Protein AF-0000000076551551 (afdb_homodimer)

InterPro domains:
  IPR000514 Glycoside hydrolase, family 39 [PR00745] (118-134)
  IPR000514 Glycoside hydrolase, family 39 [PR00745] (265-279)
  IPR000514 Glycoside hydrolase, family 39 [PR00745] (492-503)
  IPR000514 Glycoside hydrolase, family 39 [PR00745] (503-517)
  IPR017853 Glycoside hydrolase superfamily [SSF51445] (76-408)
  IPR049165 Glycosyl hydrolases family 39, active site [PS01027] (195-204)
  IPR049166 Glycosyl hydrolases family 39, N-terminal catalytic domain [PF01229] (98-523)
  IPR051923 Glycosyl Hydrolase Family 39 [PTHR12631] (105-555)

Organism: NCBI:txid570835

Secondary structure (DSSP, 8-state):
----------------------PPPEEEEEEEEEEEEE---TTSEEEES-GGGGGSHHHHHHHHHHHHT-SSPPEEEES-SS--S----BTTB-----EEE-TTS-EEE--HHHHHHHHHHHHHT-EEEEEE----GGGBPP-TT---S---TTS-TTSSGGGSPBS-HHHHHHHHHHHHHHHHHHH-HHHHTTSEEEE-S-TTTTTS-S-HHHHHHHHHHHHHHHHHH-TT-EEEEEEEEPS-SHHHHHHHHHHHHHHHHSB-TTTSSB---SEEEEE-B---EEETTEEE--HHHHHHHHHHHHHHHHT-TTTTTSEEEESS-BS-S-TT--TTT-GGGGGGTSTHHHHHHHHHHHHHHHHHHHHT-EEEEE-EE-B--TT--TT---SBSEETTEEPHHHHHHHHHHT--SEEEEEEETTPPPHHHHHHH-S-SS-EEEEEEEEETTEEEEEEEEE-SB------EEEEEEEE-PPTT--EEEEEEEEESSSSS-HHHHHHHTT--SS--HHHHHHHHHHTS-EESS--EEEE-BTTBEEEEEEE-TT-EEEEEEE-/----------------------PPPEEEEEEEEEEEEE---TTSEEEES-GGGGGSHHHHHHHHHHHHT-SSPPEEEES-SS--S----BTTB-----EEE-TTS-EEE--HHHHHHHHHHHHHT-EEEEEE----GGGBPP-TT---S---TTS-TTSSGGGSPBS-HHHHHHHHHHHHHHHHHHH-HHHHTTSEEEE-S-TTTTTS-S-HHHHHHHHHHHHHHHHHH-TT-EEEEEEEEPS-SHHHHHHHHHHHHHHHHSB-TTTSSBPP-SEEEEE-B---EEETTEEE--HHHHHHHHHHHHHHHHT-TTTTTSEEEESS-BS-S-TT--TTT-GGGGGGTSTHHHHHHHHHHHHHHHHHHHHT-EEEEE-EE-B--TT--TT---SBSEETTEEPHHHHHHHHHHT--SEEEEEEETTPPPHHHHHHH-S-SS-EEEEEEEEETTEEEEEEEEE-SB------EEEEEEEE-PPTT--EEEEEEEEESSSSS-HHHHHHHTT--SS--HHHHHHHHHHTS-EESS--EEEE-BTTBEEEEEEE-TT-EEEEEEE-

Sequence (1120 aa):
MRKFALTLICAAAMQAAAQAPISNPVSIQVDLAKPQGPYKPIYSWFGYDESNYTTMRYGKQLLTELHDLSPVPVYIRAHHLLTSGNGVAELKWSSSNVFTLDANGKPVYDFTITDQTFDEFQKAGVRPMVELGFMPKDLAATVPGVDAYQVHYPNSTISGASNNPPKDYAMWSELVQKYTEHLVERYGKEQVRTWYFEVWNEPDIPYWHATPEEYNKLYDYSVAGVRAALPDAIVGGPASTGPASDKAEAFLDNFLKHCLNDKSAANGKAIPLDFISFHPKGRPTVVDGHVRMGLANELKAAGNGFRVVAKYPKYIHLPIILSEADPEGCAACSMKVNPSNAYRNGPLYPTYTAAAIKALFELQDRYKVNLISMLSWSFEFEDKEYFEGFRTLATNGVDKPVLNVFRMAGLMSGERVNTSSTGQVSLDDILNTGVKQTPDIDAFATKGDHEAAVMLWNYHDDDVPAEGAPLQVTIGSIPTGVKKVLLEHYRIDNTHSNSYTVWKAMGSPQAPTAEQYARLKEAGHLELLRSPEWLDVKDGKVTIATELPRQATSLMRLKWMRKFALTLICAAAMQAAAQAPISNPVSIQVDLAKPQGPYKPIYSWFGYDESNYTTMRYGKQLLTELHDLSPVPVYIRAHHLLTSGNGVAELKWSSSNVFTLDANGKPVYDFTITDQTFDEFQKAGVRPMVELGFMPKDLAATVPGVDAYQVHYPNSTISGASNNPPKDYAMWSELVQKYTEHLVERYGKEQVRTWYFEVWNEPDIPYWHATPEEYNKLYDYSVAGVRAALPDAIVGGPASTGPASDKAEAFLDNFLKHCLNDKSAANGKAIPLDFISFHPKGRPTVVDGHVRMGLANELKAAGNGFRVVAKYPKYIHLPIILSEADPEGCAACSMKVNPSNAYRNGPLYPTYTAAAIKALFELQDRYKVNLISMLSWSFEFEDKEYFEGFRTLATNGVDKPVLNVFRMAGLMSGERVNTSSTGQVSLDDILNTGVKQTPDIDAFATKGDHEAAVMLWNYHDDDVPAEGAPLQVTIGSIPTGVKKVLLEHYRIDNTHSNSYTVWKAMGSPQAPTAEQYARLKEAGHLELLRSPEWLDVKDGKVTIATELPRQATSLMRLKW

Solvent-accessible surface area (backbone atoms only — not comparable to full-atom values): 55734 Å² total; per-residue (Å²): 137,84,79,77,80,79,78,78,78,78,78,78,75,76,75,72,77,74,72,71,78,83,72,76,56,39,45,34,43,34,36,62,77,40,70,74,45,77,53,68,70,23,66,43,26,33,20,42,50,37,38,36,35,41,71,36,75,53,30,45,53,47,46,35,50,55,26,20,32,29,86,57,79,23,35,38,34,40,36,27,53,31,13,47,55,85,38,65,60,40,66,76,28,31,21,20,30,35,49,41,57,47,98,85,66,43,81,43,78,39,58,65,47,47,47,53,42,52,48,46,34,55,73,37,58,35,39,56,33,44,36,59,21,37,28,25,64,76,43,31,31,91,50,92,94,43,83,44,51,80,48,56,66,90,46,65,66,51,55,20,30,34,23,26,52,60,67,43,60,67,58,49,13,48,48,38,16,52,51,42,37,47,51,29,71,72,65,32,58,80,55,52,48,72,29,41,39,33,43,48,54,25,48,84,44,57,46,25,72,60,55,70,68,55,45,52,43,50,48,28,20,41,52,50,12,36,35,72,53,37,73,76,51,40,36,30,31,60,31,27,53,28,24,72,43,70,65,40,37,47,51,56,51,50,52,53,48,44,43,72,72,44,57,21,78,63,77,64,39,79,39,85,70,56,32,40,28,30,26,18,36,26,51,50,35,70,53,95,88,28,37,28,51,24,68,19,49,19,51,42,7,44,44,43,43,43,51,56,44,48,72,35,81,89,48,23,75,36,40,29,34,25,73,30,32,45,52,65,81,67,44,74,45,20,22,83,77,34,64,38,31,51,47,51,40,39,35,50,41,26,12,51,50,54,54,47,52,50,52,50,53,51,44,28,60,74,47,61,45,34,72,57,33,43,12,33,57,34,44,61,59,82,95,60,62,65,78,47,18,39,45,35,36,32,40,88,74,26,35,25,21,46,46,39,43,47,37,52,57,39,72,49,47,48,28,24,28,43,62,49,41,76,34,50,61,50,71,68,48,29,53,72,68,30,39,69,87,54,56,32,34,38,68,46,35,24,39,38,90,54,31,35,27,40,39,34,29,24,28,51,34,50,68,62,92,58,78,55,41,49,33,36,41,33,46,31,59,45,60,87,88,57,54,50,32,39,38,42,38,33,32,34,26,81,86,30,22,22,17,49,53,55,39,52,74,69,65,54,60,82,73,62,51,74,67,51,46,52,49,34,42,56,30,20,23,56,33,60,71,46,45,63,31,35,42,67,40,57,94,34,23,43,74,47,77,50,71,44,39,58,27,15,29,34,34,41,36,37,39,93,137,82,85,80,80,79,81,79,80,79,78,79,76,75,73,72,77,72,73,70,78,80,71,77,56,39,45,32,44,34,37,62,78,41,70,73,47,76,53,67,71,24,65,44,26,34,21,41,51,37,39,37,36,41,70,37,78,54,31,45,52,47,47,34,51,54,25,21,32,28,88,58,78,24,36,38,35,39,36,28,54,30,12,49,55,86,35,65,60,42,66,77,28,32,20,20,30,36,51,41,57,47,97,85,66,43,81,41,78,38,58,62,46,47,47,53,40,52,49,47,35,55,73,37,56,36,38,57,32,44,35,58,20,38,28,24,64,76,44,32,31,91,49,93,93,44,83,44,50,79,49,54,65,90,46,64,69,48,57,21,31,35,22,27,52,61,68,43,59,67,59,50,14,48,49,38,17,52,52,43,37,47,50,30,71,73,67,32,59,80,56,53,47,74,28,40,39,31,44,47,55,25,48,84,46,55,48,25,68,58,54,71,68,54,47,52,43,50,47,29,20,41,52,50,13,35,35,71,52,36,74,74,51,40,38,31,31,60,29,27,54,29,25,70,43,71,66,40,38,48,52,57,49,50,51,53,49,44,44,72,73,43,57,21,79,64,78,63,40,80,39,86,72,56,32,40,28,29,26,18,37,26,51,48,35,69,53,95,88,28,36,28,49,23,68,18,48,19,52,42,7,45,44,43,42,43,51,56,44,49,74,35,81,89,48,22,73,36,41,28,33,26,72,31,34,45,54,65,78,70,46,73,45,19,22,83,77,35,63,38,31,51,47,49,40,38,34,51,42,26,13,50,50,55,55,46,53,49,50,50,54,50,44,27,61,74,47,61,45,35,72,57,33,43,11,34,60,35,45,60,62,83,97,59,64,63,77,48,17,39,47,34,35,30,41,88,71,26,34,26,23,45,47,39,44,47,37,51,57,38,71,47,46,48,28,24,28,42,62,50,40,76,33,50,61,50,70,67,48,28,53,73,65,30,41,69,88,54,57,31,33,40,67,46,35,25,40,37,90,53,31,35,27,39,37,34,32,25,27,50,34,52,68,63,92,59,77,54,40,48,32,36,41,34,45,32,60,45,61,87,86,58,54,49,32,39,39,42,38,33,33,34,26,80,84,29,21,23,18,48,52,55,39,52,74,69,66,55,60,81,72,60,50,74,67,52,46,51,49,35,41,56,30,19,27,55,31,61,69,47,44,63,34,34,42,67,40,56,94,34,23,45,74,47,78,50,72,44,40,58,26,14,30,36,34,41,35,37,37,92

pLDDT: mean 94.63, std 12.67, range [23.67, 98.94]

Nearest PDB structures (foldseek):
  2bs9-assembly2_E  TM=8.463E-01  e=6.643E-38  Geobacillus stearothermophilus
  1px8-assembly1_A  TM=8.539E-01  e=4.984E-37  Thermoanaerobacterium saccharolyticum
  8i0x-assembly1_A  TM=8.309E-01  e=9.390E-37  Sphingomonas sp.
  8i0j-assembly1_B  TM=8.300E-01  e=1.577E-36  Sphingomonas sp.
  6uqj-assembly1_A  TM=7.872E-01  e=4.448E-35  Xanthomonas citri pv. citri str. 306

Structure (mmCIF, N/CA/C/O backbone):
data_AF-0000000076551551-model_v1
#
loop_
_entity.id
_entity.type
_entity.pdbx_description
1 polymer 'Xylan 1,4-beta-xylosidase'
#
loop_
_atom_site.group_PDB
_atom_site.id
_atom_site.type_symbol
_atom_site.label_atom_id
_atom_site.label_alt_id
_atom_site.label_comp_id
_atom_site.label_asym_id
_atom_site.label_entity_id
_atom_site.label_seq_id
_atom_site.pdbx_PDB_ins_code
_atom_site.Cartn_x
_atom_site.Cartn_y
_atom_site.Cartn_z
_atom_site.occupancy
_atom_site.B_iso_or_equiv
_atom_site.auth_seq_id
_atom_site.auth_comp_id
_atom_site.auth_asym_id
_atom_site.auth_atom_id
_atom_site.pdbx_PDB_model_num
ATOM 1 N N . MET A 1 1 ? -85.312 9.469 1.515 1 26.14 1 MET A N 1
ATOM 2 C CA . MET A 1 1 ? -84.125 9.086 0.69 1 26.14 1 MET A CA 1
ATOM 3 C C . MET A 1 1 ? -82.812 9.492 1.352 1 26.14 1 MET A C 1
ATOM 5 O O . MET A 1 1 ? -82.375 10.633 1.198 1 26.14 1 MET A O 1
ATOM 9 N N . ARG A 1 2 ? -82.625 9.078 2.684 1 26.06 2 ARG A N 1
ATOM 10 C CA . ARG A 1 2 ? -81.625 9.32 3.674 1 26.06 2 ARG A CA 1
ATOM 11 C C . ARG A 1 2 ? -80.25 8.797 3.186 1 26.06 2 ARG A C 1
ATOM 13 O O . ARG A 1 2 ? -80.062 7.59 2.99 1 26.06 2 ARG A O 1
ATOM 20 N N . LYS A 1 3 ? -79.562 9.57 2.295 1 29.77 3 LYS A N 1
ATOM 21 C CA . LYS A 1 3 ? -78.25 9.352 1.701 1 29.77 3 LYS A CA 1
ATOM 22 C C . LYS A 1 3 ? -77.188 9.195 2.777 1 29.77 3 LYS A C 1
ATOM 24 O O . LYS A 1 3 ? -77 10.094 3.594 1 29.77 3 LYS A O 1
ATOM 29 N N . PHE A 1 4 ? -77.062 7.941 3.346 1 29.84 4 PHE A N 1
ATOM 30 C CA . PHE A 1 4 ? -76.125 7.539 4.363 1 29.84 4 PHE A CA 1
ATOM 31 C C . PHE A 1 4 ? -74.688 7.738 3.867 1 29.84 4 PHE A C 1
ATOM 33 O O . PHE A 1 4 ? -74.312 7.309 2.764 1 29.84 4 PHE A O 1
ATOM 40 N N . ALA A 1 5 ? -74.062 8.891 4.246 1 37.25 5 ALA A N 1
ATOM 41 C CA . ALA A 1 5 ? -72.625 9.281 4.035 1 37.25 5 ALA A CA 1
ATOM 42 C C . ALA A 1 5 ? -71.688 8.234 4.598 1 37.25 5 ALA A C 1
ATOM 44 O O . ALA A 1 5 ? -71.688 7.961 5.797 1 37.25 5 ALA A O 1
ATOM 45 N N . LEU A 1 6 ? -71.312 7.156 3.836 1 30.97 6 LEU A N 1
ATOM 46 C CA . LEU A 1 6 ? -70.375 6.117 4.172 1 30.97 6 LEU A CA 1
ATOM 47 C C . LEU A 1 6 ? -69 6.715 4.355 1 30.97 6 LEU A C 1
ATOM 49 O O . LEU A 1 6 ? -68.438 7.336 3.441 1 30.97 6 LEU A O 1
ATOM 53 N N . THR A 1 7 ? -68.688 7.176 5.59 1 30.39 7 THR A N 1
ATOM 54 C CA . THR A 1 7 ? -67.312 7.625 5.953 1 30.39 7 THR A CA 1
ATOM 55 C C . THR A 1 7 ? -66.312 6.492 5.785 1 30.39 7 THR A C 1
ATOM 57 O O . THR A 1 7 ? -66.438 5.43 6.398 1 30.39 7 THR A O 1
ATOM 60 N N . LEU A 1 8 ? -65.625 6.449 4.594 1 31.12 8 LEU A N 1
ATOM 61 C CA . LEU A 1 8 ? -64.562 5.547 4.293 1 31.12 8 LEU A CA 1
ATOM 62 C C . LEU A 1 8 ? -63.344 5.855 5.172 1 31.12 8 LEU A C 1
ATOM 64 O O . LEU A 1 8 ? -62.781 6.953 5.098 1 31.12 8 LEU A O 1
ATOM 68 N N . ILE A 1 9 ? -63.312 5.27 6.395 1 31.64 9 ILE A N 1
ATOM 69 C CA . ILE A 1 9 ? -62.125 5.363 7.227 1 31.64 9 ILE A CA 1
ATOM 70 C C . ILE A 1 9 ? -60.969 4.57 6.59 1 31.64 9 ILE A C 1
ATOM 72 O O . ILE A 1 9 ? -61.125 3.367 6.352 1 31.64 9 ILE A O 1
ATOM 76 N N . CYS A 1 10 ? -60.125 5.27 5.816 1 29.98 10 CYS A N 1
ATOM 77 C CA . CYS A 1 10 ? -58.906 4.738 5.273 1 29.98 10 CYS A CA 1
ATOM 78 C C . CYS A 1 10 ? -57.906 4.375 6.391 1 29.98 10 CYS A C 1
ATOM 80 O O . CYS A 1 10 ? -57.469 5.246 7.141 1 29.98 10 CYS A O 1
ATOM 82 N N . ALA A 1 11 ? -58 3.15 6.98 1 34.62 11 ALA A N 1
ATOM 83 C CA . ALA A 1 11 ? -57 2.613 7.879 1 34.62 11 ALA A CA 1
ATOM 84 C C . ALA A 1 11 ? -55.656 2.518 7.176 1 34.62 11 ALA A C 1
ATOM 86 O O . ALA A 1 11 ? -55.469 1.745 6.23 1 34.62 11 ALA A O 1
ATOM 87 N N . ALA A 1 12 ? -54.844 3.578 7.219 1 33 12 ALA A N 1
ATOM 88 C CA . ALA A 1 12 ? -53.469 3.52 6.82 1 33 12 ALA A CA 1
ATOM 89 C C . ALA A 1 12 ? -52.688 2.531 7.684 1 33 12 ALA A C 1
ATOM 91 O O . ALA A 1 12 ? -52.5 2.752 8.891 1 33 12 ALA A O 1
ATOM 92 N N . ALA A 1 13 ? -52.75 1.178 7.32 1 37.56 13 ALA A N 1
ATOM 93 C CA . ALA A 1 13 ? -51.875 0.178 7.93 1 37.56 13 ALA A CA 1
ATOM 94 C C . ALA A 1 13 ? -50.406 0.569 7.781 1 37.56 13 ALA A C 1
ATOM 96 O O . ALA A 1 13 ? -49.906 0.677 6.664 1 37.56 13 ALA A O 1
ATOM 97 N N . MET A 1 14 ? -49.906 1.233 8.711 1 33.44 14 MET A N 1
ATOM 98 C CA . MET A 1 14 ? -48.469 1.421 8.812 1 33.44 14 MET A CA 1
ATOM 99 C C . MET A 1 14 ? -47.75 0.078 8.836 1 33.44 14 MET A C 1
ATOM 101 O O . MET A 1 14 ? -47.875 -0.699 9.781 1 33.44 14 MET A O 1
ATOM 105 N N . GLN A 1 15 ? -47.562 -0.498 7.652 1 31.09 15 GLN A N 1
ATOM 106 C CA . GLN A 1 15 ? -46.656 -1.62 7.668 1 31.09 15 GLN A CA 1
ATOM 107 C C . GLN A 1 15 ? -45.312 -1.211 8.266 1 31.09 15 GLN A C 1
ATOM 109 O O . GLN A 1 15 ? -44.656 -0.284 7.777 1 31.09 15 GLN A O 1
ATOM 114 N N . ALA A 1 16 ? -45.125 -1.581 9.516 1 35.97 16 ALA A N 1
ATOM 115 C CA . ALA A 1 16 ? -43.812 -1.493 10.156 1 35.97 16 ALA A CA 1
ATOM 116 C C . ALA A 1 16 ? -42.75 -2.186 9.312 1 35.97 16 ALA A C 1
ATOM 118 O O . ALA A 1 16 ? -42.906 -3.355 8.953 1 35.97 16 ALA A O 1
ATOM 119 N N . ALA A 1 17 ? -42 -1.37 8.68 1 38.09 17 ALA A N 1
ATOM 120 C CA . ALA A 1 17 ? -40.812 -1.93 8.031 1 38.09 17 ALA A CA 1
ATOM 121 C C . ALA A 1 17 ? -40.062 -2.836 8.992 1 38.09 17 ALA A C 1
ATOM 123 O O . ALA A 1 17 ? -39.625 -2.4 10.062 1 38.09 17 ALA A O 1
ATOM 124 N N . ALA A 1 18 ? -40.281 -4.098 8.875 1 38.59 18 ALA A N 1
ATOM 125 C CA . ALA A 1 18 ? -39.469 -5.125 9.539 1 38.59 18 ALA A CA 1
ATOM 126 C C . ALA A 1 18 ? -37.969 -4.816 9.43 1 38.59 18 ALA A C 1
ATOM 128 O O . ALA A 1 18 ? -37.438 -4.742 8.32 1 38.59 18 ALA A O 1
ATOM 129 N N . GLN A 1 19 ? -37.375 -4.18 10.328 1 33.28 19 GLN A N 1
ATOM 130 C CA . GLN A 1 19 ? -35.906 -4.07 10.398 1 33.28 19 GLN A CA 1
ATOM 131 C C . GLN A 1 19 ? -35.25 -5.414 10.109 1 33.28 19 GLN A C 1
ATOM 133 O O . GLN A 1 19 ? -35.625 -6.434 10.703 1 33.28 19 GLN A O 1
ATOM 138 N N . ALA A 1 20 ? -34.625 -5.574 9.039 1 40.62 20 ALA A N 1
ATOM 139 C CA . ALA A 1 20 ? -33.906 -6.809 8.727 1 40.62 20 ALA A CA 1
ATOM 140 C C . ALA A 1 20 ? -33.094 -7.27 9.914 1 40.62 20 ALA A C 1
ATOM 142 O O . ALA A 1 20 ? -32.438 -6.453 10.586 1 40.62 20 ALA A O 1
ATOM 143 N N . PRO A 1 21 ? -33.25 -8.43 10.398 1 43.62 21 PRO A N 1
ATOM 144 C CA . PRO A 1 21 ? -32.469 -8.875 11.547 1 43.62 21 PRO A CA 1
ATOM 145 C C . PRO A 1 21 ? -30.984 -8.508 11.422 1 43.62 21 PRO A C 1
ATOM 147 O O . PRO A 1 21 ? -30.391 -8.648 10.344 1 43.62 21 PRO A O 1
ATOM 150 N N . ILE A 1 22 ? -30.453 -7.633 12.141 1 48.5 22 ILE A N 1
ATOM 151 C CA . ILE A 1 22 ? -29.047 -7.309 12.273 1 48.5 22 ILE A CA 1
ATOM 152 C C . ILE A 1 22 ? -28.234 -8.594 12.383 1 48.5 22 ILE A C 1
ATOM 154 O O . ILE A 1 22 ? -28.312 -9.305 13.383 1 48.5 22 ILE A O 1
ATOM 158 N N . SER A 1 23 ? -28 -9.406 11.383 1 62.78 23 SER A N 1
ATOM 159 C CA . SER A 1 23 ? -27.188 -10.617 11.438 1 62.78 23 SER A CA 1
ATOM 160 C C . SER A 1 23 ? -25.828 -10.336 12.047 1 62.78 23 SER A C 1
ATOM 162 O O . SER A 1 23 ? -25.219 -9.297 11.773 1 62.78 23 SER A O 1
ATOM 164 N N . ASN A 1 24 ? -25.406 -10.977 13.133 1 84.5 24 ASN A N 1
ATOM 165 C CA . ASN A 1 24 ? -24.125 -10.898 13.82 1 84.5 24 ASN A CA 1
ATOM 166 C C . ASN A 1 24 ? -22.953 -11.023 12.852 1 84.5 24 ASN A C 1
ATOM 168 O O . ASN A 1 24 ? -22.953 -11.898 11.984 1 84.5 24 ASN A O 1
ATOM 172 N N . PRO A 1 25 ? -22.094 -10.023 12.836 1 95.12 25 PRO A N 1
ATOM 173 C CA . PRO A 1 25 ? -20.922 -10.109 11.953 1 95.12 25 PRO A CA 1
ATOM 174 C C . PRO A 1 25 ? -20.141 -11.414 12.117 1 95.12 25 PRO A C 1
ATOM 176 O O . PRO A 1 25 ? -20.141 -11.992 13.211 1 95.12 25 PRO A O 1
ATOM 179 N N . VAL A 1 26 ? -19.672 -11.945 11.023 1 98.25 26 VAL A N 1
ATOM 180 C CA . VAL A 1 26 ? -18.703 -13.031 11.094 1 98.25 26 VAL A CA 1
ATOM 181 C C . VAL A 1 26 ? -17.484 -12.578 11.883 1 98.25 26 VAL A C 1
ATOM 183 O O . VAL A 1 26 ? -16.922 -11.508 11.617 1 98.25 26 VAL A O 1
ATOM 186 N N . SER A 1 27 ? -17.125 -13.336 12.867 1 98.69 27 SER A N 1
ATOM 187 C CA . SER A 1 27 ? -15.969 -13.023 13.695 1 98.69 27 SER A CA 1
ATOM 188 C C . SER A 1 27 ? -14.742 -13.812 13.25 1 98.69 27 SER A C 1
ATOM 190 O O . SER A 1 27 ? -14.781 -15.047 13.188 1 98.69 27 SER A O 1
ATOM 192 N N . ILE A 1 28 ? -13.664 -13.164 12.93 1 98.81 28 ILE A N 1
ATOM 193 C CA . ILE A 1 28 ? -12.391 -13.789 12.602 1 98.81 28 ILE A CA 1
ATOM 194 C C . ILE A 1 28 ? -11.336 -13.406 13.641 1 98.81 28 ILE A C 1
ATOM 196 O O . ILE A 1 28 ? -11.141 -12.219 13.922 1 98.81 28 ILE A O 1
ATOM 200 N N . GLN A 1 29 ? -10.703 -14.391 14.242 1 98.88 29 GLN A N 1
ATOM 201 C CA . GLN A 1 29 ? -9.648 -14.195 15.234 1 98.88 29 GLN A CA 1
ATOM 202 C C . GLN A 1 29 ? -8.305 -14.672 14.703 1 98.88 29 GLN A C 1
ATOM 204 O O . GLN A 1 2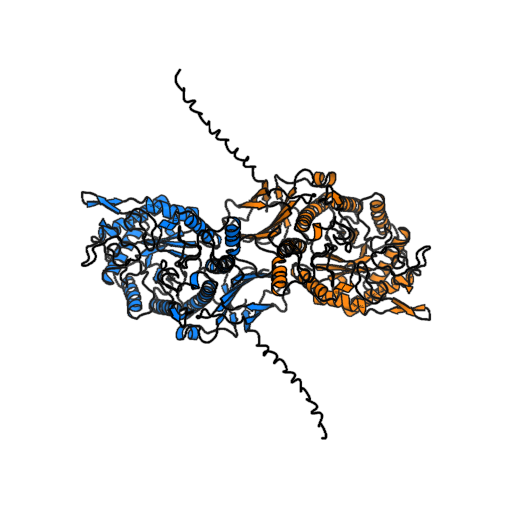9 ? -8.203 -15.766 14.125 1 98.88 29 GLN A O 1
ATOM 209 N N . VAL A 1 30 ? -7.305 -13.883 14.812 1 98.94 30 VAL A N 1
ATOM 210 C CA . VAL A 1 30 ? -5.926 -14.211 14.477 1 98.94 30 VAL A CA 1
ATOM 211 C C . VAL A 1 30 ? -5.051 -14.117 15.727 1 98.94 30 VAL A C 1
ATOM 213 O O . VAL A 1 30 ? -5.082 -13.117 16.438 1 98.94 30 VAL A O 1
ATOM 216 N N . ASP A 1 31 ? -4.324 -15.117 16.047 1 98.88 31 ASP A N 1
ATOM 217 C CA . ASP A 1 31 ? -3.414 -15.133 17.188 1 98.88 31 ASP A CA 1
ATOM 218 C C . ASP A 1 31 ? -1.96 -15.227 16.734 1 98.88 31 ASP A C 1
ATOM 220 O O . ASP A 1 31 ? -1.47 -16.312 16.422 1 98.88 31 ASP A O 1
ATOM 224 N N . LEU A 1 32 ? -1.233 -14.156 16.828 1 98.75 32 LEU A N 1
ATOM 225 C CA . LEU A 1 32 ? 0.127 -14.062 16.312 1 98.75 32 LEU A CA 1
ATOM 226 C C . LEU A 1 32 ? 1.093 -14.859 17.172 1 98.75 32 LEU A C 1
ATOM 228 O O . LEU A 1 32 ? 2.234 -15.109 16.781 1 98.75 32 LEU A O 1
ATOM 232 N N . ALA A 1 33 ? 0.652 -15.336 18.312 1 98.38 33 ALA A N 1
ATOM 233 C CA . ALA A 1 33 ? 1.521 -16.078 19.219 1 98.38 33 ALA A CA 1
ATOM 234 C C . ALA A 1 33 ? 1.359 -17.578 19.016 1 98.38 33 ALA A C 1
ATOM 236 O O . ALA A 1 33 ? 1.996 -18.375 19.719 1 98.38 33 ALA A O 1
ATOM 237 N N . LYS A 1 34 ? 0.603 -18.016 18.125 1 98.5 34 LYS A N 1
ATOM 238 C CA . LYS A 1 34 ? 0.375 -19.438 17.891 1 98.5 34 LYS A CA 1
ATOM 239 C C . LYS A 1 34 ? 0.809 -19.844 16.484 1 98.5 34 LYS A C 1
ATOM 241 O O . LYS A 1 34 ? -0.031 -20.062 15.609 1 98.5 34 LYS A O 1
ATOM 246 N N . PRO A 1 35 ? 2.09 -19.984 16.281 1 98.25 35 PRO A N 1
ATOM 247 C CA . PRO A 1 35 ? 2.592 -20.406 14.969 1 98.25 35 PRO A CA 1
ATOM 248 C C . PRO A 1 35 ? 2.082 -21.781 14.555 1 98.25 35 PRO A C 1
ATOM 250 O O . PRO A 1 35 ? 1.938 -22.672 15.391 1 98.25 35 PRO A O 1
ATOM 253 N N . GLN A 1 36 ? 1.828 -21.984 13.258 1 98.12 36 GLN A N 1
ATOM 254 C CA . GLN A 1 36 ? 1.334 -23.234 12.695 1 98.12 36 GLN A CA 1
ATOM 255 C C . GLN A 1 36 ? 2.373 -23.875 11.773 1 98.12 36 GLN A C 1
ATOM 257 O O . GLN A 1 36 ? 2.158 -24.969 11.25 1 98.12 36 GLN A O 1
ATOM 262 N N . GLY A 1 37 ? 3.531 -23.25 11.562 1 98 37 GLY A N 1
ATOM 263 C CA . GLY A 1 37 ? 4.574 -23.688 10.648 1 98 37 GLY A CA 1
ATOM 264 C C . GLY A 1 37 ? 5.004 -22.625 9.672 1 98 37 GLY A C 1
ATOM 265 O O . GLY A 1 37 ? 4.398 -21.547 9.609 1 98 37 GLY A O 1
ATOM 266 N N . PRO A 1 38 ? 6.039 -22.844 8.922 1 98.12 38 PRO A N 1
ATOM 267 C CA . PRO A 1 38 ? 6.535 -21.844 7.973 1 98.12 38 PRO A CA 1
ATOM 268 C C . PRO A 1 38 ? 5.527 -21.531 6.867 1 98.12 38 PRO A C 1
ATOM 270 O O . PRO A 1 38 ? 4.828 -22.438 6.395 1 98.12 38 PRO A O 1
ATOM 273 N N . TYR A 1 39 ? 5.414 -20.297 6.527 1 98.62 39 TYR A N 1
ATOM 274 C CA . TYR A 1 39 ? 4.742 -19.906 5.293 1 98.62 39 TYR A CA 1
ATOM 275 C C . TYR A 1 39 ? 5.641 -20.141 4.086 1 98.62 39 TYR A C 1
ATOM 277 O O . TYR A 1 39 ? 6.648 -19.453 3.908 1 98.62 39 TYR A O 1
ATOM 285 N N . LYS A 1 40 ? 5.383 -21.125 3.33 1 98.44 40 LYS A N 1
ATOM 286 C CA . LYS A 1 40 ? 6.113 -21.422 2.102 1 98.44 40 LYS A CA 1
ATOM 287 C C . LYS A 1 40 ? 5.461 -20.75 0.899 1 98.44 40 LYS A C 1
ATOM 289 O O . LYS A 1 40 ? 4.234 -20.688 0.803 1 98.44 40 LYS A O 1
ATOM 294 N N . PRO A 1 41 ? 6.258 -20.25 0.039 1 98.38 41 PRO A N 1
ATOM 295 C CA . PRO A 1 41 ? 5.711 -19.562 -1.134 1 98.38 41 PRO A CA 1
ATOM 296 C C . PRO A 1 41 ? 5.219 -20.516 -2.209 1 98.38 41 PRO A C 1
ATOM 298 O O . PRO A 1 41 ? 5.684 -20.469 -3.35 1 98.38 41 PRO A O 1
ATOM 301 N N . ILE A 1 42 ? 4.223 -21.281 -1.91 1 98.81 42 ILE A N 1
ATOM 302 C CA . ILE A 1 42 ? 3.756 -22.312 -2.842 1 98.81 42 ILE A CA 1
ATOM 303 C C . ILE A 1 42 ? 3.096 -21.641 -4.047 1 98.81 42 ILE A C 1
ATOM 305 O O . ILE A 1 42 ? 2.838 -22.297 -5.062 1 98.81 42 ILE A O 1
ATOM 309 N N . TYR A 1 43 ? 2.883 -20.266 -3.975 1 98.44 43 TYR A N 1
ATOM 310 C CA . TYR A 1 43 ? 2.197 -19.5 -5.004 1 98.44 43 TYR A CA 1
ATOM 311 C C . TYR A 1 43 ? 3.131 -19.188 -6.168 1 98.44 43 TYR A C 1
ATOM 313 O O . TYR A 1 43 ? 2.68 -18.797 -7.25 1 98.44 43 TYR A O 1
ATOM 321 N N . SER A 1 44 ? 4.461 -19.234 -6.016 1 98.69 44 SER A N 1
ATOM 322 C CA . SER A 1 44 ? 5.418 -18.625 -6.934 1 98.69 44 SER A CA 1
ATOM 323 C C . SER A 1 44 ? 5.785 -19.594 -8.062 1 98.69 44 SER A C 1
ATOM 325 O O . SER A 1 44 ? 6.934 -19.641 -8.5 1 98.69 44 SER A O 1
ATOM 327 N N . TRP A 1 45 ? 4.82 -20.438 -8.516 1 98.69 45 TRP A N 1
ATOM 328 C CA . TRP A 1 45 ? 4.996 -21.422 -9.578 1 98.69 45 TRP A CA 1
ATOM 329 C C . TRP A 1 45 ? 3.91 -21.281 -10.641 1 98.69 45 TRP A C 1
ATOM 331 O O . TRP A 1 45 ? 2.719 -21.266 -10.32 1 98.69 45 TRP A O 1
ATOM 341 N N . PHE A 1 46 ? 4.371 -21.156 -11.867 1 98.44 46 PHE A N 1
ATOM 342 C CA . PHE A 1 46 ? 3.441 -21.016 -12.984 1 98.44 46 PHE A CA 1
ATOM 343 C C . PHE A 1 46 ? 3.838 -21.938 -14.125 1 98.44 46 PHE A C 1
ATOM 345 O O . PHE A 1 46 ? 5.004 -22.328 -14.25 1 98.44 46 PHE A O 1
ATOM 352 N N . GLY A 1 47 ? 2.873 -22.344 -14.969 1 97.19 47 GLY A N 1
ATOM 353 C CA . GLY A 1 47 ? 3.164 -23.203 -16.109 1 97.19 47 GLY A CA 1
ATOM 354 C C . GLY A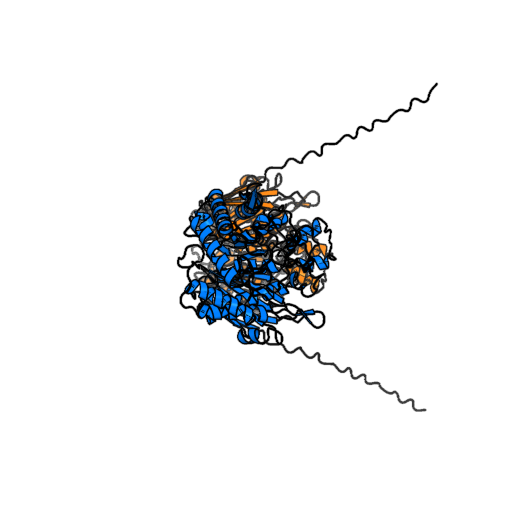 1 47 ? 2.109 -23.125 -17.203 1 97.19 47 GLY A C 1
ATOM 355 O O . GLY A 1 47 ? 1.051 -22.516 -17 1 97.19 47 GLY A O 1
ATOM 356 N N . TYR A 1 48 ? 2.438 -23.641 -18.344 1 95.81 48 TYR A N 1
ATOM 357 C CA . TYR A 1 48 ? 1.544 -23.531 -19.5 1 95.81 48 TYR A CA 1
ATOM 358 C C . TYR A 1 48 ? 1.973 -24.484 -20.609 1 95.81 48 TYR A C 1
ATOM 360 O O . TYR A 1 48 ? 3.137 -24.891 -20.672 1 95.81 48 TYR A O 1
ATOM 368 N N . ASP A 1 49 ? 1.046 -24.766 -21.516 1 92.06 49 ASP A N 1
ATOM 369 C CA . ASP A 1 49 ? 1.242 -25.688 -22.641 1 92.06 49 ASP A CA 1
ATOM 370 C C . ASP A 1 49 ? 2.111 -25.031 -23.719 1 92.06 49 ASP A C 1
ATOM 372 O O . ASP A 1 49 ? 2.908 -25.719 -24.375 1 92.06 49 ASP A O 1
ATOM 376 N N . GLU A 1 50 ? 1.909 -23.797 -23.875 1 91.69 50 GLU A N 1
ATOM 377 C CA . GLU A 1 50 ? 2.344 -23.094 -25.094 1 91.69 50 GLU A CA 1
ATOM 378 C C . GLU A 1 50 ? 3.629 -22.312 -24.844 1 91.69 50 GLU A C 1
ATOM 380 O O . GLU A 1 50 ? 3.639 -21.078 -24.938 1 91.69 50 GLU A O 1
ATOM 385 N N . SER A 1 51 ? 4.691 -23.031 -24.781 1 94.5 51 SER A N 1
ATOM 386 C CA . SER A 1 51 ? 5.973 -22.422 -24.422 1 94.5 51 SER A CA 1
ATOM 387 C C . SER A 1 51 ? 6.359 -21.328 -25.406 1 94.5 51 SER A C 1
ATOM 389 O O . SER A 1 51 ? 7.043 -20.375 -25.047 1 94.5 51 SER A O 1
ATOM 391 N N . ASN A 1 52 ? 5.871 -21.438 -26.625 1 96.94 52 ASN A N 1
ATOM 392 C CA . ASN A 1 52 ? 6.297 -20.5 -27.672 1 96.94 52 ASN A CA 1
ATOM 393 C C . ASN A 1 52 ? 5.66 -19.125 -27.484 1 96.94 52 ASN A C 1
ATOM 395 O O . ASN A 1 52 ? 6.113 -18.141 -28.078 1 96.94 52 ASN A O 1
ATOM 399 N N . TYR A 1 53 ? 4.676 -19 -26.641 1 96.19 53 TYR A N 1
ATOM 400 C CA . TYR A 1 53 ? 4.125 -17.688 -26.297 1 96.19 53 TYR A CA 1
ATOM 401 C C . TYR A 1 53 ? 5.094 -16.906 -25.422 1 96.19 53 TYR A C 1
ATOM 403 O O . TYR A 1 53 ? 4.961 -15.688 -25.266 1 96.19 53 TYR A O 1
ATOM 411 N N . THR A 1 54 ? 6.066 -17.547 -24.859 1 97.12 54 THR A N 1
ATOM 412 C CA . THR A 1 54 ? 7.027 -16.953 -23.938 1 97.12 54 THR A CA 1
ATOM 413 C C . THR A 1 54 ? 7.789 -15.812 -24.609 1 97.12 54 THR A C 1
ATOM 415 O O . THR A 1 54 ? 8.133 -14.82 -23.969 1 97.12 54 THR A O 1
ATOM 418 N N . THR A 1 55 ? 8.047 -15.953 -25.922 1 97.38 55 THR A N 1
ATOM 419 C CA . THR A 1 55 ? 8.938 -15.031 -26.609 1 97.38 55 THR A CA 1
ATOM 420 C C . THR A 1 55 ? 8.141 -13.898 -27.25 1 97.38 55 THR A C 1
ATOM 422 O O . THR A 1 55 ? 8.719 -13.016 -27.906 1 97.38 55 THR A O 1
ATOM 425 N N . MET A 1 56 ? 6.891 -13.93 -27.078 1 97.44 56 MET A N 1
ATOM 426 C CA . MET A 1 56 ? 6.055 -12.898 -27.672 1 97.44 56 MET A CA 1
ATOM 427 C C . MET A 1 56 ? 5.914 -11.695 -26.75 1 97.44 56 MET A C 1
ATOM 429 O O . MET A 1 56 ? 6.43 -11.711 -25.625 1 97.44 56 MET A O 1
ATOM 433 N N . ARG A 1 57 ? 5.289 -10.641 -27.281 1 97.5 57 ARG A N 1
ATOM 434 C CA . ARG A 1 57 ? 5.254 -9.352 -26.609 1 97.5 57 ARG A CA 1
ATOM 435 C C . ARG A 1 57 ? 4.66 -9.469 -25.203 1 97.5 57 ARG A C 1
ATOM 437 O O . ARG A 1 57 ? 5.289 -9.07 -24.219 1 97.5 57 ARG A O 1
ATOM 444 N N . TYR A 1 58 ? 3.498 -9.984 -25.109 1 97.62 58 TYR A N 1
ATOM 445 C CA . TYR A 1 58 ? 2.797 -10.031 -23.828 1 97.62 58 TYR A CA 1
ATOM 446 C C . TYR A 1 58 ? 3.332 -11.164 -22.953 1 97.62 58 TYR A C 1
ATOM 448 O O . TYR A 1 58 ? 3.229 -11.109 -21.734 1 97.62 58 TYR A O 1
ATOM 456 N N . GLY A 1 59 ? 3.885 -12.234 -23.609 1 97.88 59 GLY A N 1
ATOM 457 C CA . GLY A 1 59 ? 4.57 -13.258 -22.828 1 97.88 59 GLY A CA 1
ATOM 458 C C . GLY A 1 59 ? 5.734 -12.711 -22.031 1 97.88 59 GLY A C 1
ATOM 459 O O . GLY A 1 59 ? 5.852 -12.984 -20.828 1 97.88 59 GLY A O 1
ATOM 460 N N . LYS A 1 60 ? 6.52 -11.898 -22.719 1 98.25 60 LYS A N 1
ATOM 461 C CA . LYS A 1 60 ? 7.66 -11.266 -22.062 1 98.25 60 LYS A CA 1
ATOM 462 C C . LYS A 1 60 ? 7.207 -10.344 -20.938 1 98.25 60 LYS A C 1
ATOM 464 O O . LYS A 1 60 ? 7.785 -10.352 -19.844 1 98.25 60 LYS A O 1
ATOM 469 N N . GLN A 1 61 ? 6.191 -9.578 -21.219 1 97.88 61 GLN A N 1
ATOM 470 C CA . GLN A 1 61 ? 5.641 -8.664 -20.234 1 97.88 61 GLN A CA 1
ATOM 471 C C . GLN A 1 61 ? 5.172 -9.414 -18.984 1 97.88 61 GLN A C 1
ATOM 473 O O . GLN A 1 61 ? 5.453 -9 -17.859 1 97.88 61 GLN A O 1
ATOM 478 N N . LEU A 1 62 ? 4.445 -10.469 -19.188 1 98.44 62 LEU A N 1
ATOM 479 C CA . LEU A 1 62 ? 3.883 -11.227 -18.078 1 98.44 62 LEU A CA 1
ATOM 480 C C . LEU A 1 62 ? 4.984 -11.891 -17.25 1 98.44 62 LEU A C 1
ATOM 482 O O . LEU A 1 62 ? 4.898 -11.953 -16.031 1 98.44 62 LEU A O 1
ATOM 486 N N . LEU A 1 63 ? 6.02 -12.43 -17.906 1 98.5 63 LEU A N 1
ATOM 487 C CA . LEU A 1 63 ? 7.133 -13.031 -17.172 1 98.5 63 LEU A CA 1
ATOM 488 C C . LEU A 1 63 ? 7.734 -12.039 -16.188 1 98.5 63 LEU A C 1
ATOM 490 O O . LEU A 1 63 ? 8.031 -12.391 -15.047 1 98.5 63 LEU A O 1
ATOM 494 N N . THR A 1 64 ? 7.875 -10.805 -16.641 1 98.19 64 THR A N 1
ATOM 495 C CA . THR A 1 64 ? 8.422 -9.766 -15.781 1 98.19 64 THR A CA 1
ATOM 496 C C . THR A 1 64 ? 7.484 -9.492 -14.602 1 98.19 64 THR A C 1
ATOM 498 O O . THR A 1 64 ? 7.934 -9.344 -13.469 1 98.19 64 THR A O 1
ATOM 501 N N . GLU A 1 65 ? 6.23 -9.43 -14.859 1 98.25 65 GLU A N 1
ATOM 502 C CA . GLU A 1 65 ? 5.25 -9.195 -13.797 1 98.25 65 GLU A CA 1
ATOM 503 C C . GLU A 1 65 ? 5.273 -10.328 -12.773 1 98.25 65 GLU A C 1
ATOM 505 O O . GLU A 1 65 ? 5.121 -10.086 -11.57 1 98.25 65 GLU A O 1
ATOM 510 N N . LEU A 1 66 ? 5.414 -11.531 -13.281 1 98.75 66 LEU A N 1
ATOM 511 C CA . LEU A 1 66 ? 5.48 -12.672 -12.375 1 98.75 66 LEU A CA 1
ATOM 512 C C . LEU A 1 66 ? 6.723 -12.594 -11.492 1 98.75 66 LEU A C 1
ATOM 514 O O . LEU A 1 66 ? 6.656 -12.883 -10.297 1 98.75 66 LEU A O 1
ATOM 518 N N . HIS A 1 67 ? 7.793 -12.25 -12.117 1 98.69 67 HIS A N 1
ATOM 519 C CA . HIS A 1 67 ? 9 -12.008 -11.336 1 98.69 67 HIS A CA 1
ATOM 520 C C . HIS A 1 67 ? 8.758 -10.953 -10.258 1 98.69 67 HIS A C 1
ATOM 522 O O . HIS A 1 67 ? 9.133 -11.148 -9.102 1 98.69 67 HIS A O 1
ATOM 528 N N . ASP A 1 68 ? 8.102 -9.922 -10.633 1 98.44 68 ASP A N 1
ATOM 529 C CA . ASP A 1 68 ? 8.016 -8.719 -9.812 1 98.44 68 ASP A CA 1
ATOM 530 C C . ASP A 1 68 ? 6.992 -8.898 -8.688 1 98.44 68 ASP A C 1
ATOM 532 O O . ASP A 1 68 ? 6.973 -8.117 -7.734 1 98.44 68 ASP A O 1
ATOM 536 N N . LEU A 1 69 ? 6.105 -9.844 -8.734 1 98.5 69 LEU A N 1
ATOM 537 C CA . LEU A 1 69 ? 5.098 -9.984 -7.695 1 98.5 69 LEU A CA 1
ATOM 538 C C . LEU A 1 69 ? 5.629 -10.805 -6.527 1 98.5 69 LEU A C 1
ATOM 540 O O . LEU A 1 69 ? 4.973 -10.922 -5.488 1 98.5 69 LEU A O 1
ATOM 544 N N . SER A 1 70 ? 6.891 -11.367 -6.637 1 98.56 70 SER A N 1
ATOM 545 C CA . SER A 1 70 ? 7.375 -12.32 -5.652 1 98.56 70 SER A CA 1
ATOM 546 C C . SER A 1 70 ? 8.719 -11.898 -5.074 1 98.56 70 SER A C 1
ATOM 548 O O . SER A 1 70 ? 9.609 -11.469 -5.816 1 98.56 70 SER A O 1
ATOM 550 N N . PRO A 1 71 ? 8.883 -12.016 -3.766 1 97.81 71 PRO A N 1
ATOM 551 C CA . PRO A 1 71 ? 10.195 -11.773 -3.162 1 97.81 71 PRO A CA 1
ATOM 552 C C . PRO A 1 71 ? 11.172 -12.93 -3.379 1 97.81 71 PRO A C 1
ATOM 554 O O . PRO A 1 71 ? 12.375 -12.781 -3.154 1 97.81 71 PRO A O 1
ATOM 557 N N . VAL A 1 72 ? 10.633 -14.094 -3.779 1 97.81 72 VAL A N 1
ATOM 558 C CA . VAL A 1 72 ? 11.438 -15.289 -4.008 1 97.81 72 VAL A CA 1
ATOM 559 C C . VAL A 1 72 ? 11.43 -15.641 -5.492 1 97.81 72 VAL A C 1
ATOM 561 O O . VAL A 1 72 ? 10.602 -15.125 -6.254 1 97.81 72 VAL A O 1
ATOM 564 N N . PRO A 1 73 ? 12.297 -16.547 -5.914 1 97.5 73 PRO A N 1
ATOM 565 C CA . PRO A 1 73 ? 12.305 -16.953 -7.324 1 97.5 73 PRO A CA 1
ATOM 566 C C . PRO A 1 73 ? 10.977 -17.562 -7.762 1 97.5 73 PRO A C 1
ATOM 568 O O . PRO A 1 73 ? 10.359 -18.328 -7.008 1 97.5 73 PRO A O 1
ATOM 571 N N . VAL A 1 74 ? 10.578 -17.172 -8.93 1 98.75 74 VAL A N 1
ATOM 572 C CA . VAL A 1 74 ? 9.398 -17.75 -9.562 1 98.75 74 VAL A CA 1
ATOM 573 C C . VAL A 1 74 ? 9.82 -18.859 -10.523 1 98.75 74 VAL A C 1
ATOM 575 O O . VAL A 1 74 ? 10.758 -18.688 -11.305 1 98.75 74 VAL A O 1
ATOM 578 N N . TYR A 1 75 ? 9.164 -19.969 -10.453 1 98.81 75 TYR A N 1
ATOM 579 C CA . TYR A 1 75 ? 9.453 -21.094 -11.336 1 98.81 75 TYR A CA 1
ATOM 580 C C . TYR A 1 75 ? 8.414 -21.203 -12.445 1 98.81 75 TYR A C 1
ATOM 582 O O . TYR A 1 75 ? 7.215 -21.016 -12.203 1 98.81 75 TYR A O 1
ATOM 590 N N . ILE A 1 76 ? 8.883 -21.484 -13.648 1 98.75 76 ILE A N 1
ATOM 591 C CA . ILE A 1 76 ? 8.031 -21.625 -14.82 1 98.75 76 ILE A CA 1
ATOM 592 C C . ILE A 1 76 ? 8.156 -23.031 -15.391 1 98.75 76 ILE A C 1
ATOM 594 O O . ILE A 1 76 ? 9.258 -23.453 -15.773 1 98.75 76 ILE A O 1
ATOM 598 N N . ARG A 1 77 ? 7.059 -23.719 -15.438 1 98.31 77 ARG A N 1
ATOM 599 C CA . ARG A 1 77 ? 6.957 -25.016 -16.109 1 98.31 77 ARG A CA 1
ATOM 600 C C . ARG A 1 77 ? 6.289 -24.875 -17.469 1 98.31 77 ARG A C 1
ATOM 602 O O . ARG A 1 77 ? 5.09 -24.609 -17.547 1 98.31 77 ARG A O 1
ATOM 609 N N . ALA A 1 78 ? 7.039 -25.141 -18.516 1 95.62 78 ALA A N 1
ATOM 610 C CA . ALA A 1 78 ? 6.465 -25.062 -19.859 1 95.62 78 ALA A CA 1
ATOM 611 C C . ALA A 1 78 ? 6.508 -26.422 -20.547 1 95.62 78 ALA A C 1
ATOM 613 O O . ALA A 1 78 ? 7.484 -27.172 -20.406 1 95.62 78 ALA A O 1
ATOM 614 N N . HIS A 1 79 ? 5.461 -26.734 -21.328 1 93.25 79 HIS A N 1
ATOM 615 C CA . HIS A 1 79 ? 5.359 -27.984 -22.078 1 93.25 79 HIS A CA 1
ATOM 616 C C . HIS A 1 79 ? 6.207 -27.938 -23.344 1 93.25 79 HIS A C 1
ATOM 618 O O . HIS A 1 79 ? 6.621 -26.859 -23.781 1 93.25 79 HIS A O 1
ATOM 624 N N . HIS A 1 80 ? 6.418 -29.109 -23.922 1 95.12 80 HIS A N 1
ATOM 625 C CA . HIS A 1 80 ? 6.875 -29.297 -25.297 1 95.12 80 HIS A CA 1
ATOM 626 C C . HIS A 1 80 ? 8.289 -28.766 -25.484 1 95.12 80 HIS A C 1
ATOM 628 O O . HIS A 1 80 ? 8.594 -28.156 -26.516 1 95.12 80 HIS A O 1
ATOM 634 N N . LEU A 1 81 ? 9.078 -28.969 -24.516 1 97.06 81 LEU A N 1
ATOM 635 C CA . LEU A 1 81 ? 10.445 -28.469 -24.594 1 97.06 81 LEU A CA 1
ATOM 636 C C . LEU A 1 81 ? 11.281 -29.328 -25.547 1 97.06 81 LEU A C 1
ATOM 638 O O . LEU A 1 81 ? 12.32 -28.875 -26.031 1 97.06 81 LEU A O 1
ATOM 642 N N . LEU A 1 82 ? 10.805 -30.578 -25.859 1 98 82 LEU A N 1
ATOM 643 C CA . LEU A 1 82 ? 11.594 -31.469 -26.703 1 98 82 LEU A CA 1
ATOM 644 C C . LEU A 1 82 ? 10.82 -31.844 -27.953 1 98 82 LEU A C 1
ATOM 646 O O . LEU A 1 82 ? 11.312 -32.625 -28.781 1 98 82 LEU A O 1
ATOM 650 N N . THR A 1 83 ? 9.68 -31.328 -28.156 1 97.25 83 THR A N 1
ATOM 651 C CA . THR A 1 83 ? 8.797 -31.656 -29.266 1 97.25 83 THR A CA 1
ATOM 652 C C . THR A 1 83 ? 9.305 -31.047 -30.562 1 97.25 83 THR A C 1
ATOM 654 O O . THR A 1 83 ? 9.664 -29.875 -30.594 1 97.25 83 THR A O 1
ATOM 657 N N . SER A 1 84 ? 9.312 -31.844 -31.609 1 97.44 84 SER A N 1
ATOM 658 C CA . SER A 1 84 ? 9.742 -31.359 -32.938 1 97.44 84 SER A CA 1
ATOM 659 C C . SER A 1 84 ? 8.734 -30.359 -33.5 1 97.44 84 SER A C 1
ATOM 661 O O . SER A 1 84 ? 7.527 -30.531 -33.344 1 97.44 84 SER A O 1
ATOM 663 N N . GLY A 1 85 ? 9.258 -29.422 -34.156 1 95.75 85 GLY A N 1
ATOM 664 C CA . GLY A 1 85 ? 8.43 -28.422 -34.812 1 95.75 85 GLY A CA 1
ATOM 665 C C . GLY A 1 85 ? 9.18 -27.141 -35.125 1 95.75 85 GLY A C 1
ATOM 666 O O . GLY A 1 85 ? 10.406 -27.156 -35.219 1 95.75 85 GLY A O 1
ATOM 667 N N . ASN A 1 86 ? 8.453 -26.047 -35.375 1 94.94 86 ASN A N 1
ATOM 668 C CA . ASN A 1 86 ? 9.062 -24.844 -35.938 1 94.94 86 ASN A CA 1
ATOM 669 C C . ASN A 1 86 ? 9.055 -23.688 -34.938 1 94.94 86 ASN A C 1
ATOM 671 O O . ASN A 1 86 ? 9.469 -22.578 -35.25 1 94.94 86 ASN A O 1
ATOM 675 N N . GLY A 1 87 ? 8.523 -23.938 -33.812 1 95.25 87 GLY A N 1
ATOM 676 C CA . GLY A 1 87 ? 8.57 -22.922 -32.781 1 95.25 87 GLY A CA 1
ATOM 677 C C . GLY A 1 87 ? 7.438 -21.922 -32.875 1 95.25 87 GLY A C 1
ATOM 678 O O . GLY A 1 87 ? 7.414 -20.938 -32.125 1 95.25 87 GLY A O 1
ATOM 679 N N . VAL A 1 88 ? 6.484 -22.141 -33.75 1 95 88 VAL A N 1
ATOM 680 C CA . VAL A 1 88 ? 5.348 -21.234 -33.875 1 95 88 VAL A CA 1
ATOM 681 C C . VAL A 1 88 ? 4.309 -21.547 -32.812 1 95 88 VAL A C 1
ATOM 683 O O . VAL A 1 88 ? 3.916 -22.703 -32.656 1 95 88 VAL A O 1
ATOM 686 N N . ALA A 1 89 ? 3.857 -20.547 -32.094 1 94 89 ALA A N 1
ATOM 687 C CA . ALA A 1 89 ? 2.902 -20.703 -31 1 94 89 ALA A CA 1
ATOM 688 C C . ALA A 1 89 ? 1.528 -21.109 -31.516 1 94 89 ALA A C 1
ATOM 690 O O . ALA A 1 89 ? 1.07 -20.578 -32.531 1 94 89 ALA A O 1
ATOM 691 N N . GLU A 1 90 ? 0.98 -22.031 -30.891 1 92.5 90 GLU A N 1
ATOM 692 C CA . GLU A 1 90 ? -0.373 -22.484 -31.203 1 92.5 90 GLU A CA 1
ATOM 693 C C . GLU A 1 90 ? -1.085 -22.969 -29.938 1 92.5 90 GLU A C 1
ATOM 695 O O . GLU A 1 90 ? -0.447 -23.484 -29.016 1 92.5 90 GLU A O 1
ATOM 700 N N . LEU A 1 91 ? -2.408 -22.859 -29.938 1 92.56 91 LEU A N 1
ATOM 701 C CA . LEU A 1 91 ? -3.172 -23.344 -28.797 1 92.56 91 LEU A CA 1
ATOM 702 C C . LEU A 1 91 ? -2.938 -24.828 -28.562 1 92.56 91 LEU A C 1
ATOM 704 O O . LEU A 1 91 ? -3.033 -25.625 -29.516 1 92.56 91 LEU A O 1
ATOM 708 N N . LYS A 1 92 ? -2.572 -25.203 -27.391 1 91.38 92 LYS A N 1
ATOM 709 C CA . LYS A 1 92 ? -2.363 -26.562 -26.906 1 91.38 92 LYS A CA 1
ATOM 710 C C . LYS A 1 92 ? -1.192 -27.234 -27.625 1 91.38 92 LYS A C 1
ATOM 712 O O . LYS A 1 92 ? -1.077 -28.453 -27.641 1 91.38 92 LYS A O 1
ATOM 717 N N . TRP A 1 93 ? -0.401 -26.422 -28.266 1 92.44 93 TRP A N 1
ATOM 718 C CA . TRP A 1 93 ? 0.764 -26.938 -28.984 1 92.44 93 TRP A CA 1
ATOM 719 C C . TRP A 1 93 ? 1.95 -25.984 -28.844 1 92.44 93 TRP A C 1
ATOM 721 O O . TRP A 1 93 ? 1.779 -24.766 -28.859 1 92.44 93 TRP A O 1
ATOM 731 N N . SER A 1 94 ? 3.102 -26.609 -28.734 1 94.75 94 SER A N 1
ATOM 732 C CA . SER A 1 94 ? 4.391 -25.922 -28.828 1 94.75 94 SER A CA 1
ATOM 733 C C . SER A 1 94 ? 5.473 -26.859 -29.359 1 94.75 94 SER A C 1
ATOM 735 O O . SER A 1 94 ? 5.211 -28.047 -29.609 1 94.75 94 SER A O 1
ATOM 737 N N . SER A 1 95 ? 6.641 -26.188 -29.703 1 96.44 95 SER A N 1
ATOM 738 C CA . SER A 1 95 ? 7.703 -27.016 -30.266 1 96.44 95 SER A CA 1
ATOM 739 C C . SER A 1 95 ? 9.062 -26.344 -30.125 1 96.44 95 SER A C 1
ATOM 741 O O . SER A 1 95 ? 9.141 -25.125 -29.969 1 96.44 95 SER A O 1
ATOM 743 N N . SER A 1 96 ? 10.25 -27.062 -30.156 1 95.38 96 SER A N 1
ATOM 744 C CA . SER A 1 96 ? 11.609 -26.547 -30.125 1 95.38 96 SER A CA 1
ATOM 745 C C . SER A 1 96 ? 12.469 -27.188 -31.234 1 95.38 96 SER A C 1
ATOM 747 O O . SER A 1 96 ? 13.422 -26.578 -31.703 1 95.38 96 SER A O 1
ATOM 749 N N . ASN A 1 97 ? 12.352 -28.422 -31.562 1 96.06 97 ASN A N 1
ATOM 750 C CA . ASN A 1 97 ? 13.07 -29.172 -32.594 1 96.06 97 ASN A CA 1
ATOM 751 C C . ASN A 1 97 ? 14.5 -29.484 -32.156 1 96.06 97 ASN A C 1
ATOM 753 O O . ASN A 1 97 ? 15.438 -29.344 -32.938 1 96.06 97 ASN A O 1
ATOM 757 N N . VAL A 1 98 ? 14.758 -29.922 -31.016 1 98 98 VAL A N 1
ATOM 758 C CA . VAL A 1 98 ? 16.062 -30.094 -30.375 1 98 98 VAL A CA 1
ATOM 759 C C . VAL A 1 98 ? 16.75 -31.344 -30.938 1 98 98 VAL A C 1
ATOM 761 O O . VAL A 1 98 ? 17.969 -31.516 -30.781 1 98 98 VAL A O 1
ATOM 764 N N . PHE A 1 99 ? 16.047 -32.219 -31.641 1 98.44 99 PHE A N 1
ATOM 765 C CA . PHE A 1 99 ? 16.609 -33.5 -32.062 1 98.44 99 PHE A CA 1
ATOM 766 C C . PHE A 1 99 ? 16.078 -33.906 -33.406 1 98.44 99 PHE A C 1
ATOM 768 O O . PHE A 1 99 ? 14.867 -33.875 -33.656 1 98.44 99 PHE A O 1
ATOM 775 N N . THR A 1 100 ? 17 -34.25 -34.25 1 98.06 100 THR A N 1
ATOM 776 C CA . THR A 1 100 ? 16.703 -34.906 -35.531 1 98.06 100 THR A CA 1
ATOM 777 C C . THR A 1 100 ? 17.734 -36 -35.844 1 98.06 100 THR A C 1
ATOM 779 O O . THR A 1 100 ? 18.75 -36.094 -35.125 1 98.06 100 THR A O 1
ATOM 782 N N . LEU A 1 101 ? 17.375 -36.844 -36.688 1 97.75 101 LEU A N 1
ATOM 783 C CA . LEU A 1 101 ? 18.344 -37.781 -37.219 1 97.75 101 LEU A CA 1
ATOM 784 C C . LEU A 1 101 ? 18.75 -37.406 -38.625 1 97.75 101 LEU A C 1
ATOM 786 O O . LEU A 1 101 ? 17.906 -37.031 -39.438 1 97.75 101 LEU A O 1
ATOM 790 N N . ASP A 1 102 ? 20.047 -37.469 -38.844 1 96.88 102 ASP A N 1
ATOM 791 C CA . ASP A 1 102 ? 20.5 -37.188 -40.188 1 96.88 102 ASP A CA 1
ATOM 792 C C . ASP A 1 102 ? 20.297 -38.406 -41.094 1 96.88 102 ASP A C 1
ATOM 794 O O . ASP A 1 102 ? 19.672 -39.406 -40.719 1 96.88 102 ASP A O 1
ATOM 798 N N . ALA A 1 103 ? 20.781 -38.281 -42.312 1 95.94 103 ALA A N 1
ATOM 799 C CA . ALA A 1 103 ? 20.562 -39.312 -43.344 1 95.94 103 ALA A CA 1
ATOM 800 C C . ALA A 1 103 ? 21.203 -40.656 -42.938 1 95.94 103 ALA A C 1
ATOM 802 O O . ALA A 1 103 ? 20.781 -41.719 -43.375 1 95.94 103 ALA A O 1
ATOM 803 N N . ASN A 1 104 ? 22.234 -40.594 -42.125 1 96 104 ASN A N 1
ATOM 804 C CA . ASN A 1 104 ? 22.953 -41.781 -41.688 1 96 104 ASN A CA 1
ATOM 805 C C . ASN A 1 104 ? 22.438 -42.281 -40.344 1 96 104 ASN A C 1
ATOM 807 O O . ASN A 1 104 ? 23.016 -43.188 -39.75 1 96 104 ASN A O 1
ATOM 811 N N . GLY A 1 105 ? 21.422 -41.625 -39.812 1 94.44 105 GLY A N 1
ATOM 812 C CA . GLY A 1 105 ? 20.828 -42.062 -38.562 1 94.44 105 GLY A CA 1
ATOM 813 C C . GLY A 1 105 ? 21.562 -41.531 -37.344 1 94.44 105 GLY A C 1
ATOM 814 O O . GLY A 1 105 ? 21.375 -42.031 -36.25 1 94.44 105 GLY A O 1
ATOM 815 N N . LYS A 1 106 ? 22.328 -40.594 -37.625 1 95.94 106 LYS A N 1
ATOM 816 C CA . LYS A 1 106 ? 23.047 -39.969 -36.5 1 95.94 106 LYS A CA 1
ATOM 817 C C . LYS A 1 106 ? 22.281 -38.812 -35.906 1 95.94 106 LYS A C 1
ATOM 819 O O . LYS A 1 106 ? 21.734 -37.969 -36.656 1 95.94 106 LYS A O 1
ATOM 824 N N . PRO A 1 107 ? 22.297 -38.688 -34.625 1 97.75 107 PRO A N 1
ATOM 825 C CA . PRO A 1 107 ? 21.594 -37.594 -33.969 1 97.75 107 PRO A CA 1
ATOM 826 C C . PRO A 1 107 ? 22.188 -36.219 -34.312 1 97.75 107 PRO A C 1
ATOM 828 O O . PRO A 1 107 ? 23.406 -36.094 -34.375 1 97.75 107 PRO A O 1
ATOM 831 N N . VAL A 1 108 ? 21.359 -35.312 -34.594 1 98.06 108 VAL A N 1
ATOM 832 C CA . VAL A 1 108 ? 21.672 -33.906 -34.75 1 98.06 108 VAL A CA 1
ATOM 833 C C . VAL A 1 108 ? 20.906 -33.062 -33.719 1 98.06 108 VAL A C 1
ATOM 835 O O . VAL A 1 108 ? 19.688 -33.219 -33.594 1 98.06 108 VAL A O 1
ATOM 838 N N . TYR A 1 109 ? 21.594 -32.281 -32.969 1 98.38 109 TYR A N 1
ATOM 839 C CA . TYR A 1 109 ? 21 -31.469 -31.922 1 98.38 109 TYR A CA 1
ATOM 840 C C . TYR A 1 109 ? 20.938 -30 -32.312 1 98.38 109 TYR A C 1
ATOM 842 O O . TYR A 1 109 ? 21.906 -29.469 -32.875 1 98.38 109 TYR A O 1
ATOM 850 N N . ASP A 1 110 ? 19.828 -29.344 -32.188 1 98.19 110 ASP A N 1
ATOM 851 C CA . ASP A 1 110 ? 19.609 -27.922 -32.438 1 98.19 110 ASP A CA 1
ATOM 852 C C . ASP A 1 110 ? 18.828 -27.281 -31.297 1 98.19 110 ASP A C 1
ATOM 854 O O . ASP A 1 110 ? 17.625 -27.516 -31.156 1 98.19 110 ASP A O 1
ATOM 858 N N . PHE A 1 111 ? 19.438 -26.438 -30.547 1 98.31 111 PHE A N 1
ATOM 859 C CA . PHE A 1 111 ? 18.812 -25.922 -29.344 1 98.31 111 PHE A CA 1
ATOM 860 C C . PHE A 1 111 ? 18.344 -24.484 -29.547 1 98.31 111 PHE A C 1
ATOM 862 O O . PHE A 1 111 ? 18.031 -23.781 -28.594 1 98.31 111 PHE A O 1
ATOM 869 N N . THR A 1 112 ? 18.203 -24 -30.734 1 98 112 THR A N 1
ATOM 870 C CA . THR A 1 112 ? 17.938 -22.609 -31.062 1 98 112 THR A CA 1
ATOM 871 C C . THR A 1 112 ? 16.609 -22.156 -30.453 1 98 112 THR A C 1
ATOM 873 O O . THR A 1 112 ? 16.562 -21.125 -29.781 1 98 112 THR A O 1
ATOM 876 N N . ILE A 1 113 ? 15.508 -22.859 -30.688 1 97.44 113 ILE A N 1
ATOM 877 C CA . ILE A 1 113 ? 14.18 -22.469 -30.234 1 97.44 113 ILE A CA 1
ATOM 878 C C . ILE A 1 113 ? 14.125 -22.516 -28.703 1 97.44 113 ILE A C 1
ATOM 880 O O . ILE A 1 113 ? 13.578 -21.625 -28.062 1 97.44 113 ILE A O 1
ATOM 884 N N . THR A 1 114 ? 14.664 -23.578 -28.156 1 95.94 114 THR A N 1
ATOM 885 C CA . THR A 1 114 ? 14.711 -23.672 -26.703 1 95.94 114 THR A CA 1
ATOM 886 C C . THR A 1 114 ? 15.492 -22.516 -26.094 1 95.94 114 THR A C 1
ATOM 888 O O . THR A 1 114 ? 15.102 -21.969 -25.062 1 95.94 114 THR A O 1
ATOM 891 N N . ASP A 1 115 ? 16.609 -22.156 -26.719 1 98.12 115 ASP A N 1
ATOM 892 C CA . ASP A 1 115 ? 17.422 -21.031 -26.234 1 98.12 115 ASP A CA 1
ATOM 893 C C . ASP A 1 115 ? 16.609 -19.75 -26.188 1 98.12 115 ASP A C 1
ATOM 895 O O . ASP A 1 115 ? 16.734 -18.969 -25.234 1 98.12 115 ASP A O 1
ATOM 899 N N . GLN A 1 116 ? 15.844 -19.531 -27.203 1 97.88 116 GLN A N 1
ATOM 900 C CA . GLN A 1 116 ? 15.008 -18.328 -27.219 1 97.88 116 GLN A CA 1
ATOM 901 C C . GLN A 1 116 ? 14.07 -18.281 -26.016 1 97.88 116 GLN A C 1
ATOM 903 O O . GLN A 1 116 ? 13.922 -17.234 -25.391 1 97.88 116 GLN A O 1
ATOM 908 N N . THR A 1 117 ? 13.461 -19.375 -25.719 1 97.81 117 THR A N 1
ATOM 909 C CA . THR A 1 117 ? 12.531 -19.469 -24.609 1 97.81 117 THR A CA 1
ATOM 910 C C . THR A 1 117 ? 13.258 -19.266 -23.281 1 97.81 117 THR A C 1
ATOM 912 O O . THR A 1 117 ? 12.852 -18.453 -22.453 1 97.81 117 THR A O 1
ATOM 915 N N . PHE A 1 118 ? 14.344 -19.938 -23.016 1 98.44 118 PHE A N 1
ATOM 916 C CA . PHE A 1 118 ? 15.07 -19.906 -21.766 1 98.44 118 PHE A CA 1
ATOM 917 C C . PHE A 1 118 ? 15.766 -18.562 -21.578 1 98.44 118 PHE A C 1
ATOM 919 O O . PHE A 1 118 ? 15.906 -18.078 -20.453 1 98.44 118 PHE A O 1
ATOM 926 N N . ASP A 1 119 ? 16.203 -17.938 -22.688 1 98.62 119 ASP A N 1
ATOM 927 C CA . ASP A 1 119 ? 16.766 -16.594 -22.594 1 98.62 119 ASP A CA 1
ATOM 928 C C . ASP A 1 119 ? 15.758 -15.609 -22.031 1 98.62 119 ASP A C 1
ATOM 930 O O . ASP A 1 119 ? 16.109 -14.703 -21.281 1 98.62 119 ASP A O 1
ATOM 934 N N . GLU A 1 120 ? 14.477 -15.742 -22.453 1 98.38 120 GLU A N 1
ATOM 935 C CA . GLU A 1 120 ? 13.445 -14.844 -21.938 1 98.38 120 GLU A CA 1
ATOM 936 C C . GLU A 1 120 ? 13.195 -15.102 -20.453 1 98.38 120 GLU A C 1
ATOM 938 O O . GLU A 1 120 ? 12.914 -14.164 -19.688 1 98.38 120 GLU A O 1
ATOM 943 N N . PHE A 1 121 ? 13.242 -16.406 -20.047 1 98.5 121 PHE A N 1
ATOM 944 C CA . PHE A 1 121 ? 13.172 -16.703 -18.625 1 98.5 121 PHE A CA 1
ATOM 945 C C . PHE A 1 121 ? 14.273 -15.961 -17.875 1 98.5 121 PHE A C 1
ATOM 947 O O . PHE A 1 121 ? 14.008 -15.312 -16.859 1 98.5 121 PHE A O 1
ATOM 954 N N . GLN A 1 122 ? 15.508 -16.031 -18.359 1 98.06 122 GLN A N 1
ATOM 955 C CA . GLN A 1 122 ? 16.656 -15.414 -17.719 1 98.06 122 GLN A CA 1
ATOM 956 C C . GLN A 1 122 ? 16.531 -13.891 -17.688 1 98.06 122 GLN A C 1
ATOM 958 O O . GLN A 1 122 ? 16.812 -13.266 -16.672 1 98.06 122 GLN A O 1
ATOM 963 N N . LYS A 1 123 ? 16.125 -13.367 -18.797 1 98.06 123 LYS A N 1
ATOM 964 C CA . LYS A 1 123 ? 15.961 -11.922 -18.875 1 98.06 123 LYS A CA 1
ATOM 965 C C . LYS A 1 123 ? 14.945 -11.414 -17.859 1 98.06 123 LYS A C 1
ATOM 967 O O . LYS A 1 123 ? 15.141 -10.359 -17.25 1 98.06 123 LYS A O 1
ATOM 972 N N . ALA A 1 124 ? 13.859 -12.125 -17.641 1 98 124 ALA A N 1
ATOM 973 C CA . ALA A 1 124 ? 12.797 -11.734 -16.719 1 98 124 ALA A CA 1
ATOM 974 C C . ALA A 1 124 ? 13.195 -12.016 -15.273 1 98 124 ALA A C 1
ATOM 976 O O . ALA A 1 124 ? 12.594 -11.477 -14.336 1 98 124 ALA A O 1
ATOM 977 N N . GLY A 1 125 ? 14.172 -12.891 -15.094 1 97.62 125 GLY A N 1
ATOM 978 C CA . GLY A 1 125 ? 14.609 -13.25 -13.75 1 97.62 125 GLY A CA 1
ATOM 979 C C . GLY A 1 125 ? 13.797 -14.367 -13.141 1 97.62 125 GLY A C 1
ATOM 980 O O . GLY A 1 125 ? 13.703 -14.477 -11.914 1 97.62 125 GLY A O 1
ATOM 981 N N . VAL A 1 126 ? 13.133 -15.195 -13.945 1 98.44 126 VAL A N 1
ATOM 982 C CA . VAL A 1 126 ? 12.406 -16.359 -13.445 1 98.44 126 VAL A CA 1
ATOM 983 C C . VAL A 1 126 ? 13.219 -17.625 -13.719 1 98.44 126 VAL A C 1
ATOM 985 O O . VAL A 1 126 ? 14.211 -17.594 -14.453 1 98.44 126 VAL A O 1
ATOM 988 N N . ARG A 1 127 ? 12.836 -18.734 -13.047 1 98.5 127 ARG A N 1
ATOM 989 C CA . ARG A 1 127 ? 13.578 -20 -13.148 1 98.5 127 ARG A CA 1
ATOM 990 C C . ARG A 1 127 ? 12.734 -21.062 -13.836 1 98.5 127 ARG A C 1
ATOM 992 O O . ARG A 1 127 ? 11.547 -21.203 -13.547 1 98.5 127 ARG A O 1
ATOM 999 N N . PRO A 1 128 ? 13.383 -21.812 -14.68 1 97.81 128 PRO A N 1
ATOM 1000 C CA . PRO A 1 128 ? 12.641 -22.906 -15.305 1 97.81 128 PRO A CA 1
ATOM 1001 C C . PRO A 1 128 ? 12.477 -24.109 -14.383 1 97.81 128 PRO A C 1
ATOM 1003 O O . PRO A 1 128 ? 13.383 -24.438 -13.609 1 97.81 128 PRO A O 1
ATOM 1006 N N . MET A 1 129 ? 11.344 -24.688 -14.383 1 98.5 129 MET A N 1
ATOM 1007 C CA . MET A 1 129 ? 11.148 -26.109 -14.133 1 98.5 129 MET A CA 1
ATOM 1008 C C . MET A 1 129 ? 11.125 -26.906 -15.438 1 98.5 129 MET A C 1
ATOM 1010 O O . MET A 1 129 ? 10.18 -26.797 -16.219 1 98.5 129 MET A O 1
ATOM 1014 N N . VAL A 1 130 ? 12.148 -27.641 -15.648 1 98.62 130 VAL A N 1
ATOM 1015 C CA . VAL A 1 130 ? 12.414 -28.219 -16.953 1 98.62 130 VAL A CA 1
ATOM 1016 C C . VAL A 1 130 ? 11.609 -29.516 -17.125 1 98.62 130 VAL A C 1
ATOM 1018 O O . VAL A 1 130 ? 11.953 -30.547 -16.562 1 98.62 130 VAL A O 1
ATOM 1021 N N . GLU A 1 131 ? 10.648 -29.438 -17.938 1 98.12 131 GLU A N 1
ATOM 1022 C CA . GLU A 1 131 ? 9.906 -30.625 -18.328 1 98.12 131 GLU A CA 1
ATOM 1023 C C . GLU A 1 131 ? 10.625 -31.391 -19.422 1 98.12 131 GLU A C 1
ATOM 1025 O O . GLU A 1 131 ? 10.844 -30.859 -20.516 1 98.12 131 GLU A O 1
ATOM 1030 N N . LEU A 1 132 ? 11.023 -32.562 -19.156 1 98.56 132 LEU A N 1
ATOM 1031 C CA . LEU A 1 132 ? 11.648 -33.406 -20.172 1 98.56 132 LEU A CA 1
ATOM 1032 C C . LEU A 1 132 ? 10.594 -34.125 -21.031 1 98.56 132 LEU A C 1
ATOM 1034 O O . LEU A 1 132 ? 10.406 -35.312 -20.906 1 98.56 132 LEU A O 1
ATOM 1038 N N . GLY A 1 133 ? 10.031 -33.438 -21.969 1 96.69 133 GLY A N 1
ATOM 1039 C CA . GLY A 1 133 ? 8.984 -33.875 -22.875 1 96.69 133 GLY A CA 1
ATOM 1040 C C . GLY A 1 133 ? 8.68 -32.844 -23.969 1 96.69 133 GLY A C 1
ATOM 1041 O O . GLY A 1 133 ? 9.195 -31.734 -23.938 1 96.69 133 GLY A O 1
ATOM 1042 N N . PHE A 1 134 ? 7.953 -33.25 -25.062 1 96.62 134 PHE A N 1
ATOM 1043 C CA . PHE A 1 134 ? 7.535 -34.625 -25.344 1 96.62 134 PHE A CA 1
ATOM 1044 C C . PHE A 1 134 ? 8.484 -35.281 -26.344 1 96.62 134 PHE A C 1
ATOM 1046 O O . PHE A 1 134 ? 9.633 -34.844 -26.484 1 96.62 134 PHE A O 1
ATOM 1053 N N . MET A 1 135 ? 8.07 -36.281 -26.938 1 98.25 135 MET A N 1
ATOM 1054 C CA . MET A 1 135 ? 8.969 -37.125 -27.734 1 98.25 135 MET A CA 1
ATOM 1055 C C . MET A 1 135 ? 9.289 -36.469 -29.062 1 98.25 135 MET A C 1
ATOM 1057 O O . MET A 1 135 ? 8.383 -36.062 -29.812 1 98.25 135 MET A O 1
ATOM 1061 N N . PRO A 1 136 ? 10.609 -36.281 -29.406 1 98.25 136 PRO A N 1
ATOM 1062 C CA . PRO A 1 136 ? 10.93 -35.812 -30.75 1 98.25 136 PRO A CA 1
ATOM 1063 C C . PRO A 1 136 ? 10.422 -36.75 -31.844 1 98.25 136 PRO A C 1
ATOM 1065 O O . PRO A 1 136 ? 10.453 -38 -31.656 1 98.25 136 PRO A O 1
ATOM 1068 N N . LYS A 1 137 ? 10.117 -36.156 -32.969 1 97.69 137 LYS A N 1
ATOM 1069 C CA . LYS A 1 137 ? 9.531 -36.938 -34.062 1 97.69 137 LYS A CA 1
ATOM 1070 C C . LYS A 1 137 ? 10.43 -38.094 -34.5 1 97.69 137 LYS A C 1
ATOM 1072 O O . LYS A 1 137 ? 9.969 -39.219 -34.594 1 97.69 137 LYS A O 1
ATOM 1077 N N . ASP A 1 138 ? 11.672 -37.906 -34.688 1 97.81 138 ASP A N 1
ATOM 1078 C CA . ASP A 1 138 ? 12.609 -38.875 -35.219 1 97.81 138 ASP A CA 1
ATOM 1079 C C . ASP A 1 138 ? 12.938 -39.938 -34.188 1 97.81 138 ASP A C 1
ATOM 1081 O O . ASP A 1 138 ? 13.5 -41 -34.5 1 97.81 138 ASP A O 1
ATOM 1085 N N . LEU A 1 139 ? 12.562 -39.75 -32.938 1 98.12 139 LEU A N 1
ATOM 1086 C CA . LEU A 1 139 ? 12.867 -40.688 -31.875 1 98.12 139 LEU A CA 1
ATOM 1087 C C . LEU A 1 139 ? 11.609 -41.438 -31.438 1 98.12 139 LEU A C 1
ATOM 1089 O O . LEU A 1 139 ? 11.695 -42.406 -30.672 1 98.12 139 LEU A O 1
ATOM 1093 N N . ALA A 1 140 ? 10.5 -41.094 -31.938 1 98.06 140 ALA A N 1
ATOM 1094 C CA . ALA A 1 140 ? 9.227 -41.688 -31.516 1 98.06 140 ALA A CA 1
ATOM 1095 C C . ALA A 1 140 ? 9.055 -43.094 -32.094 1 98.06 140 ALA A C 1
ATOM 1097 O O . ALA A 1 140 ? 9.258 -43.312 -33.281 1 98.06 140 ALA A O 1
ATOM 1098 N N . ALA A 1 141 ? 8.711 -43.906 -31.219 1 97.94 141 ALA A N 1
ATOM 1099 C CA . ALA A 1 141 ? 8.367 -45.25 -31.656 1 97.94 141 ALA A CA 1
ATOM 1100 C C . ALA A 1 141 ? 7.051 -45.25 -32.438 1 97.94 141 ALA A C 1
ATOM 1102 O O . ALA A 1 141 ? 6.219 -44.375 -32.25 1 97.94 141 ALA A O 1
ATOM 1103 N N . THR A 1 142 ? 6.934 -46.25 -33.25 1 95.88 142 THR A N 1
ATOM 1104 C CA . THR A 1 142 ? 5.648 -46.469 -33.906 1 95.88 142 THR A CA 1
ATOM 1105 C C . THR A 1 142 ? 4.672 -47.188 -32.969 1 95.88 142 THR A C 1
ATOM 1107 O O . THR A 1 142 ? 4.988 -48.25 -32.438 1 95.88 142 THR A O 1
ATOM 1110 N N . VAL A 1 143 ? 3.574 -46.562 -32.781 1 95.75 143 VAL A N 1
ATOM 1111 C CA . VAL A 1 143 ? 2.479 -47.156 -32 1 95.75 143 VAL A CA 1
ATOM 1112 C C . VAL A 1 143 ? 1.256 -47.312 -32.906 1 95.75 143 VAL A C 1
ATOM 1114 O O . VAL A 1 143 ? 0.86 -46.375 -33.594 1 95.75 143 VAL A O 1
ATOM 1117 N N . PRO A 1 144 ? 0.689 -48.5 -32.938 1 93.62 144 PRO A N 1
ATOM 1118 C CA . PRO A 1 144 ? -0.472 -48.719 -33.812 1 93.62 144 PRO A CA 1
ATOM 1119 C C . PRO A 1 144 ? -1.592 -47.688 -33.562 1 93.62 144 PRO A C 1
ATOM 1121 O O . PRO A 1 144 ? -1.922 -47.406 -32.406 1 93.62 144 PRO A O 1
ATOM 1124 N N . GLY A 1 145 ? -2.121 -47.094 -34.625 1 90.88 145 GLY A N 1
ATOM 1125 C CA . GLY A 1 145 ? -3.262 -46.188 -34.531 1 90.88 145 GLY A CA 1
ATOM 1126 C C . GLY A 1 145 ? -2.865 -44.75 -34.344 1 90.88 145 GLY A C 1
ATOM 1127 O O . GLY A 1 145 ? -3.727 -43.875 -34.281 1 90.88 145 GLY A O 1
ATOM 1128 N N . VAL A 1 146 ? -1.595 -44.562 -34.188 1 90.88 146 VAL A N 1
ATOM 1129 C CA . VAL A 1 146 ? -1.088 -43.188 -34.031 1 90.88 146 VAL A CA 1
ATOM 1130 C C . VAL A 1 146 ? -0.348 -42.781 -35.312 1 90.88 146 VAL A C 1
ATOM 1132 O O . VAL A 1 146 ? 0.82 -43.125 -35.5 1 90.88 146 VAL A O 1
ATOM 1135 N N . ASP A 1 147 ? -1.002 -41.969 -36.219 1 86.25 147 ASP A N 1
ATOM 1136 C CA . ASP A 1 147 ? -0.447 -41.688 -37.531 1 86.25 147 ASP A CA 1
ATOM 1137 C C . ASP A 1 147 ? 0.109 -40.281 -37.594 1 86.25 147 ASP A C 1
ATOM 1139 O O . ASP A 1 147 ? 1.112 -40.031 -38.281 1 86.25 147 ASP A O 1
ATOM 1143 N N . ALA A 1 148 ? -0.541 -39.438 -36.906 1 93.12 148 ALA A N 1
ATOM 1144 C CA . ALA A 1 148 ? -0.131 -38.031 -36.969 1 93.12 148 ALA A CA 1
ATOM 1145 C C . ALA A 1 148 ? 0.826 -37.688 -35.844 1 93.12 148 ALA A C 1
ATOM 1147 O O . ALA A 1 148 ? 0.634 -38.125 -34.688 1 93.12 148 ALA A O 1
ATOM 1148 N N . TYR A 1 149 ? 1.827 -37 -36.188 1 93.94 149 TYR A N 1
ATOM 1149 C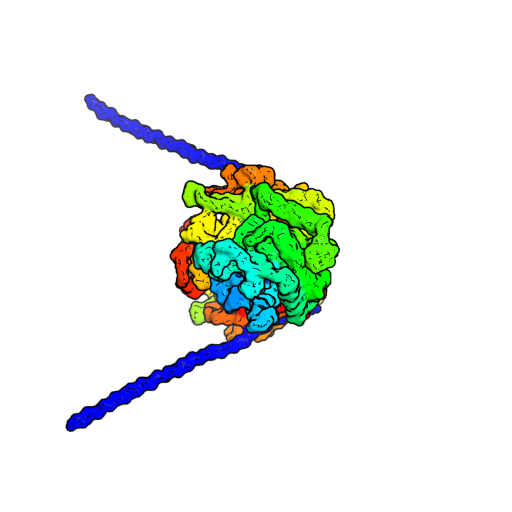 CA . TYR A 1 149 ? 2.762 -36.562 -35.156 1 93.94 149 TYR A CA 1
ATOM 1150 C C . TYR A 1 149 ? 2.234 -35.312 -34.438 1 93.94 149 TYR A C 1
ATOM 1152 O O . TYR A 1 149 ? 2.154 -35.312 -33.188 1 93.94 149 TYR A O 1
ATOM 1160 N N . GLN A 1 150 ? 1.996 -34.344 -35.281 1 89.56 150 GLN A N 1
ATOM 1161 C CA . GLN A 1 150 ? 1.474 -33.094 -34.781 1 89.56 150 GLN A CA 1
ATOM 1162 C C . GLN A 1 150 ? -0.041 -33 -34.938 1 89.56 150 GLN A C 1
ATOM 1164 O O . GLN A 1 150 ? -0.565 -33.312 -36 1 89.56 150 GLN A O 1
ATOM 1169 N N . VAL A 1 151 ? -0.71 -32.656 -33.812 1 88.88 151 VAL A N 1
ATOM 1170 C CA . VAL A 1 151 ? -2.154 -32.438 -33.844 1 88.88 151 VAL A CA 1
ATOM 1171 C C . VAL A 1 151 ? -2.48 -31.016 -33.438 1 88.88 151 VAL A C 1
ATOM 1173 O O . VAL A 1 151 ? -1.788 -30.438 -32.594 1 88.88 151 VAL A O 1
ATOM 1176 N N . HIS A 1 152 ? -3.439 -30.469 -34.031 1 88.19 152 HIS A N 1
ATOM 1177 C CA . HIS A 1 152 ? -3.801 -29.078 -33.812 1 88.19 152 HIS A CA 1
ATOM 1178 C C . HIS A 1 152 ? -5.152 -28.969 -33.094 1 88.19 152 HIS A C 1
ATOM 1180 O O . HIS A 1 152 ? -6.086 -29.703 -33.438 1 88.19 152 HIS A O 1
ATOM 1186 N N . TYR A 1 153 ? -5.168 -28.125 -32.188 1 88.62 153 TYR A N 1
ATOM 1187 C CA . TYR A 1 153 ? -6.441 -27.828 -31.547 1 88.62 153 TYR A CA 1
ATOM 1188 C C . TYR A 1 153 ? -7.422 -27.203 -32.531 1 88.62 153 TYR A C 1
ATOM 1190 O O . TYR A 1 153 ? -7.043 -26.359 -33.344 1 88.62 153 TYR A O 1
ATOM 1198 N N . PRO A 1 154 ? -8.57 -27.734 -32.562 1 89.62 154 PRO A N 1
ATOM 1199 C CA . PRO A 1 154 ? -9.305 -28.406 -31.484 1 89.62 154 PRO A CA 1
ATOM 1200 C C . PRO A 1 154 ? -9.273 -29.922 -31.609 1 89.62 154 PRO A C 1
ATOM 1202 O O . PRO A 1 154 ? -10.008 -30.625 -30.906 1 89.62 154 PRO A O 1
ATOM 1205 N N . ASN A 1 155 ? -8.477 -30.391 -32.5 1 88.12 155 ASN A N 1
ATOM 1206 C CA . ASN A 1 155 ? -8.32 -31.844 -32.5 1 88.12 155 ASN A CA 1
ATOM 1207 C C . ASN A 1 155 ? -7.699 -32.344 -31.203 1 88.12 155 ASN A C 1
ATOM 1209 O O . ASN A 1 155 ? -7.219 -31.547 -30.391 1 88.12 155 ASN A O 1
ATOM 1213 N N . SER A 1 156 ? -7.816 -33.656 -31.062 1 86.69 156 SER A N 1
ATOM 1214 C CA . SER A 1 156 ? -7.246 -34.281 -29.859 1 86.69 156 SER A CA 1
ATOM 1215 C C . SER A 1 156 ? -5.738 -34.031 -29.797 1 86.69 156 SER A C 1
ATOM 1217 O O . SER A 1 156 ? -4.977 -34.656 -30.547 1 86.69 156 SER A O 1
ATOM 1219 N N . THR A 1 157 ? -5.32 -33.406 -28.812 1 81.94 157 THR A N 1
ATOM 1220 C CA . THR A 1 157 ? -3.916 -33 -28.688 1 81.94 157 THR A CA 1
ATOM 1221 C C . THR A 1 157 ? -3.107 -34.125 -28.047 1 81.94 157 THR A C 1
ATOM 1223 O O . THR A 1 157 ? -1.884 -34.031 -27.922 1 81.94 157 THR A O 1
ATOM 1226 N N . ILE A 1 158 ? -3.77 -35.219 -27.672 1 86.06 158 ILE A N 1
ATOM 1227 C CA . ILE A 1 158 ? -3.094 -36.281 -26.938 1 86.06 158 ILE A CA 1
ATOM 1228 C C . ILE A 1 158 ? -2.996 -37.531 -27.828 1 86.06 158 ILE A C 1
ATOM 1230 O O . ILE A 1 158 ? -2.629 -38.594 -27.359 1 86.06 158 ILE A O 1
ATOM 1234 N N . SER A 1 159 ? -3.334 -37.344 -29.109 1 90.19 159 SER A N 1
ATOM 1235 C CA . SER A 1 159 ? -3.367 -38.5 -30.016 1 90.19 159 SER A CA 1
ATOM 1236 C C . SER A 1 159 ? -2.143 -38.531 -30.922 1 90.19 159 SER A C 1
ATOM 1238 O O . SER A 1 159 ? -1.95 -39.5 -31.688 1 90.19 159 SER A O 1
ATOM 1240 N N . GLY A 1 160 ? -1.359 -37.562 -30.812 1 93.69 160 GLY A N 1
ATOM 1241 C CA . GLY A 1 160 ? -0.214 -37.5 -31.703 1 93.69 160 GLY A CA 1
ATOM 1242 C C . GLY A 1 160 ? 0.955 -38.344 -31.25 1 93.69 160 GLY A C 1
ATOM 1243 O O . GLY A 1 160 ? 1.009 -38.75 -30.094 1 93.69 160 GLY A O 1
ATOM 1244 N N . ALA A 1 161 ? 1.917 -38.531 -32.156 1 96.56 161 ALA A N 1
ATOM 1245 C CA . ALA A 1 161 ? 3.057 -39.406 -31.875 1 96.56 161 ALA A CA 1
ATOM 1246 C C . ALA A 1 161 ? 4.066 -38.719 -30.969 1 96.56 161 ALA A C 1
ATOM 1248 O O . ALA A 1 161 ? 4.984 -39.375 -30.453 1 96.56 161 ALA A O 1
ATOM 1249 N N . SER A 1 162 ? 3.893 -37.469 -30.719 1 96.31 162 SER A N 1
ATOM 1250 C CA . SER A 1 162 ? 4.703 -36.781 -29.719 1 96.31 162 SER A CA 1
ATOM 1251 C C . SER A 1 162 ? 4.535 -37.406 -28.344 1 96.31 162 SER A C 1
ATOM 1253 O O . SER A 1 162 ? 5.355 -37.188 -27.453 1 96.31 162 SER A O 1
ATOM 1255 N N . ASN A 1 163 ? 3.455 -38.25 -28.125 1 97.31 163 ASN A N 1
ATOM 1256 C CA . ASN A 1 163 ? 3.17 -38.875 -26.844 1 97.31 163 ASN A CA 1
ATOM 1257 C C . ASN A 1 163 ? 3.605 -40.344 -26.828 1 97.31 163 ASN A C 1
ATOM 1259 O O . ASN A 1 163 ? 3.312 -41.062 -25.891 1 97.31 163 ASN A O 1
ATOM 1263 N N . ASN A 1 164 ? 4.32 -40.781 -27.891 1 98.06 164 ASN A N 1
ATOM 1264 C CA . ASN A 1 164 ? 4.805 -42.156 -27.984 1 98.06 164 ASN A CA 1
ATOM 1265 C C . ASN A 1 164 ? 6.109 -42.344 -27.219 1 98.06 164 ASN A C 1
ATOM 1267 O O . ASN A 1 164 ? 6.816 -41.375 -26.938 1 98.06 164 ASN A O 1
ATOM 1271 N N . PRO A 1 165 ? 6.449 -43.562 -26.766 1 98.31 165 PRO A N 1
ATOM 1272 C CA . PRO A 1 165 ? 7.77 -43.844 -26.203 1 98.31 165 PRO A CA 1
ATOM 1273 C C . PRO A 1 165 ? 8.891 -43.75 -27.219 1 98.31 165 PRO A C 1
ATOM 1275 O O . PRO A 1 165 ? 8.633 -43.688 -28.422 1 98.31 165 PRO A O 1
ATOM 1278 N N . PRO A 1 166 ? 10.078 -43.656 -26.797 1 98.56 166 PRO A N 1
ATOM 1279 C CA . PRO A 1 166 ? 11.172 -43.656 -27.766 1 98.56 166 PRO A CA 1
ATOM 1280 C C . PRO A 1 166 ? 11.398 -45 -28.406 1 98.56 166 PRO A C 1
ATOM 1282 O O . PRO A 1 166 ? 11.219 -46.031 -27.75 1 98.56 166 PRO A O 1
ATOM 1285 N N . LYS A 1 167 ? 11.805 -45 -29.641 1 97.56 167 LYS A N 1
ATOM 1286 C CA . LYS A 1 167 ? 12.164 -46.25 -30.297 1 97.56 167 LYS A CA 1
ATOM 1287 C C . LYS A 1 167 ? 13.523 -46.781 -29.812 1 97.56 167 LYS A C 1
ATOM 1289 O O . LYS A 1 167 ? 13.852 -47.938 -29.984 1 97.56 167 LYS A O 1
ATOM 1294 N N . ASP A 1 168 ? 14.297 -45.875 -29.234 1 98.12 168 ASP A N 1
ATOM 1295 C CA . ASP A 1 168 ? 15.617 -46.188 -28.688 1 98.12 168 ASP A CA 1
ATOM 1296 C C . ASP A 1 168 ? 15.859 -45.406 -27.391 1 98.12 168 ASP A C 1
ATOM 1298 O O . ASP A 1 168 ? 16.156 -44.219 -27.406 1 98.12 168 ASP A O 1
ATOM 1302 N N . TYR A 1 169 ? 15.844 -46.125 -26.219 1 98.5 169 TYR A N 1
ATOM 1303 C CA . TYR A 1 169 ? 15.938 -45.5 -24.906 1 98.5 169 TYR A CA 1
ATOM 1304 C C . TYR A 1 169 ? 17.344 -44.938 -24.688 1 98.5 169 TYR A C 1
ATOM 1306 O O . TYR A 1 169 ? 17.5 -43.938 -24 1 98.5 169 TYR A O 1
ATOM 1314 N N . ALA A 1 170 ? 18.328 -45.562 -25.172 1 98 170 ALA A N 1
ATOM 1315 C CA . ALA A 1 170 ? 19.688 -45.062 -25.047 1 98 170 ALA A CA 1
ATOM 1316 C C . ALA A 1 170 ? 19.828 -43.719 -25.781 1 98 170 ALA A C 1
ATOM 1318 O O . ALA A 1 170 ? 20.484 -42.781 -25.281 1 98 170 ALA A O 1
ATOM 1319 N N . MET A 1 171 ? 19.266 -43.656 -26.953 1 98.25 171 MET A N 1
ATOM 1320 C CA . MET A 1 171 ? 19.297 -42.406 -27.703 1 98.25 171 MET A CA 1
ATOM 1321 C C . MET A 1 171 ? 18.516 -41.312 -26.984 1 98.25 171 MET A C 1
ATOM 1323 O O . MET A 1 171 ? 18.922 -40.156 -27 1 98.25 171 MET A O 1
ATOM 1327 N N . TRP A 1 172 ? 17.391 -41.719 -26.406 1 98.62 172 TRP A N 1
ATOM 1328 C CA . TRP A 1 172 ? 16.625 -40.781 -25.594 1 98.62 172 TRP A CA 1
ATOM 1329 C C . TRP A 1 172 ? 17.484 -40.25 -24.438 1 98.62 172 TRP A C 1
ATOM 1331 O O . TRP A 1 172 ? 17.547 -39.031 -24.203 1 98.62 172 TRP A O 1
ATOM 1341 N N . SER A 1 173 ? 18.109 -41.125 -23.719 1 98.75 173 SER A N 1
ATOM 1342 C CA . SER A 1 173 ? 18.953 -40.75 -22.609 1 98.75 173 SER A CA 1
ATOM 1343 C C . SER A 1 173 ? 20.062 -39.781 -23.062 1 98.75 173 SER A C 1
ATOM 1345 O O . SER A 1 173 ? 20.391 -38.812 -22.359 1 98.75 173 SER A O 1
ATOM 1347 N N . GLU A 1 174 ? 20.656 -40.062 -24.188 1 98.62 174 GLU A N 1
ATOM 1348 C CA . GLU A 1 174 ? 21.703 -39.219 -24.734 1 98.62 174 GLU A CA 1
ATOM 1349 C C . GLU A 1 174 ? 21.172 -37.844 -25.078 1 98.62 174 GLU A C 1
ATOM 1351 O O . GLU A 1 174 ? 21.828 -36.812 -24.844 1 98.62 174 GLU A O 1
ATOM 1356 N N . LEU A 1 175 ? 19.984 -37.812 -25.688 1 98.75 175 LEU A N 1
ATOM 1357 C CA . LEU A 1 175 ? 19.344 -36.531 -25.969 1 98.75 175 LEU A CA 1
ATOM 1358 C C . LEU A 1 175 ? 19.203 -35.688 -24.688 1 98.75 175 LEU A C 1
ATOM 1360 O O . LEU A 1 175 ? 19.562 -34.531 -24.656 1 98.75 175 LEU A O 1
ATOM 1364 N N . VAL A 1 176 ? 18.672 -36.312 -23.625 1 98.88 176 VAL A N 1
ATOM 1365 C CA . VAL A 1 176 ? 18.469 -35.625 -22.344 1 98.88 176 VAL A CA 1
ATOM 1366 C C . VAL A 1 176 ? 19.812 -35.156 -21.781 1 98.88 176 VAL A C 1
ATOM 1368 O O . VAL A 1 176 ? 19.906 -34.062 -21.25 1 98.88 176 VAL A O 1
ATOM 1371 N N . GLN A 1 177 ? 20.812 -36 -21.891 1 98.88 177 GLN A N 1
ATOM 1372 C CA . GLN A 1 177 ? 22.156 -35.625 -21.453 1 98.88 177 GLN A CA 1
ATOM 1373 C C . GLN A 1 177 ? 22.672 -34.406 -22.219 1 98.88 177 GLN A C 1
ATOM 1375 O O . GLN A 1 177 ? 23.156 -33.438 -21.609 1 98.88 177 GLN A O 1
ATOM 1380 N N . LYS A 1 178 ? 22.578 -34.438 -23.547 1 98.81 178 LYS A N 1
ATOM 1381 C CA . LYS A 1 178 ? 23.062 -33.375 -24.391 1 98.81 178 LYS A CA 1
ATOM 1382 C C . LYS A 1 178 ? 22.297 -32.062 -24.125 1 98.81 178 LYS A C 1
ATOM 1384 O O . LYS A 1 178 ? 22.875 -30.984 -24.141 1 98.81 178 LYS A O 1
ATOM 1389 N N . TYR A 1 179 ? 21.031 -32.25 -24 1 98.62 179 TYR A N 1
ATOM 1390 C CA . TYR A 1 179 ? 20.188 -31.094 -23.672 1 98.62 179 TYR A CA 1
ATOM 1391 C C . TYR A 1 179 ? 20.609 -30.453 -22.359 1 98.62 179 TYR A C 1
ATOM 1393 O O . TYR A 1 179 ? 20.797 -29.234 -22.281 1 98.62 179 TYR A O 1
ATOM 1401 N N . THR A 1 180 ? 20.797 -31.219 -21.328 1 98.81 180 THR A N 1
ATOM 1402 C CA . THR A 1 180 ? 21.203 -30.75 -20.016 1 98.81 180 THR A CA 1
ATOM 1403 C C . THR A 1 180 ? 22.594 -30.141 -20.078 1 98.81 180 THR A C 1
ATOM 1405 O O . THR A 1 180 ? 22.844 -29.078 -19.484 1 98.81 180 THR A O 1
ATOM 1408 N N . GLU A 1 181 ? 23.516 -30.797 -20.797 1 98.81 181 GLU A N 1
ATOM 1409 C CA . GLU A 1 181 ? 24.844 -30.25 -21 1 98.81 181 GLU A CA 1
ATOM 1410 C C . GLU A 1 181 ? 24.781 -28.859 -21.625 1 98.81 181 GLU A C 1
ATOM 1412 O O . GLU A 1 181 ? 25.516 -27.953 -21.219 1 98.81 181 GLU A O 1
ATOM 1417 N N . HIS A 1 182 ? 23.953 -28.766 -22.594 1 98.69 182 HIS A N 1
ATOM 1418 C CA . HIS A 1 182 ? 23.797 -27.484 -23.266 1 98.69 182 HIS A CA 1
ATOM 1419 C C . HIS A 1 182 ? 23.312 -26.406 -22.312 1 98.69 182 HIS A C 1
ATOM 1421 O O . HIS A 1 182 ? 23.828 -25.297 -22.312 1 98.69 182 HIS A O 1
ATOM 1427 N N . LEU A 1 183 ? 22.266 -26.75 -21.531 1 98.75 183 LEU A N 1
ATOM 1428 C CA . LEU A 1 183 ? 21.75 -25.797 -20.547 1 98.75 183 LEU A CA 1
ATOM 1429 C C . LEU A 1 183 ? 22.844 -25.359 -19.578 1 98.75 183 LEU A C 1
ATOM 1431 O O . LEU A 1 183 ? 22.969 -24.172 -19.266 1 98.75 183 LEU A O 1
ATOM 1435 N N . VAL A 1 184 ? 23.656 -26.297 -19.094 1 98.75 184 VAL A N 1
ATOM 1436 C CA . VAL A 1 184 ? 24.734 -26.016 -18.172 1 98.75 184 VAL A CA 1
ATOM 1437 C C . VAL A 1 184 ? 25.766 -25.109 -18.828 1 98.75 184 VAL A C 1
ATOM 1439 O O . VAL A 1 184 ? 26.266 -24.156 -18.219 1 98.75 184 VAL A O 1
ATOM 1442 N N . GLU A 1 185 ? 26.125 -25.422 -20.031 1 98.56 185 GLU A N 1
ATOM 1443 C CA . GLU A 1 185 ? 27.125 -24.656 -20.766 1 98.56 185 GLU A CA 1
ATOM 1444 C C . GLU A 1 185 ? 26.656 -23.234 -21 1 98.56 185 GLU A C 1
ATOM 1446 O O . GLU A 1 185 ? 27.438 -22.281 -20.875 1 98.56 185 GLU A O 1
ATOM 1451 N N . ARG A 1 186 ? 25.422 -23.109 -21.328 1 98.5 186 ARG A N 1
ATOM 1452 C CA . ARG A 1 186 ? 24.922 -21.797 -21.75 1 98.5 186 ARG A CA 1
ATOM 1453 C C . ARG A 1 186 ? 24.609 -20.922 -20.547 1 98.5 186 ARG A C 1
ATOM 1455 O O . ARG A 1 186 ? 24.859 -19.719 -20.562 1 98.5 186 ARG A O 1
ATOM 1462 N N . TYR A 1 187 ? 24.031 -21.484 -19.5 1 98.44 187 TYR A N 1
ATOM 1463 C CA . TYR A 1 187 ? 23.5 -20.656 -18.422 1 98.44 187 TYR A CA 1
ATOM 1464 C C . TYR A 1 187 ? 24.328 -20.812 -17.141 1 98.44 187 TYR A C 1
ATOM 1466 O O . TYR A 1 187 ? 24.125 -20.078 -16.172 1 98.44 187 TYR A O 1
ATOM 1474 N N . GLY A 1 188 ? 25.234 -21.781 -17.062 1 98.31 188 GLY A N 1
ATOM 1475 C CA . GLY A 1 188 ? 26.109 -21.984 -15.922 1 98.31 188 GLY A CA 1
ATOM 1476 C C . GLY A 1 188 ? 25.594 -23.047 -14.969 1 98.31 188 GLY A C 1
ATOM 1477 O O . GLY A 1 188 ? 24.406 -23.094 -14.672 1 98.31 188 GLY A O 1
ATOM 1478 N N . LYS A 1 189 ? 26.5 -23.812 -14.422 1 98.31 189 LYS A N 1
ATOM 1479 C CA . LYS A 1 189 ? 26.203 -24.938 -13.539 1 98.31 189 LYS A CA 1
ATOM 1480 C C . LYS A 1 189 ? 25.484 -24.484 -12.273 1 98.31 189 LYS A C 1
ATOM 1482 O O . LYS A 1 189 ? 24.531 -25.109 -11.828 1 98.31 189 LYS A O 1
ATOM 1487 N N . GLU A 1 190 ? 25.906 -23.375 -11.742 1 97.44 190 GLU A N 1
ATOM 1488 C CA . GLU A 1 190 ? 25.359 -22.891 -10.477 1 97.44 190 GLU A CA 1
ATOM 1489 C C . GLU A 1 190 ? 23.891 -22.516 -10.609 1 97.44 190 GLU A C 1
ATOM 1491 O O . GLU A 1 190 ? 23.109 -22.719 -9.688 1 97.44 190 GLU A O 1
ATOM 1496 N N . GLN A 1 191 ? 23.547 -22.031 -11.734 1 97.19 191 GLN A N 1
ATOM 1497 C CA . GLN A 1 191 ? 22.156 -21.672 -11.969 1 97.19 191 GLN A CA 1
ATOM 1498 C C . GLN A 1 191 ? 21.312 -22.906 -12.266 1 97.19 191 GLN A C 1
ATOM 1500 O O . GLN A 1 191 ? 20.234 -23.062 -11.711 1 97.19 191 GLN A O 1
ATOM 1505 N N . VAL A 1 192 ? 21.781 -23.766 -13.109 1 98.62 192 VAL A N 1
ATOM 1506 C CA . VAL A 1 192 ? 21 -24.906 -13.586 1 98.62 192 VAL A CA 1
ATOM 1507 C C . VAL A 1 192 ? 20.75 -25.875 -12.445 1 98.62 192 VAL A C 1
ATOM 1509 O O . VAL A 1 192 ? 19.703 -26.531 -12.383 1 98.62 192 VAL A O 1
ATOM 1512 N N . ARG A 1 193 ? 21.672 -25.875 -11.492 1 97.75 193 ARG A N 1
ATOM 1513 C CA . ARG A 1 193 ? 21.531 -26.797 -10.359 1 97.75 193 ARG A CA 1
ATOM 1514 C C . ARG A 1 193 ? 20.359 -26.375 -9.469 1 97.75 193 ARG A C 1
ATOM 1516 O O . ARG A 1 193 ? 19.906 -27.156 -8.633 1 97.75 193 ARG A O 1
ATOM 1523 N N . THR A 1 194 ? 19.859 -25.094 -9.664 1 97.81 194 THR A N 1
ATOM 1524 C CA . THR A 1 194 ? 18.719 -24.641 -8.875 1 97.81 194 THR A CA 1
ATOM 1525 C C . THR A 1 194 ? 17.406 -24.969 -9.57 1 97.81 194 THR A C 1
ATOM 1527 O O . THR A 1 194 ? 16.328 -24.75 -9.016 1 97.81 194 THR A O 1
ATOM 1530 N N . TRP A 1 195 ? 17.516 -25.516 -10.789 1 98.69 195 TRP A N 1
ATOM 1531 C CA . TRP A 1 195 ? 16.312 -25.844 -11.539 1 98.69 195 TRP A CA 1
ATOM 1532 C C . TRP A 1 195 ? 15.805 -27.234 -11.172 1 98.69 195 TRP A C 1
ATOM 1534 O O . TRP A 1 195 ? 16.531 -28.016 -10.562 1 98.69 195 TRP A O 1
ATOM 1544 N N . TYR A 1 196 ? 14.555 -27.469 -11.43 1 98.81 196 TYR A N 1
ATOM 1545 C CA . TYR A 1 196 ? 13.938 -28.781 -11.258 1 98.81 196 TYR A CA 1
ATOM 1546 C C . TYR A 1 196 ? 13.734 -29.469 -12.594 1 98.81 196 TYR A C 1
ATOM 1548 O O . TYR A 1 196 ? 13.242 -28.859 -13.547 1 98.81 196 TYR A O 1
ATOM 1556 N N . PHE A 1 197 ? 14.164 -30.703 -12.703 1 98.94 197 PHE A N 1
ATOM 1557 C CA . PHE A 1 197 ? 13.984 -31.484 -13.914 1 98.94 197 PHE A CA 1
ATOM 1558 C C . PHE A 1 197 ? 12.883 -32.531 -13.719 1 98.94 197 PHE A C 1
ATOM 1560 O O . PHE A 1 197 ? 13.039 -33.469 -12.938 1 98.94 197 PHE A O 1
ATOM 1567 N N . GLU A 1 198 ? 11.797 -32.344 -14.391 1 98.94 198 GLU A N 1
ATOM 1568 C CA . GLU A 1 198 ? 10.625 -33.219 -14.281 1 98.94 198 GLU A CA 1
ATOM 1569 C C . GLU A 1 198 ? 10.461 -34.062 -15.531 1 98.94 198 GLU A C 1
ATOM 1571 O O . GLU A 1 198 ? 10.531 -33.562 -16.656 1 98.94 198 GLU A O 1
ATOM 1576 N N . VAL A 1 199 ? 10.172 -35.312 -15.336 1 98.81 199 VAL A N 1
ATOM 1577 C CA . VAL A 1 199 ? 10.125 -36.25 -16.469 1 98.81 199 VAL A CA 1
ATOM 1578 C C . VAL A 1 199 ? 8.688 -36.344 -16.984 1 98.81 199 VAL A C 1
ATOM 1580 O O . VAL A 1 199 ? 7.812 -36.844 -16.266 1 98.81 199 VAL A O 1
ATOM 1583 N N . TRP A 1 200 ? 8.445 -35.875 -18.203 1 98.38 200 TRP A N 1
ATOM 1584 C CA . TRP A 1 200 ? 7.23 -36.094 -18.969 1 98.38 200 TRP A CA 1
ATOM 1585 C C . TRP A 1 200 ? 6.043 -35.375 -18.344 1 98.38 200 TRP A C 1
ATOM 1587 O O . TRP A 1 200 ? 6.211 -34.312 -17.703 1 98.38 200 TRP A O 1
ATOM 1597 N N . ASN A 1 201 ? 4.832 -35.656 -18.766 1 97.25 201 ASN A N 1
ATOM 1598 C CA . ASN A 1 201 ? 3.576 -35.094 -18.281 1 97.25 201 ASN A CA 1
ATOM 1599 C C . ASN A 1 201 ? 2.432 -36.094 -18.375 1 97.25 201 ASN A C 1
ATOM 1601 O O . ASN A 1 201 ? 2.121 -36.594 -19.453 1 97.25 201 ASN A O 1
ATOM 1605 N N . GLU A 1 202 ? 1.847 -36.406 -17.297 1 96.88 202 GLU A N 1
ATOM 1606 C CA . GLU A 1 202 ? 0.641 -37.219 -17.125 1 96.88 202 GLU A CA 1
ATOM 1607 C C . GLU A 1 202 ? 0.74 -38.5 -17.906 1 96.88 202 GLU A C 1
ATOM 1609 O O . GLU A 1 202 ? -0.125 -38.812 -18.734 1 96.88 202 GLU A O 1
ATOM 1614 N N . PRO A 1 203 ? 1.687 -39.281 -17.547 1 97.94 203 PRO A N 1
ATOM 1615 C CA . PRO A 1 203 ? 1.883 -40.562 -18.234 1 97.94 203 PRO A CA 1
ATOM 1616 C C . PRO A 1 203 ? 0.79 -41.594 -17.922 1 97.94 203 PRO A C 1
ATOM 1618 O O . PRO A 1 203 ? 0.771 -42.656 -18.5 1 97.94 203 PRO A O 1
ATOM 1621 N N . ASP A 1 204 ? -0.095 -41.281 -17 1 97.44 204 ASP A N 1
ATOM 1622 C CA . ASP A 1 204 ? -1.174 -42.188 -16.609 1 97.44 204 ASP A CA 1
ATOM 1623 C C . ASP A 1 204 ? -2.4 -41.969 -17.5 1 97.44 204 ASP A C 1
ATOM 1625 O O . ASP A 1 204 ? -3.395 -42.688 -17.375 1 97.44 204 ASP A O 1
ATOM 1629 N N . ILE A 1 205 ? -2.416 -41.031 -18.422 1 95.25 205 ILE A N 1
ATOM 1630 C CA . ILE A 1 205 ? -3.457 -40.812 -19.422 1 95.25 205 ILE A CA 1
ATOM 1631 C C . ILE A 1 205 ? -2.83 -40.719 -20.812 1 95.25 205 ILE A C 1
ATOM 1633 O O . ILE A 1 205 ? -1.623 -40.906 -20.969 1 95.25 205 ILE A O 1
ATOM 1637 N N . PRO A 1 206 ? -3.521 -40.438 -21.891 1 93.5 206 PRO A N 1
ATOM 1638 C CA . PRO A 1 206 ? -3.004 -40.594 -23.25 1 93.5 206 PRO A CA 1
ATOM 1639 C C . PRO A 1 206 ? -1.961 -39.531 -23.609 1 93.5 206 PRO A C 1
ATOM 1641 O O . PRO A 1 206 ? -1.623 -39.344 -24.781 1 93.5 206 PRO A O 1
ATOM 1644 N N . TYR A 1 207 ? -1.42 -38.875 -22.656 1 95.19 207 TYR A N 1
ATOM 1645 C CA . TYR A 1 207 ? -0.193 -38.125 -22.875 1 95.19 207 TYR A CA 1
ATOM 1646 C C . TYR A 1 207 ? 1.018 -39.031 -22.938 1 95.19 207 TYR A C 1
ATOM 1648 O O . TYR A 1 207 ? 2.125 -38.594 -23.25 1 95.19 207 TYR A O 1
ATOM 1656 N N . TRP A 1 208 ? 0.82 -40.312 -22.703 1 97.5 208 TRP A N 1
ATOM 1657 C CA . TRP A 1 208 ? 1.8 -41.375 -22.812 1 97.5 208 TRP A CA 1
ATOM 1658 C C . TRP A 1 208 ? 1.165 -42.625 -23.406 1 97.5 208 TRP A C 1
ATOM 1660 O O . TRP A 1 208 ? 0.273 -43.219 -22.797 1 97.5 208 TRP A O 1
ATOM 1670 N N . HIS A 1 209 ? 1.645 -43.094 -24.562 1 97.56 209 HIS A N 1
ATOM 1671 C CA . HIS A 1 209 ? 0.992 -44.156 -25.312 1 97.56 209 HIS A CA 1
ATOM 1672 C C . HIS A 1 209 ? 1.638 -45.531 -25.031 1 97.56 209 HIS A C 1
ATOM 1674 O O . HIS A 1 209 ? 1.759 -46.375 -25.922 1 97.56 209 HIS A O 1
ATOM 1680 N N . ALA A 1 210 ? 2.174 -45.75 -23.875 1 97.25 210 ALA A N 1
ATOM 1681 C CA . ALA A 1 210 ? 2.74 -47.031 -23.453 1 97.25 210 ALA A CA 1
ATOM 1682 C C . ALA A 1 210 ? 2.354 -47.344 -22.016 1 97.25 210 ALA A C 1
ATOM 1684 O O . ALA A 1 210 ? 1.547 -46.625 -21.406 1 97.25 210 ALA A O 1
ATOM 1685 N N . THR A 1 211 ? 2.832 -48.406 -21.469 1 97.12 211 THR A N 1
ATOM 1686 C CA . THR A 1 211 ? 2.438 -48.906 -20.141 1 97.12 211 THR A CA 1
ATOM 1687 C C . THR A 1 211 ? 3.119 -48.094 -19.047 1 97.12 211 THR A C 1
ATOM 1689 O O . THR A 1 211 ? 4.109 -47.406 -19.297 1 97.12 211 THR A O 1
ATOM 1692 N N . PRO A 1 212 ? 2.6 -48.156 -17.797 1 97.75 212 PRO A N 1
ATOM 1693 C CA . PRO A 1 212 ? 3.268 -47.531 -16.672 1 97.75 212 PRO A CA 1
ATOM 1694 C C . PRO A 1 212 ? 4.707 -48 -16.484 1 97.75 212 PRO A C 1
ATOM 1696 O O . PRO A 1 212 ? 5.574 -47.219 -16.094 1 97.75 212 PRO A O 1
ATOM 1699 N N . GLU A 1 213 ? 4.992 -49.25 -16.75 1 97.5 213 GLU A N 1
ATOM 1700 C CA . GLU A 1 213 ? 6.344 -49.812 -16.625 1 97.5 213 GLU A CA 1
ATOM 1701 C C . GLU A 1 213 ? 7.285 -49.188 -17.656 1 97.5 213 GLU A C 1
ATOM 1703 O O . GLU A 1 213 ? 8.453 -48.938 -17.359 1 97.5 213 GLU A O 1
ATOM 1708 N N . GLU A 1 214 ? 6.707 -48.969 -18.812 1 97.94 214 GLU A N 1
ATOM 1709 C CA . GLU A 1 214 ? 7.504 -48.281 -19.828 1 97.94 214 GLU A CA 1
ATOM 1710 C C . GLU A 1 214 ? 7.809 -46.844 -19.438 1 97.94 214 GLU A C 1
ATOM 1712 O O . GLU A 1 214 ? 8.875 -46.312 -19.766 1 97.94 214 GLU A O 1
ATOM 1717 N N . TYR A 1 215 ? 6.891 -46.281 -18.766 1 98.56 215 TYR A N 1
ATOM 1718 C CA . TYR A 1 215 ? 7.176 -44.938 -18.25 1 98.56 215 TYR A CA 1
ATOM 1719 C C . TYR A 1 215 ? 8.281 -44.969 -17.203 1 98.56 215 TYR A C 1
ATOM 1721 O O . TYR A 1 215 ? 9.156 -44.125 -17.188 1 98.56 215 TYR A O 1
ATOM 1729 N N . ASN A 1 216 ? 8.203 -45.938 -16.312 1 98.81 216 ASN A N 1
ATOM 1730 C CA . ASN A 1 216 ? 9.281 -46.062 -15.344 1 98.81 216 ASN A CA 1
ATOM 1731 C C . ASN A 1 216 ? 10.641 -46.188 -16.031 1 98.81 216 ASN A C 1
ATOM 1733 O O . ASN A 1 216 ? 11.617 -45.594 -15.57 1 98.81 216 ASN A O 1
ATOM 1737 N N . LYS A 1 217 ? 10.617 -46.938 -17.094 1 98.81 217 LYS A N 1
ATOM 1738 C CA . LYS A 1 217 ? 11.836 -47.094 -17.891 1 98.81 217 LYS A CA 1
ATOM 1739 C C . LYS A 1 217 ? 12.266 -45.719 -18.453 1 98.81 217 LYS A C 1
ATOM 1741 O O . LYS A 1 217 ? 13.453 -45.406 -18.438 1 98.81 217 LYS A O 1
ATOM 1746 N N . LEU A 1 218 ? 11.336 -45 -18.984 1 98.88 218 LEU A N 1
ATOM 1747 C CA . LEU A 1 218 ? 11.633 -43.656 -19.484 1 98.88 218 LEU A CA 1
ATOM 1748 C C . LEU A 1 218 ? 12.227 -42.781 -18.391 1 98.88 218 LEU A C 1
ATOM 1750 O O . LEU A 1 218 ? 13.18 -42.031 -18.625 1 98.88 218 LEU A O 1
ATOM 1754 N N . TYR A 1 219 ? 11.625 -42.812 -17.172 1 98.88 219 TYR A N 1
ATOM 1755 C CA . TYR A 1 219 ? 12.133 -42.062 -16.016 1 98.88 219 TYR A CA 1
ATOM 1756 C C . TYR A 1 219 ? 13.594 -42.406 -15.75 1 98.88 219 TYR A C 1
ATOM 1758 O O . TYR A 1 219 ? 14.43 -41.5 -15.594 1 98.88 219 TYR A O 1
ATOM 1766 N N . ASP A 1 220 ? 13.891 -43.719 -15.742 1 98.88 220 ASP A N 1
ATOM 1767 C CA . ASP A 1 220 ? 15.242 -44.188 -15.469 1 98.88 220 ASP A CA 1
ATOM 1768 C C . ASP A 1 220 ? 16.25 -43.594 -16.453 1 98.88 220 ASP A C 1
ATOM 1770 O O . ASP A 1 220 ? 17.297 -43.094 -16.031 1 98.88 220 ASP A O 1
ATOM 1774 N N . TYR A 1 221 ? 15.891 -43.688 -17.703 1 98.88 221 TYR A N 1
ATOM 1775 C CA . TYR A 1 221 ? 16.812 -43.25 -18.734 1 98.88 221 TYR A CA 1
ATOM 1776 C C . TYR A 1 221 ? 16.938 -41.719 -18.75 1 98.88 221 TYR A C 1
ATOM 1778 O O . TYR A 1 221 ? 18.016 -41.188 -19.031 1 98.88 221 TYR A O 1
ATOM 1786 N N . SER A 1 222 ? 15.836 -41.031 -18.5 1 98.94 222 SER A N 1
ATOM 1787 C CA . SER A 1 222 ? 15.883 -39.562 -18.422 1 98.94 222 SER A CA 1
ATOM 1788 C C . SER A 1 222 ? 16.797 -39.094 -17.297 1 98.94 222 SER A C 1
ATOM 1790 O O . SER A 1 222 ? 17.672 -38.25 -17.516 1 98.94 222 SER A O 1
ATOM 1792 N N . VAL A 1 223 ? 16.594 -39.625 -16.109 1 98.88 223 VAL A N 1
ATOM 1793 C CA . VAL A 1 223 ? 17.344 -39.25 -14.922 1 98.88 223 VAL A CA 1
ATOM 1794 C C . VAL A 1 223 ? 18.828 -39.562 -15.109 1 98.88 223 VAL A C 1
ATOM 1796 O O . VAL A 1 223 ? 19.703 -38.781 -14.734 1 98.88 223 VAL A O 1
ATOM 1799 N N . ALA A 1 224 ? 19.047 -40.719 -15.672 1 98.75 224 ALA A N 1
ATOM 1800 C CA . ALA A 1 224 ? 20.438 -41.062 -15.969 1 98.75 224 ALA A CA 1
ATOM 1801 C C . ALA A 1 224 ? 21.078 -40.062 -16.891 1 98.75 224 ALA A C 1
ATOM 1803 O O . ALA A 1 224 ? 22.234 -39.688 -16.703 1 98.75 224 ALA A O 1
ATOM 1804 N N . GLY A 1 225 ? 20.375 -39.656 -17.906 1 98.81 225 GLY A N 1
ATOM 1805 C CA . GLY A 1 225 ? 20.891 -38.656 -18.844 1 98.81 225 GLY A CA 1
ATOM 1806 C C . GLY A 1 225 ? 21.172 -37.312 -18.172 1 98.81 225 GLY A C 1
ATOM 1807 O O . GLY A 1 225 ? 22.234 -36.719 -18.375 1 98.81 225 GLY A O 1
ATOM 1808 N N . VAL A 1 226 ? 20.188 -36.812 -17.359 1 98.88 226 VAL A N 1
ATOM 1809 C CA . VAL A 1 226 ? 20.344 -35.562 -16.672 1 98.88 226 VAL A CA 1
ATOM 1810 C C . VAL A 1 226 ? 21.578 -35.594 -15.766 1 98.88 226 VAL A C 1
ATOM 1812 O O . VAL A 1 226 ? 22.406 -34.688 -15.797 1 98.88 226 VAL A O 1
ATOM 1815 N N . ARG A 1 227 ? 21.703 -36.656 -15 1 98.5 227 ARG A N 1
ATOM 1816 C CA . ARG A 1 227 ? 22.734 -36.75 -13.969 1 98.5 227 ARG A CA 1
ATOM 1817 C C . ARG A 1 227 ? 24.094 -37.031 -14.578 1 98.5 227 ARG A C 1
ATOM 1819 O O . ARG A 1 227 ? 25.125 -36.781 -13.961 1 98.5 227 ARG A O 1
ATOM 1826 N N . ALA A 1 228 ? 24.141 -37.594 -15.773 1 98.38 228 ALA A N 1
ATOM 1827 C CA . ALA A 1 228 ? 25.406 -37.719 -16.484 1 98.38 228 ALA A CA 1
ATOM 1828 C C . ALA A 1 228 ? 25.984 -36.344 -16.812 1 98.38 228 ALA A C 1
ATOM 1830 O O . ALA A 1 228 ? 27.203 -36.156 -16.797 1 98.38 228 ALA A O 1
ATOM 1831 N N . ALA A 1 229 ? 25.125 -35.438 -17.125 1 98.62 229 ALA A N 1
ATOM 1832 C CA . ALA A 1 229 ? 25.547 -34.062 -17.469 1 98.62 229 ALA A CA 1
ATOM 1833 C C . ALA A 1 229 ? 25.719 -33.219 -16.219 1 98.62 229 ALA A C 1
ATOM 1835 O O . ALA A 1 229 ? 26.594 -32.344 -16.172 1 98.62 229 ALA A O 1
ATOM 1836 N N . LEU A 1 230 ? 24.875 -33.375 -15.203 1 98.69 230 LEU A N 1
ATOM 1837 C CA . LEU A 1 230 ? 24.828 -32.594 -13.969 1 98.69 230 LEU A CA 1
ATOM 1838 C C . LEU A 1 230 ? 24.516 -33.5 -12.773 1 98.69 230 LEU A C 1
ATOM 1840 O O . LEU A 1 230 ? 23.359 -33.625 -12.375 1 98.69 230 LEU A O 1
ATOM 1844 N N . PRO A 1 231 ? 25.469 -34.031 -12.133 1 98.19 231 PRO A N 1
ATOM 1845 C CA . PRO A 1 231 ? 25.297 -35.094 -11.125 1 98.19 231 PRO A CA 1
ATOM 1846 C C . PRO A 1 231 ? 24.422 -34.656 -9.953 1 98.19 231 PRO A C 1
ATOM 1848 O O . PRO A 1 231 ? 23.75 -35.469 -9.344 1 98.19 231 PRO A O 1
ATOM 1851 N N . ASP A 1 232 ? 24.438 -33.375 -9.656 1 97.62 232 ASP A N 1
ATOM 1852 C CA . ASP A 1 232 ? 23.672 -32.906 -8.492 1 97.62 232 ASP A CA 1
ATOM 1853 C C . ASP A 1 232 ? 22.359 -32.281 -8.914 1 97.62 232 ASP A C 1
ATOM 1855 O O . ASP A 1 232 ? 21.75 -31.531 -8.141 1 97.62 232 ASP A O 1
ATOM 1859 N N . ALA A 1 233 ? 21.922 -32.531 -10.172 1 98.69 233 ALA A N 1
ATOM 1860 C CA . ALA A 1 233 ? 20.641 -31.984 -10.648 1 98.69 233 ALA A CA 1
ATOM 1861 C C . ALA A 1 233 ? 19.484 -32.5 -9.797 1 98.69 233 ALA A C 1
ATOM 1863 O O . ALA A 1 233 ? 19.484 -33.625 -9.328 1 98.69 233 ALA A O 1
ATOM 1864 N N . ILE A 1 234 ? 18.484 -31.656 -9.57 1 98.88 234 ILE A N 1
ATOM 1865 C CA . ILE A 1 234 ? 17.266 -32.031 -8.859 1 98.88 234 ILE A CA 1
ATOM 1866 C C . ILE A 1 234 ? 16.281 -32.688 -9.82 1 98.88 234 ILE A C 1
ATOM 1868 O O . ILE A 1 234 ? 15.742 -32 -10.711 1 98.88 234 ILE A O 1
ATOM 1872 N N . VAL A 1 235 ? 16.047 -33.969 -9.664 1 98.88 235 VAL A N 1
ATOM 1873 C CA . VAL A 1 235 ? 15.242 -34.719 -10.609 1 98.88 235 VAL A CA 1
ATOM 1874 C C . VAL A 1 235 ? 14.016 -35.281 -9.906 1 98.88 235 VAL A C 1
ATOM 1876 O O . VAL A 1 235 ? 14.086 -35.625 -8.719 1 98.88 235 VAL A O 1
ATOM 1879 N N . GLY A 1 236 ? 12.914 -35.344 -10.602 1 98.75 236 GLY A N 1
ATOM 1880 C CA . GLY A 1 236 ? 11.734 -35.906 -9.977 1 98.75 236 GLY A CA 1
ATOM 1881 C C . GLY A 1 236 ? 10.617 -36.188 -10.961 1 98.75 236 GLY A C 1
ATOM 1882 O O . GLY A 1 236 ? 10.828 -36.156 -12.18 1 98.75 236 GLY A O 1
ATOM 1883 N N . GLY A 1 237 ? 9.477 -36.594 -10.547 1 98.06 237 GLY A N 1
ATOM 1884 C CA . GLY A 1 237 ? 8.266 -37.031 -11.227 1 98.06 237 GLY A CA 1
ATOM 1885 C C . GLY A 1 237 ? 7.258 -37.656 -10.297 1 98.06 237 GLY A C 1
ATOM 1886 O O . GLY A 1 237 ? 7.332 -37.5 -9.078 1 98.06 237 GLY A O 1
ATOM 1887 N N . PRO A 1 238 ? 6.188 -38.375 -10.797 1 98.56 238 PRO A N 1
ATOM 1888 C CA . PRO A 1 238 ? 6.047 -38.75 -12.211 1 98.56 238 PRO A CA 1
ATOM 1889 C C . PRO A 1 238 ? 5.207 -37.75 -12.992 1 98.56 238 PRO A C 1
ATOM 1891 O O . PRO A 1 238 ? 4.84 -38 -14.141 1 98.56 238 PRO A O 1
ATOM 1894 N N . ALA A 1 239 ? 4.805 -36.594 -12.383 1 98.06 239 ALA A N 1
ATOM 1895 C CA . ALA A 1 239 ? 3.947 -35.594 -13.039 1 98.06 239 ALA A CA 1
ATOM 1896 C C . ALA A 1 239 ? 2.646 -36.25 -13.523 1 98.06 239 ALA A C 1
ATOM 1898 O O . ALA A 1 239 ? 2.199 -36 -14.641 1 98.06 239 ALA A O 1
ATOM 1899 N N . SER A 1 240 ? 2.098 -37.156 -12.75 1 98.25 240 SER A N 1
ATOM 1900 C CA . SER A 1 240 ? 0.838 -37.812 -13.078 1 98.25 240 SER A CA 1
ATOM 1901 C C . SER A 1 240 ? -0.352 -36.875 -12.82 1 98.25 240 SER A C 1
ATOM 1903 O O . SER A 1 240 ? -0.199 -35.812 -12.242 1 98.25 240 SER A O 1
ATOM 1905 N N . THR A 1 241 ? -1.493 -37.312 -13.312 1 96.81 241 THR A N 1
ATOM 1906 C CA . THR A 1 241 ? -2.711 -36.625 -12.938 1 96.81 241 THR A CA 1
ATOM 1907 C C . THR A 1 241 ? -2.924 -36.656 -11.422 1 96.81 241 THR A C 1
ATOM 1909 O O . THR A 1 241 ? -2.25 -37.438 -10.727 1 96.81 241 THR A O 1
ATOM 1912 N N . GLY A 1 242 ? -3.83 -35.875 -10.984 1 94.5 242 GLY A N 1
ATOM 1913 C CA . GLY A 1 242 ? -4.18 -35.938 -9.57 1 94.5 242 GLY A CA 1
ATOM 1914 C C . GLY A 1 242 ? -4.828 -37.25 -9.188 1 94.5 242 GLY A C 1
ATOM 1915 O O . GLY A 1 242 ? -5.625 -37.812 -9.945 1 94.5 242 GLY A O 1
ATOM 1916 N N . PRO A 1 243 ? -4.398 -37.812 -8 1 95.12 243 PRO A N 1
ATOM 1917 C CA . PRO A 1 243 ? -4.953 -39.094 -7.574 1 95.12 243 PRO A CA 1
ATOM 1918 C C . PRO A 1 243 ? -6.418 -39 -7.152 1 95.12 243 PRO A C 1
ATOM 1920 O O . PRO A 1 243 ? -6.746 -39.25 -5.988 1 95.12 243 PRO A O 1
ATOM 1923 N N . ALA A 1 244 ? -7.23 -38.719 -8.07 1 90.75 244 ALA A N 1
ATOM 1924 C CA . ALA A 1 244 ? -8.664 -38.594 -7.836 1 90.75 244 ALA A CA 1
ATOM 1925 C C . ALA A 1 244 ? -9.391 -39.906 -8.031 1 90.75 244 ALA A C 1
ATOM 1927 O O . ALA A 1 244 ? -10.539 -40.062 -7.609 1 90.75 244 ALA A O 1
ATOM 1928 N N . SER A 1 245 ? -8.789 -40.844 -8.656 1 93.06 245 SER A N 1
ATOM 1929 C CA . SER A 1 245 ? -9.312 -42.188 -8.883 1 93.06 245 SER A CA 1
ATOM 1930 C C . SER A 1 245 ? -8.344 -43.25 -8.383 1 93.06 245 SER A C 1
ATOM 1932 O O . SER A 1 245 ? -7.168 -42.969 -8.141 1 93.06 245 SER A O 1
ATOM 1934 N N . ASP A 1 246 ? -8.852 -44.406 -8.305 1 94.88 246 ASP A N 1
ATOM 1935 C CA . ASP A 1 246 ? -8.016 -45.531 -7.891 1 94.88 246 ASP A CA 1
ATOM 1936 C C . ASP A 1 246 ? -6.867 -45.75 -8.875 1 94.88 246 ASP A C 1
ATOM 1938 O O . ASP A 1 246 ? -5.746 -46.062 -8.469 1 94.88 246 ASP A O 1
ATOM 1942 N N . LYS A 1 247 ? -7.203 -45.594 -10.07 1 95.38 247 LYS A N 1
ATOM 1943 C CA . LYS A 1 247 ? -6.195 -45.781 -11.109 1 95.38 247 LYS A CA 1
ATOM 1944 C C . LYS A 1 247 ? -5.074 -44.75 -10.984 1 95.38 247 LYS A C 1
ATOM 1946 O O . LYS A 1 247 ? -3.893 -45.094 -11.062 1 95.38 247 LYS A O 1
ATOM 1951 N N . ALA A 1 248 ? -5.457 -43.562 -10.844 1 95.38 248 ALA A N 1
ATOM 1952 C CA . ALA A 1 248 ? -4.477 -42.5 -10.719 1 95.38 248 ALA A CA 1
ATOM 1953 C C . ALA A 1 248 ? -3.637 -42.656 -9.453 1 95.38 248 ALA A C 1
ATOM 1955 O O . ALA A 1 248 ? -2.426 -42.438 -9.469 1 95.38 248 ALA A O 1
ATOM 1956 N N . GLU A 1 249 ? -4.285 -43.031 -8.398 1 97.31 249 GLU A N 1
ATOM 1957 C CA . GLU A 1 249 ? -3.578 -43.281 -7.148 1 97.31 249 GLU A CA 1
ATOM 1958 C C . GLU A 1 249 ? -2.578 -44.406 -7.301 1 97.31 249 GLU A C 1
ATOM 1960 O O . GLU A 1 249 ? -1.448 -44.344 -6.816 1 97.31 249 GLU A O 1
ATOM 1965 N N . ALA A 1 250 ? -3.043 -45.469 -7.926 1 97.81 250 ALA A N 1
ATOM 1966 C CA . ALA A 1 250 ? -2.184 -46.625 -8.141 1 97.81 250 ALA A CA 1
ATOM 1967 C C . ALA A 1 250 ? -0.966 -46.25 -8.984 1 97.81 250 ALA A C 1
ATOM 1969 O O . ALA A 1 250 ? 0.126 -46.781 -8.773 1 97.81 250 ALA A O 1
ATOM 1970 N N . PHE A 1 251 ? -1.156 -45.438 -9.938 1 98.44 251 PHE A N 1
ATOM 1971 C CA . PHE A 1 251 ? -0.044 -45.031 -10.789 1 98.44 251 PHE A CA 1
ATOM 1972 C C . PHE A 1 251 ? 1.042 -44.344 -9.961 1 98.44 251 PHE A C 1
ATOM 1974 O O . PHE A 1 251 ? 2.221 -44.688 -10.078 1 98.44 251 PHE A O 1
ATOM 1981 N N . LEU A 1 252 ? 0.657 -43.344 -9.148 1 98.69 252 LEU A N 1
ATOM 1982 C CA . LEU A 1 252 ? 1.601 -42.656 -8.281 1 98.69 252 LEU A CA 1
ATOM 1983 C C . LEU A 1 252 ? 2.279 -43.625 -7.316 1 98.69 252 LEU A C 1
ATOM 1985 O O . LEU A 1 252 ? 3.5 -43.562 -7.145 1 98.69 252 LEU A O 1
ATOM 1989 N N . ASP A 1 253 ? 1.501 -44.5 -6.711 1 98.5 253 ASP A N 1
ATOM 1990 C CA . ASP A 1 253 ? 2.006 -45.5 -5.762 1 98.5 253 ASP A CA 1
ATOM 1991 C C . ASP A 1 253 ? 3.037 -46.406 -6.418 1 98.5 253 ASP A C 1
ATOM 1993 O O . ASP A 1 253 ? 4.098 -46.656 -5.848 1 98.5 253 ASP A O 1
ATOM 1997 N N . ASN A 1 254 ? 2.73 -46.844 -7.59 1 98.38 254 ASN A N 1
ATOM 1998 C CA . ASN A 1 254 ? 3.611 -47.75 -8.32 1 98.38 254 ASN A CA 1
ATOM 1999 C C . ASN A 1 254 ? 4.922 -47.094 -8.695 1 98.38 254 ASN A C 1
ATOM 2001 O O . ASN A 1 254 ? 5.984 -47.719 -8.672 1 98.38 254 ASN A O 1
ATOM 2005 N N . PHE A 1 255 ? 4.879 -45.906 -9.102 1 98.69 255 PHE A N 1
ATOM 2006 C CA . PHE A 1 255 ? 6.086 -45.156 -9.43 1 98.69 255 PHE A CA 1
ATOM 2007 C C . PHE A 1 255 ? 7.004 -45.062 -8.219 1 98.69 255 PHE A C 1
ATOM 2009 O O . PHE A 1 255 ? 8.211 -45.25 -8.328 1 98.69 255 PHE A O 1
ATOM 2016 N N . LEU A 1 256 ? 6.406 -44.656 -7.047 1 98.75 256 LEU A N 1
ATOM 2017 C CA . LEU A 1 256 ? 7.195 -44.531 -5.824 1 98.75 256 LEU A CA 1
ATOM 2018 C C . LEU A 1 256 ? 7.809 -45.844 -5.426 1 98.75 256 LEU A C 1
ATOM 2020 O O . LEU A 1 256 ? 8.969 -45.906 -5 1 98.75 256 LEU A O 1
ATOM 2024 N N . LYS A 1 257 ? 7.074 -46.938 -5.613 1 98.31 257 LYS A N 1
ATOM 2025 C CA . LYS A 1 257 ? 7.594 -48.281 -5.348 1 98.31 257 LYS A CA 1
ATOM 2026 C C . LYS A 1 257 ? 8.766 -48.625 -6.27 1 98.31 257 LYS A C 1
ATOM 2028 O O . LYS A 1 257 ? 9.758 -49.188 -5.836 1 98.31 257 LYS A O 1
ATOM 2033 N N . HIS A 1 258 ? 8.602 -48.25 -7.484 1 98.69 258 HIS A N 1
ATOM 2034 C CA . HIS A 1 258 ? 9.672 -48.469 -8.445 1 98.69 258 HIS A CA 1
ATOM 2035 C C . HIS A 1 258 ? 10.945 -47.75 -8.031 1 98.69 258 HIS A C 1
ATOM 2037 O O . HIS A 1 258 ? 12.016 -48.344 -7.969 1 98.69 258 HIS A O 1
ATOM 2043 N N . CYS A 1 259 ? 10.82 -46.469 -7.707 1 98.69 259 CYS A N 1
ATOM 2044 C CA . CYS A 1 259 ? 11.984 -45.688 -7.336 1 98.69 259 CYS A CA 1
ATOM 2045 C C . CYS A 1 259 ? 12.633 -46.219 -6.062 1 98.69 259 CYS A C 1
ATOM 2047 O O . CYS A 1 259 ? 13.852 -46.156 -5.898 1 98.69 259 CYS A O 1
ATOM 2049 N N . LEU A 1 260 ? 11.82 -46.719 -5.16 1 98.19 260 LEU A N 1
ATOM 2050 C CA . LEU A 1 260 ? 12.297 -47.188 -3.852 1 98.19 260 LEU A CA 1
ATOM 2051 C C . LEU A 1 260 ? 12.961 -48.531 -3.951 1 98.19 260 LEU A C 1
ATOM 2053 O O . LEU A 1 260 ? 13.984 -48.781 -3.303 1 98.19 260 LEU A O 1
ATOM 2057 N N . ASN A 1 261 ? 12.43 -49.469 -4.77 1 97.81 261 ASN A N 1
ATOM 2058 C CA . ASN A 1 261 ? 12.758 -50.875 -4.625 1 97.81 261 ASN A CA 1
ATOM 2059 C C . ASN A 1 261 ? 13.539 -51.406 -5.824 1 97.81 261 ASN A C 1
ATOM 2061 O O . ASN A 1 261 ? 14.258 -52.406 -5.719 1 97.81 261 ASN A O 1
ATOM 2065 N N . ASP A 1 262 ? 13.344 -50.781 -6.918 1 98.44 262 ASP A N 1
ATOM 2066 C CA . ASP A 1 262 ? 13.945 -51.312 -8.133 1 98.44 262 ASP A CA 1
ATOM 2067 C C . ASP A 1 262 ? 15.289 -50.656 -8.422 1 98.44 262 ASP A C 1
ATOM 2069 O O . ASP A 1 262 ? 15.75 -49.812 -7.652 1 98.44 262 ASP A O 1
ATOM 2073 N N . LYS A 1 263 ? 15.922 -51.156 -9.484 1 98.5 263 LYS A N 1
ATOM 2074 C CA . LYS A 1 263 ? 17.141 -50.562 -10.023 1 98.5 263 LYS A CA 1
ATOM 2075 C C . LYS A 1 263 ? 16.891 -49.906 -11.375 1 98.5 263 LYS A C 1
ATOM 2077 O O . LYS A 1 263 ? 16.016 -50.344 -12.125 1 98.5 263 LYS A O 1
ATOM 2082 N N . SER A 1 264 ? 17.609 -49 -11.648 1 98.69 264 SER A N 1
ATOM 2083 C CA . SER A 1 264 ? 17.438 -48.25 -12.891 1 98.69 264 SER A CA 1
ATOM 2084 C C . SER A 1 264 ? 17.703 -49.125 -14.109 1 98.69 264 SER A C 1
ATOM 2086 O O . SER A 1 264 ? 18.734 -49.812 -14.188 1 98.69 264 SER A O 1
ATOM 2088 N N . ALA A 1 265 ? 16.781 -49.031 -15.039 1 98.56 265 ALA A N 1
ATOM 2089 C CA . ALA A 1 265 ? 16.938 -49.781 -16.297 1 98.56 265 ALA A CA 1
ATOM 2090 C C . ALA A 1 265 ? 18.094 -49.219 -17.125 1 98.56 265 ALA A C 1
ATOM 2092 O O . ALA A 1 265 ? 18.594 -49.875 -18.031 1 98.56 265 ALA A O 1
ATOM 2093 N N . ALA A 1 266 ? 18.5 -48.031 -16.859 1 98.5 266 ALA A N 1
ATOM 2094 C CA . ALA A 1 266 ? 19.516 -47.344 -17.656 1 98.5 266 ALA A CA 1
ATOM 2095 C C . ALA A 1 266 ? 20.922 -47.812 -17.266 1 98.5 266 ALA A C 1
ATOM 2097 O O . ALA A 1 266 ? 21.797 -47.906 -18.125 1 98.5 266 ALA A O 1
ATOM 2098 N N . ASN A 1 267 ? 21.109 -48.125 -15.953 1 97.38 267 ASN A N 1
ATOM 2099 C CA . ASN A 1 267 ? 22.5 -48.344 -15.539 1 97.38 267 ASN A CA 1
ATOM 2100 C C . ASN A 1 267 ? 22.578 -49.344 -14.375 1 97.38 267 ASN A C 1
ATOM 2102 O O . ASN A 1 267 ? 23.656 -49.625 -13.867 1 97.38 267 ASN A O 1
ATOM 2106 N N . GLY A 1 268 ? 21.453 -49.75 -13.852 1 97.94 268 GLY A N 1
ATOM 2107 C CA . GLY A 1 268 ? 21.422 -50.781 -12.82 1 97.94 268 GLY A CA 1
ATOM 2108 C C . GLY A 1 268 ? 21.641 -50.219 -11.422 1 97.94 268 GLY A C 1
ATOM 2109 O O . GLY A 1 268 ? 21.828 -51 -10.469 1 97.94 268 GLY A O 1
ATOM 2110 N N . LYS A 1 269 ? 21.625 -49 -11.242 1 97.81 269 LYS A N 1
ATOM 2111 C CA . LYS A 1 269 ? 21.844 -48.375 -9.945 1 97.81 269 LYS A CA 1
ATOM 2112 C C . LYS A 1 269 ? 20.516 -47.969 -9.297 1 97.81 269 LYS A C 1
ATOM 2114 O O . LYS A 1 269 ? 19.453 -48.188 -9.867 1 97.81 269 LYS A O 1
ATOM 2119 N N . ALA A 1 270 ? 20.672 -47.469 -8.055 1 97.75 270 ALA A N 1
ATOM 2120 C CA . ALA A 1 270 ? 19.5 -46.938 -7.375 1 97.75 270 ALA A CA 1
ATOM 2121 C C . ALA A 1 270 ? 18.875 -45.781 -8.172 1 97.75 270 ALA A C 1
ATOM 2123 O O . ALA A 1 270 ? 19.578 -45 -8.781 1 97.75 270 ALA A O 1
ATOM 2124 N N . ILE A 1 271 ? 17.625 -45.656 -8.164 1 98.38 271 ILE A N 1
ATOM 2125 C CA . ILE A 1 271 ? 16.891 -44.688 -8.945 1 98.38 271 ILE A CA 1
ATOM 2126 C C . ILE A 1 271 ? 16.75 -43.406 -8.156 1 98.38 271 ILE A C 1
ATOM 2128 O O . ILE A 1 271 ? 16.094 -43.375 -7.105 1 98.38 271 ILE A O 1
ATOM 2132 N N . PRO A 1 272 ? 17.344 -42.312 -8.641 1 98.31 272 PRO A N 1
ATOM 2133 C CA . PRO A 1 272 ? 17.234 -41.031 -7.922 1 98.31 272 PRO A CA 1
ATOM 2134 C C . PRO A 1 272 ? 15.828 -40.469 -7.957 1 98.31 272 PRO A C 1
ATOM 2136 O O . PRO A 1 272 ? 15.148 -40.531 -8.984 1 98.31 272 PRO A O 1
ATOM 2139 N N . LEU A 1 273 ? 15.367 -39.875 -6.883 1 98.75 273 LEU A N 1
ATOM 2140 C CA . LEU A 1 273 ? 14.125 -39.125 -6.723 1 98.75 273 LEU A CA 1
ATOM 2141 C C . LEU A 1 273 ? 14.305 -38 -5.723 1 98.75 273 LEU A C 1
ATOM 2143 O O . LEU A 1 273 ? 14.484 -38.25 -4.527 1 98.75 273 LEU A O 1
ATOM 2147 N N . ASP A 1 274 ? 14.219 -36.75 -6.219 1 98.81 274 ASP A N 1
ATOM 2148 C CA . ASP A 1 274 ? 14.484 -35.625 -5.355 1 98.81 274 ASP A CA 1
ATOM 2149 C C . ASP A 1 274 ? 13.203 -34.844 -5.055 1 98.81 274 ASP A C 1
ATOM 2151 O O . ASP A 1 274 ? 13.164 -34.031 -4.129 1 98.81 274 ASP A O 1
ATOM 2155 N N . PHE A 1 275 ? 12.18 -35 -5.824 1 98.88 275 PHE A N 1
ATOM 2156 C CA . PHE A 1 275 ? 10.859 -34.438 -5.566 1 98.88 275 PHE A CA 1
ATOM 2157 C C . PHE A 1 275 ? 9.766 -35.281 -6.199 1 98.88 275 PHE A C 1
ATOM 2159 O O . PHE A 1 275 ? 10.039 -36.094 -7.105 1 98.88 275 PHE A O 1
ATOM 2166 N N . ILE A 1 276 ? 8.602 -35.188 -5.711 1 98.94 276 ILE A N 1
ATOM 2167 C CA . ILE A 1 276 ? 7.434 -35.906 -6.203 1 98.94 276 ILE A CA 1
ATOM 2168 C C . ILE A 1 276 ? 6.426 -34.906 -6.773 1 98.94 276 ILE A C 1
ATOM 2170 O O . ILE A 1 276 ? 6.152 -33.875 -6.16 1 98.94 276 ILE A O 1
ATOM 2174 N N . SER A 1 2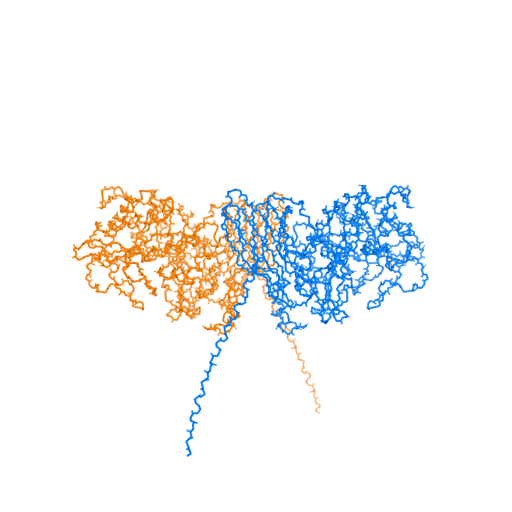77 ? 5.902 -35.156 -7.969 1 98.81 277 SER A N 1
ATOM 2175 C CA . SER A 1 277 ? 4.992 -34.219 -8.578 1 98.81 277 SER A CA 1
ATOM 2176 C C . SER A 1 277 ? 3.73 -34.906 -9.094 1 98.81 277 SER A C 1
ATOM 2178 O O . SER A 1 277 ? 3.783 -36.062 -9.539 1 98.81 277 SER A O 1
ATOM 2180 N N . PHE A 1 278 ? 2.639 -34.281 -8.992 1 98.62 278 PHE A N 1
ATOM 2181 C CA . PHE A 1 278 ? 1.372 -34.719 -9.578 1 98.62 278 PHE A CA 1
ATOM 2182 C C . PHE A 1 278 ? 0.423 -33.531 -9.734 1 98.62 278 PHE A C 1
ATOM 2184 O O . PHE A 1 278 ? 0.725 -32.406 -9.281 1 98.62 278 PHE A O 1
ATOM 2191 N N . HIS A 1 279 ? -0.774 -33.719 -10.43 1 98.06 279 HIS A N 1
ATOM 2192 C CA . HIS A 1 279 ? -1.566 -32.594 -10.938 1 98.06 279 HIS A CA 1
ATOM 2193 C C . HIS A 1 279 ? -2.975 -32.625 -10.359 1 98.06 279 HIS A C 1
ATOM 2195 O O . HIS A 1 279 ? -3.92 -33.062 -11.016 1 98.06 279 HIS A O 1
ATOM 2201 N N . PRO A 1 280 ? -3.189 -32.062 -9.172 1 97.94 280 PRO A N 1
ATOM 2202 C CA . PRO A 1 280 ? -4.562 -31.938 -8.68 1 97.94 280 PRO A CA 1
ATOM 2203 C C . PRO A 1 280 ? -5.348 -30.812 -9.359 1 97.94 280 PRO A C 1
ATOM 2205 O O . PRO A 1 280 ? -4.879 -29.672 -9.406 1 97.94 280 PRO A O 1
ATOM 2208 N N . LYS A 1 281 ? -6.492 -31.172 -9.844 1 95.88 281 LYS A N 1
ATOM 2209 C CA . LYS A 1 281 ? -7.336 -30.203 -10.547 1 95.88 281 LYS A CA 1
ATOM 2210 C C . LYS A 1 281 ? -8.742 -30.172 -9.961 1 95.88 281 LYS A C 1
ATOM 2212 O O . LYS A 1 281 ? -9.188 -31.141 -9.336 1 95.88 281 LYS A O 1
ATOM 2217 N N . GLY A 1 282 ? -9.367 -28.984 -10.148 1 95.12 282 GLY A N 1
ATOM 2218 C CA . GLY A 1 282 ? -10.789 -28.906 -9.867 1 95.12 282 GLY A CA 1
ATOM 2219 C C . GLY A 1 282 ? -11.648 -29.469 -10.992 1 95.12 282 GLY A C 1
ATOM 2220 O O . GLY A 1 282 ? -11.211 -30.328 -11.758 1 95.12 282 GLY A O 1
ATOM 2221 N N . ARG A 1 283 ? -12.922 -29.078 -10.93 1 94.06 283 ARG A N 1
ATOM 2222 C CA . ARG A 1 283 ? -13.875 -29.516 -11.938 1 94.06 283 ARG A CA 1
ATOM 2223 C C . ARG A 1 283 ? -15.078 -28.578 -12.016 1 94.06 283 ARG A C 1
ATOM 2225 O O . ARG A 1 283 ? -16.172 -28.938 -11.586 1 94.06 283 ARG A O 1
ATOM 2232 N N . PRO A 1 284 ? -14.883 -27.438 -12.578 1 96.25 284 PRO A N 1
ATOM 2233 C CA . PRO A 1 284 ? -16.031 -26.547 -12.773 1 96.25 284 PRO A CA 1
ATOM 2234 C C . PRO A 1 284 ? -17.047 -27.109 -13.758 1 96.25 284 PRO A C 1
ATOM 2236 O O . PRO A 1 284 ? -16.672 -27.734 -14.758 1 96.25 284 PRO A O 1
ATOM 2239 N N . THR A 1 285 ? -18.297 -26.953 -13.461 1 95.94 285 THR A N 1
ATOM 2240 C CA . THR A 1 285 ? -19.422 -27.359 -14.305 1 95.94 285 THR A CA 1
ATOM 2241 C C . THR A 1 285 ? -20.469 -26.266 -14.391 1 95.94 285 THR A C 1
ATOM 2243 O O . THR A 1 285 ? -20.375 -25.25 -13.695 1 95.94 285 THR A O 1
ATOM 2246 N N . VAL A 1 286 ? -21.391 -26.422 -15.305 1 96.5 286 VAL A N 1
ATOM 2247 C CA . VAL A 1 286 ? -22.547 -25.531 -15.352 1 96.5 286 VAL A CA 1
ATOM 2248 C C . VAL A 1 286 ? -23.734 -26.219 -14.656 1 96.5 286 VAL A C 1
ATOM 2250 O O . VAL A 1 286 ? -24.109 -27.344 -15.008 1 96.5 286 VAL A O 1
ATOM 2253 N N . VAL A 1 287 ? -24.219 -25.609 -13.695 1 96.44 287 VAL A N 1
ATOM 2254 C CA . VAL A 1 287 ? -25.406 -26.062 -12.977 1 96.44 287 VAL A CA 1
ATOM 2255 C C . VAL A 1 287 ? -26.453 -24.969 -12.938 1 96.44 287 VAL A C 1
ATOM 2257 O O . VAL A 1 287 ? -26.188 -23.859 -12.445 1 96.44 287 VAL A O 1
ATOM 2260 N N . ASP A 1 288 ? -27.594 -25.203 -13.445 1 95.62 288 ASP A N 1
ATOM 2261 C CA . ASP A 1 288 ? -28.703 -24.25 -13.469 1 95.62 288 ASP A CA 1
ATOM 2262 C C . ASP A 1 288 ? -28.281 -22.938 -14.102 1 95.62 288 ASP A C 1
ATOM 2264 O O . ASP A 1 288 ? -28.562 -21.859 -13.555 1 95.62 288 ASP A O 1
ATOM 2268 N N . GLY A 1 289 ? -27.5 -23.031 -15.047 1 94.94 289 GLY A N 1
ATOM 2269 C CA . GLY A 1 289 ? -27.141 -21.875 -15.867 1 94.94 289 GLY A CA 1
ATOM 2270 C C . GLY A 1 289 ? -26 -21.062 -15.297 1 94.94 289 GLY A C 1
ATOM 2271 O O . GLY A 1 289 ? -25.641 -20.031 -15.852 1 94.94 289 GLY A O 1
ATOM 2272 N N . HIS A 1 290 ? -25.391 -21.5 -14.227 1 96.5 290 HIS A N 1
ATOM 2273 C CA . HIS A 1 290 ? -24.25 -20.797 -13.672 1 96.5 290 HIS A CA 1
ATOM 2274 C C . HIS A 1 290 ? -23.078 -21.75 -13.43 1 96.5 290 HIS A C 1
ATOM 2276 O O . HIS A 1 290 ? -23.25 -22.969 -13.469 1 96.5 290 HIS A O 1
ATOM 2282 N N . VAL A 1 291 ? -21.922 -21.156 -13.289 1 97.19 291 VAL A N 1
ATOM 2283 C CA . VAL A 1 291 ? -20.734 -21.953 -13.008 1 97.19 291 VAL A CA 1
ATOM 2284 C C . VAL A 1 291 ? -20.781 -22.484 -11.57 1 97.19 291 VAL A C 1
ATOM 2286 O O . VAL A 1 291 ? -21.078 -21.719 -10.641 1 97.19 291 VAL A O 1
ATOM 2289 N N . ARG A 1 292 ? -20.656 -23.734 -11.383 1 97.5 292 ARG A N 1
ATOM 2290 C CA . ARG A 1 292 ? -20.344 -24.344 -10.094 1 97.5 292 ARG A CA 1
ATOM 2291 C C . ARG A 1 292 ? -18.922 -24.875 -10.055 1 97.5 292 ARG A C 1
ATOM 2293 O O . ARG A 1 292 ? -18.578 -25.812 -10.797 1 97.5 292 ARG A O 1
ATOM 2300 N N . MET A 1 293 ? -18.078 -24.297 -9.172 1 97.88 293 MET A N 1
ATOM 2301 C CA . MET A 1 293 ? -16.672 -24.672 -9.07 1 97.88 293 MET A CA 1
ATOM 2302 C C . MET A 1 293 ? -16.516 -26.062 -8.469 1 97.88 293 MET A C 1
ATOM 2304 O O . MET A 1 293 ? -17.516 -26.781 -8.305 1 97.88 293 MET A O 1
ATOM 2308 N N . GLY A 1 294 ? -15.32 -26.594 -8.297 1 96.12 294 GLY A N 1
ATOM 2309 C CA . GLY A 1 294 ? -15 -27.906 -7.754 1 96.12 294 GLY A CA 1
ATOM 2310 C C . GLY A 1 294 ? -13.789 -27.906 -6.848 1 96.12 294 GLY A C 1
ATOM 2311 O O . GLY A 1 294 ? -12.844 -28.672 -7.062 1 96.12 294 GLY A O 1
ATOM 2312 N N . LEU A 1 295 ? -13.906 -27.078 -5.812 1 97.88 295 LEU A N 1
ATOM 2313 C CA . LEU A 1 295 ? -12.789 -26.984 -4.883 1 97.88 295 LEU A CA 1
ATOM 2314 C C . LEU A 1 295 ? -12.516 -28.328 -4.219 1 97.88 295 LEU A C 1
ATOM 2316 O O . LEU A 1 295 ? -11.352 -28.703 -4.031 1 97.88 295 LEU A O 1
ATOM 2320 N N . ALA A 1 296 ? -13.555 -29.062 -3.895 1 98 296 ALA A N 1
ATOM 2321 C CA . ALA A 1 296 ? -13.43 -30.375 -3.268 1 98 296 ALA A CA 1
ATOM 2322 C C . ALA A 1 296 ? -12.617 -31.328 -4.145 1 98 296 ALA A C 1
ATOM 2324 O O . ALA A 1 296 ? -11.805 -32.094 -3.641 1 98 296 ALA A O 1
ATOM 2325 N N . ASN A 1 297 ? -12.883 -31.281 -5.418 1 97.38 297 ASN A N 1
ATOM 2326 C CA . ASN A 1 297 ? -12.18 -32.156 -6.348 1 97.38 297 ASN A CA 1
ATOM 2327 C C . ASN A 1 297 ? -10.672 -31.953 -6.289 1 97.38 297 ASN A C 1
ATOM 2329 O O . ASN A 1 297 ? -9.906 -32.906 -6.199 1 97.38 297 ASN A O 1
ATOM 2333 N N . GLU A 1 298 ? -10.234 -30.719 -6.398 1 97.88 298 GLU A N 1
ATOM 2334 C CA . GLU A 1 298 ? -8.812 -30.375 -6.367 1 97.88 298 GLU A CA 1
ATOM 2335 C C . GLU A 1 298 ? -8.18 -30.797 -5.043 1 97.88 298 GLU A C 1
ATOM 2337 O O . GLU A 1 298 ? -7.109 -31.406 -5.031 1 97.88 298 GLU A O 1
ATOM 2342 N N . LEU A 1 299 ? -8.867 -30.5 -3.939 1 98.62 299 LEU A N 1
ATOM 2343 C CA . LEU A 1 299 ? -8.305 -30.75 -2.617 1 98.62 299 LEU A CA 1
ATOM 2344 C C . LEU A 1 299 ? -8.281 -32.25 -2.316 1 98.62 299 LEU A C 1
ATOM 2346 O O . LEU A 1 299 ? -7.359 -32.719 -1.655 1 98.62 299 LEU A O 1
ATOM 2350 N N . LYS A 1 300 ? -9.289 -32.969 -2.766 1 98.06 300 LYS A N 1
ATOM 2351 C CA . LYS A 1 300 ? -9.289 -34.438 -2.588 1 98.06 300 LYS A CA 1
ATOM 2352 C C . LYS A 1 300 ? -8.125 -35.062 -3.346 1 98.06 300 LYS A C 1
ATOM 2354 O O . LYS A 1 300 ? -7.457 -35.969 -2.822 1 98.06 300 LYS A O 1
ATOM 2359 N N . ALA A 1 301 ? -7.949 -34.625 -4.551 1 98.25 301 ALA A N 1
ATOM 2360 C CA . ALA A 1 301 ? -6.832 -35.125 -5.336 1 98.25 301 ALA A CA 1
ATOM 2361 C C . ALA A 1 301 ? -5.5 -34.844 -4.648 1 98.25 301 ALA A C 1
ATOM 2363 O O . ALA A 1 301 ? -4.637 -35.719 -4.57 1 98.25 301 ALA A O 1
ATOM 2364 N N . ALA A 1 302 ? -5.32 -33.625 -4.156 1 98.69 302 ALA A N 1
ATOM 2365 C CA . ALA A 1 302 ? -4.098 -33.281 -3.441 1 98.69 302 ALA A CA 1
ATOM 2366 C C . ALA A 1 302 ? -3.932 -34.125 -2.184 1 98.69 302 ALA A C 1
ATOM 2368 O O . ALA A 1 302 ? -2.867 -34.688 -1.952 1 98.69 302 ALA A O 1
ATOM 2369 N N . GLY A 1 303 ? -5.008 -34.219 -1.42 1 98.56 303 GLY A N 1
ATOM 2370 C CA . GLY A 1 303 ? -4.973 -35 -0.197 1 98.56 303 GLY A CA 1
ATOM 2371 C C . GLY A 1 303 ? -4.652 -36.469 -0.439 1 98.56 303 GLY A C 1
ATOM 2372 O O . GLY A 1 303 ? -3.854 -37.062 0.289 1 98.56 303 GLY A O 1
ATOM 2373 N N . ASN A 1 304 ? -5.285 -37.062 -1.411 1 98.56 304 ASN A N 1
ATOM 2374 C CA . ASN A 1 304 ? -5.004 -38.438 -1.759 1 98.56 304 ASN A CA 1
ATOM 2375 C C . ASN A 1 304 ? -3.537 -38.625 -2.135 1 98.56 304 ASN A C 1
ATOM 2377 O O . ASN A 1 304 ? -2.92 -39.625 -1.747 1 98.56 304 ASN A O 1
ATOM 2381 N N . GLY A 1 305 ? -3.008 -37.688 -2.943 1 98.75 305 GLY A N 1
ATOM 2382 C CA . GLY A 1 305 ? -1.593 -37.781 -3.271 1 98.75 305 GLY A CA 1
ATOM 2383 C C . GLY A 1 305 ? -0.692 -37.688 -2.055 1 98.75 305 GLY A C 1
ATOM 2384 O O . GLY A 1 305 ? 0.276 -38.438 -1.936 1 98.75 305 GLY A O 1
ATOM 2385 N N . PHE A 1 306 ? -0.994 -36.781 -1.146 1 98.81 306 PHE A N 1
ATOM 2386 C CA . PHE A 1 306 ? -0.233 -36.625 0.089 1 98.81 306 PHE A CA 1
ATOM 2387 C C . PHE A 1 306 ? -0.285 -37.906 0.91 1 98.81 306 PHE A C 1
ATOM 2389 O O . PHE A 1 306 ? 0.728 -38.344 1.468 1 98.81 306 PHE A O 1
ATOM 2396 N N . ARG A 1 307 ? -1.47 -38.5 0.978 1 98.38 307 ARG A N 1
ATOM 2397 C CA . ARG A 1 307 ? -1.641 -39.75 1.697 1 98.38 307 ARG A CA 1
ATOM 2398 C C . ARG A 1 307 ? -0.77 -40.844 1.095 1 98.38 307 ARG A C 1
ATOM 2400 O O . ARG A 1 307 ? -0.157 -41.625 1.824 1 98.38 307 ARG A O 1
ATOM 2407 N N . VAL A 1 308 ? -0.72 -40.938 -0.196 1 98.62 308 VAL A N 1
ATOM 2408 C CA . VAL A 1 308 ? 0.108 -41.906 -0.875 1 98.62 308 VAL A CA 1
ATOM 2409 C C . VAL A 1 308 ? 1.575 -41.719 -0.508 1 98.62 308 VAL A C 1
ATOM 2411 O O . VAL A 1 308 ? 2.273 -42.656 -0.14 1 98.62 308 VAL A O 1
ATOM 2414 N N . VAL A 1 309 ? 2.07 -40.469 -0.601 1 98.75 309 VAL A N 1
ATOM 2415 C CA . VAL A 1 309 ? 3.463 -40.156 -0.31 1 98.75 309 VAL A CA 1
ATOM 2416 C C . VAL A 1 309 ? 3.781 -40.5 1.144 1 98.75 309 VAL A C 1
ATOM 2418 O O . VAL A 1 309 ? 4.855 -41.031 1.443 1 98.75 309 VAL A O 1
ATOM 2421 N N . ALA A 1 310 ? 2.826 -40.25 2.025 1 98.38 310 ALA A N 1
ATOM 2422 C CA . ALA A 1 310 ? 3.014 -40.469 3.461 1 98.38 310 ALA A CA 1
ATOM 2423 C C . ALA A 1 310 ? 3.209 -41.938 3.799 1 98.38 310 ALA A C 1
ATOM 2425 O O . ALA A 1 310 ? 3.697 -42.25 4.879 1 98.38 310 ALA A O 1
ATOM 2426 N N . LYS A 1 311 ? 2.854 -42.812 2.949 1 97.5 311 LYS A N 1
ATOM 2427 C CA . LYS A 1 311 ? 3.051 -44.25 3.156 1 97.5 311 LYS A CA 1
ATOM 2428 C C . LYS A 1 311 ? 4.531 -44.625 3.109 1 97.5 311 LYS A C 1
ATOM 2430 O O . LYS A 1 311 ? 4.926 -45.688 3.553 1 97.5 311 LYS A O 1
ATOM 2435 N N . TYR A 1 312 ? 5.363 -43.75 2.561 1 98.19 312 TYR A N 1
ATOM 2436 C CA . TYR A 1 312 ? 6.773 -44.031 2.334 1 98.19 312 TYR A CA 1
ATOM 2437 C C . TYR A 1 312 ? 7.664 -43.188 3.238 1 98.19 312 TYR A C 1
ATOM 2439 O O . TYR A 1 312 ? 8.039 -42.062 2.879 1 98.19 312 TYR A O 1
ATOM 2447 N N . PRO A 1 313 ? 8.133 -43.719 4.293 1 97.38 313 PRO A N 1
ATOM 2448 C CA . PRO A 1 313 ? 8.953 -42.938 5.234 1 97.38 313 PRO A CA 1
ATOM 2449 C C . PRO A 1 313 ? 10.18 -42.312 4.57 1 97.38 313 PRO A C 1
ATOM 2451 O O . PRO A 1 313 ? 10.609 -41.219 4.965 1 97.38 313 PRO A O 1
ATOM 2454 N N . LYS A 1 314 ? 10.672 -42.938 3.576 1 97.25 314 LYS A N 1
ATOM 2455 C CA . LYS A 1 314 ? 11.852 -42.438 2.891 1 97.25 314 LYS A CA 1
ATOM 2456 C C . LYS A 1 314 ? 11.531 -41.188 2.09 1 97.25 314 LYS A C 1
ATOM 2458 O O . LYS A 1 314 ? 12.414 -40.375 1.819 1 97.25 314 LYS A O 1
ATOM 2463 N N . TYR A 1 315 ? 10.281 -41.031 1.71 1 97.94 315 TYR A N 1
ATOM 2464 C CA . TYR A 1 315 ? 9.938 -40 0.751 1 97.94 315 TYR A CA 1
ATOM 2465 C C . TYR A 1 315 ? 9.07 -38.906 1.399 1 97.94 315 TYR A C 1
ATOM 2467 O O . TYR A 1 315 ? 8.812 -37.875 0.798 1 97.94 315 TYR A O 1
ATOM 2475 N N . ILE A 1 316 ? 8.695 -39.125 2.619 1 97.19 316 ILE A N 1
ATOM 2476 C CA . ILE A 1 316 ? 7.707 -38.25 3.268 1 97.19 316 ILE A CA 1
ATOM 2477 C C . ILE A 1 316 ? 8.25 -36.844 3.361 1 97.19 316 ILE A C 1
ATOM 2479 O O . ILE A 1 316 ? 7.477 -35.875 3.357 1 97.19 316 ILE A O 1
ATOM 2483 N N . HIS A 1 317 ? 9.586 -36.625 3.342 1 97 317 HIS A N 1
ATOM 2484 C CA . HIS A 1 317 ? 10.18 -35.281 3.504 1 97 317 HIS A CA 1
ATOM 2485 C C . HIS A 1 317 ? 10.625 -34.719 2.162 1 97 317 HIS A C 1
ATOM 2487 O O . HIS A 1 317 ? 11.086 -33.562 2.094 1 97 317 HIS A O 1
ATOM 2493 N N . LEU A 1 318 ? 10.492 -35.469 1.061 1 98.62 318 LEU A N 1
ATOM 2494 C CA . LEU A 1 318 ? 10.805 -34.938 -0.253 1 98.62 318 LEU A CA 1
ATOM 2495 C C . LEU A 1 318 ? 9.836 -33.812 -0.619 1 98.62 318 LEU A C 1
ATOM 2497 O O . LEU A 1 318 ? 8.648 -33.875 -0.293 1 98.62 318 LEU A O 1
ATOM 2501 N N . PRO A 1 319 ? 10.375 -32.812 -1.269 1 98.81 319 PRO A N 1
ATOM 2502 C CA . PRO A 1 319 ? 9.461 -31.797 -1.792 1 98.81 319 PRO A CA 1
ATOM 2503 C C . PRO A 1 319 ? 8.352 -32.406 -2.666 1 98.81 319 PRO A C 1
ATOM 2505 O O . PRO A 1 319 ? 8.625 -33.281 -3.488 1 98.81 319 PRO A O 1
ATOM 2508 N N . ILE A 1 320 ? 7.148 -31.969 -2.424 1 98.94 320 ILE A N 1
ATOM 2509 C CA . ILE A 1 320 ? 6.027 -32.25 -3.314 1 98.94 320 ILE A CA 1
ATOM 2510 C C . ILE A 1 320 ? 5.707 -31.016 -4.148 1 98.94 320 ILE A C 1
ATOM 2512 O O . ILE A 1 320 ? 5.434 -29.953 -3.604 1 98.94 320 ILE A O 1
ATOM 2516 N N . ILE A 1 321 ? 5.785 -31.141 -5.434 1 98.88 321 ILE A N 1
ATOM 2517 C CA . ILE A 1 321 ? 5.449 -30.094 -6.387 1 98.88 321 ILE A CA 1
ATOM 2518 C C . ILE A 1 321 ? 4.125 -30.422 -7.074 1 98.88 321 ILE A C 1
ATOM 2520 O O . ILE A 1 321 ? 4.059 -31.328 -7.906 1 98.88 321 ILE A O 1
ATOM 2524 N N . LEU A 1 322 ? 3.076 -29.766 -6.652 1 98.88 322 LEU A N 1
ATOM 2525 C CA . LEU A 1 322 ? 1.872 -29.844 -7.473 1 98.88 322 LEU A CA 1
ATOM 2526 C C . LEU A 1 322 ? 2.047 -29.047 -8.766 1 98.88 322 LEU A C 1
ATOM 2528 O O . LEU A 1 322 ? 1.699 -27.859 -8.828 1 98.88 322 LEU A O 1
ATOM 2532 N N . SER A 1 323 ? 2.586 -29.734 -9.703 1 98.31 323 SER A N 1
ATOM 2533 C CA . SER A 1 323 ? 3.125 -29.047 -10.867 1 98.31 323 SER A CA 1
ATOM 2534 C C . SER A 1 323 ? 2.018 -28.656 -11.844 1 98.31 323 SER A C 1
ATOM 2536 O O . SER A 1 323 ? 2.293 -28.188 -12.945 1 98.31 323 SER A O 1
ATOM 2538 N N . GLU A 1 324 ? 0.787 -28.891 -11.609 1 97.62 324 GLU A N 1
ATOM 2539 C CA . GLU A 1 324 ? -0.455 -28.312 -12.109 1 97.62 324 GLU A CA 1
ATOM 2540 C C . GLU A 1 324 ? -1.553 -28.359 -11.047 1 97.62 324 GLU A C 1
ATOM 2542 O O . GLU A 1 324 ? -2.068 -29.438 -10.734 1 97.62 324 GLU A O 1
ATOM 2547 N N . ALA A 1 325 ? -1.877 -27.297 -10.531 1 97.62 325 ALA A N 1
ATOM 2548 C CA . ALA A 1 325 ? -2.861 -27.219 -9.453 1 97.62 325 ALA A CA 1
ATOM 2549 C C . ALA A 1 325 ? -3.754 -26 -9.609 1 97.62 325 ALA A C 1
ATOM 2551 O O . ALA A 1 325 ? -3.367 -24.891 -9.234 1 97.62 325 ALA A O 1
ATOM 2552 N N . ASP A 1 326 ? -4.945 -26.141 -10.148 1 95.19 326 ASP A N 1
ATOM 2553 C CA . ASP A 1 326 ? -5.898 -25.062 -10.445 1 95.19 326 ASP A CA 1
ATOM 2554 C C . ASP A 1 326 ? -7.266 -25.641 -10.805 1 95.19 326 ASP A C 1
ATOM 2556 O O . ASP A 1 326 ? -7.453 -26.859 -10.812 1 95.19 326 ASP A O 1
ATOM 2560 N N . PRO A 1 327 ? -8.328 -24.891 -11.055 1 94.06 327 PRO A N 1
ATOM 2561 C CA . PRO A 1 327 ? -9.703 -25.391 -11.156 1 94.06 327 PRO A CA 1
ATOM 2562 C C . PRO A 1 327 ? -9.906 -26.281 -12.375 1 94.06 327 PRO A C 1
ATOM 2564 O O . PRO A 1 327 ? -10.781 -27.156 -12.359 1 94.06 327 PRO A O 1
ATOM 2567 N N . GLU A 1 328 ? -9.344 -26.016 -13.547 1 83.25 328 GLU A N 1
ATOM 2568 C CA . GLU A 1 328 ? -9.758 -26.812 -14.703 1 83.25 328 GLU A CA 1
ATOM 2569 C C . GLU A 1 328 ? -8.555 -27.266 -15.523 1 83.25 328 GLU A C 1
ATOM 2571 O O . GLU A 1 328 ? -7.434 -26.812 -15.281 1 83.25 328 GLU A O 1
ATOM 2576 N N . GLY A 1 329 ? -9 -28.172 -16.5 1 72.25 329 GLY A N 1
ATOM 2577 C CA . GLY A 1 329 ? -7.938 -28.844 -17.234 1 72.25 329 GLY A CA 1
ATOM 2578 C C . GLY A 1 329 ? -7.629 -28.188 -18.562 1 72.25 329 GLY A C 1
ATOM 2579 O O . GLY A 1 329 ? -6.473 -27.859 -18.859 1 72.25 329 GLY A O 1
ATOM 2580 N N . CYS A 1 330 ? -8.672 -27.812 -19.453 1 84.62 330 CYS A N 1
ATOM 2581 C CA . CYS A 1 330 ? -8.352 -27.344 -20.797 1 84.62 330 CYS A CA 1
ATOM 2582 C C . CYS A 1 330 ? -8.047 -25.844 -20.781 1 84.62 330 CYS A C 1
ATOM 2584 O O . CYS A 1 330 ? -8.953 -25.016 -20.719 1 84.62 330 CYS A O 1
ATOM 2586 N N . ALA A 1 331 ? -6.797 -25.516 -20.984 1 84.5 331 ALA A N 1
ATOM 2587 C CA . ALA A 1 331 ? -6.348 -24.125 -20.938 1 84.5 331 ALA A CA 1
ATOM 2588 C C . ALA A 1 331 ? -6.883 -23.328 -22.141 1 84.5 331 ALA A C 1
ATOM 2590 O O . ALA A 1 331 ? -7.242 -22.156 -22 1 84.5 331 ALA A O 1
ATOM 2591 N N . ALA A 1 332 ? -6.988 -24.016 -23.266 1 88.69 332 ALA A N 1
ATOM 2592 C CA . ALA A 1 332 ? -7.316 -23.344 -24.516 1 88.69 332 ALA A CA 1
ATOM 2593 C C . ALA A 1 332 ? -8.828 -23.344 -24.75 1 88.69 332 ALA A C 1
ATOM 2595 O O . ALA A 1 332 ? -9.305 -22.734 -25.703 1 88.69 332 ALA A O 1
ATOM 2596 N N . CYS A 1 333 ? -9.539 -24 -23.938 1 92.38 333 CYS A N 1
ATOM 2597 C CA . CYS A 1 333 ? -10.992 -23.969 -24.047 1 92.38 333 CYS A CA 1
ATOM 2598 C C . CYS A 1 333 ? -11.562 -22.719 -23.406 1 92.38 333 CYS A C 1
ATOM 2600 O O . CYS A 1 333 ? -11.812 -22.688 -22.203 1 92.38 333 CYS A O 1
ATOM 2602 N N . SER A 1 334 ? -11.844 -21.734 -24.219 1 94.06 334 SER A N 1
ATOM 2603 C CA . SER A 1 334 ? -12.383 -20.484 -23.703 1 94.06 334 SER A CA 1
ATOM 2604 C C . SER A 1 334 ? -13.812 -20.656 -23.203 1 94.06 334 SER A C 1
ATOM 2606 O O . SER A 1 334 ? -14.383 -21.734 -23.312 1 94.06 334 SER A O 1
ATOM 2608 N N . MET A 1 335 ? -14.312 -19.578 -22.641 1 94.25 335 MET A N 1
ATOM 2609 C CA . MET A 1 335 ? -15.68 -19.656 -22.141 1 94.25 335 MET A CA 1
ATOM 2610 C C . MET A 1 335 ? -16.688 -19.781 -23.281 1 94.25 335 MET A C 1
ATOM 2612 O O . MET A 1 335 ? -17.828 -20.172 -23.078 1 94.25 335 MET A O 1
ATOM 2616 N N . LYS A 1 336 ? -16.25 -19.5 -24.516 1 92.56 336 LYS A N 1
ATOM 2617 C CA . LYS A 1 336 ? -17.094 -19.703 -25.703 1 92.56 336 LYS A CA 1
ATOM 2618 C C . LYS A 1 336 ? -17.266 -21.188 -26 1 92.56 336 LYS A C 1
ATOM 2620 O O . LYS A 1 336 ? -18.344 -21.609 -26.453 1 92.56 336 LYS A O 1
ATOM 2625 N N . VAL A 1 337 ? -16.203 -21.891 -25.781 1 91.19 337 VAL A N 1
ATOM 2626 C CA . VAL A 1 337 ? -16.203 -23.328 -26.031 1 91.19 337 VAL A CA 1
ATOM 2627 C C . VAL A 1 337 ? -16.812 -24.062 -24.828 1 91.19 337 VAL A C 1
ATOM 2629 O O . VAL A 1 337 ? -17.562 -25.016 -25 1 91.19 337 VAL A O 1
ATOM 2632 N N . ASN A 1 338 ? -16.531 -23.656 -23.703 1 93.5 338 ASN A N 1
ATOM 2633 C CA . ASN A 1 338 ? -17 -24.234 -22.453 1 93.5 338 ASN A CA 1
ATOM 2634 C C . ASN A 1 338 ? -17.453 -23.156 -21.469 1 93.5 338 ASN A C 1
ATOM 2636 O O . ASN A 1 338 ? -16.641 -22.609 -20.719 1 93.5 338 ASN A O 1
ATOM 2640 N N . PRO A 1 339 ? -18.703 -22.984 -21.328 1 94.38 339 PRO A N 1
ATOM 2641 C CA . PRO A 1 339 ? -19.234 -21.891 -20.516 1 94.38 339 PRO A CA 1
ATOM 2642 C C . PRO A 1 339 ? -18.812 -22 -19.047 1 94.38 339 PRO A C 1
ATOM 2644 O O . PRO A 1 339 ? -18.812 -20.984 -18.328 1 94.38 339 PRO A O 1
ATOM 2647 N N . SER A 1 340 ? -18.453 -23.172 -18.578 1 95.31 340 SER A N 1
ATOM 2648 C CA . SER A 1 340 ? -18.031 -23.328 -17.188 1 95.31 340 SER A CA 1
ATOM 2649 C C . SER A 1 340 ? -16.703 -22.609 -16.938 1 95.31 340 SER A C 1
ATOM 2651 O O . SER A 1 340 ? -16.312 -22.406 -15.789 1 95.31 340 SER A O 1
ATOM 2653 N N . ASN A 1 341 ? -16.047 -22.141 -18.062 1 96.38 341 ASN A N 1
ATOM 2654 C CA . ASN A 1 341 ? -14.742 -21.484 -17.922 1 96.38 341 ASN A CA 1
ATOM 2655 C C . ASN A 1 341 ? -14.891 -19.969 -17.734 1 96.38 341 ASN A C 1
ATOM 2657 O O . ASN A 1 341 ? -13.898 -19.25 -17.656 1 96.38 341 ASN A O 1
ATOM 2661 N N . ALA A 1 342 ? -16.109 -19.5 -17.516 1 95.31 342 ALA A N 1
ATOM 2662 C CA . ALA A 1 342 ? -16.375 -18.078 -17.359 1 95.31 342 ALA A CA 1
ATOM 2663 C C . ALA A 1 342 ? -15.773 -17.547 -16.062 1 95.31 342 ALA A C 1
ATOM 2665 O O . ALA A 1 342 ? -15.508 -16.344 -15.945 1 95.31 342 ALA A O 1
ATOM 2666 N N . TYR A 1 343 ? -15.492 -18.422 -15.062 1 96.75 343 TYR A N 1
ATOM 2667 C CA . TYR A 1 343 ? -14.938 -18 -13.781 1 96.75 343 TYR A CA 1
ATOM 2668 C C . TYR A 1 343 ? -13.547 -17.391 -13.961 1 96.75 343 TYR A C 1
ATOM 2670 O O . TYR A 1 343 ? -13.07 -16.656 -13.094 1 96.75 343 TYR A O 1
ATOM 2678 N N . ARG A 1 344 ? -12.922 -17.609 -15.109 1 97.81 344 ARG A N 1
ATOM 2679 C CA . ARG A 1 344 ? -11.508 -17.312 -15.336 1 97.81 344 ARG A CA 1
ATOM 2680 C C . ARG A 1 344 ? -11.289 -15.805 -15.453 1 97.81 344 ARG A C 1
ATOM 2682 O O . ARG A 1 344 ? -10.148 -15.328 -15.383 1 97.81 344 ARG A O 1
ATOM 2689 N N . ASN A 1 345 ? -12.359 -15.047 -15.602 1 97.44 345 ASN A N 1
ATOM 2690 C CA . ASN A 1 345 ? -12.211 -13.617 -15.828 1 97.44 345 ASN A CA 1
ATOM 2691 C C . ASN A 1 345 ? -12.484 -12.812 -14.562 1 97.44 345 ASN A C 1
ATOM 2693 O O . ASN A 1 345 ? -11.953 -11.719 -14.383 1 97.44 345 ASN A O 1
ATOM 2697 N N . GLY A 1 346 ? -13.266 -13.359 -13.695 1 96.69 346 GLY A N 1
ATOM 2698 C CA . GLY A 1 346 ? -13.812 -12.547 -12.617 1 96.69 346 GLY A CA 1
ATOM 2699 C C . GLY A 1 346 ? -13.188 -12.867 -11.266 1 96.69 346 GLY A C 1
ATOM 2700 O O . GLY A 1 346 ? -12.18 -13.57 -11.195 1 96.69 346 GLY A O 1
ATOM 2701 N N . PRO A 1 347 ? -13.781 -12.344 -10.203 1 97.62 347 PRO A N 1
ATOM 2702 C CA . PRO A 1 347 ? -13.195 -12.438 -8.859 1 97.62 347 PRO A CA 1
ATOM 2703 C C . PRO A 1 347 ? -13.43 -13.797 -8.211 1 97.62 347 PRO A C 1
ATOM 2705 O O . PRO A 1 347 ? -12.852 -14.086 -7.16 1 97.62 347 PRO A O 1
ATOM 2708 N N . LEU A 1 348 ? -14.234 -14.664 -8.766 1 97.81 348 LEU A N 1
ATOM 2709 C CA . LEU A 1 348 ? -14.445 -15.992 -8.219 1 97.81 348 LEU A CA 1
ATOM 2710 C C . LEU A 1 348 ? -13.141 -16.781 -8.203 1 97.81 348 LEU A C 1
ATOM 2712 O O . LEU A 1 348 ? -12.875 -17.531 -7.25 1 97.81 348 LEU A O 1
ATOM 2716 N N . TYR A 1 349 ? -12.352 -16.625 -9.219 1 97.88 349 TYR A N 1
ATOM 2717 C CA . TYR A 1 349 ? -11.117 -17.391 -9.352 1 97.88 349 TYR A CA 1
ATOM 2718 C C . TYR A 1 349 ? -10.133 -17.016 -8.242 1 97.88 349 TYR A C 1
ATOM 2720 O O . TYR A 1 349 ? -9.578 -17.906 -7.578 1 97.88 349 TYR A O 1
ATOM 2728 N N . PRO A 1 350 ? -9.906 -15.727 -7.98 1 98.31 350 PRO A N 1
ATOM 2729 C CA . PRO A 1 350 ? -9 -15.406 -6.875 1 98.31 350 PRO A CA 1
ATOM 2730 C C . PRO A 1 350 ? -9.531 -15.883 -5.523 1 98.31 350 PRO A C 1
ATOM 2732 O O . PRO A 1 350 ? -8.75 -16.328 -4.676 1 98.31 350 PRO A O 1
ATOM 2735 N N . THR A 1 351 ? -10.773 -15.836 -5.293 1 98.31 351 THR A N 1
ATOM 2736 C CA . THR A 1 351 ? -11.328 -16.281 -4.02 1 98.31 351 THR A CA 1
ATOM 2737 C C . THR A 1 351 ? -11.172 -17.797 -3.857 1 98.31 351 THR A C 1
ATOM 2739 O O . THR A 1 351 ? -10.844 -18.266 -2.771 1 98.31 351 THR A O 1
ATOM 2742 N N . TYR A 1 352 ? -11.453 -18.516 -4.914 1 98.56 352 TYR A N 1
ATOM 2743 C CA . TYR A 1 352 ? -11.18 -19.953 -4.961 1 98.56 352 TYR A CA 1
ATOM 2744 C C . TYR A 1 352 ? -9.734 -20.25 -4.586 1 98.56 352 TYR A C 1
ATOM 2746 O O . TYR A 1 352 ? -9.469 -21.125 -3.77 1 98.56 352 TYR A O 1
ATOM 2754 N N . THR A 1 353 ? -8.82 -19.516 -5.156 1 98.69 353 THR A N 1
ATOM 2755 C CA . THR A 1 353 ? -7.391 -19.75 -4.996 1 98.69 353 THR A CA 1
ATOM 2756 C C . THR A 1 353 ? -6.953 -19.469 -3.562 1 98.69 353 THR A C 1
ATOM 2758 O O . THR A 1 353 ? -6.145 -20.203 -2.998 1 98.69 353 THR A O 1
ATOM 2761 N N . ALA A 1 354 ? -7.496 -18.391 -2.973 1 98.88 354 ALA A N 1
ATOM 2762 C CA . ALA A 1 354 ? -7.191 -18.094 -1.576 1 98.88 354 ALA A CA 1
ATOM 2763 C C . ALA A 1 354 ? -7.605 -19.25 -0.663 1 98.88 354 ALA A C 1
ATOM 2765 O O . ALA A 1 354 ? -6.828 -19.688 0.19 1 98.88 354 ALA A O 1
ATOM 2766 N N . ALA A 1 355 ? -8.805 -19.734 -0.855 1 98.81 355 ALA A N 1
ATOM 2767 C CA . ALA A 1 355 ? -9.297 -20.875 -0.07 1 98.81 355 ALA A CA 1
ATOM 2768 C C . ALA A 1 355 ? -8.43 -22.109 -0.287 1 98.81 355 ALA A C 1
ATOM 2770 O O . ALA A 1 355 ? -8.125 -22.828 0.663 1 98.81 355 ALA A O 1
ATOM 2771 N N . ALA A 1 356 ? -8.047 -22.312 -1.501 1 98.81 356 ALA A N 1
ATOM 2772 C CA . ALA A 1 356 ? -7.227 -23.469 -1.839 1 98.81 356 ALA A CA 1
ATOM 2773 C C . ALA A 1 356 ? -5.867 -23.406 -1.148 1 98.81 356 ALA A C 1
ATOM 2775 O O . ALA A 1 356 ? -5.363 -24.422 -0.662 1 98.81 356 ALA A O 1
ATOM 2776 N N . ILE A 1 357 ? -5.25 -22.25 -1.106 1 98.81 357 ILE A N 1
ATOM 2777 C CA . ILE A 1 357 ? -3.941 -22.078 -0.488 1 98.81 357 ILE A CA 1
ATOM 2778 C C . ILE A 1 357 ? -3.996 -22.516 0.972 1 98.81 357 ILE A C 1
ATOM 2780 O O . ILE A 1 357 ? -3.18 -23.328 1.413 1 98.81 357 ILE A O 1
ATOM 2784 N N . LYS A 1 358 ? -4.977 -22.016 1.685 1 98.81 358 LYS A N 1
ATOM 2785 C CA . LYS A 1 358 ? -5.086 -22.406 3.088 1 98.81 358 LYS A CA 1
ATOM 2786 C C . LYS A 1 358 ? -5.301 -23.906 3.227 1 98.81 358 LYS A C 1
ATOM 2788 O O . LYS A 1 358 ? -4.652 -24.562 4.047 1 98.81 358 LYS A O 1
ATOM 2793 N N . ALA A 1 359 ? -6.238 -24.453 2.477 1 98.81 359 ALA A N 1
ATOM 2794 C CA . ALA A 1 359 ? -6.598 -25.859 2.57 1 98.81 359 ALA A CA 1
ATOM 2795 C C . ALA A 1 359 ? -5.398 -26.75 2.254 1 98.81 359 ALA A C 1
ATOM 2797 O O . ALA A 1 359 ? -5.23 -27.812 2.863 1 98.81 359 ALA A O 1
ATOM 2798 N N . LEU A 1 360 ? -4.594 -26.359 1.324 1 98.88 360 LEU A N 1
ATOM 2799 C CA . LEU A 1 360 ? -3.422 -27.156 0.958 1 98.88 360 LEU A CA 1
ATOM 2800 C C . LEU A 1 360 ? -2.412 -27.188 2.102 1 98.88 360 LEU A C 1
ATOM 2802 O O . LEU A 1 360 ? -1.792 -28.219 2.355 1 98.88 360 LEU A O 1
ATOM 2806 N N . PHE A 1 361 ? -2.217 -26.062 2.752 1 98.81 361 PHE A N 1
ATOM 2807 C CA . PHE A 1 361 ? -1.351 -26.047 3.926 1 98.81 361 PHE A CA 1
ATOM 2808 C C . PHE A 1 361 ? -1.911 -26.953 5.02 1 98.81 361 PHE A C 1
ATOM 2810 O O . PHE A 1 361 ? -1.159 -27.656 5.695 1 98.81 361 PHE A O 1
ATOM 2817 N N . GLU A 1 362 ? -3.244 -26.922 5.203 1 98.69 362 GLU A N 1
ATOM 2818 C CA . GLU A 1 362 ? -3.869 -27.781 6.203 1 98.69 362 GLU A CA 1
ATOM 2819 C C . GLU A 1 362 ? -3.686 -29.25 5.859 1 98.69 362 GLU A C 1
ATOM 2821 O O . GLU A 1 362 ? -3.438 -30.078 6.742 1 98.69 362 GLU A O 1
ATOM 2826 N N . LEU A 1 363 ? -3.82 -29.578 4.625 1 98.81 363 LEU A N 1
ATOM 2827 C CA . LEU A 1 363 ? -3.621 -30.938 4.172 1 98.81 363 LEU A CA 1
ATOM 2828 C C . LEU A 1 363 ? -2.174 -31.375 4.379 1 98.81 363 LEU A C 1
ATOM 2830 O O . LEU A 1 363 ? -1.915 -32.5 4.797 1 98.81 363 LEU A O 1
ATOM 2834 N N . GLN A 1 364 ? -1.199 -30.516 4.016 1 98.38 364 GLN A N 1
ATOM 2835 C CA . GLN A 1 364 ? 0.205 -30.828 4.262 1 98.38 364 GLN A CA 1
ATOM 2836 C C . GLN A 1 364 ? 0.447 -31.156 5.734 1 98.38 364 GLN A C 1
ATOM 2838 O O . GLN A 1 364 ? 1.216 -32.062 6.051 1 98.38 364 GLN A O 1
ATOM 2843 N N . ASP A 1 365 ? -0.175 -30.344 6.59 1 98.38 365 ASP A N 1
ATOM 2844 C CA . ASP A 1 365 ? -0.01 -30.547 8.023 1 98.38 365 ASP A CA 1
ATOM 2845 C C . ASP A 1 365 ? -0.642 -31.875 8.461 1 98.38 365 ASP A C 1
ATOM 2847 O O . ASP A 1 365 ? -0.072 -32.594 9.273 1 98.38 365 ASP A O 1
ATOM 2851 N N . ARG A 1 366 ? -1.803 -32.156 7.949 1 98.19 366 ARG A N 1
ATOM 2852 C CA . ARG A 1 366 ? -2.527 -33.375 8.281 1 98.19 366 ARG A CA 1
ATOM 2853 C C . ARG A 1 366 ? -1.708 -34.594 7.918 1 98.19 366 ARG A C 1
ATOM 2855 O O . ARG A 1 366 ? -1.64 -35.562 8.695 1 98.19 366 ARG A O 1
ATOM 2862 N N . TYR A 1 367 ? -1.065 -34.594 6.789 1 98.38 367 TYR A N 1
ATOM 2863 C CA . TYR A 1 367 ? -0.363 -35.781 6.301 1 98.38 367 TYR A CA 1
ATOM 2864 C C . TYR A 1 367 ? 1.133 -35.656 6.574 1 98.38 367 TYR A C 1
ATOM 2866 O O . TYR A 1 367 ? 1.89 -36.594 6.277 1 98.38 367 TYR A O 1
ATOM 2874 N N . LYS A 1 368 ? 1.567 -34.5 7.105 1 98.12 368 LYS A N 1
ATOM 2875 C CA . LYS A 1 368 ? 2.947 -34.25 7.512 1 98.12 368 LYS A CA 1
ATOM 2876 C C . LYS A 1 368 ? 3.908 -34.406 6.34 1 98.12 368 LYS A C 1
ATOM 2878 O O . LYS A 1 368 ? 4.941 -35.062 6.465 1 98.12 368 LYS A O 1
ATOM 2883 N N . VAL A 1 369 ? 3.484 -33.938 5.152 1 98.56 369 VAL A N 1
ATOM 2884 C CA . VAL A 1 369 ? 4.312 -34 3.953 1 98.56 369 VAL A CA 1
ATOM 2885 C C . VAL A 1 369 ? 4.918 -32.625 3.672 1 98.56 369 VAL A C 1
ATOM 2887 O O . VAL A 1 369 ? 4.68 -31.656 4.414 1 98.56 369 VAL A O 1
ATOM 2890 N N . ASN A 1 370 ? 5.82 -32.5 2.648 1 98.75 370 ASN A N 1
ATOM 2891 C CA . ASN A 1 370 ? 6.562 -31.297 2.326 1 98.75 370 ASN A CA 1
ATOM 2892 C C . ASN A 1 370 ? 6.09 -30.688 1.011 1 98.75 370 ASN A C 1
ATOM 2894 O O . ASN A 1 370 ? 6.734 -30.859 -0.026 1 98.75 370 ASN A O 1
ATOM 2898 N N . LEU A 1 371 ? 5.02 -29.922 1.091 1 98.88 371 LEU A N 1
ATOM 2899 C CA . LEU A 1 371 ? 4.5 -29.203 -0.068 1 98.88 371 LEU A CA 1
ATOM 2900 C C . LEU A 1 371 ? 5.312 -27.938 -0.331 1 98.88 371 LEU A C 1
ATOM 2902 O O . LEU A 1 371 ? 5.477 -27.109 0.56 1 98.88 371 LEU A O 1
ATOM 2906 N N . ILE A 1 372 ? 5.781 -27.734 -1.657 1 98.69 372 ILE A N 1
ATOM 2907 C CA . ILE A 1 372 ? 6.566 -26.531 -1.892 1 98.69 372 ILE A CA 1
ATOM 2908 C C . ILE A 1 372 ? 5.969 -25.75 -3.059 1 98.69 372 ILE A C 1
ATOM 2910 O O . ILE A 1 372 ? 6.414 -24.641 -3.363 1 98.69 372 ILE A O 1
ATOM 2914 N N . SER A 1 373 ? 4.852 -26.375 -3.695 1 98.69 373 SER A N 1
ATOM 2915 C CA . SER A 1 373 ? 4.359 -25.688 -4.887 1 98.69 373 SER A CA 1
ATOM 2916 C C . SER A 1 373 ? 2.877 -25.969 -5.109 1 98.69 373 SER A C 1
ATOM 2918 O O . SER A 1 373 ? 2.426 -27.109 -4.992 1 98.69 373 SER A O 1
ATOM 2920 N N . MET A 1 374 ? 2.156 -24.984 -5.363 1 98.62 374 MET A N 1
ATOM 2921 C CA . MET A 1 374 ? 0.849 -24.984 -6.016 1 98.62 374 MET A CA 1
ATOM 2922 C C . MET A 1 374 ? 0.917 -24.281 -7.371 1 98.62 374 MET A C 1
ATOM 2924 O O . MET A 1 374 ? 0.565 -23.109 -7.488 1 98.62 374 MET A O 1
ATOM 2928 N N . LEU A 1 375 ? 1.381 -25 -8.32 1 98.31 375 LEU A N 1
ATOM 2929 C CA . LEU A 1 375 ? 1.681 -24.406 -9.617 1 98.31 375 LEU A CA 1
ATOM 2930 C C . LEU A 1 375 ? 0.399 -24.062 -10.367 1 98.31 375 LEU A C 1
ATOM 2932 O O . LEU A 1 375 ? -0.398 -24.938 -10.68 1 98.31 375 LEU A O 1
ATOM 2936 N N . SER A 1 376 ? 0.208 -22.781 -10.625 1 97.25 376 SER A N 1
ATOM 2937 C CA . SER A 1 376 ? -0.91 -22.328 -11.453 1 97.25 376 SER A CA 1
ATOM 2938 C C . SER A 1 376 ? -0.644 -22.578 -12.93 1 97.25 376 SER A C 1
ATOM 2940 O O . SER A 1 376 ? 0.301 -22.016 -13.5 1 97.25 376 SER A O 1
ATOM 2942 N N . TRP A 1 377 ? -1.455 -23.359 -13.523 1 96.31 377 TRP A N 1
ATOM 2943 C CA . TRP A 1 377 ? -1.316 -23.656 -14.945 1 96.31 377 TRP A CA 1
ATOM 2944 C C . TRP A 1 377 ? -1.987 -22.578 -15.789 1 96.31 377 TRP A C 1
ATOM 2946 O O . TRP A 1 377 ? -3.125 -22.734 -16.234 1 96.31 377 TRP A O 1
ATOM 2956 N N . SER A 1 378 ? -1.295 -21.469 -15.922 1 94.69 378 SER A N 1
ATOM 2957 C CA . SER A 1 378 ? -1.838 -20.297 -16.578 1 94.69 378 SER A CA 1
ATOM 2958 C C . SER A 1 378 ? -0.725 -19.359 -17.062 1 94.69 378 SER A C 1
ATOM 2960 O O . SER A 1 378 ? 0.306 -19.234 -16.391 1 94.69 378 SER A O 1
ATOM 2962 N N . PHE A 1 379 ? -0.942 -18.719 -18.219 1 95.31 379 PHE A N 1
ATOM 2963 C CA . PHE A 1 379 ? 0.009 -17.75 -18.75 1 95.31 379 PHE A CA 1
ATOM 2964 C C . PHE A 1 379 ? -0.706 -16.672 -19.562 1 95.31 379 PHE A C 1
ATOM 2966 O O . PHE A 1 379 ? -1.438 -15.852 -19 1 95.31 379 PHE A O 1
ATOM 2973 N N . GLU A 1 380 ? -0.445 -16.578 -20.828 1 94.31 380 GLU A N 1
ATOM 2974 C CA . GLU A 1 380 ? -1.113 -15.625 -21.719 1 94.31 380 GLU A CA 1
ATOM 2975 C C . GLU A 1 380 ? -1.141 -16.141 -23.156 1 94.31 380 GLU A C 1
ATOM 2977 O O . GLU A 1 380 ? -0.316 -16.984 -23.531 1 94.31 380 GLU A O 1
ATOM 2982 N N . PHE A 1 381 ? -2.174 -15.711 -23.953 1 94.38 381 PHE A N 1
ATOM 2983 C CA . PHE A 1 381 ? -2.305 -16.016 -25.359 1 94.38 381 PHE A CA 1
ATOM 2984 C C . PHE A 1 381 ? -2.404 -14.734 -26.188 1 94.38 381 PHE A C 1
ATOM 2986 O O . PHE A 1 381 ? -3.314 -13.93 -25.984 1 94.38 381 PHE A O 1
ATOM 2993 N N . GLU A 1 382 ? -1.509 -14.641 -27.109 1 94.75 382 GLU A N 1
ATOM 2994 C CA . GLU A 1 382 ? -1.547 -13.461 -27.953 1 94.75 382 GLU A CA 1
ATOM 2995 C C . GLU A 1 382 ? -2.514 -13.648 -29.125 1 94.75 382 GLU A C 1
ATOM 2997 O O . GLU A 1 382 ? -2.805 -14.781 -29.516 1 94.75 382 GLU A O 1
ATOM 3002 N N . ASP A 1 383 ? -3.02 -12.586 -29.578 1 93.44 383 ASP A N 1
ATOM 3003 C CA . ASP A 1 383 ? -3.893 -12.508 -30.734 1 93.44 383 ASP A CA 1
ATOM 3004 C C . ASP A 1 383 ? -5.223 -13.203 -30.484 1 93.44 383 ASP A C 1
ATOM 3006 O O . ASP A 1 383 ? -5.73 -13.922 -31.344 1 93.44 383 ASP A O 1
ATOM 3010 N N . LYS A 1 384 ? -5.691 -13.086 -29.281 1 95.94 384 LYS A N 1
ATOM 3011 C CA . LYS A 1 384 ? -7.016 -13.562 -28.891 1 95.94 384 LYS A CA 1
ATOM 3012 C C . LYS A 1 384 ? -7.895 -12.414 -28.406 1 95.94 384 LYS A C 1
ATOM 3014 O O . LYS A 1 384 ? -7.398 -11.32 -28.125 1 95.94 384 LYS A O 1
ATOM 3019 N N . GLU A 1 385 ? -9.117 -12.625 -28.328 1 97 385 GLU A N 1
ATOM 3020 C CA . GLU A 1 385 ? -10.047 -11.586 -27.891 1 97 385 GLU A CA 1
ATOM 3021 C C . GLU A 1 385 ? -9.852 -11.25 -26.422 1 97 385 GLU A C 1
ATOM 3023 O O . GLU A 1 385 ? -9.469 -12.109 -25.625 1 97 385 GLU A O 1
ATOM 3028 N N . TYR A 1 386 ? -10.109 -9.969 -26.156 1 97.88 386 TYR A N 1
ATOM 3029 C CA . TYR A 1 386 ? -10.094 -9.547 -24.766 1 97.88 386 TYR A CA 1
ATOM 3030 C C . TYR A 1 386 ? -11.094 -10.352 -23.938 1 97.88 386 TYR A C 1
ATOM 3032 O O . TYR A 1 386 ? -12.273 -10.438 -24.297 1 97.88 386 TYR A O 1
ATOM 3040 N N . PHE A 1 387 ? -10.586 -11.023 -22.891 1 97.94 387 PHE A N 1
ATOM 3041 C CA . PHE A 1 387 ? -11.391 -11.703 -21.891 1 97.94 387 PHE A CA 1
ATOM 3042 C C . PHE A 1 387 ? -12.25 -12.789 -22.531 1 97.94 387 PHE A C 1
ATOM 3044 O O . PHE A 1 387 ? -13.438 -12.914 -22.219 1 97.94 387 PHE A O 1
ATOM 3051 N N . GLU A 1 388 ? -11.695 -13.523 -23.422 1 96.75 388 GLU A N 1
ATOM 3052 C CA . GLU A 1 388 ? -12.406 -14.633 -24.047 1 96.75 388 GLU A CA 1
ATOM 3053 C C . GLU A 1 388 ? -12.602 -15.789 -23.078 1 96.75 388 GLU A C 1
ATOM 3055 O O . GLU A 1 388 ? -13.375 -16.703 -23.344 1 96.75 388 GLU A O 1
ATOM 3060 N N . GLY A 1 389 ? -11.898 -15.812 -22 1 95.44 389 GLY A N 1
ATOM 3061 C CA . GLY A 1 389 ? -12.086 -16.828 -20.969 1 95.44 389 GLY A CA 1
ATOM 3062 C C . GLY A 1 389 ? -11.117 -17.984 -21.078 1 95.44 389 GLY A C 1
ATOM 3063 O O . GLY A 1 389 ? -11.438 -19.109 -20.703 1 95.44 389 GLY A O 1
ATOM 3064 N N . PHE A 1 390 ? -9.938 -17.719 -21.625 1 95.56 390 PHE A N 1
ATOM 3065 C CA . PHE A 1 390 ? -8.844 -18.688 -21.578 1 95.56 390 PHE A CA 1
ATOM 3066 C C . PHE A 1 390 ? -8.242 -18.766 -20.188 1 95.56 390 PHE A C 1
ATOM 3068 O O . PHE A 1 390 ? -8.547 -17.953 -19.328 1 95.56 390 PHE A O 1
ATOM 3075 N N . ARG A 1 391 ? -7.539 -19.875 -19.953 1 94.56 391 ARG A N 1
ATOM 3076 C CA . ARG A 1 391 ? -6.848 -19.984 -18.672 1 94.56 391 ARG A CA 1
ATOM 3077 C C . ARG A 1 391 ? -5.578 -19.141 -18.656 1 94.56 391 ARG A C 1
ATOM 3079 O O . ARG A 1 391 ? -4.473 -19.672 -18.781 1 94.56 391 ARG A O 1
ATOM 3086 N N . THR A 1 392 ? -5.797 -17.844 -18.531 1 95.5 392 THR A N 1
ATOM 3087 C CA . THR A 1 392 ? -4.711 -16.875 -18.594 1 95.5 392 THR A CA 1
ATOM 3088 C C . THR A 1 392 ? -4.711 -15.977 -17.359 1 95.5 392 THR A C 1
ATOM 3090 O O . THR A 1 392 ? -5.738 -15.828 -16.703 1 95.5 392 THR A O 1
ATOM 3093 N N . LEU A 1 393 ? -3.549 -15.484 -17.078 1 97.94 393 LEU A N 1
ATOM 3094 C CA . LEU A 1 393 ? -3.389 -14.523 -15.984 1 97.94 393 LEU A CA 1
ATOM 3095 C C . LEU A 1 393 ? -3.635 -13.102 -16.469 1 97.94 393 LEU A C 1
ATOM 3097 O O . LEU A 1 393 ? -3.893 -12.203 -15.672 1 97.94 393 LEU A O 1
ATOM 3101 N N . ALA A 1 394 ? -3.463 -12.898 -17.75 1 97.94 394 ALA A N 1
ATOM 3102 C CA . ALA A 1 394 ? -3.66 -11.617 -18.422 1 97.94 394 ALA A CA 1
ATOM 3103 C C . ALA A 1 394 ? -4.172 -11.828 -19.844 1 97.94 394 ALA A C 1
ATOM 3105 O O . ALA A 1 394 ? -4.023 -12.922 -20.406 1 97.94 394 ALA A O 1
ATOM 3106 N N . THR A 1 395 ? -4.781 -10.844 -20.422 1 97.69 395 THR A N 1
ATOM 3107 C CA . THR A 1 395 ? -5.238 -10.852 -21.812 1 97.69 395 THR A CA 1
ATOM 3108 C C . THR A 1 395 ? -4.852 -9.555 -22.516 1 97.69 395 THR A C 1
ATOM 3110 O O . THR A 1 395 ? -5.223 -8.461 -22.062 1 97.69 395 THR A O 1
ATOM 3113 N N . ASN A 1 396 ? -4.051 -9.688 -23.516 1 97.38 396 ASN A N 1
ATOM 3114 C CA . ASN A 1 396 ? -3.6 -8.531 -24.281 1 97.38 396 ASN A CA 1
ATOM 3115 C C . ASN A 1 396 ? -2.891 -7.508 -23.406 1 97.38 396 ASN A C 1
ATOM 3117 O O . ASN A 1 396 ? -3.121 -6.305 -23.531 1 97.38 396 ASN A O 1
ATOM 3121 N N . GLY A 1 397 ? -2.199 -7.988 -22.469 1 97.38 397 GLY A N 1
ATOM 3122 C CA . GLY A 1 397 ? -1.396 -7.137 -21.594 1 97.38 397 GLY A CA 1
ATOM 3123 C C . GLY A 1 397 ? -2.164 -6.609 -20.406 1 97.38 397 GLY A C 1
ATOM 3124 O O . GLY A 1 397 ? -1.609 -5.883 -19.578 1 97.38 397 GLY A O 1
ATOM 3125 N N . VAL A 1 398 ? -3.408 -6.914 -20.266 1 98.5 398 VAL A N 1
ATOM 3126 C CA . VAL A 1 398 ? -4.254 -6.477 -19.156 1 98.5 398 VAL A CA 1
ATOM 3127 C C . VAL A 1 398 ? -4.371 -7.594 -18.125 1 98.5 398 VAL A C 1
ATOM 3129 O O . VAL A 1 398 ? -4.824 -8.695 -18.438 1 98.5 398 VAL A O 1
ATOM 3132 N N . ASP A 1 399 ? -3.994 -7.32 -16.891 1 98.69 399 ASP A N 1
ATOM 3133 C CA . ASP A 1 399 ? -4.012 -8.32 -15.82 1 98.69 399 ASP A CA 1
ATOM 3134 C C . ASP A 1 399 ? -5.441 -8.672 -15.422 1 98.69 399 ASP A C 1
ATOM 3136 O O . ASP A 1 399 ? -6.289 -7.789 -15.273 1 98.69 399 ASP A O 1
ATOM 3140 N N . LYS A 1 400 ? -5.684 -9.93 -15.305 1 98.5 400 LYS A N 1
ATOM 3141 C CA . LYS A 1 400 ? -6.957 -10.391 -14.766 1 98.5 400 LYS A CA 1
ATOM 3142 C C . LYS A 1 400 ? -6.922 -10.453 -13.242 1 98.5 400 LYS A C 1
ATOM 3144 O O . LYS A 1 400 ? -5.844 -10.477 -12.641 1 98.5 400 LYS A O 1
ATOM 3149 N N . PRO A 1 401 ? -8.102 -10.539 -12.602 1 98.62 401 PRO A N 1
ATOM 3150 C CA . PRO A 1 401 ? -8.164 -10.523 -11.141 1 98.62 401 PRO A CA 1
ATOM 3151 C C . PRO A 1 401 ? -7.328 -11.633 -10.5 1 98.62 401 PRO A C 1
ATOM 3153 O O . PRO A 1 401 ? -6.742 -11.43 -9.43 1 98.62 401 PRO A O 1
ATOM 3156 N N . VAL A 1 402 ? -7.219 -12.766 -11.133 1 98.38 402 VAL A N 1
ATOM 3157 C CA . VAL A 1 402 ? -6.566 -13.93 -10.531 1 98.38 402 VAL A CA 1
ATOM 3158 C C . VAL A 1 402 ? -5.09 -13.625 -10.297 1 98.38 402 VAL A C 1
ATOM 3160 O O . VAL A 1 402 ? -4.5 -14.109 -9.328 1 98.38 402 VAL A O 1
ATOM 3163 N N . LEU A 1 403 ? -4.457 -12.789 -11.117 1 98.69 403 LEU A N 1
ATOM 3164 C CA . LEU A 1 403 ? -3.051 -12.445 -10.922 1 98.69 403 LEU A CA 1
ATOM 3165 C C . LEU A 1 403 ? -2.84 -11.75 -9.578 1 98.69 403 LEU A C 1
ATOM 3167 O O . LEU A 1 403 ? -1.79 -11.914 -8.953 1 98.69 403 LEU A O 1
ATOM 3171 N N . ASN A 1 404 ? -3.834 -11.07 -9.109 1 98.88 404 ASN A N 1
ATOM 3172 C CA . ASN A 1 404 ? -3.715 -10.242 -7.91 1 98.88 404 ASN A CA 1
ATOM 3173 C C . ASN A 1 404 ? -3.766 -11.086 -6.641 1 98.88 404 ASN A C 1
ATOM 3175 O O . ASN A 1 404 ? -3.279 -10.664 -5.59 1 98.88 404 ASN A O 1
ATOM 3179 N N . VAL A 1 405 ? -4.348 -12.273 -6.645 1 98.81 405 VAL A N 1
ATOM 3180 C CA . VAL A 1 405 ? -4.285 -13.117 -5.453 1 98.81 405 VAL A CA 1
ATOM 3181 C C . VAL A 1 405 ? -2.859 -13.617 -5.246 1 98.81 405 VAL A C 1
ATOM 3183 O O . VAL A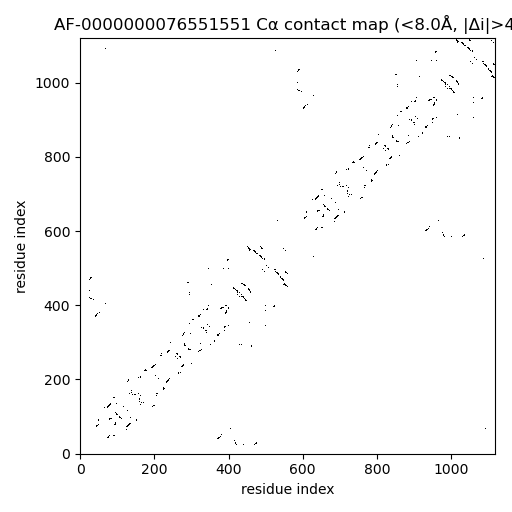 1 405 ? -2.408 -13.766 -4.109 1 98.81 405 VAL A O 1
ATOM 3186 N N . PHE A 1 406 ? -2.16 -13.812 -6.332 1 98.81 406 PHE A N 1
ATOM 3187 C CA . PHE A 1 406 ? -0.761 -14.211 -6.211 1 98.81 406 PHE A CA 1
ATOM 3188 C C . PHE A 1 406 ? 0.089 -13.047 -5.719 1 98.81 406 PHE A C 1
ATOM 3190 O O . PHE A 1 406 ? 1.034 -13.242 -4.953 1 98.81 406 PHE A O 1
ATOM 3197 N N . ARG A 1 407 ? -0.255 -11.82 -6.172 1 98.88 407 ARG A N 1
ATOM 3198 C CA . ARG A 1 407 ? 0.405 -10.648 -5.605 1 98.88 407 ARG A CA 1
ATOM 3199 C C . ARG A 1 407 ? 0.18 -10.57 -4.098 1 98.88 407 ARG A C 1
ATOM 3201 O O . ARG A 1 407 ? 1.109 -10.281 -3.342 1 98.88 407 ARG A O 1
ATOM 3208 N N . MET A 1 408 ? -1.071 -10.797 -3.691 1 98.94 408 MET A N 1
ATOM 3209 C CA . MET A 1 408 ? -1.392 -10.797 -2.266 1 98.94 408 MET A CA 1
ATOM 3210 C C . MET A 1 408 ? -0.558 -11.836 -1.52 1 98.94 408 MET A C 1
ATOM 3212 O O . MET A 1 408 ? -0.004 -11.547 -0.458 1 98.94 408 MET A O 1
ATOM 3216 N N . ALA A 1 409 ? -0.481 -13.023 -2.086 1 98.88 409 ALA A N 1
ATOM 3217 C CA . ALA A 1 409 ? 0.299 -14.086 -1.455 1 98.88 409 ALA A CA 1
ATOM 3218 C C . ALA A 1 409 ? 1.771 -13.695 -1.349 1 98.88 409 ALA A C 1
ATOM 3220 O O . ALA A 1 409 ? 2.441 -14.047 -0.375 1 98.88 409 ALA A O 1
ATOM 3221 N N . GLY A 1 410 ? 2.262 -12.992 -2.342 1 98.69 410 GLY A N 1
ATOM 3222 C CA . GLY A 1 410 ? 3.643 -12.539 -2.35 1 98.69 410 GLY A CA 1
ATOM 3223 C C . GLY A 1 410 ? 3.926 -11.461 -1.318 1 98.69 410 GLY A C 1
ATOM 3224 O O . GLY A 1 410 ? 5.086 -11.156 -1.029 1 98.69 410 GLY A O 1
ATOM 3225 N N . LEU A 1 411 ? 2.908 -10.891 -0.759 1 98.75 411 LEU A N 1
ATOM 3226 C CA . LEU A 1 411 ? 3.045 -9.844 0.244 1 98.75 411 LEU A CA 1
ATOM 3227 C C . LEU A 1 411 ? 2.975 -10.422 1.652 1 98.75 411 LEU A C 1
ATOM 3229 O O . LEU A 1 411 ? 3.062 -9.688 2.637 1 98.75 411 LEU A O 1
ATOM 3233 N N . MET A 1 412 ? 2.783 -11.758 1.798 1 98.69 412 MET A N 1
ATOM 3234 C CA . MET A 1 412 ? 2.801 -12.453 3.078 1 98.69 412 MET A CA 1
ATOM 3235 C C . MET A 1 412 ? 4.176 -13.055 3.352 1 98.69 412 MET A C 1
ATOM 3237 O O . MET A 1 412 ? 4.941 -13.312 2.42 1 98.69 412 MET A O 1
ATOM 3241 N N . SER A 1 413 ? 4.547 -13.273 4.609 1 97.56 413 SER A N 1
ATOM 3242 C CA . SER A 1 413 ? 5.883 -13.766 4.934 1 97.56 413 SER A CA 1
ATOM 3243 C C . SER A 1 413 ? 5.926 -14.344 6.34 1 97.56 413 SER A C 1
ATOM 3245 O O . SER A 1 413 ? 4.996 -14.156 7.129 1 97.56 413 SER A O 1
ATOM 3247 N N . GLY A 1 414 ? 6.973 -15.047 6.586 1 98.25 414 GLY A N 1
ATOM 3248 C CA . GLY A 1 414 ? 7.254 -15.531 7.93 1 98.25 414 GLY A CA 1
ATOM 3249 C C . GLY A 1 414 ? 6.598 -16.859 8.234 1 98.25 414 GLY A C 1
ATOM 3250 O O . GLY A 1 414 ? 6.777 -17.828 7.488 1 98.25 414 GLY A O 1
ATOM 3251 N N . GLU A 1 415 ? 5.848 -16.938 9.336 1 98.62 415 GLU A N 1
ATOM 3252 C CA . GLU A 1 415 ? 5.191 -18.156 9.773 1 98.62 415 GLU A CA 1
ATOM 3253 C C . GLU A 1 415 ? 3.674 -18.047 9.656 1 98.62 415 GLU A C 1
ATOM 3255 O O . GLU A 1 415 ? 3.104 -16.984 9.914 1 98.62 415 GLU A O 1
ATOM 3260 N N . ARG A 1 416 ? 3.088 -19.172 9.289 1 98.88 416 ARG A N 1
ATOM 3261 C CA . ARG A 1 416 ? 1.636 -19.234 9.406 1 98.88 416 ARG A CA 1
ATOM 3262 C C . ARG A 1 416 ? 1.202 -19.172 10.867 1 98.88 416 ARG A C 1
ATOM 3264 O O . ARG A 1 416 ? 1.864 -19.734 11.742 1 98.88 416 ARG A O 1
ATOM 3271 N N . VAL A 1 417 ? 0.083 -18.469 11.141 1 98.94 417 VAL A N 1
ATOM 3272 C CA . VAL A 1 417 ? -0.389 -18.359 12.516 1 98.94 417 VAL A CA 1
ATOM 3273 C C . VAL A 1 417 ? -1.858 -18.781 12.594 1 98.94 417 VAL A C 1
ATOM 3275 O O . VAL A 1 417 ? -2.557 -18.797 11.578 1 98.94 417 VAL A O 1
ATOM 3278 N N . ASN A 1 418 ? -2.309 -19.031 13.758 1 98.62 418 ASN A N 1
ATOM 3279 C CA . ASN A 1 418 ? -3.643 -19.578 13.992 1 98.62 418 ASN A CA 1
ATOM 3280 C C . ASN A 1 418 ? -4.727 -18.562 13.656 1 98.62 418 ASN A C 1
ATOM 3282 O O . ASN A 1 418 ? -4.605 -17.375 13.984 1 98.62 418 ASN A O 1
ATOM 3286 N N . THR A 1 419 ? -5.695 -18.984 12.969 1 98.75 419 THR A N 1
ATOM 3287 C CA . THR A 1 419 ? -6.91 -18.234 12.688 1 98.75 419 THR A CA 1
ATOM 3288 C C . THR A 1 419 ? -8.148 -19.047 13.023 1 98.75 419 THR A C 1
ATOM 3290 O O . THR A 1 419 ? -8.133 -20.281 12.938 1 98.75 419 THR A O 1
ATOM 3293 N N . SER A 1 420 ? -9.219 -18.391 13.398 1 98.56 420 SER A N 1
ATOM 3294 C CA . SER A 1 420 ? -10.547 -18.984 13.539 1 98.56 420 SER A CA 1
ATOM 3295 C C . SER A 1 420 ? -11.625 -18.047 12.984 1 98.56 420 SER A C 1
ATOM 3297 O O . SER A 1 420 ? -11.484 -16.828 13.031 1 98.56 420 SER A O 1
ATOM 3299 N N . SER A 1 421 ? -12.625 -18.594 12.422 1 98.75 421 SER A N 1
ATOM 3300 C CA . SER A 1 421 ? -13.727 -17.844 11.844 1 98.75 421 SER A CA 1
ATOM 3301 C C . SER A 1 421 ? -15.07 -18.516 12.148 1 98.75 421 SER A C 1
ATOM 3303 O O . SER A 1 421 ? -15.195 -19.734 12.055 1 98.75 421 SER A O 1
ATOM 3305 N N . THR A 1 422 ? -16.109 -17.672 12.5 1 98.62 422 THR A N 1
ATOM 3306 C CA . THR A 1 422 ? -17.453 -18.203 12.727 1 98.62 422 THR A CA 1
ATOM 3307 C C . THR A 1 422 ? -18.125 -18.531 11.406 1 98.62 422 THR A C 1
ATOM 3309 O O . THR A 1 422 ? -19.188 -19.172 11.383 1 98.62 422 THR A O 1
ATOM 3312 N N . GLY A 1 423 ? -17.516 -18.141 10.305 1 98.56 423 GLY A N 1
ATOM 3313 C CA . GLY A 1 423 ? -18.078 -18.422 8.984 1 98.56 423 GLY A CA 1
ATOM 3314 C C . GLY A 1 423 ? -17.312 -19.484 8.227 1 98.56 423 GLY A C 1
ATOM 3315 O O . GLY A 1 423 ? -17.594 -19.75 7.059 1 98.56 423 GLY A O 1
ATOM 3316 N N . GLN A 1 424 ? -16.406 -20.125 8.859 1 98.56 424 GLN A N 1
ATOM 3317 C CA . GLN A 1 424 ? -15.523 -21.094 8.211 1 98.56 424 GLN A CA 1
ATOM 3318 C C . GLN A 1 424 ? -16.281 -22.375 7.852 1 98.56 424 GLN A C 1
ATOM 3320 O O . GLN A 1 424 ? -17.094 -22.859 8.641 1 98.56 424 GLN A O 1
ATOM 3325 N N . VAL A 1 425 ? -16.125 -22.859 6.68 1 98.62 425 VAL A N 1
ATOM 3326 C CA . VAL A 1 425 ? -16.422 -24.25 6.344 1 98.62 425 VAL A CA 1
ATOM 3327 C C . VAL A 1 425 ? -15.195 -25.109 6.629 1 98.62 425 VAL A C 1
ATOM 3329 O O . VAL A 1 425 ? -14.094 -24.828 6.148 1 98.62 425 VAL A O 1
ATOM 3332 N N . SER A 1 426 ? -15.328 -26.125 7.398 1 98.12 426 SER A N 1
ATOM 3333 C CA . SER A 1 426 ? -14.195 -26.953 7.809 1 98.12 426 SER A CA 1
ATOM 3334 C C . SER A 1 426 ? -13.57 -27.672 6.617 1 98.12 426 SER A C 1
ATOM 3336 O O . SER A 1 426 ? -14.25 -27.938 5.625 1 98.12 426 SER A O 1
ATOM 3338 N N . LEU A 1 427 ? -12.289 -27.984 6.746 1 98.44 427 LEU A N 1
ATOM 3339 C CA . LEU A 1 427 ? -11.609 -28.719 5.688 1 98.44 427 LEU A CA 1
ATOM 3340 C C . LEU A 1 427 ? -12.344 -30.016 5.359 1 98.44 427 LEU A C 1
ATOM 3342 O O . LEU A 1 427 ? -12.531 -30.344 4.188 1 98.44 427 LEU A O 1
ATOM 3346 N N . ASP A 1 428 ? -12.781 -30.75 6.348 1 98.44 428 ASP A N 1
ATOM 3347 C CA . ASP A 1 428 ? -13.484 -32.031 6.133 1 98.44 428 ASP A CA 1
ATOM 3348 C C . ASP A 1 428 ? -14.781 -31.797 5.367 1 98.44 428 ASP A C 1
ATOM 3350 O O . ASP A 1 428 ? -15.133 -32.594 4.488 1 98.44 428 ASP A O 1
ATOM 3354 N N . ASP A 1 429 ? -15.461 -30.75 5.715 1 98.38 429 ASP A N 1
ATOM 3355 C CA . ASP A 1 429 ? -16.703 -30.438 5.012 1 98.38 429 ASP A CA 1
ATOM 3356 C C . ASP A 1 429 ? -16.422 -30.031 3.564 1 98.38 429 ASP A C 1
ATOM 3358 O O . ASP A 1 429 ? -17.156 -30.422 2.656 1 98.38 429 ASP A O 1
ATOM 3362 N N . ILE A 1 430 ? -15.422 -29.25 3.375 1 98.56 430 ILE A N 1
ATOM 3363 C CA . ILE A 1 430 ? -15.047 -28.875 2.018 1 98.56 430 ILE A CA 1
ATOM 3364 C C . ILE A 1 430 ? -14.734 -30.125 1.199 1 98.56 430 ILE A C 1
ATOM 3366 O O . ILE A 1 430 ? -15.211 -30.266 0.069 1 98.56 430 ILE A O 1
ATOM 3370 N N . LEU A 1 431 ? -13.945 -31.047 1.773 1 97.88 431 LEU A N 1
ATOM 3371 C CA . LEU A 1 431 ? -13.547 -32.281 1.08 1 97.88 431 LEU A CA 1
ATOM 3372 C C . LEU A 1 431 ? -14.758 -33.125 0.761 1 97.88 431 LEU A C 1
ATOM 3374 O O . LEU A 1 431 ? -14.812 -33.781 -0.297 1 97.88 431 LEU A O 1
ATOM 3378 N N . ASN A 1 432 ? -15.727 -33.156 1.591 1 97 432 ASN A N 1
ATOM 3379 C CA . ASN A 1 432 ? -16.859 -34.062 1.461 1 97 432 ASN A CA 1
ATOM 3380 C C . ASN A 1 432 ? -17.922 -33.5 0.529 1 97 432 ASN A C 1
ATOM 3382 O O . ASN A 1 432 ? -18.484 -34.219 -0.299 1 97 432 ASN A O 1
ATOM 3386 N N . THR A 1 433 ? -18.203 -32.156 0.628 1 96.25 433 THR A N 1
ATOM 3387 C CA . THR A 1 433 ? -19.391 -31.656 -0.056 1 96.25 433 THR A CA 1
ATOM 3388 C C . THR A 1 433 ? -19.047 -30.422 -0.884 1 96.25 433 THR A C 1
ATOM 3390 O O . THR A 1 433 ? -19.891 -29.922 -1.627 1 96.25 433 THR A O 1
ATOM 3393 N N . GLY A 1 434 ? -17.797 -30.031 -0.816 1 97.62 434 GLY A N 1
ATOM 3394 C CA . GLY A 1 434 ? -17.516 -28.719 -1.38 1 97.62 434 GLY A CA 1
ATOM 3395 C C . GLY A 1 434 ? -18.109 -27.578 -0.57 1 97.62 434 GLY A C 1
ATOM 3396 O O . GLY A 1 434 ? -18.594 -27.797 0.544 1 97.62 434 GLY A O 1
ATOM 3397 N N . VAL A 1 435 ? -18.047 -26.375 -1.061 1 98.44 435 VAL A N 1
ATOM 3398 C CA . VAL A 1 435 ? -18.609 -25.188 -0.411 1 98.44 435 VAL A CA 1
ATOM 3399 C C . VAL A 1 435 ? -19.906 -24.797 -1.095 1 98.44 435 VAL A C 1
ATOM 3401 O O . VAL A 1 435 ? -19.953 -23.844 -1.874 1 98.44 435 VAL A O 1
ATOM 3404 N N . LYS A 1 436 ? -21 -25.422 -0.763 1 96.25 436 LYS A N 1
ATOM 3405 C CA . LYS A 1 436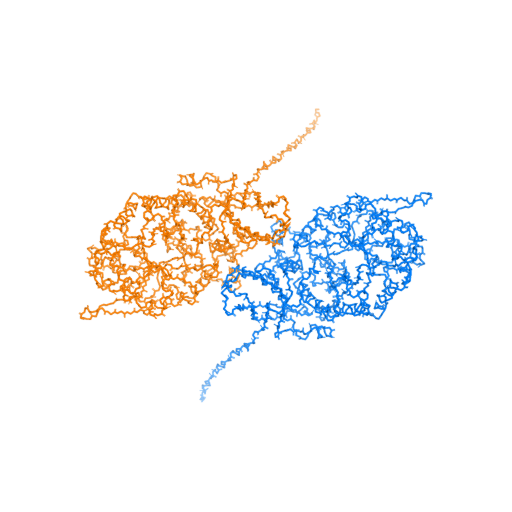 ? -22.234 -25.312 -1.528 1 96.25 436 LYS A CA 1
ATOM 3406 C C . LYS A 1 436 ? -23.391 -24.875 -0.635 1 96.25 436 LYS A C 1
ATOM 3408 O O . LYS A 1 436 ? -24.344 -24.25 -1.104 1 96.25 436 LYS A O 1
ATOM 3413 N N . GLN A 1 437 ? -23.328 -25.25 0.571 1 94.75 437 GLN A N 1
ATOM 3414 C CA . GLN A 1 437 ? -24.453 -24.969 1.466 1 94.75 437 GLN A CA 1
ATOM 3415 C C . GLN A 1 437 ? -24.359 -23.547 2.016 1 94.75 437 GLN A C 1
ATOM 3417 O O . GLN A 1 437 ? -25.344 -22.797 1.982 1 94.75 437 GLN A O 1
ATOM 3422 N N . THR A 1 438 ? -23.266 -23.234 2.576 1 96.06 438 THR A N 1
ATOM 3423 C CA . THR A 1 438 ? -22.922 -21.891 3.068 1 96.06 438 THR A CA 1
ATOM 3424 C C . THR A 1 438 ? -21.578 -21.438 2.516 1 96.06 438 THR A C 1
ATOM 3426 O O . THR A 1 438 ? -20.734 -22.266 2.156 1 96.06 438 THR A O 1
ATOM 3429 N N . PRO A 1 439 ? -21.469 -20.156 2.354 1 98.12 439 PRO A N 1
ATOM 3430 C CA . PRO A 1 439 ? -20.156 -19.703 1.914 1 98.12 439 PRO A CA 1
ATOM 3431 C C . PRO A 1 439 ? -19.062 -19.953 2.949 1 98.12 439 PRO A C 1
ATOM 3433 O O . PRO A 1 439 ? -19.359 -20.078 4.141 1 98.12 439 PRO A O 1
ATOM 3436 N N . ASP A 1 440 ? -17.891 -20.141 2.479 1 98.69 440 ASP A N 1
ATOM 3437 C CA . ASP A 1 440 ? -16.703 -20.172 3.334 1 98.69 440 ASP A CA 1
ATOM 3438 C C . ASP A 1 440 ? -16.125 -18.781 3.533 1 98.69 440 ASP A C 1
ATOM 3440 O O . ASP A 1 440 ? -15.469 -18.234 2.641 1 98.69 440 ASP A O 1
ATOM 3444 N N . ILE A 1 441 ? -16.422 -18.141 4.609 1 98.81 441 ILE A N 1
ATOM 3445 C CA . ILE A 1 441 ? -15.836 -16.875 5.023 1 98.81 441 ILE A CA 1
ATOM 3446 C C . ILE A 1 441 ? -14.75 -17.125 6.066 1 98.81 441 ILE A C 1
ATOM 3448 O O . ILE A 1 441 ? -15.047 -17.375 7.234 1 98.81 441 ILE A O 1
ATOM 3452 N N . ASP A 1 442 ? -13.508 -17.031 5.609 1 98.81 442 ASP A N 1
ATOM 3453 C CA . ASP A 1 442 ? -12.391 -17.516 6.418 1 98.81 442 ASP A CA 1
ATOM 3454 C C . ASP A 1 442 ? -11.133 -16.688 6.168 1 98.81 442 ASP A C 1
ATOM 3456 O O . ASP A 1 442 ? -11.203 -15.625 5.543 1 98.81 442 ASP A O 1
ATOM 3460 N N . ALA A 1 443 ? -10.07 -17.078 6.855 1 98.88 443 ALA A N 1
ATOM 3461 C CA . ALA A 1 443 ? -8.828 -16.297 6.789 1 98.88 443 ALA A CA 1
ATOM 3462 C C . ALA A 1 443 ? -7.609 -17.219 6.828 1 98.88 443 ALA A C 1
ATOM 3464 O O . ALA A 1 443 ? -7.688 -18.344 7.324 1 98.88 443 ALA A O 1
ATOM 3465 N N . PHE A 1 444 ? -6.551 -16.828 6.27 1 98.88 444 PHE A N 1
ATOM 3466 C CA . PHE A 1 444 ? -5.188 -17.344 6.34 1 98.88 444 PHE A CA 1
ATOM 3467 C C . PHE A 1 444 ? -4.215 -16.234 6.746 1 98.88 444 PHE A C 1
ATOM 3469 O O . PHE A 1 444 ? -4.227 -15.148 6.168 1 98.88 444 PHE A O 1
ATOM 3476 N N . ALA A 1 445 ? -3.398 -16.438 7.812 1 98.94 445 ALA A N 1
ATOM 3477 C CA . ALA A 1 445 ? -2.615 -15.328 8.352 1 98.94 445 ALA A CA 1
ATOM 3478 C C . ALA A 1 445 ? -1.163 -15.742 8.57 1 98.94 445 ALA A C 1
ATOM 3480 O O . ALA A 1 445 ? -0.871 -16.922 8.789 1 98.94 445 ALA A O 1
ATOM 3481 N N . THR A 1 446 ? -0.275 -14.781 8.445 1 98.94 446 THR A N 1
ATOM 3482 C CA . THR A 1 446 ? 1.151 -14.977 8.68 1 98.94 446 THR A CA 1
ATOM 3483 C C . THR A 1 446 ? 1.711 -13.875 9.57 1 98.94 446 THR A C 1
ATOM 3485 O O . THR A 1 446 ? 1.131 -12.789 9.656 1 98.94 446 THR A O 1
ATOM 3488 N N . LYS A 1 447 ? 2.754 -14.148 10.281 1 98.81 447 LYS A N 1
ATOM 3489 C CA . LYS A 1 447 ? 3.535 -13.195 11.062 1 98.81 447 LYS A CA 1
ATOM 3490 C C . LYS A 1 447 ? 4.996 -13.195 10.625 1 98.81 447 LYS A C 1
ATOM 3492 O O . LYS A 1 447 ? 5.645 -14.242 10.602 1 98.81 447 LYS A O 1
ATOM 3497 N N . GLY A 1 448 ? 5.426 -12.047 10.094 1 97.06 448 GLY A N 1
ATOM 3498 C CA . GLY A 1 448 ? 6.828 -11.828 9.781 1 97.06 448 GLY A CA 1
ATOM 3499 C C . GLY A 1 448 ? 7.535 -10.953 10.797 1 97.06 448 GLY A C 1
ATOM 3500 O O . GLY A 1 448 ? 7.086 -10.82 11.938 1 97.06 448 GLY A O 1
ATOM 3501 N N . ASP A 1 449 ? 8.758 -10.43 10.359 1 93.44 449 ASP A N 1
ATOM 3502 C CA . ASP A 1 449 ? 9.5 -9.484 11.188 1 93.44 449 ASP A CA 1
ATOM 3503 C C . ASP A 1 449 ? 8.805 -8.125 11.227 1 93.44 449 ASP A C 1
ATOM 3505 O O . ASP A 1 449 ? 8.805 -7.391 10.234 1 93.44 449 ASP A O 1
ATOM 3509 N N . HIS A 1 450 ? 8.172 -7.766 12.305 1 95.62 450 HIS A N 1
ATOM 3510 C CA . HIS A 1 450 ? 7.496 -6.492 12.539 1 95.62 450 HIS A CA 1
ATOM 3511 C C . HIS A 1 450 ? 6.328 -6.309 11.57 1 95.62 450 HIS A C 1
ATOM 3513 O O . HIS A 1 450 ? 6.094 -5.199 11.086 1 95.62 450 HIS A O 1
ATOM 3519 N N . GLU A 1 451 ? 5.723 -7.441 11.188 1 97.81 451 GLU A N 1
ATOM 3520 C CA . GLU A 1 451 ? 4.574 -7.371 10.289 1 97.81 451 GLU A CA 1
ATOM 3521 C C . GLU A 1 451 ? 3.684 -8.602 10.43 1 97.81 451 GLU A C 1
ATOM 3523 O O . GLU A 1 451 ? 4.117 -9.633 10.953 1 97.81 451 GLU A O 1
ATOM 3528 N N . ALA A 1 452 ? 2.49 -8.523 10.023 1 98.81 452 ALA A N 1
ATOM 3529 C CA . ALA A 1 452 ? 1.519 -9.609 9.891 1 98.81 452 ALA A CA 1
ATOM 3530 C C . ALA A 1 452 ? 0.632 -9.398 8.672 1 98.81 452 ALA A C 1
ATOM 3532 O O . ALA A 1 452 ? 0.522 -8.289 8.156 1 98.81 452 ALA A O 1
ATOM 3533 N N . ALA A 1 453 ? 0.127 -10.438 8.141 1 98.94 453 ALA A N 1
ATOM 3534 C CA . ALA A 1 453 ? -0.801 -10.375 7.02 1 98.94 453 ALA A CA 1
ATOM 3535 C C . ALA A 1 453 ? -1.964 -11.344 7.211 1 98.94 453 ALA A C 1
ATOM 3537 O O . ALA A 1 453 ? -1.772 -12.461 7.688 1 98.94 453 ALA A O 1
ATOM 3538 N N . VAL A 1 454 ? -3.158 -10.922 6.91 1 98.94 454 VAL A N 1
ATOM 3539 C CA . VAL A 1 454 ? -4.371 -11.727 6.996 1 98.94 454 VAL A CA 1
ATOM 3540 C C . VAL A 1 454 ? -5.094 -11.711 5.652 1 98.94 454 VAL A C 1
ATOM 3542 O O . VAL A 1 454 ? -5.637 -10.68 5.242 1 98.94 454 VAL A O 1
ATOM 3545 N N . MET A 1 455 ? -5.078 -12.789 4.961 1 98.94 455 MET A N 1
ATOM 3546 C CA . MET A 1 455 ? -5.867 -12.953 3.744 1 98.94 455 MET A CA 1
ATOM 3547 C C . MET A 1 455 ? -7.273 -13.453 4.07 1 98.94 455 MET A C 1
ATOM 3549 O O . MET A 1 455 ? -7.434 -14.453 4.773 1 98.94 455 MET A O 1
ATOM 3553 N N . LEU A 1 456 ? -8.305 -12.75 3.617 1 98.94 456 LEU A N 1
ATOM 3554 C CA . LEU A 1 456 ? -9.711 -13.055 3.854 1 98.94 456 LEU A CA 1
ATOM 3555 C C . LEU A 1 456 ? -10.422 -13.391 2.547 1 98.94 456 LEU A C 1
ATOM 3557 O O . LEU A 1 456 ? -10.094 -12.836 1.496 1 98.94 456 LEU A O 1
ATOM 3561 N N . TRP A 1 457 ? -11.453 -14.258 2.668 1 98.88 457 TRP A N 1
ATOM 3562 C CA . TRP A 1 457 ? -12.234 -14.516 1.462 1 98.88 457 TRP A CA 1
ATOM 3563 C C . TRP A 1 457 ? -13.68 -14.844 1.811 1 98.88 457 TRP A C 1
ATOM 3565 O O . TRP A 1 457 ? -13.984 -15.227 2.943 1 98.88 457 TRP A O 1
ATOM 3575 N N . ASN A 1 458 ? -14.547 -14.547 0.926 1 98.81 458 ASN A N 1
ATOM 3576 C CA . ASN A 1 458 ? -15.938 -14.977 0.883 1 98.81 458 ASN A CA 1
ATOM 3577 C C . ASN A 1 458 ? -16.219 -15.836 -0.342 1 98.81 458 ASN A C 1
ATOM 3579 O O . ASN A 1 458 ? -16.625 -15.328 -1.387 1 98.81 458 ASN A O 1
ATOM 3583 N N . TYR A 1 459 ? -16.062 -17.172 -0.088 1 98.62 459 TYR A N 1
ATOM 3584 C CA . TYR A 1 459 ? -16.062 -18.094 -1.22 1 98.62 459 TYR A CA 1
ATOM 3585 C C . TYR A 1 459 ? -17.281 -18.984 -1.189 1 98.62 459 TYR A C 1
ATOM 3587 O O . TYR A 1 459 ? -17.719 -19.422 -0.12 1 98.62 459 TYR A O 1
ATOM 3595 N N . HIS A 1 460 ? -17.812 -19.219 -2.311 1 98.69 460 HIS A N 1
ATOM 3596 C CA . HIS A 1 460 ? -18.828 -20.234 -2.592 1 98.69 460 HIS A CA 1
ATOM 3597 C C . HIS A 1 460 ? -18.578 -20.891 -3.943 1 98.69 460 HIS A C 1
ATOM 3599 O O . HIS A 1 460 ? -18.172 -20.234 -4.902 1 98.69 460 HIS A O 1
ATOM 3605 N N . ASP A 1 461 ? -18.875 -22.172 -4.055 1 98.44 461 ASP A N 1
ATOM 3606 C CA . ASP A 1 461 ? -18.625 -22.891 -5.305 1 98.44 461 ASP A CA 1
ATOM 3607 C C . ASP A 1 461 ? -19.484 -22.344 -6.438 1 98.44 461 ASP A C 1
ATOM 3609 O O . ASP A 1 461 ? -19.078 -22.359 -7.598 1 98.44 461 ASP A O 1
ATOM 3613 N N . ASP A 1 462 ? -20.672 -21.922 -6.078 1 97.94 462 ASP A N 1
ATOM 3614 C CA . ASP A 1 462 ? -21.625 -21.469 -7.09 1 97.94 462 ASP A CA 1
ATOM 3615 C C . ASP A 1 462 ? -21.391 -19.984 -7.414 1 97.94 462 ASP A C 1
ATOM 3617 O O . ASP A 1 462 ? -21.359 -19.156 -6.512 1 97.94 462 ASP A O 1
ATOM 3621 N N . ASP A 1 463 ? -21.25 -19.719 -8.617 1 97.06 463 ASP A N 1
ATOM 3622 C CA . ASP A 1 463 ? -21.141 -18.344 -9.094 1 97.06 463 ASP A CA 1
ATOM 3623 C C . ASP A 1 463 ? -22.5 -17.672 -9.133 1 97.06 463 ASP A C 1
ATOM 3625 O O . ASP A 1 463 ? -23.031 -17.375 -10.211 1 97.06 463 ASP A O 1
ATOM 3629 N N . VAL A 1 464 ? -23 -17.344 -8.016 1 95.25 464 VAL A N 1
ATOM 3630 C CA . VAL A 1 464 ? -24.297 -16.703 -7.883 1 95.25 464 VAL A CA 1
ATOM 3631 C C . VAL A 1 464 ? -24.172 -15.477 -6.969 1 95.25 464 VAL A C 1
ATOM 3633 O O . VAL A 1 464 ? -23.453 -15.516 -5.973 1 95.25 464 VAL A O 1
ATOM 3636 N N . PRO A 1 465 ? -24.797 -14.438 -7.383 1 91.44 465 PRO A N 1
ATOM 3637 C CA . PRO A 1 465 ? -24.75 -13.258 -6.508 1 91.44 465 PRO A CA 1
ATOM 3638 C C . PRO A 1 465 ? -25.328 -13.531 -5.121 1 91.44 465 PRO A C 1
ATOM 3640 O O . PRO A 1 465 ? -26.266 -14.328 -4.984 1 91.44 465 PRO A O 1
ATOM 3643 N N . ALA A 1 466 ? -24.797 -12.977 -4.137 1 94.25 466 ALA A N 1
ATOM 3644 C CA . ALA A 1 466 ? -25.297 -13.008 -2.766 1 94.25 466 ALA A CA 1
ATOM 3645 C C . ALA A 1 466 ? -24.844 -11.781 -1.983 1 94.25 466 ALA A C 1
ATOM 3647 O O . ALA A 1 466 ? -23.922 -11.078 -2.402 1 94.25 466 ALA A O 1
ATOM 3648 N N . GLU A 1 467 ? -25.531 -11.531 -0.892 1 91.94 467 GLU A N 1
ATOM 3649 C CA . GLU A 1 467 ? -25.172 -10.398 -0.046 1 91.94 467 GLU A CA 1
ATOM 3650 C C . GLU A 1 467 ? -23.781 -10.586 0.563 1 91.94 467 GLU A C 1
ATOM 3652 O O . GLU A 1 467 ? -23.359 -11.719 0.817 1 91.94 467 GLU A O 1
ATOM 3657 N N . GLY A 1 468 ? -23.125 -9.484 0.748 1 95 468 GLY A N 1
ATOM 3658 C CA . GLY A 1 468 ? -21.859 -9.516 1.453 1 95 468 GLY A CA 1
ATOM 3659 C C . GLY A 1 468 ? -22 -9.828 2.93 1 95 468 GLY A C 1
ATOM 3660 O O . GLY A 1 468 ? -23.125 -9.891 3.451 1 95 468 GLY A O 1
ATOM 3661 N N . ALA A 1 469 ? -20.859 -10.078 3.523 1 96.12 469 ALA A N 1
ATOM 3662 C CA . ALA A 1 469 ? -20.844 -10.406 4.945 1 96.12 469 ALA A CA 1
ATOM 3663 C C . ALA A 1 469 ? -20.156 -9.312 5.754 1 96.12 469 ALA A C 1
ATOM 3665 O O . ALA A 1 469 ? -19.016 -8.945 5.465 1 96.12 469 ALA A O 1
ATOM 3666 N N . PRO A 1 470 ? -20.875 -8.789 6.758 1 97.38 470 PRO A N 1
ATOM 3667 C CA . PRO A 1 470 ? -20.125 -7.977 7.715 1 97.38 470 PRO A CA 1
ATOM 3668 C C . PRO A 1 470 ? -19.078 -8.781 8.492 1 97.38 470 PRO A C 1
ATOM 3670 O O . PRO A 1 470 ? -19.344 -9.93 8.867 1 97.38 470 PRO A O 1
ATOM 3673 N N . LEU A 1 471 ? -17.906 -8.227 8.641 1 97.81 471 LEU A N 1
ATOM 3674 C CA . LEU A 1 471 ? -16.797 -8.922 9.305 1 97.81 471 LEU A CA 1
ATOM 3675 C C . LEU A 1 471 ? -16.266 -8.094 10.469 1 97.81 471 LEU A C 1
ATOM 3677 O O . LEU A 1 471 ? -16.219 -6.863 10.398 1 97.81 471 LEU A O 1
ATOM 3681 N N . GLN A 1 472 ? -15.898 -8.789 11.508 1 98.5 472 GLN A N 1
ATOM 3682 C CA . GLN A 1 472 ? -15.023 -8.273 12.555 1 98.5 472 GLN A CA 1
ATOM 3683 C C . GLN A 1 472 ? -13.742 -9.086 12.656 1 98.5 472 GLN A C 1
ATOM 3685 O O . GLN A 1 472 ? -13.773 -10.258 13.062 1 98.5 472 GLN A O 1
ATOM 3690 N N . VAL A 1 473 ? -12.625 -8.539 12.297 1 98.81 473 VAL A N 1
ATOM 3691 C CA . VAL A 1 473 ? -11.336 -9.211 12.32 1 98.81 473 VAL A CA 1
ATOM 3692 C C . VAL A 1 473 ? -10.516 -8.719 13.516 1 98.81 473 VAL A C 1
ATOM 3694 O O . VAL A 1 473 ? -10.195 -7.531 13.609 1 98.81 473 VAL A O 1
ATOM 3697 N N . THR A 1 474 ? -10.211 -9.562 14.445 1 98.88 474 THR A N 1
ATOM 3698 C CA . THR A 1 474 ? -9.391 -9.234 15.602 1 98.88 474 THR A CA 1
ATOM 3699 C C . THR A 1 474 ? -8.016 -9.883 15.484 1 98.88 474 THR A C 1
ATOM 3701 O O . THR A 1 474 ? -7.91 -11.109 15.383 1 98.88 474 THR A O 1
ATOM 3704 N N . ILE A 1 475 ? -6.996 -9.156 15.453 1 98.94 475 ILE A N 1
ATOM 3705 C CA . ILE A 1 475 ? -5.613 -9.625 15.422 1 98.94 475 ILE A CA 1
ATOM 3706 C C . ILE A 1 475 ? -4.961 -9.398 16.781 1 98.94 475 ILE A C 1
ATOM 3708 O O . ILE A 1 475 ? -4.789 -8.25 17.203 1 98.94 475 ILE A O 1
ATOM 3712 N N . GLY A 1 476 ? -4.641 -10.453 17.484 1 98.75 476 GLY A N 1
ATOM 3713 C CA . GLY A 1 476 ? -4.121 -10.359 18.844 1 98.75 476 GLY A CA 1
ATOM 3714 C C . GLY A 1 476 ? -2.66 -10.766 18.953 1 98.75 476 GLY A C 1
ATOM 3715 O O . GLY A 1 476 ? -2.045 -11.148 17.953 1 98.75 476 GLY A O 1
ATOM 3716 N N . SER A 1 477 ? -2.113 -10.602 20.109 1 98.56 477 SER A N 1
ATOM 3717 C CA . SER A 1 477 ? -0.74 -10.938 20.469 1 98.56 477 SER A CA 1
ATOM 3718 C C . SER A 1 477 ? 0.259 -10.102 19.672 1 98.56 477 SER A C 1
ATOM 3720 O O . SER A 1 477 ? 1.292 -10.609 19.234 1 98.56 477 SER A O 1
ATOM 3722 N N . ILE A 1 478 ? -0.139 -8.906 19.375 1 98.62 478 ILE A N 1
ATOM 3723 C CA . ILE A 1 478 ? 0.824 -7.938 18.875 1 98.62 478 ILE A CA 1
ATOM 3724 C C . ILE A 1 478 ? 1.915 -7.699 19.906 1 98.62 478 ILE A C 1
ATOM 3726 O O . ILE A 1 478 ? 1.629 -7.59 21.109 1 98.62 478 ILE A O 1
ATOM 3730 N N . PRO A 1 479 ? 3.115 -7.676 19.516 1 97.19 479 PRO A N 1
ATOM 3731 C CA . PRO A 1 479 ? 4.215 -7.617 20.484 1 97.19 479 PRO A CA 1
ATOM 3732 C C . PRO A 1 479 ? 4.062 -6.469 21.484 1 97.19 479 PRO A C 1
ATOM 3734 O O . PRO A 1 479 ? 3.572 -5.395 21.125 1 97.19 479 PRO A O 1
ATOM 3737 N N . THR A 1 480 ? 4.641 -6.727 22.641 1 95.75 480 THR A N 1
ATOM 3738 C CA . THR A 1 480 ? 4.605 -5.723 23.703 1 95.75 480 THR A CA 1
ATOM 3739 C C . THR A 1 480 ? 5.367 -4.469 23.297 1 95.75 480 THR A C 1
ATOM 3741 O O . THR A 1 480 ? 6.441 -4.562 22.688 1 95.75 480 THR A O 1
ATOM 3744 N N . GLY A 1 481 ? 4.848 -3.369 23.562 1 95.38 481 GLY A N 1
ATOM 3745 C CA . GLY A 1 481 ? 5.527 -2.121 23.266 1 95.38 481 GLY A CA 1
ATOM 3746 C C . GLY A 1 481 ? 5.016 -1.451 22 1 95.38 481 GLY A C 1
ATOM 3747 O O . GLY A 1 481 ? 5.215 -0.25 21.797 1 95.38 481 GLY A O 1
ATOM 3748 N N . VAL A 1 482 ? 4.441 -2.299 21.062 1 96.81 482 VAL A N 1
ATOM 3749 C CA . VAL A 1 482 ? 3.852 -1.729 19.859 1 96.81 482 VAL A CA 1
ATOM 3750 C C . VAL A 1 482 ? 2.561 -0.993 20.203 1 96.81 482 VAL A C 1
ATOM 3752 O O . VAL A 1 482 ? 1.595 -1.607 20.672 1 96.81 482 VAL A O 1
ATOM 3755 N N . LYS A 1 483 ? 2.521 0.312 19.953 1 96.62 483 LYS A N 1
ATOM 3756 C CA . LYS A 1 483 ? 1.368 1.116 20.359 1 96.62 483 LYS A CA 1
ATOM 3757 C C . LYS A 1 483 ? 0.465 1.403 19.156 1 96.62 483 LYS A C 1
ATOM 3759 O O . LYS A 1 483 ? -0.723 1.687 19.328 1 96.62 483 LYS A O 1
ATOM 3764 N N . LYS A 1 484 ? 1.038 1.389 17.984 1 97.81 484 LYS A N 1
ATOM 3765 C CA . LYS A 1 484 ? 0.307 1.602 16.734 1 97.81 484 LYS A CA 1
ATOM 3766 C C . LYS A 1 484 ? 0.802 0.661 15.641 1 97.81 484 LYS A C 1
ATOM 3768 O O . LYS A 1 484 ? 1.97 0.267 15.641 1 97.81 484 LYS A O 1
ATOM 3773 N N . VAL A 1 485 ? -0.092 0.29 14.812 1 98.56 485 VAL A N 1
ATOM 3774 C CA . VAL A 1 485 ? 0.267 -0.489 13.633 1 98.56 485 VAL A CA 1
ATOM 3775 C C . VAL A 1 485 ? -0.312 0.171 12.383 1 98.56 485 VAL A C 1
ATOM 3777 O O . VAL A 1 485 ? -1.389 0.771 12.43 1 98.56 485 VAL A O 1
ATOM 3780 N N . LEU A 1 486 ? 0.428 0.14 11.289 1 98.75 486 LEU A N 1
ATOM 3781 C CA . LEU A 1 486 ? -0.073 0.563 9.984 1 98.75 486 LEU A CA 1
ATOM 3782 C C . LEU A 1 486 ? -0.905 -0.539 9.336 1 98.75 486 LEU A C 1
ATOM 3784 O O . LEU A 1 486 ? -0.466 -1.688 9.258 1 98.75 486 LEU A O 1
ATOM 3788 N N . LEU A 1 487 ? -2.072 -0.26 8.898 1 98.88 487 LEU A N 1
ATOM 3789 C CA . LEU A 1 487 ? -2.924 -1.185 8.156 1 98.88 487 LEU A CA 1
ATOM 3790 C C . LEU A 1 487 ? -2.971 -0.812 6.68 1 98.88 487 LEU A C 1
ATOM 3792 O O . LEU A 1 487 ? -3.346 0.31 6.332 1 98.88 487 LEU A O 1
ATOM 3796 N N . GLU A 1 488 ? -2.547 -1.654 5.824 1 98.88 488 GLU A N 1
ATOM 3797 C CA . GLU A 1 488 ? -2.807 -1.629 4.391 1 98.88 488 GLU A CA 1
ATOM 3798 C C . GLU A 1 488 ? -3.828 -2.689 3.994 1 98.88 488 GLU A C 1
ATOM 3800 O O . GLU A 1 488 ? -3.594 -3.887 4.18 1 98.88 488 GLU A O 1
ATOM 3805 N N . HIS A 1 489 ? -4.934 -2.26 3.475 1 98.88 489 HIS A N 1
ATOM 3806 C CA . HIS A 1 489 ? -6.047 -3.148 3.162 1 98.88 489 HIS A CA 1
ATOM 3807 C C . HIS A 1 489 ? -6.262 -3.252 1.655 1 98.88 489 HIS A C 1
ATOM 3809 O O . HIS A 1 489 ? -6.852 -2.355 1.045 1 98.88 489 HIS A O 1
ATOM 3815 N N . TYR A 1 490 ? -5.82 -4.391 1.075 1 98.88 490 TYR A N 1
ATOM 3816 C CA . TYR A 1 490 ? -6 -4.664 -0.346 1 98.88 490 TYR A CA 1
ATOM 3817 C C . TYR A 1 490 ? -7.301 -5.422 -0.595 1 98.88 490 TYR A C 1
ATOM 3819 O O . TYR A 1 490 ? -7.77 -6.164 0.271 1 98.88 490 TYR A O 1
ATOM 3827 N N . ARG A 1 491 ? -7.844 -5.242 -1.859 1 98.81 491 ARG A N 1
ATOM 3828 C CA . ARG A 1 491 ? -9.133 -5.871 -2.15 1 98.81 491 ARG A CA 1
ATOM 3829 C C . ARG A 1 491 ? -9.203 -6.32 -3.605 1 98.81 491 ARG A C 1
ATOM 3831 O O . ARG A 1 491 ? -8.734 -5.613 -4.504 1 98.81 491 ARG A O 1
ATOM 3838 N N . ILE A 1 492 ? -9.656 -7.508 -3.801 1 98.88 492 ILE A N 1
ATOM 3839 C CA . ILE A 1 492 ? -10.172 -7.988 -5.074 1 98.88 492 ILE A CA 1
ATOM 3840 C C . ILE A 1 492 ? -11.672 -8.242 -4.953 1 98.88 492 ILE A C 1
ATOM 3842 O O . ILE A 1 492 ? -12.109 -9.039 -4.113 1 98.88 492 ILE A O 1
ATOM 3846 N N . ASP A 1 493 ? -12.477 -7.621 -5.695 1 98.19 493 ASP A N 1
ATOM 3847 C CA . ASP A 1 493 ? -13.914 -7.883 -5.758 1 98.19 493 ASP A CA 1
ATOM 3848 C C . ASP A 1 493 ? -14.516 -7.355 -7.059 1 98.19 493 ASP A C 1
ATOM 3850 O O . ASP A 1 493 ? -13.812 -7.23 -8.062 1 98.19 493 ASP A O 1
ATOM 3854 N N . ASN A 1 494 ? -15.781 -7.109 -7.082 1 96.31 494 ASN A N 1
ATOM 3855 C CA . ASN A 1 494 ? -16.453 -6.699 -8.312 1 96.31 494 ASN A CA 1
ATOM 3856 C C . ASN A 1 494 ? -15.984 -5.328 -8.781 1 96.31 494 ASN A C 1
ATOM 3858 O O . ASN A 1 494 ? -16.016 -5.023 -9.969 1 96.31 494 ASN A O 1
ATOM 3862 N N . THR A 1 495 ? -15.445 -4.5 -7.832 1 94.75 495 THR A N 1
ATOM 3863 C CA . THR A 1 495 ? -15.133 -3.129 -8.219 1 94.75 495 THR A CA 1
ATOM 3864 C C . THR A 1 495 ? -13.664 -2.814 -7.945 1 94.75 495 THR A C 1
ATOM 3866 O O . THR A 1 495 ? -13.18 -1.728 -8.281 1 94.75 495 THR A O 1
ATOM 3869 N N . HIS A 1 496 ? -12.922 -3.654 -7.352 1 97.81 496 HIS A N 1
ATOM 3870 C CA . HIS A 1 496 ? -11.508 -3.441 -7.043 1 97.81 496 HIS A CA 1
ATOM 3871 C C . HIS A 1 496 ? -10.641 -4.516 -7.688 1 97.81 496 HIS A C 1
ATOM 3873 O O . HIS A 1 496 ? -10.93 -5.707 -7.57 1 97.81 496 HIS A O 1
ATOM 3879 N N . SER A 1 497 ? -9.5 -4.039 -8.273 1 98.69 497 SER A N 1
ATOM 3880 C CA . SER A 1 497 ? -8.516 -4.973 -8.82 1 98.69 497 SER A CA 1
ATOM 3881 C C . SER A 1 497 ? -9.156 -5.918 -9.828 1 98.69 497 SER A C 1
ATOM 3883 O O . SER A 1 497 ? -8.914 -7.125 -9.797 1 98.69 497 SER A O 1
ATOM 3885 N N . ASN A 1 498 ? -10.016 -5.387 -10.633 1 98.62 498 ASN A N 1
ATOM 3886 C CA . ASN A 1 498 ? -10.844 -6.199 -11.516 1 98.62 498 ASN A CA 1
ATOM 3887 C C . ASN A 1 498 ? -11.039 -5.535 -12.875 1 98.62 498 ASN A C 1
ATOM 3889 O O . ASN A 1 498 ? -12.039 -4.852 -13.094 1 98.62 498 ASN A O 1
ATOM 3893 N N . SER A 1 499 ? -10.188 -5.824 -13.773 1 98.75 499 SER A N 1
ATOM 3894 C CA . SER A 1 499 ? -10.219 -5.258 -15.117 1 98.75 499 SER A CA 1
ATOM 3895 C C . SER A 1 499 ? -11.43 -5.758 -15.898 1 98.75 499 SER A C 1
ATOM 3897 O O . SER A 1 499 ? -11.938 -5.062 -16.781 1 98.75 499 SER A O 1
ATOM 3899 N N . TYR A 1 500 ? -11.938 -6.934 -15.586 1 98.62 500 TYR A N 1
ATOM 3900 C CA . TYR A 1 500 ? -13.031 -7.559 -16.328 1 98.62 500 TYR A CA 1
ATOM 3901 C C . TYR A 1 500 ? -14.32 -6.75 -16.172 1 98.62 500 TYR A C 1
ATOM 3903 O O . TYR A 1 500 ? -15 -6.469 -17.172 1 98.62 500 TYR A O 1
ATOM 3911 N N . THR A 1 501 ? -14.672 -6.41 -14.93 1 97.88 501 THR A N 1
ATOM 3912 C CA . THR A 1 501 ? -15.883 -5.633 -14.695 1 97.88 501 THR A CA 1
ATOM 3913 C C . THR A 1 501 ? -15.789 -4.27 -15.375 1 97.88 501 THR A C 1
ATOM 3915 O O . THR A 1 501 ? -16.781 -3.77 -15.922 1 97.88 501 THR A O 1
ATOM 3918 N N . VAL A 1 502 ? -14.602 -3.668 -15.32 1 97.94 502 VAL A N 1
ATOM 3919 C CA . VAL A 1 502 ? -14.391 -2.387 -15.984 1 97.94 502 VAL A CA 1
ATOM 3920 C C . VAL A 1 502 ? -14.586 -2.551 -17.484 1 97.94 502 VAL A C 1
ATOM 3922 O O . VAL A 1 502 ? -15.227 -1.722 -18.141 1 97.94 502 VAL A O 1
ATOM 3925 N N . TRP A 1 503 ? -14.031 -3.604 -18.062 1 98.69 503 TRP A N 1
ATOM 3926 C CA . TRP A 1 503 ? -14.172 -3.902 -19.484 1 98.69 503 TRP A CA 1
ATOM 3927 C C . TRP A 1 503 ? -15.641 -4.059 -19.875 1 98.69 503 TRP A C 1
ATOM 3929 O O . TRP A 1 503 ? -16.078 -3.52 -20.891 1 98.69 503 TRP A O 1
ATOM 3939 N N . LYS A 1 504 ? -16.406 -4.773 -19.078 1 98.19 504 LYS A N 1
ATOM 3940 C CA . LYS A 1 504 ? -17.828 -4.961 -19.328 1 98.19 504 LYS A CA 1
ATOM 3941 C C . LYS A 1 504 ? -18.578 -3.627 -19.312 1 98.19 504 LYS A C 1
ATOM 3943 O O . LYS A 1 504 ? -19.422 -3.367 -20.156 1 98.19 504 LYS A O 1
ATOM 3948 N N . ALA A 1 505 ? -18.203 -2.84 -18.375 1 96.62 505 ALA A N 1
ATOM 3949 C CA . ALA A 1 505 ? -18.859 -1.547 -18.219 1 96.62 505 ALA A CA 1
ATOM 3950 C C . ALA A 1 505 ? -18.594 -0.644 -19.422 1 96.62 505 ALA A C 1
ATOM 3952 O O . ALA A 1 505 ? -19.406 0.229 -19.734 1 96.62 505 ALA A O 1
ATOM 3953 N N . MET A 1 506 ? -17.484 -0.903 -20.062 1 97 506 MET A N 1
ATOM 3954 C CA . MET A 1 506 ? -17.109 -0.139 -21.25 1 97 506 MET A CA 1
ATOM 3955 C C . MET A 1 506 ? -17.891 -0.617 -22.469 1 97 506 MET A C 1
ATOM 3957 O O . MET A 1 506 ? -17.781 -0.036 -23.547 1 97 506 MET A O 1
ATOM 3961 N N . GLY A 1 507 ? -18.594 -1.639 -22.312 1 98.06 507 GLY A N 1
ATOM 3962 C CA . GLY A 1 507 ? -19.281 -2.25 -23.438 1 98.06 507 GLY A CA 1
ATOM 3963 C C . GLY A 1 507 ? -18.516 -3.398 -24.062 1 98.06 507 GLY A C 1
ATOM 3964 O O . GLY A 1 507 ? -18.703 -3.721 -25.234 1 98.06 507 GLY A O 1
ATOM 3965 N N . SER A 1 508 ? -17.469 -3.893 -23.422 1 98.38 508 SER A N 1
ATOM 3966 C CA . SER A 1 508 ? -16.688 -5.07 -23.797 1 98.38 508 SER A CA 1
ATOM 3967 C C . SER A 1 508 ? -16 -4.875 -25.141 1 98.38 508 SER A C 1
ATOM 3969 O O . SER A 1 508 ? -16.125 -5.719 -26.031 1 98.38 508 SER A O 1
ATOM 3971 N N . PRO A 1 509 ? -15.305 -3.82 -25.25 1 98.25 509 PRO A N 1
ATOM 3972 C CA . PRO A 1 509 ? -14.664 -3.562 -26.547 1 98.25 509 PRO A CA 1
ATOM 3973 C C . PRO A 1 509 ? -13.586 -4.59 -26.891 1 98.25 509 PRO A C 1
ATOM 3975 O O . PRO A 1 509 ? -12.844 -5.023 -26 1 98.25 509 PRO A O 1
ATOM 3978 N N . GLN A 1 510 ? -13.445 -4.961 -28.156 1 98.06 510 GLN A N 1
ATOM 3979 C CA . GLN A 1 510 ? -12.367 -5.812 -28.641 1 98.06 510 GLN A CA 1
ATOM 3980 C C . GLN A 1 510 ? -11.305 -4.992 -29.375 1 98.06 510 GLN A C 1
ATOM 3982 O O . GLN A 1 510 ? -10.258 -5.523 -29.75 1 98.06 510 GLN A O 1
ATOM 3987 N N . ALA A 1 511 ? -11.578 -3.812 -29.469 1 97.81 511 ALA A N 1
ATOM 3988 C CA . ALA A 1 511 ? -10.641 -2.811 -29.953 1 97.81 511 ALA A CA 1
ATOM 3989 C C . ALA A 1 511 ? -10.68 -1.551 -29.094 1 97.81 511 ALA A C 1
ATOM 3991 O O . ALA A 1 511 ? -11.109 -0.491 -29.547 1 97.81 511 ALA A O 1
ATOM 3992 N N . PRO A 1 512 ? -10.234 -1.673 -27.875 1 98.12 512 PRO A N 1
ATOM 3993 C CA . PRO A 1 512 ? -10.281 -0.512 -26.984 1 98.12 512 PRO A CA 1
ATOM 3994 C C . PRO A 1 512 ? -9.477 0.672 -27.516 1 98.12 512 PRO A C 1
ATOM 3996 O O . PRO A 1 512 ? -8.445 0.48 -28.156 1 98.12 512 PRO A O 1
ATOM 3999 N N . THR A 1 513 ? -9.945 1.925 -27.172 1 98 513 THR A N 1
ATOM 4000 C CA . THR A 1 513 ? -9.148 3.121 -27.422 1 98 513 THR A CA 1
ATOM 4001 C C . THR A 1 513 ? -7.926 3.15 -26.516 1 98 513 THR A C 1
ATOM 4003 O O . THR A 1 513 ? -7.82 2.357 -25.578 1 98 513 THR A O 1
ATOM 4006 N N . ALA A 1 514 ? -7.059 4.066 -26.859 1 97 514 ALA A N 1
ATOM 4007 C CA . ALA A 1 514 ? -5.875 4.219 -26.031 1 97 514 ALA A CA 1
ATOM 4008 C C . ALA A 1 514 ? -6.262 4.535 -24.578 1 97 514 ALA A C 1
ATOM 4010 O O . ALA A 1 514 ? -5.648 4.023 -23.641 1 97 514 ALA A O 1
ATOM 4011 N N . GLU A 1 515 ? -7.215 5.309 -24.438 1 95.62 515 GLU A N 1
ATOM 4012 C CA . GLU A 1 515 ? -7.684 5.691 -23.109 1 95.62 515 GLU A CA 1
ATOM 4013 C C . GLU A 1 515 ? -8.328 4.508 -22.391 1 95.62 515 GLU A C 1
ATOM 4015 O O . GLU A 1 515 ? -8.102 4.301 -21.203 1 95.62 515 GLU A O 1
ATOM 4020 N N . GLN A 1 516 ? -9.109 3.787 -23.141 1 97.56 516 GLN A N 1
ATOM 4021 C CA . GLN A 1 516 ? -9.742 2.602 -22.578 1 97.56 516 GLN A CA 1
ATOM 4022 C C . GLN A 1 516 ? -8.703 1.574 -22.141 1 97.56 516 GLN A C 1
ATOM 4024 O O . GLN A 1 516 ? -8.805 0.991 -21.062 1 97.56 516 GLN A O 1
ATOM 4029 N N . TYR A 1 517 ? -7.734 1.377 -22.984 1 98.31 517 TYR A N 1
ATOM 4030 C CA . TYR A 1 517 ? -6.68 0.414 -22.703 1 98.31 517 TYR A CA 1
ATOM 4031 C C . TYR A 1 517 ? -5.91 0.813 -21.438 1 98.31 517 TYR A C 1
ATOM 4033 O O . TYR A 1 517 ? -5.621 -0.03 -20.594 1 98.31 517 TYR A O 1
ATOM 4041 N N . ALA A 1 518 ? -5.652 2.088 -21.359 1 96.5 518 ALA A N 1
ATOM 4042 C CA . ALA A 1 518 ? -4.953 2.584 -20.172 1 96.5 518 ALA A CA 1
ATOM 4043 C C . ALA A 1 518 ? -5.773 2.346 -18.906 1 96.5 518 ALA A C 1
ATOM 4045 O O . ALA A 1 518 ? -5.23 1.959 -17.875 1 96.5 518 ALA A O 1
ATOM 4046 N N . ARG A 1 519 ? -7.008 2.559 -19.047 1 96.25 519 ARG A N 1
ATOM 4047 C CA . ARG A 1 519 ? -7.906 2.342 -17.906 1 96.25 519 ARG A CA 1
ATOM 4048 C C . ARG A 1 519 ? -7.977 0.862 -17.547 1 96.25 519 ARG A C 1
ATOM 4050 O O . ARG A 1 519 ? -8.031 0.511 -16.375 1 96.25 519 ARG A O 1
ATOM 4057 N N . LEU A 1 520 ? -8.016 0.029 -18.516 1 98.5 520 LEU A N 1
ATOM 4058 C CA . LEU A 1 520 ? -8.047 -1.409 -18.281 1 98.5 520 LEU A CA 1
ATOM 4059 C C . LEU A 1 520 ? -6.766 -1.869 -17.594 1 98.5 520 LEU A C 1
ATOM 4061 O O . LEU A 1 520 ? -6.809 -2.689 -16.672 1 98.5 520 LEU A O 1
ATOM 4065 N N . LYS A 1 521 ? -5.648 -1.326 -18.016 1 98.06 521 LYS A N 1
ATOM 4066 C CA . LYS A 1 521 ? -4.375 -1.649 -17.375 1 98.06 521 LYS A CA 1
ATOM 4067 C C . LYS A 1 521 ? -4.391 -1.257 -15.898 1 98.06 521 LYS A C 1
ATOM 4069 O O . LYS A 1 521 ? -3.963 -2.031 -15.039 1 98.06 521 LYS A O 1
ATOM 4074 N N . GLU A 1 522 ? -4.906 -0.106 -15.648 1 97 522 GLU A N 1
ATOM 4075 C CA . GLU A 1 522 ? -4.988 0.385 -14.273 1 97 522 GLU A CA 1
ATOM 4076 C C . GLU A 1 522 ? -5.898 -0.5 -13.43 1 97 522 GLU A C 1
ATOM 4078 O O . GLU A 1 522 ? -5.566 -0.824 -12.281 1 97 522 GLU A O 1
ATOM 4083 N N . ALA A 1 523 ? -7.008 -0.89 -14 1 97.88 523 ALA A N 1
ATOM 4084 C CA . ALA A 1 523 ? -7.992 -1.695 -13.289 1 97.88 523 ALA A CA 1
ATOM 4085 C C . ALA A 1 523 ? -7.453 -3.092 -13 1 97.88 523 ALA A C 1
ATOM 4087 O O . ALA A 1 523 ? -8.008 -3.816 -12.164 1 97.88 523 ALA A O 1
ATOM 4088 N N . GLY A 1 524 ? -6.414 -3.473 -13.672 1 98.5 524 GLY A N 1
ATOM 4089 C CA . GLY A 1 524 ? -5.805 -4.777 -13.469 1 98.5 524 GLY A CA 1
ATOM 4090 C C . GLY A 1 524 ? -4.836 -4.809 -12.305 1 98.5 524 GLY A C 1
ATOM 4091 O O . GLY A 1 524 ? -4.441 -5.887 -11.852 1 98.5 524 GLY A O 1
ATOM 4092 N N . HIS A 1 525 ? -4.477 -3.631 -11.773 1 98.38 525 HIS A N 1
ATOM 4093 C CA . HIS A 1 525 ? -3.523 -3.557 -10.672 1 98.38 525 HIS A CA 1
ATOM 4094 C C . HIS A 1 525 ? -4.176 -3.949 -9.344 1 98.38 525 HIS A C 1
ATOM 4096 O O . HIS A 1 525 ? -5.395 -3.83 -9.195 1 98.38 525 HIS A O 1
ATOM 4102 N N . LEU A 1 526 ? -3.367 -4.469 -8.414 1 98.88 526 LEU A N 1
ATOM 4103 C CA . LEU A 1 526 ? -3.828 -4.668 -7.047 1 98.88 526 LEU A CA 1
ATOM 4104 C C . LEU A 1 526 ? -4.105 -3.334 -6.367 1 98.88 526 LEU A C 1
ATOM 4106 O O . LEU A 1 526 ? -3.229 -2.469 -6.305 1 98.88 526 LEU A O 1
ATOM 4110 N N . GLU A 1 527 ? -5.328 -3.182 -5.805 1 98.5 527 GLU A N 1
ATOM 4111 C CA . GLU A 1 527 ? -5.773 -1.893 -5.281 1 98.5 527 GLU A CA 1
ATOM 4112 C C . GLU A 1 527 ? -5.953 -1.944 -3.768 1 98.5 527 GLU A C 1
ATOM 4114 O O . GLU A 1 527 ? -6.27 -2.998 -3.209 1 98.5 527 GLU A O 1
ATOM 4119 N N . LEU A 1 528 ? -5.793 -0.806 -3.166 1 98.62 528 LEU A N 1
ATOM 4120 C CA . LEU A 1 528 ? -6.184 -0.615 -1.773 1 98.62 528 LEU A CA 1
ATOM 4121 C C . LEU A 1 528 ? -7.68 -0.337 -1.662 1 98.62 528 LEU A C 1
ATOM 4123 O O . LEU A 1 528 ? -8.242 0.377 -2.492 1 98.62 528 LEU A O 1
ATOM 4127 N N . LEU A 1 529 ? -8.281 -0.908 -0.657 1 98 529 LEU A N 1
ATOM 4128 C CA . LEU A 1 529 ? -9.688 -0.638 -0.391 1 98 529 LEU A CA 1
ATOM 4129 C C . LEU A 1 529 ? -9.875 0.774 0.153 1 98 529 LEU A C 1
ATOM 4131 O O . LEU A 1 529 ? -10.875 1.433 -0.151 1 98 529 LEU A O 1
ATOM 4135 N N . ARG A 1 530 ? -8.961 1.245 0.966 1 97.06 530 ARG A N 1
ATOM 4136 C CA . ARG A 1 530 ? -8.938 2.566 1.585 1 97.06 530 ARG A CA 1
ATOM 4137 C C . ARG A 1 530 ? -7.508 3.045 1.81 1 97.06 530 ARG A C 1
ATOM 4139 O O . ARG A 1 530 ? -6.555 2.295 1.589 1 97.06 530 ARG A O 1
ATOM 4146 N N . SER A 1 531 ? -7.395 4.301 2.242 1 98.44 531 SER A N 1
ATOM 4147 C CA . SER A 1 531 ? -6.07 4.816 2.574 1 98.44 531 SER A CA 1
ATOM 4148 C C . SER A 1 531 ? -5.406 3.975 3.658 1 98.44 531 SER A C 1
ATOM 4150 O O . SER A 1 531 ? -6.086 3.436 4.539 1 98.44 531 SER A O 1
ATOM 4152 N N . PRO A 1 532 ? -4.055 3.809 3.57 1 98.62 532 PRO A N 1
ATOM 4153 C CA . PRO A 1 532 ? -3.377 3.252 4.742 1 98.62 532 PRO A CA 1
ATOM 4154 C C . PRO A 1 532 ? -3.709 4.008 6.027 1 98.62 532 PRO A C 1
ATOM 4156 O O . PRO A 1 532 ? -3.834 5.234 6.012 1 98.62 532 PRO A O 1
ATOM 4159 N N . GLU A 1 533 ? -3.869 3.307 7.121 1 98.06 533 GLU A N 1
ATOM 4160 C CA . GLU A 1 533 ? -4.246 3.955 8.375 1 98.06 533 GLU A CA 1
ATOM 4161 C C . GLU A 1 533 ? -3.453 3.391 9.547 1 98.06 533 GLU A C 1
ATOM 4163 O O . GLU A 1 533 ? -3.18 2.189 9.602 1 98.06 533 GLU A O 1
ATOM 4168 N N . TRP A 1 534 ? -3.107 4.18 10.461 1 98.56 534 TRP A N 1
ATOM 4169 C CA . TRP A 1 534 ? -2.473 3.77 11.711 1 98.56 534 TRP A CA 1
ATOM 4170 C C . TRP A 1 534 ? -3.518 3.459 12.773 1 98.56 534 TRP A C 1
ATOM 4172 O O . TRP A 1 534 ? -4.352 4.309 13.102 1 98.56 534 TRP A O 1
ATOM 4182 N N . LEU A 1 535 ? -3.488 2.297 13.289 1 98.5 535 LEU A N 1
ATOM 4183 C CA . LEU A 1 535 ? -4.441 1.843 14.297 1 98.5 535 LEU A CA 1
ATOM 4184 C C . LEU A 1 535 ? -3.783 1.763 15.672 1 98.5 535 LEU A C 1
ATOM 4186 O O . LEU A 1 535 ? -2.637 1.324 15.789 1 98.5 535 LEU A O 1
ATOM 4190 N N . ASP A 1 536 ? -4.469 2.162 16.719 1 98.31 536 ASP A N 1
ATOM 4191 C CA . ASP A 1 536 ? -3.992 1.988 18.094 1 98.31 536 ASP A CA 1
ATOM 4192 C C . ASP A 1 536 ? -4.09 0.527 18.531 1 98.31 536 ASP A C 1
ATOM 4194 O O . ASP A 1 536 ? -5.113 -0.123 18.312 1 98.31 536 ASP A O 1
ATOM 4198 N N . VAL A 1 537 ? -3.045 0.049 19.062 1 98.44 537 VAL A N 1
ATOM 4199 C CA . VAL A 1 537 ? -3.049 -1.285 19.656 1 98.44 537 VAL A CA 1
ATOM 4200 C C . VAL A 1 537 ? -3.518 -1.207 21.109 1 98.44 537 VAL A C 1
ATOM 4202 O O . VAL A 1 537 ? -2.934 -0.484 21.922 1 98.44 537 VAL A O 1
ATOM 4205 N N . LYS A 1 538 ? -4.566 -1.812 21.406 1 97.19 538 LYS A N 1
ATOM 4206 C CA . LYS A 1 538 ? -5.082 -1.879 22.766 1 97.19 538 LYS A CA 1
ATOM 4207 C C . LYS A 1 538 ? -5.008 -3.303 23.312 1 97.19 538 LYS A C 1
ATOM 4209 O O . LYS A 1 538 ? -5.574 -4.227 22.719 1 97.19 538 LYS A O 1
ATOM 4214 N N . ASP A 1 539 ? -4.301 -3.52 24.422 1 96.88 539 ASP A N 1
ATOM 4215 C CA . ASP A 1 539 ? -4.145 -4.824 25.062 1 96.88 539 ASP A CA 1
ATOM 4216 C C . ASP A 1 539 ? -3.578 -5.852 24.078 1 96.88 539 ASP A C 1
ATOM 4218 O O . ASP A 1 539 ? -4.078 -6.973 23.984 1 96.88 539 ASP A O 1
ATOM 4222 N N . GLY A 1 540 ? -2.695 -5.391 23.266 1 97.88 540 GLY A N 1
ATOM 4223 C CA . GLY A 1 540 ? -1.984 -6.262 22.344 1 97.88 540 GLY A CA 1
ATOM 4224 C C . GLY A 1 540 ? -2.828 -6.695 21.172 1 97.88 540 GLY A C 1
ATOM 4225 O O . GLY A 1 540 ? -2.566 -7.734 20.562 1 97.88 540 GLY A O 1
ATOM 4226 N N . LYS A 1 541 ? -3.889 -5.977 20.859 1 98.44 541 LYS A N 1
ATOM 4227 C CA . LYS A 1 541 ? -4.75 -6.406 19.75 1 98.44 541 LYS A CA 1
ATOM 4228 C C . LYS A 1 541 ? -5.305 -5.207 18.984 1 98.44 541 LYS A C 1
ATOM 4230 O O . LYS A 1 541 ? -5.289 -4.082 19.5 1 98.44 541 LYS A O 1
ATOM 4235 N N . VAL A 1 542 ? -5.711 -5.352 17.797 1 98.69 542 VAL A N 1
ATOM 4236 C CA . VAL A 1 542 ? -6.535 -4.449 17 1 98.69 542 VAL A CA 1
ATOM 4237 C C . VAL A 1 542 ? -7.77 -5.188 16.5 1 98.69 542 VAL A C 1
ATOM 4239 O O . VAL A 1 542 ? -7.723 -6.395 16.25 1 98.69 542 VAL A O 1
ATOM 4242 N N . THR A 1 543 ? -8.859 -4.52 16.359 1 98.56 543 THR A N 1
ATOM 4243 C CA . THR A 1 543 ? -10.094 -5.047 15.789 1 98.56 543 THR A CA 1
ATOM 4244 C C . THR A 1 543 ? -10.555 -4.184 14.617 1 98.56 543 THR A C 1
ATOM 4246 O O . THR A 1 543 ? -10.711 -2.969 14.758 1 98.56 543 THR A O 1
ATOM 4249 N N . ILE A 1 544 ? -10.781 -4.75 13.531 1 98.38 544 ILE A N 1
ATOM 4250 C CA . ILE A 1 544 ? -11.148 -4.059 12.297 1 98.38 544 ILE A CA 1
ATOM 4251 C C . ILE A 1 544 ? -12.531 -4.52 11.844 1 98.38 544 ILE A C 1
ATOM 4253 O O . ILE A 1 544 ? -12.75 -5.711 11.609 1 98.38 544 ILE A O 1
ATOM 4257 N N . ALA A 1 545 ? -13.445 -3.639 11.727 1 97.44 545 ALA A N 1
ATOM 4258 C CA . ALA A 1 545 ? -14.758 -3.908 11.141 1 97.44 545 ALA A CA 1
ATOM 4259 C C . ALA A 1 545 ? -14.758 -3.629 9.641 1 97.44 545 ALA A C 1
ATOM 4261 O O . ALA A 1 545 ? -14.211 -2.617 9.195 1 97.44 545 ALA A O 1
ATOM 4262 N N . THR A 1 546 ? -15.266 -4.523 8.867 1 96.94 546 THR A N 1
ATOM 4263 C CA . THR A 1 546 ? -15.359 -4.359 7.422 1 96.94 546 THR A CA 1
ATOM 4264 C C . THR A 1 546 ? -16.484 -5.219 6.848 1 96.94 546 THR A C 1
ATOM 4266 O O . THR A 1 546 ? -17.281 -5.793 7.594 1 96.94 546 THR A O 1
ATOM 4269 N N . GLU A 1 547 ? -16.672 -5.086 5.586 1 97 547 GLU A N 1
ATOM 4270 C CA . GLU A 1 547 ? -17.594 -5.93 4.828 1 97 547 GLU A CA 1
ATOM 4271 C C . GLU A 1 547 ? -16.859 -6.711 3.742 1 97 547 GLU A C 1
ATOM 4273 O O . GLU A 1 547 ? -15.953 -6.176 3.086 1 97 547 GLU A O 1
ATOM 4278 N N . LEU A 1 548 ? -17.203 -7.918 3.637 1 97.81 548 LEU A N 1
ATOM 4279 C CA . LEU A 1 548 ? -16.625 -8.773 2.607 1 97.81 548 LEU A CA 1
ATOM 4280 C C . LEU A 1 548 ? -17.703 -9.258 1.636 1 97.81 548 LEU A C 1
ATOM 4282 O O . LEU A 1 548 ? -18.422 -10.211 1.927 1 97.81 548 LEU A O 1
ATOM 4286 N N . PRO A 1 549 ? -17.797 -8.68 0.453 1 97.94 549 PRO A N 1
ATOM 4287 C CA . PRO A 1 549 ? -18.766 -9.133 -0.549 1 97.94 549 PRO A CA 1
ATOM 4288 C C . PRO A 1 549 ? -18.562 -10.586 -0.964 1 97.94 549 PRO A C 1
ATOM 4290 O O . PRO A 1 549 ? -17.469 -11.133 -0.771 1 97.94 549 PRO A O 1
ATOM 4293 N N . ARG A 1 550 ? -19.656 -11.18 -1.495 1 97.88 550 ARG A N 1
ATOM 4294 C CA . ARG A 1 550 ? -19.5 -12.477 -2.145 1 97.88 550 ARG A CA 1
ATOM 4295 C C . ARG A 1 550 ? -18.422 -12.43 -3.219 1 97.88 550 ARG A C 1
ATOM 4297 O O . ARG A 1 550 ? -18.344 -11.469 -3.98 1 97.88 550 ARG A O 1
ATOM 4304 N N . GLN A 1 551 ? -17.484 -13.422 -3.221 1 97.94 551 GLN A N 1
ATOM 4305 C CA . GLN A 1 551 ? -16.406 -13.609 -4.184 1 97.94 551 GLN A CA 1
ATOM 4306 C C . GLN A 1 551 ? -15.305 -12.57 -3.986 1 97.94 551 GLN A C 1
ATOM 4308 O O . GLN A 1 551 ? -14.484 -12.352 -4.879 1 97.94 551 GLN A O 1
ATOM 4313 N N . ALA A 1 552 ? -15.281 -11.898 -2.834 1 98.69 552 ALA A N 1
ATOM 4314 C CA . ALA A 1 552 ? -14.211 -10.953 -2.539 1 98.69 552 ALA A CA 1
ATOM 4315 C C . ALA A 1 552 ? -13.039 -11.648 -1.855 1 98.69 552 ALA A C 1
ATOM 4317 O O . ALA A 1 552 ? -13.227 -12.641 -1.149 1 98.69 552 ALA A O 1
ATOM 4318 N N . THR A 1 553 ? -11.867 -11.156 -2.109 1 98.88 553 THR A N 1
ATOM 4319 C CA . THR A 1 553 ? -10.633 -11.492 -1.412 1 98.88 553 THR A CA 1
ATOM 4320 C C . THR A 1 553 ? -9.945 -10.234 -0.895 1 98.88 553 THR A C 1
ATOM 4322 O O . THR A 1 553 ? -9.742 -9.273 -1.645 1 98.88 553 THR A O 1
ATOM 4325 N N . SER A 1 554 ? -9.633 -10.188 0.411 1 98.88 554 SER A N 1
ATOM 4326 C CA . SER A 1 554 ? -8.906 -9.07 1.003 1 98.88 554 SER A CA 1
ATOM 4327 C C . SER A 1 554 ? -7.559 -9.523 1.562 1 98.88 554 SER A C 1
ATOM 4329 O O . SER A 1 554 ? -7.398 -10.68 1.943 1 98.88 554 SER A O 1
ATOM 4331 N N . LEU A 1 555 ? -6.637 -8.68 1.524 1 98.94 555 LEU A N 1
ATOM 4332 C CA . LEU A 1 555 ? -5.406 -8.82 2.295 1 98.94 555 LEU A CA 1
ATOM 4333 C C . LEU A 1 555 ? -5.199 -7.625 3.213 1 98.94 555 LEU A C 1
ATOM 4335 O O . LEU A 1 555 ? -5.117 -6.484 2.746 1 98.94 555 LEU A O 1
ATOM 4339 N N . MET A 1 556 ? -5.219 -7.848 4.492 1 98.94 556 MET A N 1
ATOM 4340 C CA . MET A 1 556 ? -4.855 -6.852 5.5 1 98.94 556 MET A CA 1
ATOM 4341 C C . MET A 1 556 ? -3.404 -7.031 5.938 1 98.94 556 MET A C 1
ATOM 4343 O O . MET A 1 556 ? -3.049 -8.062 6.52 1 98.94 556 MET A O 1
ATOM 4347 N N . ARG A 1 557 ? -2.607 -6.109 5.641 1 98.81 557 ARG A N 1
ATOM 4348 C CA . ARG A 1 557 ? -1.222 -6.121 6.098 1 98.81 557 ARG A CA 1
ATOM 4349 C C . ARG A 1 557 ? -1.021 -5.164 7.266 1 98.81 557 ARG A C 1
ATOM 4351 O O . ARG A 1 557 ? -1.455 -4.008 7.211 1 98.81 557 ARG A O 1
ATOM 4358 N N . LEU A 1 558 ? -0.422 -5.617 8.305 1 98.69 558 LEU A N 1
ATOM 4359 C CA . LEU A 1 558 ? -0.06 -4.816 9.469 1 98.69 558 LEU A CA 1
ATOM 4360 C C . LEU A 1 558 ? 1.453 -4.656 9.57 1 98.69 558 LEU A C 1
ATOM 4362 O O . LEU A 1 558 ? 2.197 -5.617 9.352 1 98.69 558 LEU A O 1
ATOM 4366 N N . LYS A 1 559 ? 1.854 -3.486 9.883 1 97.75 559 LYS A N 1
ATOM 4367 C CA . LYS A 1 559 ? 3.277 -3.219 10.07 1 97.75 559 LYS A CA 1
ATOM 4368 C C . LYS A 1 559 ? 3.521 -2.398 11.328 1 97.75 559 LYS A C 1
ATOM 4370 O O . LYS A 1 559 ? 2.736 -1.506 11.656 1 97.75 559 LYS A O 1
ATOM 4375 N N . TRP A 1 560 ? 4.676 -2.75 12.023 1 95.75 560 TRP A N 1
ATOM 4376 C CA . TRP A 1 560 ? 5.062 -1.989 13.203 1 95.75 560 TRP A CA 1
ATOM 4377 C C . TRP A 1 560 ? 6.582 -1.871 13.305 1 95.75 560 TRP A C 1
ATOM 4379 O O . TRP A 1 560 ? 7.312 -2.695 12.75 1 95.75 560 TRP A O 1
ATOM 4389 N N . MET B 1 1 ? -1.611 20.453 -84.188 1 26.72 1 MET B N 1
ATOM 4390 C CA . MET B 1 1 ? -1.198 21.172 -83 1 26.72 1 MET B CA 1
ATOM 4391 C C . MET B 1 1 ? -1.54 20.391 -81.75 1 26.72 1 MET B C 1
ATOM 4393 O O . MET B 1 1 ? -2.684 20.406 -81.312 1 26.72 1 MET B O 1
ATOM 4397 N N . ARG B 1 2 ? -0.947 19.172 -81.625 1 23.67 2 ARG B N 1
ATOM 4398 C CA . ARG B 1 2 ? -1.3 18.109 -80.688 1 23.67 2 ARG B CA 1
ATOM 4399 C C . ARG B 1 2 ? -1.183 18.562 -79.25 1 23.67 2 ARG B C 1
ATOM 4401 O O . ARG B 1 2 ? -0.374 19.438 -78.938 1 23.67 2 ARG B O 1
ATOM 4408 N N . LYS B 1 3 ? -2.105 18.078 -78.438 1 30.27 3 LYS B N 1
ATOM 4409 C CA . LYS B 1 3 ? -2.646 18.047 -77.062 1 30.27 3 LYS B CA 1
ATOM 4410 C C . LYS B 1 3 ? -1.624 17.484 -76.062 1 30.27 3 LYS B C 1
ATOM 4412 O O . LYS B 1 3 ? -1.396 16.266 -76 1 30.27 3 LYS B O 1
ATOM 4417 N N . PHE B 1 4 ? -0.401 18.203 -75.875 1 27.92 4 PHE B N 1
ATOM 4418 C CA . PHE B 1 4 ? 0.619 17.719 -74.938 1 27.92 4 PHE B CA 1
ATOM 4419 C C . PHE B 1 4 ? 0.064 17.625 -73.5 1 27.92 4 PHE B C 1
ATOM 4421 O O . PHE B 1 4 ? -0.5 18.594 -73 1 27.92 4 PHE B O 1
ATOM 4428 N N . ALA B 1 5 ? -0.34 16.391 -73.125 1 33.09 5 ALA B N 1
ATOM 4429 C CA . ALA B 1 5 ? -0.793 15.945 -71.812 1 33.09 5 ALA B CA 1
ATOM 4430 C C . ALA B 1 5 ? 0.254 16.234 -70.75 1 33.09 5 ALA B C 1
ATOM 4432 O O . ALA B 1 5 ? 1.404 15.812 -70.875 1 33.09 5 ALA B O 1
ATOM 4433 N N . LEU B 1 6 ? 0.117 17.391 -69.938 1 30.69 6 LEU B N 1
ATOM 4434 C CA . LEU B 1 6 ? 0.89 17.875 -68.812 1 30.69 6 LEU B CA 1
ATOM 4435 C C . LEU B 1 6 ? 0.826 16.891 -67.625 1 30.69 6 LEU B C 1
ATOM 4437 O O . LEU B 1 6 ? -0.258 16.594 -67.125 1 30.69 6 LEU B O 1
ATOM 4441 N N . THR B 1 7 ? 1.691 15.883 -67.625 1 31.53 7 THR B N 1
ATOM 4442 C CA . THR B 1 7 ? 1.791 14.969 -66.5 1 31.53 7 THR B CA 1
ATOM 4443 C C . THR B 1 7 ? 2.186 15.719 -65.25 1 31.53 7 THR B C 1
ATOM 4445 O O . THR B 1 7 ? 3.223 16.391 -65.188 1 31.53 7 THR B O 1
ATOM 4448 N N . LEU B 1 8 ? 1.197 16.094 -64.375 1 31.45 8 LEU B N 1
ATOM 4449 C CA . LEU B 1 8 ? 1.335 16.703 -63.062 1 31.45 8 LEU B CA 1
ATOM 4450 C C . LEU B 1 8 ? 2.027 15.758 -62.094 1 31.45 8 LEU B C 1
ATOM 4452 O O . LEU B 1 8 ? 1.525 14.656 -61.812 1 31.45 8 LEU B O 1
ATOM 4456 N N . ILE B 1 9 ? 3.375 15.789 -62 1 33.16 9 ILE B N 1
ATOM 4457 C CA . ILE B 1 9 ? 4.152 15.062 -61 1 33.16 9 ILE B CA 1
ATOM 4458 C C . ILE B 1 9 ? 3.863 15.641 -59.625 1 33.16 9 ILE B C 1
ATOM 4460 O O . ILE B 1 9 ? 4.102 16.828 -59.375 1 33.16 9 ILE B O 1
ATOM 4464 N N . CYS B 1 10 ? 2.889 15.062 -58.906 1 27.47 10 CYS B N 1
ATOM 4465 C CA . CYS B 1 10 ? 2.615 15.367 -57.5 1 27.47 10 CYS B CA 1
ATOM 4466 C C . CYS B 1 10 ? 3.77 14.93 -56.625 1 27.47 10 CYS B C 1
ATOM 4468 O O . CYS B 1 10 ? 4.066 13.734 -56.531 1 27.47 10 CYS B O 1
ATOM 4470 N N . ALA B 1 11 ? 4.805 15.781 -56.438 1 34.16 11 ALA B N 1
ATOM 4471 C CA . ALA B 1 11 ? 5.832 15.547 -55.438 1 34.16 11 ALA B CA 1
ATOM 4472 C C . ALA B 1 11 ? 5.227 15.516 -54.031 1 34.16 11 ALA B C 1
ATOM 4474 O O . ALA B 1 11 ? 4.68 16.516 -53.562 1 34.16 11 ALA B O 1
ATOM 4475 N N . ALA B 1 12 ? 4.871 14.289 -53.562 1 31.55 12 ALA B N 1
ATOM 4476 C CA . ALA B 1 12 ? 4.5 14.094 -52.156 1 31.55 12 ALA B CA 1
ATOM 4477 C C . ALA B 1 12 ? 5.656 14.445 -51.219 1 31.55 12 ALA B C 1
ATOM 4479 O O . ALA B 1 12 ? 6.711 13.812 -51.281 1 31.55 12 ALA B O 1
ATOM 4480 N N . ALA B 1 13 ? 5.785 15.727 -50.875 1 38.91 13 ALA B N 1
ATOM 4481 C CA . ALA B 1 13 ? 6.695 16.141 -49.812 1 38.91 13 ALA B CA 1
ATOM 4482 C C . ALA B 1 13 ? 6.461 15.312 -48.531 1 38.91 13 ALA B C 1
ATOM 4484 O O . ALA B 1 13 ? 5.379 15.359 -47.938 1 38.91 13 ALA B O 1
ATOM 4485 N N . MET B 1 14 ? 7.195 14.281 -48.438 1 32.69 14 MET B N 1
ATOM 4486 C CA . MET B 1 14 ? 7.258 13.578 -47.156 1 32.69 14 MET B CA 1
ATOM 4487 C C . MET B 1 14 ? 7.766 14.508 -46.062 1 32.69 14 MET B C 1
ATOM 4489 O O . MET B 1 14 ? 8.906 14.953 -46.094 1 32.69 14 MET B O 1
ATOM 4493 N N . GLN B 1 15 ? 6.922 15.367 -45.562 1 32.78 15 GLN B N 1
ATOM 4494 C CA . GLN B 1 15 ? 7.355 16.031 -44.344 1 32.78 15 GLN B CA 1
ATOM 4495 C C . GLN B 1 15 ? 7.805 15.023 -43.281 1 32.78 15 GLN B C 1
ATOM 4497 O O . GLN B 1 15 ? 7.039 14.141 -42.906 1 32.78 15 GLN B O 1
ATOM 4502 N N . ALA B 1 16 ? 9.156 14.922 -43.156 1 37.59 16 ALA B N 1
ATOM 4503 C CA . ALA B 1 16 ? 9.75 14.188 -42.031 1 37.59 16 ALA B CA 1
ATOM 4504 C C . ALA B 1 16 ? 9.156 14.633 -40.719 1 37.59 16 ALA B C 1
ATOM 4506 O O . ALA B 1 16 ? 9.203 15.812 -40.375 1 37.59 16 ALA B O 1
ATOM 4507 N N . ALA B 1 17 ? 8.203 13.836 -40.219 1 36.66 17 ALA B N 1
ATOM 4508 C CA . ALA B 1 17 ? 7.812 14.055 -38.812 1 36.66 17 ALA B CA 1
ATOM 4509 C C . ALA B 1 17 ? 9.039 14.289 -37.938 1 36.66 17 ALA B C 1
ATOM 4511 O O . ALA B 1 17 ? 9.922 13.43 -37.844 1 36.66 17 ALA B O 1
ATOM 4512 N N . ALA B 1 18 ? 9.469 15.484 -37.781 1 37.75 18 ALA B N 1
ATOM 4513 C CA . ALA B 1 18 ? 10.508 15.789 -36.781 1 37.75 18 ALA B CA 1
ATOM 4514 C C . ALA B 1 18 ? 10.305 14.977 -35.5 1 37.75 18 ALA B C 1
ATOM 4516 O O . ALA B 1 18 ? 9.25 15.062 -34.875 1 37.75 18 ALA B O 1
ATOM 4517 N N . GLN B 1 19 ? 11.023 13.875 -35.312 1 34.78 19 GLN B N 1
ATOM 4518 C CA . GLN B 1 19 ? 11.086 13.195 -34 1 34.78 19 GLN B CA 1
ATOM 4519 C C . GLN B 1 19 ? 11.18 14.195 -32.875 1 34.78 19 GLN B C 1
ATOM 4521 O O . GLN B 1 19 ? 12.047 15.07 -32.875 1 34.78 19 GLN B O 1
ATOM 4526 N N . ALA B 1 20 ? 10.172 14.531 -32.25 1 41.47 20 ALA B N 1
ATOM 4527 C CA . ALA B 1 20 ? 10.25 15.352 -31.047 1 41.47 20 ALA B CA 1
ATOM 4528 C C . ALA B 1 20 ? 11.5 15.023 -30.234 1 41.47 20 ALA B C 1
ATOM 4530 O O . ALA B 1 20 ? 11.836 13.852 -30.062 1 41.47 20 ALA B O 1
ATOM 4531 N N . PRO B 1 21 ? 12.359 15.914 -29.984 1 42.69 21 PRO B N 1
ATOM 4532 C CA . PRO B 1 21 ? 13.586 15.648 -29.219 1 42.69 21 PRO B CA 1
ATOM 4533 C C . PRO B 1 21 ? 13.336 14.828 -27.953 1 42.69 21 PRO B C 1
ATOM 4535 O O . PRO B 1 21 ? 12.391 15.117 -27.219 1 42.69 21 PRO B O 1
ATOM 4538 N N . ILE B 1 22 ? 13.633 13.633 -27.875 1 49.16 22 ILE B N 1
ATOM 4539 C CA . ILE B 1 22 ? 13.617 12.781 -26.688 1 49.16 22 ILE B CA 1
ATOM 4540 C C . ILE B 1 22 ? 14.242 13.523 -25.516 1 49.16 22 ILE B C 1
ATOM 4542 O O . ILE B 1 22 ? 15.453 13.781 -25.5 1 49.16 22 ILE B O 1
ATOM 4546 N N . SER B 1 23 ? 13.664 14.492 -24.922 1 62.66 23 SER B N 1
ATOM 4547 C CA . SER B 1 23 ? 14.195 15.211 -23.766 1 62.66 23 SER B CA 1
ATOM 4548 C C . SER B 1 23 ? 14.68 14.242 -22.703 1 62.66 23 SER B C 1
ATOM 4550 O O . SER B 1 23 ? 14.039 13.211 -22.453 1 62.66 23 SER B O 1
ATOM 4552 N N . ASN B 1 24 ? 15.93 14.297 -22.281 1 84.81 24 ASN B N 1
ATOM 4553 C CA . ASN B 1 24 ? 16.562 13.508 -21.234 1 84.81 24 ASN B CA 1
ATOM 4554 C C . ASN B 1 24 ? 15.742 13.508 -19.953 1 84.81 24 ASN B C 1
ATOM 4556 O O . ASN B 1 24 ? 15.266 14.555 -19.516 1 84.81 24 ASN B O 1
ATOM 4560 N N . PRO B 1 25 ? 15.359 12.352 -19.484 1 95.06 25 PRO B N 1
ATOM 4561 C CA . PRO B 1 25 ? 14.602 12.289 -18.234 1 95.06 25 PRO B CA 1
ATOM 4562 C C . PRO B 1 25 ? 15.266 13.055 -17.094 1 95.06 25 PRO B C 1
ATOM 4564 O O . PRO B 1 25 ? 16.5 13.18 -17.062 1 95.06 25 PRO B O 1
ATOM 4567 N N . VAL B 1 26 ? 14.469 13.727 -16.297 1 98.25 26 VAL B N 1
ATOM 4568 C CA . VAL B 1 26 ? 14.969 14.273 -15.031 1 98.25 26 VAL B CA 1
ATOM 4569 C C . VAL B 1 26 ? 15.555 13.156 -14.18 1 98.25 26 VAL B C 1
ATOM 4571 O O . VAL B 1 26 ? 14.922 12.109 -13.992 1 98.25 26 VAL B O 1
ATOM 4574 N N . SER B 1 27 ? 16.766 13.336 -13.758 1 98.62 27 SER B N 1
ATOM 4575 C CA . SER B 1 27 ? 17.438 12.352 -12.922 1 98.62 27 SER B CA 1
ATOM 4576 C C . SER B 1 27 ? 17.359 12.727 -11.453 1 98.62 27 SER B C 1
ATOM 4578 O O . SER B 1 27 ? 17.75 13.82 -11.055 1 98.62 27 SER B O 1
ATOM 4580 N N . ILE B 1 28 ? 16.844 11.867 -10.609 1 98.81 28 ILE B N 1
ATOM 4581 C CA . ILE B 1 28 ? 16.797 12.031 -9.164 1 98.81 28 ILE B CA 1
ATOM 4582 C C . ILE B 1 28 ? 17.641 10.953 -8.492 1 98.81 28 ILE B C 1
ATOM 4584 O O . ILE B 1 28 ? 17.453 9.766 -8.758 1 98.81 28 ILE B O 1
ATOM 4588 N N . GLN B 1 29 ? 18.594 11.367 -7.664 1 98.88 29 GLN B N 1
ATOM 4589 C CA . GLN B 1 29 ? 19.453 10.469 -6.914 1 98.88 29 GLN B CA 1
ATOM 4590 C C . GLN B 1 29 ? 19.172 10.555 -5.414 1 98.88 29 GLN B C 1
ATOM 4592 O O . GLN B 1 29 ? 19.062 11.648 -4.859 1 98.88 29 GLN B O 1
ATOM 4597 N N . VAL B 1 30 ? 19.016 9.453 -4.777 1 98.94 30 VAL B N 1
ATOM 4598 C CA . VAL B 1 30 ? 18.844 9.328 -3.33 1 98.94 30 VAL B CA 1
ATOM 4599 C C . VAL B 1 30 ? 20 8.5 -2.756 1 98.94 30 VAL B C 1
ATOM 4601 O O . VAL B 1 30 ? 20.281 7.402 -3.242 1 98.94 30 VAL B O 1
ATOM 4604 N N . ASP B 1 31 ? 20.688 8.984 -1.793 1 98.88 31 ASP B N 1
ATOM 4605 C CA . ASP B 1 31 ? 21.766 8.266 -1.128 1 98.88 31 ASP B CA 1
ATOM 4606 C C . ASP B 1 31 ? 21.422 7.957 0.325 1 98.88 31 ASP B C 1
ATOM 4608 O O . ASP B 1 31 ? 21.547 8.82 1.196 1 98.88 31 ASP B O 1
ATOM 4612 N N . LEU B 1 32 ? 21.125 6.719 0.614 1 98.75 32 LEU B N 1
ATOM 4613 C CA . LEU B 1 32 ? 20.641 6.309 1.928 1 98.75 32 LEU B CA 1
ATOM 4614 C C . LEU B 1 32 ? 21.766 6.34 2.955 1 98.75 32 LEU B C 1
ATOM 4616 O O . LEU B 1 32 ? 21.516 6.266 4.16 1 98.75 32 LEU B O 1
ATOM 4620 N N . ALA B 1 33 ? 22.969 6.531 2.533 1 98.31 33 ALA B N 1
ATOM 4621 C CA . ALA B 1 33 ? 24.109 6.539 3.445 1 98.31 33 ALA B CA 1
ATOM 4622 C C . ALA B 1 33 ? 24.5 7.961 3.836 1 98.31 33 ALA B C 1
ATOM 4624 O O . ALA B 1 33 ? 25.453 8.172 4.586 1 98.31 33 ALA B O 1
ATOM 4625 N N . LYS B 1 34 ? 23.812 8.93 3.422 1 98.5 34 LYS B N 1
ATOM 4626 C CA . LYS B 1 34 ? 24.125 10.32 3.734 1 98.5 34 LYS B CA 1
ATOM 4627 C C . LYS B 1 34 ? 22.969 10.977 4.504 1 98.5 34 LYS B C 1
ATOM 4629 O O . LYS B 1 34 ? 22.234 11.789 3.947 1 98.5 34 LYS B O 1
ATOM 4634 N N . PRO B 1 35 ? 22.875 10.68 5.773 1 98.25 35 PRO B N 1
ATOM 4635 C CA . PRO B 1 35 ? 21.828 11.289 6.594 1 98.25 35 PRO B CA 1
ATOM 4636 C C . PRO B 1 35 ? 21.938 12.812 6.656 1 98.25 35 PRO B C 1
ATOM 4638 O O . PRO B 1 35 ? 23.047 13.352 6.688 1 98.25 35 PRO B O 1
ATOM 4641 N N . GLN B 1 36 ? 20.812 13.531 6.703 1 98.19 36 GLN B N 1
ATOM 4642 C CA . GLN B 1 36 ? 20.75 14.984 6.766 1 98.19 36 GLN B CA 1
ATOM 4643 C C . GLN B 1 36 ? 20.156 15.461 8.094 1 98.19 36 GLN B C 1
ATOM 4645 O O . GLN B 1 36 ? 20.078 16.656 8.352 1 98.19 36 GLN B O 1
ATOM 4650 N N . GLY B 1 37 ? 19.766 14.562 8.984 1 98.06 37 GLY B N 1
ATOM 4651 C CA . GLY B 1 37 ? 19.094 14.859 10.242 1 98.06 37 GLY B CA 1
ATOM 4652 C C . GLY B 1 37 ? 17.797 14.102 10.43 1 98.06 37 GLY B C 1
ATOM 4653 O O . GLY B 1 37 ? 17.328 13.438 9.516 1 98.06 37 GLY B O 1
ATOM 4654 N N . PRO B 1 38 ? 17.219 14.164 11.586 1 98.12 38 PRO B N 1
ATOM 4655 C CA . PRO B 1 38 ? 15.969 13.438 11.852 1 98.12 38 PRO B CA 1
ATOM 4656 C C . PRO B 1 38 ? 14.805 13.93 10.992 1 98.12 38 PRO B C 1
ATOM 4658 O O . PRO B 1 38 ? 14.688 15.125 10.734 1 98.12 38 PRO B O 1
ATOM 4661 N N . TYR B 1 39 ? 14.023 13.008 10.508 1 98.62 39 TYR B N 1
ATOM 4662 C CA . TYR B 1 39 ? 12.719 13.352 9.953 1 98.62 39 TYR B CA 1
ATOM 4663 C C . TYR B 1 39 ? 11.711 13.633 11.062 1 98.62 39 TYR B C 1
ATOM 4665 O O . TYR B 1 39 ? 11.305 12.719 11.781 1 98.62 39 TYR B O 1
ATOM 4673 N N . LYS B 1 40 ? 11.383 14.836 11.281 1 98.44 40 LYS B N 1
ATOM 4674 C CA . LYS B 1 40 ? 10.367 15.234 12.258 1 98.44 40 LYS B CA 1
ATOM 4675 C C . LYS B 1 40 ? 8.984 15.305 11.617 1 98.44 40 LYS B C 1
ATOM 4677 O O . LYS B 1 40 ? 8.844 15.742 10.477 1 98.44 40 LYS B O 1
ATOM 4682 N N . PRO B 1 41 ? 8.016 14.859 12.312 1 98.38 41 PRO B N 1
ATOM 4683 C CA . PRO B 1 41 ? 6.656 14.867 11.766 1 98.38 41 PRO B CA 1
ATOM 4684 C C . PRO B 1 41 ? 6.008 16.25 11.812 1 98.38 41 PRO B C 1
ATOM 4686 O O . PRO B 1 41 ? 4.941 16.422 12.406 1 98.38 41 PRO B O 1
ATOM 4689 N N . ILE B 1 42 ? 6.547 17.188 11.094 1 98.81 42 ILE B N 1
ATOM 4690 C CA . ILE B 1 42 ? 6.055 18.562 11.164 1 98.81 42 ILE B CA 1
ATOM 4691 C C . ILE B 1 42 ? 4.676 18.641 10.516 1 98.81 42 ILE B C 1
ATOM 4693 O O . ILE B 1 42 ? 3.977 19.656 10.664 1 98.81 42 ILE B O 1
ATOM 4697 N N . TYR B 1 43 ? 4.223 17.5 9.836 1 98.44 43 TYR B N 1
ATOM 4698 C CA . TYR B 1 43 ? 2.963 17.453 9.102 1 98.44 43 TYR B CA 1
ATOM 4699 C C . TYR B 1 43 ? 1.791 17.219 10.055 1 98.44 43 TYR B C 1
ATOM 4701 O O . TYR B 1 43 ? 0.635 17.438 9.68 1 98.44 43 TYR B O 1
ATOM 4709 N N . SER B 1 44 ? 1.979 16.719 11.273 1 98.69 44 SER B N 1
ATOM 4710 C CA . SER B 1 44 ? 0.923 16.156 12.102 1 98.69 44 SER B CA 1
ATOM 4711 C C . SER B 1 44 ? 0.248 17.219 12.945 1 98.69 44 SER B C 1
ATOM 4713 O O . SER B 1 44 ? -0.105 16.984 14.102 1 98.69 44 SER B O 1
ATOM 4715 N N . TRP B 1 45 ? 0.113 18.469 12.414 1 98.69 45 TRP B N 1
ATOM 4716 C CA . TRP B 1 45 ? -0.493 19.609 13.078 1 98.69 45 TRP B CA 1
ATOM 4717 C C . TRP B 1 45 ? -1.557 20.25 12.188 1 98.69 45 TRP B C 1
ATOM 4719 O O . TRP B 1 45 ? -1.295 20.578 11.031 1 98.69 45 TRP B O 1
ATOM 4729 N N . PHE B 1 46 ? -2.738 20.391 12.766 1 98.38 46 PHE B N 1
ATOM 4730 C CA . PHE B 1 46 ? -3.842 21 12.039 1 98.38 46 PHE B CA 1
ATOM 4731 C C . PHE B 1 46 ? -4.551 22.047 12.906 1 98.38 46 PHE B C 1
ATOM 4733 O O . PHE B 1 46 ? -4.484 21.984 14.133 1 98.38 46 PHE B O 1
ATOM 4740 N N . GLY B 1 47 ? -5.191 23.047 12.281 1 97.06 47 GLY B N 1
ATOM 4741 C CA . GLY B 1 47 ? -5.922 24.062 13.023 1 97.06 47 GLY B CA 1
ATOM 4742 C C . GLY B 1 47 ? -6.984 24.75 12.188 1 97.06 47 GLY B C 1
ATOM 4743 O O . GLY B 1 47 ? -7.055 24.562 10.977 1 97.06 47 GLY B O 1
ATOM 4744 N N . TYR B 1 48 ? -7.852 25.453 12.859 1 95.62 48 TYR B N 1
ATOM 4745 C CA . TYR B 1 48 ? -8.977 26.078 12.18 1 95.62 48 TYR B CA 1
ATOM 4746 C C . TYR B 1 48 ? -9.648 27.125 13.07 1 95.62 48 TYR B C 1
ATOM 4748 O O . TYR B 1 48 ? -9.531 27.062 14.297 1 95.62 48 TYR B O 1
ATOM 4756 N N . ASP B 1 49 ? -10.398 28.031 12.445 1 91.88 49 ASP B N 1
ATOM 4757 C CA . ASP B 1 49 ? -11.094 29.125 13.109 1 91.88 49 ASP B CA 1
ATOM 4758 C C . ASP B 1 49 ? -12.312 28.609 13.875 1 91.88 49 ASP B C 1
ATOM 4760 O O . ASP B 1 49 ? -12.641 29.125 14.945 1 91.88 49 ASP B O 1
ATOM 4764 N N . GLU B 1 50 ? -12.938 27.672 13.305 1 91.75 50 GLU B N 1
ATOM 4765 C CA . GLU B 1 50 ? -14.305 27.312 13.68 1 91.75 50 GLU B CA 1
ATOM 4766 C C . GLU B 1 50 ? -14.336 26.062 14.562 1 91.75 50 GLU B C 1
ATOM 4768 O O . GLU B 1 50 ? -14.867 25.031 14.156 1 91.75 50 GLU B O 1
ATOM 4773 N N . SER B 1 51 ? -13.992 26.266 15.773 1 94.5 51 SER B N 1
ATOM 4774 C CA . SER B 1 51 ? -13.859 25.141 16.703 1 94.5 51 SER B CA 1
ATOM 4775 C C . SER B 1 51 ? -15.18 24.391 16.844 1 94.5 51 SER B C 1
ATOM 4777 O O . SER B 1 51 ? -15.18 23.188 17.078 1 94.5 51 SER B O 1
ATOM 4779 N N . ASN B 1 52 ? -16.266 25.062 16.625 1 97 52 ASN B N 1
ATOM 4780 C CA . ASN B 1 52 ? -17.562 24.453 16.859 1 97 52 ASN B CA 1
ATOM 4781 C C . ASN B 1 52 ? -17.922 23.438 15.781 1 97 52 ASN B C 1
ATOM 4783 O O . ASN B 1 52 ? -18.828 22.625 15.969 1 97 52 ASN B O 1
ATOM 4787 N N . TYR B 1 53 ? -17.234 23.406 14.688 1 96.25 53 TYR B N 1
ATOM 4788 C CA . TYR B 1 53 ? -17.406 22.375 13.672 1 96.25 53 TYR B CA 1
ATOM 4789 C C . TYR B 1 53 ? -16.875 21.031 14.164 1 96.25 53 TYR B C 1
ATOM 4791 O O . TYR B 1 53 ? -17.203 19.984 13.609 1 96.25 53 TYR B O 1
ATOM 4799 N N . THR B 1 54 ? -16.094 21.047 15.203 1 97.19 54 THR B N 1
ATOM 4800 C CA . THR B 1 54 ? -15.445 19.844 15.742 1 97.19 54 THR B CA 1
ATOM 4801 C C . THR B 1 54 ? -16.484 18.812 16.172 1 97.19 54 THR B C 1
ATOM 4803 O O . THR B 1 54 ? -16.25 17.609 16.062 1 97.19 54 THR B O 1
ATOM 4806 N N . THR B 1 55 ? -17.625 19.297 16.672 1 97.44 55 THR B N 1
ATOM 4807 C CA . THR B 1 55 ? -18.594 18.391 17.281 1 97.44 55 THR B CA 1
ATOM 4808 C C . THR B 1 55 ? -19.641 17.938 16.266 1 97.44 55 THR B C 1
ATOM 4810 O O . THR B 1 55 ? -20.547 17.188 16.609 1 97.44 55 THR B O 1
ATOM 4813 N N . MET B 1 56 ? -19.484 18.375 15.086 1 97.5 56 MET B N 1
ATOM 4814 C CA . MET B 1 56 ? -20.453 18 14.062 1 97.5 56 MET B CA 1
ATOM 4815 C C . MET B 1 56 ? -20.031 16.703 13.367 1 97.5 56 MET B C 1
ATOM 4817 O O . MET B 1 56 ? -18.984 16.141 13.664 1 97.5 56 MET B O 1
ATOM 4821 N N . ARG B 1 57 ? -20.938 16.219 12.5 1 97.5 57 ARG B N 1
ATOM 4822 C CA . ARG B 1 57 ? -20.812 14.891 11.914 1 97.5 57 ARG B CA 1
ATOM 4823 C C . ARG B 1 57 ? -19.469 14.75 11.188 1 97.5 57 ARG B C 1
ATOM 4825 O O . ARG B 1 57 ? -18.703 13.828 11.469 1 97.5 57 ARG B O 1
ATOM 4832 N N . TYR B 1 58 ? -19.203 15.594 10.281 1 97.69 58 TYR B N 1
ATOM 4833 C CA . TYR B 1 58 ? -18.016 15.477 9.453 1 97.69 58 TYR B CA 1
ATOM 4834 C C . TYR B 1 58 ? -16.781 15.945 10.203 1 97.69 58 TYR B C 1
ATOM 4836 O O . TYR B 1 58 ? -15.656 15.523 9.898 1 97.69 58 TYR B O 1
ATOM 4844 N N . GLY B 1 59 ? -16.969 16.875 11.18 1 97.94 59 GLY B N 1
ATOM 4845 C CA . GLY B 1 59 ? -15.859 17.234 12.047 1 97.94 59 GLY B CA 1
ATOM 4846 C C . GLY B 1 59 ? -15.297 16.047 12.805 1 97.94 59 GLY B C 1
ATOM 4847 O O . GLY B 1 59 ? -14.086 15.836 12.812 1 97.94 59 GLY B O 1
ATOM 4848 N N . LYS B 1 60 ? -16.219 15.289 13.367 1 98.31 60 LYS B N 1
ATOM 4849 C CA . LYS B 1 60 ? -15.82 14.094 14.102 1 98.31 60 LYS B CA 1
ATOM 4850 C C . LYS B 1 60 ? -15.133 13.086 13.188 1 98.31 60 LYS B C 1
ATOM 4852 O O . LYS B 1 60 ? -14.109 12.508 13.547 1 98.31 60 LYS B O 1
ATOM 4857 N N . GLN B 1 61 ? -15.711 12.906 12.023 1 97.88 61 GLN B N 1
ATOM 4858 C CA . GLN B 1 61 ? -15.141 11.984 11.047 1 97.88 61 GLN B CA 1
ATOM 4859 C C . GLN B 1 61 ? -13.719 12.391 10.672 1 97.88 61 GLN B C 1
ATOM 4861 O O . GLN B 1 61 ? -12.82 11.547 10.609 1 97.88 61 GLN B O 1
ATOM 4866 N N . LEU B 1 62 ? -13.523 13.648 10.398 1 98.44 62 LEU B N 1
ATOM 4867 C CA . LEU B 1 62 ? -12.219 14.133 9.953 1 98.44 62 LEU B CA 1
ATOM 4868 C C . LEU B 1 62 ? -11.188 14.016 11.062 1 98.44 62 LEU B C 1
ATOM 4870 O O . LEU B 1 62 ? -10.031 13.688 10.812 1 98.44 62 LEU B O 1
ATOM 4874 N N . LEU B 1 63 ? -11.562 14.312 12.305 1 98.5 63 LEU B N 1
ATOM 4875 C CA . LEU B 1 63 ? -10.633 14.164 13.422 1 98.5 63 LEU B CA 1
ATOM 4876 C C . LEU B 1 63 ? -10.086 12.742 13.484 1 98.5 63 LEU B C 1
ATOM 4878 O O . LEU B 1 63 ? -8.883 12.547 13.703 1 98.5 63 LEU B O 1
ATOM 4882 N N . THR B 1 64 ? -10.961 11.781 13.266 1 98.19 64 THR B N 1
ATOM 4883 C CA . THR B 1 64 ? -10.539 10.383 13.281 1 98.19 64 THR B CA 1
ATOM 4884 C C . THR B 1 64 ? -9.57 10.102 12.133 1 98.19 64 THR B C 1
ATOM 4886 O O . THR B 1 64 ? -8.562 9.422 12.312 1 98.19 64 THR B O 1
ATOM 4889 N N . GLU B 1 65 ? -9.852 10.609 10.992 1 98.31 65 GLU B N 1
ATOM 4890 C CA . GLU B 1 65 ? -8.984 10.422 9.836 1 98.31 65 GLU B CA 1
ATOM 4891 C C . GLU B 1 65 ? -7.605 11.031 10.078 1 98.31 65 GLU B C 1
ATOM 4893 O O . GLU B 1 65 ? -6.59 10.477 9.664 1 98.31 65 GLU B O 1
ATOM 4898 N N . LEU B 1 66 ? -7.617 12.195 10.703 1 98.75 66 LEU B N 1
ATOM 4899 C CA . LEU B 1 66 ? -6.348 12.844 11.016 1 98.75 66 LEU B CA 1
ATOM 4900 C C . LEU B 1 66 ? -5.535 12.008 11.992 1 98.75 66 LEU B C 1
ATOM 4902 O O . LEU B 1 66 ? -4.32 11.867 11.836 1 98.75 66 LEU B O 1
ATOM 4906 N N . HIS B 1 67 ? -6.219 11.523 12.977 1 98.69 67 HIS B N 1
ATOM 4907 C CA . HIS B 1 67 ? -5.559 10.594 13.883 1 98.69 67 HIS B CA 1
ATOM 4908 C C . HIS B 1 67 ? -4.957 9.414 13.125 1 98.69 67 HIS B C 1
ATOM 4910 O O . HIS B 1 67 ? -3.805 9.047 13.359 1 98.69 67 HIS B O 1
ATOM 4916 N N . ASP B 1 68 ? -5.707 8.891 12.227 1 98.5 68 ASP B N 1
ATOM 4917 C CA . ASP B 1 68 ? -5.395 7.605 11.602 1 98.5 68 ASP B CA 1
ATOM 4918 C C . ASP B 1 68 ? -4.309 7.766 10.539 1 98.5 68 ASP B C 1
ATOM 4920 O O . ASP B 1 68 ? -3.713 6.781 10.102 1 98.5 68 ASP B O 1
ATOM 4924 N N . LEU B 1 69 ? -4.02 8.938 10.047 1 98.5 69 LEU B N 1
ATOM 4925 C CA . LEU B 1 69 ? -3.025 9.086 8.992 1 98.5 69 LEU B CA 1
ATOM 4926 C C . LEU B 1 69 ? -1.622 9.195 9.578 1 98.5 69 LEU B C 1
ATOM 4928 O O . LEU B 1 69 ? -0.633 9.18 8.844 1 98.5 69 LEU B O 1
ATOM 4932 N N . SER B 1 70 ? -1.491 9.242 10.953 1 98.56 70 SER B N 1
ATOM 4933 C CA . SER B 1 70 ? -0.206 9.547 11.57 1 98.56 70 SER B CA 1
ATOM 4934 C C . SER B 1 70 ? 0.192 8.477 12.578 1 98.56 70 SER B C 1
ATOM 4936 O O . SER B 1 70 ? -0.637 8.023 13.375 1 98.56 70 SER B O 1
ATOM 4938 N N . PRO B 1 71 ? 1.456 8.07 12.562 1 97.81 71 PRO B N 1
ATOM 4939 C CA . PRO B 1 71 ? 1.947 7.16 13.602 1 97.81 71 PRO B CA 1
ATOM 4940 C C . PRO B 1 71 ? 2.201 7.863 14.93 1 97.81 71 PRO B C 1
ATOM 4942 O O . PRO B 1 71 ? 2.379 7.207 15.961 1 97.81 71 PRO B O 1
ATOM 4945 N N . VAL B 1 72 ? 2.256 9.203 14.891 1 97.81 72 VAL B N 1
ATOM 4946 C CA . VAL B 1 72 ? 2.51 10.008 16.078 1 97.81 72 VAL B CA 1
ATOM 4947 C C . VAL B 1 72 ? 1.268 10.82 16.438 1 97.81 72 VAL B C 1
ATOM 4949 O O . VAL B 1 72 ? 0.352 10.953 15.617 1 97.81 72 VAL B O 1
ATOM 4952 N N . PRO B 1 73 ? 1.23 11.422 17.594 1 97.44 73 PRO B N 1
ATOM 4953 C CA . PRO B 1 73 ? 0.079 12.25 17.969 1 97.44 73 PRO B CA 1
ATOM 4954 C C . PRO B 1 73 ? -0.127 13.43 17.016 1 97.44 73 PRO B C 1
ATOM 4956 O O . PRO B 1 73 ? 0.844 14.055 16.594 1 97.44 73 PRO B O 1
ATOM 4959 N N . VAL B 1 74 ? -1.36 13.633 16.703 1 98.75 74 VAL B N 1
ATOM 4960 C CA . VAL B 1 74 ? -1.764 14.781 15.906 1 98.75 74 VAL B CA 1
ATOM 4961 C C . VAL B 1 74 ? -2.225 15.914 16.828 1 98.75 74 VAL B C 1
ATOM 4963 O O . VAL B 1 74 ? -2.984 15.68 17.766 1 98.75 74 VAL B O 1
ATOM 4966 N N . TYR B 1 75 ? -1.754 17.094 16.594 1 98.81 75 TYR B N 1
ATOM 4967 C CA . TYR B 1 75 ? -2.145 18.266 17.375 1 98.81 75 TYR B CA 1
ATOM 4968 C C . TYR B 1 75 ? -3.16 19.109 16.625 1 98.81 75 TYR B C 1
ATOM 4970 O O . TYR B 1 75 ? -3.037 19.312 15.414 1 98.81 75 TYR B O 1
ATOM 4978 N N . ILE B 1 76 ? -4.16 19.594 17.359 1 98.75 76 ILE B N 1
ATOM 4979 C CA . ILE B 1 76 ? -5.215 20.422 16.797 1 98.75 76 ILE B CA 1
ATOM 4980 C C . ILE B 1 76 ? -5.215 21.781 17.5 1 98.75 76 ILE B C 1
ATOM 4982 O O . ILE B 1 76 ? -5.387 21.875 18.719 1 98.75 76 ILE B O 1
ATOM 4986 N N . ARG B 1 77 ? -5.012 22.812 16.719 1 98.31 77 ARG B N 1
ATOM 4987 C CA . ARG B 1 77 ? -5.148 24.203 17.172 1 98.31 77 ARG B CA 1
ATOM 4988 C C . ARG B 1 77 ? -6.48 24.797 16.719 1 98.31 77 ARG B C 1
ATOM 4990 O O . ARG B 1 77 ? -6.688 25.031 15.531 1 98.31 77 ARG B O 1
ATOM 4997 N N . ALA B 1 78 ? -7.336 25.094 17.672 1 95.44 78 ALA B N 1
ATOM 4998 C CA . ALA B 1 78 ? -8.617 25.703 17.328 1 95.44 78 ALA B CA 1
ATOM 4999 C C . ALA B 1 78 ? -8.75 27.094 17.938 1 95.44 78 ALA B C 1
ATOM 5001 O O . ALA B 1 78 ? -8.328 27.328 19.062 1 95.44 78 ALA B O 1
ATOM 5002 N N . HIS B 1 79 ? -9.383 28.016 17.188 1 93 79 HIS B N 1
ATOM 5003 C CA . HIS B 1 79 ? -9.617 29.375 17.625 1 93 79 HIS B CA 1
ATOM 5004 C C . HIS B 1 79 ? -10.789 29.453 18.609 1 93 79 HIS B C 1
ATOM 5006 O O . HIS B 1 79 ? -11.586 28.516 18.688 1 93 79 HIS B O 1
ATOM 5012 N N . HIS B 1 80 ? -10.883 30.578 19.297 1 95 80 HIS B N 1
ATOM 5013 C CA . HIS B 1 80 ? -12.078 31.047 20 1 95 80 HIS B CA 1
ATOM 5014 C C . HIS B 1 80 ? -12.422 30.109 21.156 1 95 80 HIS B C 1
ATOM 5016 O O . HIS B 1 80 ? -13.594 29.812 21.391 1 95 80 HIS B O 1
ATOM 5022 N N . LEU B 1 81 ? -11.414 29.672 21.797 1 97.06 81 LEU B N 1
ATOM 5023 C CA . LEU B 1 81 ? -11.648 28.75 22.906 1 97.06 81 LEU B CA 1
ATOM 5024 C C . LEU B 1 81 ? -12.188 29.5 24.125 1 97.06 81 LEU B C 1
ATOM 5026 O O . LEU B 1 81 ? -12.781 28.891 25.016 1 97.06 81 LEU B O 1
ATOM 5030 N N . LEU B 1 82 ? -12.016 30.859 24.156 1 98 82 LEU B N 1
ATOM 5031 C CA . LEU B 1 82 ? -12.453 31.625 25.328 1 98 82 LEU B CA 1
ATOM 5032 C C . LEU B 1 82 ? -13.484 32.656 24.938 1 98 82 LEU B C 1
ATOM 5034 O O . LEU B 1 82 ? -13.953 33.438 25.797 1 98 82 LEU B O 1
ATOM 5038 N N . THR B 1 83 ? -13.891 32.719 23.734 1 97.19 83 THR B N 1
ATOM 5039 C CA . THR B 1 83 ? -14.82 33.719 23.203 1 97.19 83 THR B CA 1
ATOM 5040 C C . THR B 1 83 ? -16.25 33.438 23.688 1 97.19 83 THR B C 1
ATOM 5042 O O . THR B 1 83 ? -16.703 32.281 23.641 1 97.19 83 THR B O 1
ATOM 5045 N N . SER B 1 84 ? -16.938 34.469 24.109 1 97.44 84 SER B N 1
ATOM 5046 C CA . SER B 1 84 ? -18.312 34.344 24.547 1 97.44 84 SER B CA 1
ATOM 5047 C C . SER B 1 84 ? -19.234 34.031 23.375 1 97.44 84 SER B C 1
ATOM 5049 O O . SER B 1 84 ? -19.062 34.594 22.281 1 97.44 84 SER B O 1
ATOM 5051 N N . GLY B 1 85 ? -20.172 33.25 23.641 1 95.81 85 GLY B N 1
ATOM 5052 C CA . GLY B 1 85 ? -21.172 32.938 22.641 1 95.81 85 GLY B CA 1
ATOM 5053 C C . GLY B 1 85 ? -21.938 31.656 22.953 1 95.81 85 GLY B C 1
ATOM 5054 O O . GLY B 1 85 ? -22.016 31.234 24.109 1 95.81 85 GLY B O 1
ATOM 5055 N N . ASN B 1 86 ? -22.609 31.062 21.953 1 95 86 ASN B N 1
ATOM 5056 C CA . ASN B 1 86 ? -23.562 29.984 22.188 1 95 86 ASN B CA 1
ATOM 5057 C C . ASN B 1 86 ? -23.062 28.656 21.641 1 95 86 ASN B C 1
ATOM 5059 O O . ASN B 1 86 ? -23.766 27.656 21.703 1 95 86 ASN B O 1
ATOM 5063 N N . GLY B 1 87 ? -21.953 28.688 21.062 1 95.25 87 GLY B N 1
ATOM 5064 C CA . GLY B 1 87 ? -21.359 27.438 20.594 1 95.25 87 GLY B CA 1
ATOM 5065 C C . GLY B 1 87 ? -21.828 27.016 19.219 1 95.25 87 GLY B C 1
ATOM 5066 O O . GLY B 1 87 ? -21.5 25.938 18.75 1 95.25 87 GLY B O 1
ATOM 5067 N N . VAL B 1 88 ? -22.609 27.875 18.547 1 95.06 88 VAL B N 1
ATOM 5068 C CA . VAL B 1 88 ? -23.094 27.562 17.203 1 95.06 88 VAL B CA 1
ATOM 5069 C C . VAL B 1 88 ? -22 27.875 16.188 1 95.06 88 VAL B C 1
ATOM 5071 O O . VAL B 1 88 ? -21.438 28.969 16.188 1 95.06 88 VAL B O 1
ATOM 5074 N N . ALA B 1 89 ? -21.703 26.938 15.32 1 94 89 ALA B N 1
ATOM 5075 C CA . ALA B 1 89 ? -20.656 27.078 14.32 1 94 89 ALA B CA 1
ATOM 5076 C C . ALA B 1 89 ? -21.031 28.109 13.266 1 94 89 ALA B C 1
ATOM 5078 O O . ALA B 1 89 ? -22.172 28.188 12.836 1 94 89 ALA B O 1
ATOM 5079 N N . GLU B 1 90 ? -20.125 28.891 12.961 1 92.31 90 GLU B N 1
ATOM 5080 C CA . GLU B 1 90 ? -20.266 29.906 11.914 1 92.31 90 GLU B CA 1
ATOM 5081 C C . GLU B 1 90 ? -18.938 30.172 11.219 1 92.31 90 GLU B C 1
ATOM 5083 O O . GLU B 1 90 ? -17.875 30.078 11.836 1 92.31 90 GLU B O 1
ATOM 5088 N N . LEU B 1 91 ? -19 30.562 9.953 1 92.31 91 LEU B N 1
ATOM 5089 C CA . LEU B 1 91 ? -17.766 30.891 9.227 1 92.31 91 LEU B CA 1
ATOM 5090 C C . LEU B 1 91 ? -17 32 9.922 1 92.31 91 LEU B C 1
ATOM 5092 O O . LEU B 1 91 ? -17.578 33.031 10.258 1 92.31 91 LEU B O 1
ATOM 5096 N N . LYS B 1 92 ? -15.773 31.781 10.188 1 91.06 92 LYS B N 1
ATOM 5097 C CA . LYS B 1 92 ? -14.805 32.719 10.773 1 91.06 92 LYS B CA 1
ATOM 5098 C C . LYS B 1 92 ? -15.195 33.094 12.203 1 91.06 92 LYS B C 1
ATOM 5100 O O . LYS B 1 92 ? -14.742 34.094 12.727 1 91.06 92 LYS B O 1
ATOM 5105 N N . TRP B 1 93 ? -16.078 32.281 12.758 1 92.31 93 TRP B N 1
ATOM 5106 C CA . TRP B 1 93 ? -16.5 32.531 14.133 1 92.31 93 TRP B CA 1
ATOM 5107 C C . TRP B 1 93 ? -16.719 31.219 14.883 1 92.31 93 TRP B C 1
ATOM 5109 O O . TRP B 1 93 ? -17.203 30.25 14.305 1 92.31 93 TRP B O 1
ATOM 5119 N N . SER B 1 94 ? -16.344 31.281 16.141 1 94.69 94 SER B N 1
ATOM 5120 C CA . SER B 1 94 ? -16.672 30.25 17.125 1 94.69 94 SER B CA 1
ATOM 5121 C C . SER B 1 94 ? -16.781 30.828 18.531 1 94.69 94 SER B C 1
ATOM 5123 O O . SER B 1 94 ? -16.562 32.031 18.734 1 94.69 94 SER B O 1
ATOM 5125 N N . SER B 1 95 ? -17.328 29.922 19.438 1 96.44 95 SER B N 1
ATOM 5126 C CA . SER B 1 95 ? -17.5 30.438 20.797 1 96.44 95 SER B CA 1
ATOM 5127 C C . SER B 1 95 ? -17.609 29.297 21.797 1 96.44 95 SER B C 1
ATOM 5129 O O . SER B 1 95 ? -17.922 28.156 21.438 1 96.44 95 SER B O 1
ATOM 5131 N N . SER B 1 96 ? -17.328 29.5 23.156 1 95.5 96 SER B N 1
ATOM 5132 C CA . SER B 1 96 ? -17.453 28.547 24.234 1 95.5 96 SER B CA 1
ATOM 5133 C C . SER B 1 96 ? -18.203 29.141 25.422 1 95.5 96 SER B C 1
ATOM 5135 O O . SER B 1 96 ? -18.812 28.406 26.219 1 95.5 96 SER B O 1
ATOM 5137 N N . ASN B 1 97 ? -18.094 30.375 25.766 1 96.19 97 ASN B N 1
ATOM 5138 C CA . ASN B 1 97 ? -18.75 31.109 26.844 1 96.19 97 ASN B CA 1
ATOM 5139 C C . ASN B 1 97 ? -18.203 30.688 28.219 1 96.19 97 ASN B C 1
ATOM 5141 O O . ASN B 1 97 ? -18.969 30.484 29.156 1 96.19 97 ASN B O 1
ATOM 5145 N N . VAL B 1 98 ? -16.984 30.578 28.422 1 98 98 VAL B N 1
ATOM 5146 C CA . VAL B 1 98 ? -16.312 30.016 29.594 1 98 98 VAL B CA 1
ATOM 5147 C C . VAL B 1 98 ? -16.344 31.016 30.734 1 98 98 VAL B C 1
ATOM 5149 O O . VAL B 1 98 ? -16.141 30.656 31.906 1 98 98 VAL B O 1
ATOM 5152 N N . PHE B 1 99 ? -16.672 32.25 30.5 1 98.5 99 PHE B N 1
ATOM 5153 C CA . PHE B 1 99 ? -16.562 33.312 31.516 1 98.5 99 PHE B CA 1
ATOM 5154 C C . PHE B 1 99 ? -17.703 34.312 31.375 1 98.5 99 PHE B C 1
ATOM 5156 O O . PHE B 1 99 ? -17.953 34.844 30.297 1 98.5 99 PHE B O 1
ATOM 5163 N N . THR B 1 100 ? -18.328 34.562 32.469 1 98.12 100 THR B N 1
ATOM 5164 C CA . THR B 1 100 ? -19.25 35.688 32.625 1 98.12 100 THR B CA 1
ATOM 5165 C C . THR B 1 100 ? -19.109 36.344 34 1 98.12 100 THR B C 1
ATOM 5167 O O . THR B 1 100 ? -18.422 35.812 34.875 1 98.12 100 THR B O 1
ATOM 5170 N N . LEU B 1 101 ? -19.594 37.469 34.094 1 97.88 101 LEU B N 1
ATOM 5171 C CA . LEU B 1 101 ? -19.719 38.125 35.406 1 97.88 101 LEU B CA 1
ATOM 5172 C C . LEU B 1 101 ? -21.172 38.094 35.875 1 97.88 101 LEU B C 1
ATOM 5174 O O . LEU B 1 101 ? -22.078 38.375 35.094 1 97.88 101 LEU B O 1
ATOM 5178 N N . ASP B 1 102 ? -21.297 37.781 37.156 1 96.88 102 ASP B N 1
ATOM 5179 C CA . ASP B 1 102 ? -22.656 37.844 37.688 1 96.88 102 ASP B CA 1
ATOM 5180 C C . ASP B 1 102 ? -23.031 39.25 38.031 1 96.88 102 ASP B C 1
ATOM 5182 O O . ASP B 1 102 ? -22.312 40.219 37.719 1 96.88 102 ASP B O 1
ATOM 5186 N N . ALA B 1 103 ? -24.219 39.375 38.656 1 96 103 ALA B N 1
ATOM 5187 C CA . ALA B 1 103 ? -24.781 40.688 38.938 1 96 103 ALA B CA 1
ATOM 5188 C C . ALA B 1 103 ? -23.891 41.469 39.938 1 96 103 ALA B C 1
ATOM 5190 O O . ALA B 1 103 ? -23.922 42.688 39.969 1 96 103 ALA B O 1
ATOM 5191 N N . ASN B 1 104 ? -23.125 40.781 40.719 1 96.12 104 ASN B N 1
ATOM 5192 C CA . ASN B 1 104 ? -22.25 41.375 41.719 1 96.12 104 ASN B CA 1
ATOM 5193 C C . ASN B 1 104 ? -20.828 41.531 41.219 1 96.12 104 ASN B C 1
ATOM 5195 O O . ASN B 1 104 ? -19.922 41.906 41.969 1 96.12 104 ASN B O 1
ATOM 5199 N N . GLY B 1 105 ? -20.625 41.156 39.969 1 94.56 105 GLY B N 1
ATOM 5200 C CA . GLY B 1 105 ? -19.312 41.344 39.375 1 94.56 105 GLY B CA 1
ATOM 5201 C C . GLY B 1 105 ? -18.359 40.188 39.656 1 94.56 105 GLY B C 1
ATOM 5202 O O . GLY B 1 105 ? -17.156 40.312 39.5 1 94.56 105 GLY B O 1
ATOM 5203 N N . LYS B 1 106 ? -18.953 39.188 40.094 1 96 106 LYS B N 1
ATOM 5204 C CA . LYS B 1 106 ? -18.125 38 40.406 1 96 106 LYS B CA 1
ATOM 5205 C C . LYS B 1 106 ? -18.047 37.062 39.219 1 96 106 LYS B C 1
ATOM 5207 O O . LYS B 1 106 ? -19.047 36.812 38.531 1 96 106 LYS B O 1
ATOM 5212 N N . PRO B 1 107 ? -16.891 36.531 38.969 1 97.75 107 PRO B N 1
ATOM 5213 C CA . PRO B 1 107 ? -16.719 35.625 37.844 1 97.75 107 PRO B CA 1
ATOM 5214 C C . PRO B 1 107 ? -17.531 34.344 37.969 1 97.75 107 PRO B C 1
ATOM 5216 O O . PRO B 1 107 ? -17.625 33.781 39.062 1 97.75 107 PRO B O 1
ATOM 5219 N N . VAL B 1 108 ? -18.141 33.969 36.938 1 98.06 108 VAL B N 1
ATOM 5220 C CA . VAL B 1 108 ? -18.812 32.656 36.781 1 98.06 108 VAL B CA 1
ATOM 5221 C C . VAL B 1 108 ? -18.172 31.891 35.625 1 98.06 108 VAL B C 1
ATOM 5223 O O . VAL B 1 108 ? -18.031 32.406 34.531 1 98.06 108 VAL B O 1
ATOM 5226 N N . TYR B 1 109 ? -17.781 30.688 35.875 1 98.38 109 TYR B N 1
ATOM 5227 C CA . TYR B 1 109 ? -17.125 29.859 34.875 1 98.38 109 TYR B CA 1
ATOM 5228 C C . TYR B 1 109 ? -18.047 28.75 34.406 1 98.38 109 TYR B C 1
ATOM 5230 O O . TYR B 1 109 ? -18.734 28.125 35.188 1 98.38 109 TYR B O 1
ATOM 5238 N N . ASP B 1 110 ? -18.172 28.547 33.125 1 98.12 110 ASP B N 1
ATOM 5239 C CA . ASP B 1 110 ? -18.953 27.5 32.469 1 98.12 110 ASP B CA 1
ATOM 5240 C C . ASP B 1 110 ? -18.156 26.844 31.344 1 98.12 110 ASP B C 1
ATOM 5242 O O . ASP B 1 110 ? -17.953 27.453 30.297 1 98.12 110 ASP B O 1
ATOM 5246 N N . PHE B 1 111 ? -17.766 25.641 31.516 1 98.38 111 PHE B N 1
ATOM 5247 C CA . PHE B 1 111 ? -16.859 25 30.578 1 98.38 111 PHE B CA 1
ATOM 5248 C C . PHE B 1 111 ? -17.594 24.016 29.688 1 98.38 111 PHE B C 1
ATOM 5250 O O . PHE B 1 111 ? -16.969 23.203 29 1 98.38 111 PHE B O 1
ATOM 5257 N N . THR B 1 112 ? -18.875 24.062 29.562 1 98 112 THR B N 1
ATOM 5258 C CA . THR B 1 112 ? -19.703 23.078 28.891 1 98 112 THR B CA 1
ATOM 5259 C C . THR B 1 112 ? -19.344 22.969 27.422 1 98 112 THR B C 1
ATOM 5261 O O . THR B 1 112 ? -19.094 21.875 26.906 1 98 112 THR B O 1
ATOM 5264 N N . ILE B 1 113 ? -19.312 24.078 26.672 1 97.44 113 ILE B N 1
ATOM 5265 C CA . ILE B 1 113 ? -19.047 24.078 25.234 1 97.44 113 ILE B CA 1
ATOM 5266 C C . ILE B 1 113 ? -17.625 23.625 24.969 1 97.44 113 ILE B C 1
ATOM 5268 O O . ILE B 1 113 ? -17.375 22.844 24.047 1 97.44 113 ILE B O 1
ATOM 5272 N N . THR B 1 114 ? -16.703 24.141 25.75 1 95.88 114 THR B N 1
ATOM 5273 C CA . THR B 1 114 ? -15.32 23.719 25.609 1 95.88 114 THR B CA 1
ATOM 5274 C C . THR B 1 114 ? -15.18 22.219 25.828 1 95.88 114 THR B C 1
ATOM 5276 O O . THR B 1 114 ? -14.445 21.531 25.109 1 95.88 114 THR B O 1
ATOM 5279 N N . ASP B 1 115 ? -15.867 21.688 26.844 1 98.06 115 ASP B N 1
ATOM 5280 C CA . ASP B 1 115 ? -15.828 20.266 27.125 1 98.06 115 ASP B CA 1
ATOM 5281 C C . ASP B 1 115 ? -16.281 19.438 25.922 1 98.06 115 ASP B C 1
ATOM 5283 O O . ASP B 1 115 ? -15.695 18.391 25.625 1 98.06 115 ASP B O 1
ATOM 5287 N N . GLN B 1 116 ? -17.312 19.875 25.297 1 97.88 116 GLN B N 1
ATOM 5288 C CA . GLN B 1 116 ? -17.797 19.172 24.125 1 97.88 116 GLN B CA 1
ATOM 5289 C C . GLN B 1 116 ? -16.719 19.078 23.047 1 97.88 116 GLN B C 1
ATOM 5291 O O . GLN B 1 116 ? -16.531 18.016 22.438 1 97.88 116 GLN B O 1
ATOM 5296 N N . THR B 1 117 ? -16.047 20.141 22.797 1 97.81 117 THR B N 1
ATOM 5297 C CA . THR B 1 117 ? -14.992 20.188 21.797 1 97.81 117 THR B CA 1
ATOM 5298 C C . THR B 1 117 ? -13.82 19.297 22.203 1 97.81 117 THR B C 1
ATOM 5300 O O . THR B 1 117 ? -13.375 18.469 21.406 1 97.81 117 THR B O 1
ATOM 5303 N N . PHE B 1 118 ? -13.32 19.391 23.391 1 98.44 118 PHE B N 1
ATOM 5304 C CA . PHE B 1 118 ? -12.148 18.656 23.859 1 98.44 118 PHE B CA 1
ATOM 5305 C C . PHE B 1 118 ? -12.453 17.172 24.016 1 98.44 118 PHE B C 1
ATOM 5307 O O . PHE B 1 118 ? -11.586 16.328 23.797 1 98.44 118 PHE B O 1
ATOM 5314 N N . ASP B 1 119 ? -13.711 16.859 24.375 1 98.62 119 ASP B N 1
ATOM 5315 C CA . ASP B 1 119 ? -14.109 15.453 24.438 1 98.62 119 ASP B CA 1
ATOM 5316 C C . ASP B 1 119 ? -13.984 14.789 23.062 1 98.62 119 ASP B C 1
ATOM 5318 O O . ASP B 1 119 ? -13.617 13.617 22.969 1 98.62 119 ASP B O 1
ATOM 5322 N N . GLU B 1 120 ? -14.352 15.523 22 1 98.38 120 GLU B N 1
ATOM 5323 C CA . GLU B 1 120 ? -14.227 14.961 20.656 1 98.38 120 GLU B CA 1
ATOM 5324 C C . GLU B 1 120 ? -12.758 14.773 20.266 1 98.38 120 GLU B C 1
ATOM 5326 O O . GLU B 1 120 ? -12.414 13.812 19.578 1 98.38 120 GLU B O 1
ATOM 5331 N N . PHE B 1 121 ? -11.898 15.75 20.703 1 98.5 121 PHE B N 1
ATOM 5332 C CA . PHE B 1 121 ? -10.469 15.539 20.5 1 98.5 121 PHE B CA 1
ATOM 5333 C C . PHE B 1 121 ? -10.016 14.242 21.141 1 98.5 121 PHE B C 1
ATOM 5335 O O . PHE B 1 121 ? -9.328 13.43 20.516 1 98.5 121 PHE B O 1
ATOM 5342 N N . GLN B 1 122 ? -10.43 14 22.391 1 98.06 122 GLN B N 1
ATOM 5343 C CA . GLN B 1 122 ? -10.039 12.82 23.156 1 98.06 122 GLN B CA 1
ATOM 5344 C C . GLN B 1 122 ? -10.578 11.547 22.5 1 98.06 122 GLN B C 1
ATOM 5346 O O . GLN B 1 122 ? -9.859 10.555 22.391 1 98.06 122 GLN B O 1
ATOM 5351 N N . LYS B 1 123 ? -11.805 11.625 22.125 1 98.06 123 LYS B N 1
ATOM 5352 C CA . LYS B 1 123 ? -12.43 10.461 21.5 1 98.06 123 LYS B CA 1
ATOM 5353 C C . LYS B 1 123 ? -11.695 10.062 20.219 1 98.06 123 LYS B C 1
ATOM 5355 O O . LYS B 1 123 ? -11.531 8.875 19.938 1 98.06 123 LYS B O 1
ATOM 5360 N N . ALA B 1 124 ? -11.25 11.008 19.422 1 98 124 ALA B N 1
ATOM 5361 C CA . ALA B 1 124 ? -10.562 10.75 18.156 1 98 124 ALA B CA 1
ATOM 5362 C C . ALA B 1 124 ? -9.109 10.352 18.391 1 98 124 ALA B C 1
ATOM 5364 O O . ALA B 1 124 ? -8.453 9.805 17.516 1 98 124 ALA B O 1
ATOM 5365 N N . GLY B 1 125 ? -8.594 10.688 19.562 1 97.62 125 GLY B N 1
ATOM 5366 C CA . GLY B 1 125 ? -7.207 10.383 19.891 1 97.62 125 GLY B CA 1
ATOM 5367 C C . GLY B 1 125 ? -6.238 11.445 19.406 1 97.62 125 GLY B C 1
ATOM 5368 O O . GLY B 1 125 ? -5.066 11.156 19.156 1 97.62 125 GLY B O 1
ATOM 5369 N N . VAL B 1 126 ? -6.695 12.672 19.203 1 98.44 126 VAL B N 1
ATOM 5370 C CA . VAL B 1 126 ? -5.82 13.789 18.844 1 98.44 126 VAL B CA 1
ATOM 5371 C C . VAL B 1 126 ? -5.574 14.664 20.078 1 98.44 126 VAL B C 1
ATOM 5373 O O . VAL B 1 126 ? -6.238 14.508 21.109 1 98.44 126 VAL B O 1
ATOM 5376 N N . ARG B 1 127 ? -4.547 15.539 19.984 1 98.5 127 ARG B N 1
ATOM 5377 C CA . ARG B 1 127 ? -4.152 16.375 21.109 1 98.5 127 ARG B CA 1
ATOM 5378 C C . ARG B 1 127 ? -4.402 17.859 20.812 1 98.5 127 ARG B C 1
ATOM 5380 O O . ARG B 1 127 ? -4.113 18.328 19.703 1 98.5 127 ARG B O 1
ATOM 5387 N N . PRO B 1 128 ? -4.895 18.547 21.797 1 97.81 128 PRO B N 1
ATOM 5388 C CA . PRO B 1 128 ? -5.078 19.984 21.578 1 97.81 128 PRO B CA 1
ATOM 5389 C C . PRO B 1 128 ? -3.775 20.766 21.688 1 97.81 128 PRO B C 1
ATOM 5391 O O . PRO B 1 128 ? -2.924 20.438 22.531 1 97.81 128 PRO B O 1
ATOM 5394 N N . MET B 1 129 ? -3.588 21.688 20.844 1 98.5 129 MET B N 1
ATOM 5395 C CA . MET B 1 129 ? -2.822 22.906 21.109 1 98.5 129 MET B CA 1
ATOM 5396 C C . MET B 1 129 ? -3.736 24.047 21.562 1 98.5 129 MET B C 1
ATOM 5398 O O . MET B 1 129 ? -4.52 24.562 20.766 1 98.5 129 MET B O 1
ATOM 5402 N N . VAL B 1 130 ? -3.635 24.375 22.797 1 98.62 130 VAL B N 1
ATOM 5403 C CA . VAL B 1 130 ? -4.629 25.203 23.453 1 98.62 130 VAL B CA 1
ATOM 5404 C C . VAL B 1 130 ? -4.328 26.688 23.172 1 98.62 130 VAL B C 1
ATOM 5406 O O . VAL B 1 130 ? -3.408 27.25 23.75 1 98.62 130 VAL B O 1
ATOM 5409 N N . GLU B 1 131 ? -5.129 27.25 22.375 1 98.12 131 GLU B N 1
ATOM 5410 C CA . GLU B 1 131 ? -5.055 28.688 22.156 1 98.12 131 GLU B CA 1
ATOM 5411 C C . GLU B 1 131 ? -5.773 29.453 23.266 1 98.12 131 GLU B C 1
ATOM 5413 O O . GLU B 1 131 ? -6.98 29.281 23.453 1 98.12 131 GLU B O 1
ATOM 5418 N N . LEU B 1 132 ? -5.074 30.234 23.984 1 98.56 132 LEU B N 1
ATOM 5419 C CA . LEU B 1 132 ? -5.688 31.062 25 1 98.56 132 LEU B CA 1
ATOM 5420 C C . LEU B 1 132 ? -6.234 32.344 24.391 1 98.56 132 LEU B C 1
ATOM 5422 O O . LEU B 1 132 ? -5.664 33.438 24.594 1 98.56 132 LEU B O 1
ATOM 5426 N N . GLY B 1 133 ? -7.387 32.312 23.797 1 96.69 133 GLY B N 1
ATOM 5427 C CA . GLY B 1 133 ? -8.086 33.375 23.109 1 96.69 133 GLY B CA 1
ATOM 5428 C C . GLY B 1 133 ? -9.484 33 22.672 1 96.69 133 GLY B C 1
ATOM 5429 O O . GLY B 1 133 ? -9.867 31.828 22.766 1 96.69 133 GLY B O 1
ATOM 5430 N N . PHE B 1 134 ? -10.375 33.969 22.297 1 96.56 134 PHE B N 1
ATOM 5431 C CA . PHE B 1 134 ? -10.125 35.406 22.422 1 96.56 134 PHE B CA 1
ATOM 5432 C C . PHE B 1 134 ? -10.773 35.969 23.688 1 96.56 134 PHE B C 1
ATOM 5434 O O . PHE B 1 134 ? -11.039 35.219 24.641 1 96.56 134 PHE B O 1
ATOM 5441 N N . MET B 1 135 ? -10.969 37.188 23.734 1 98.25 135 MET B N 1
ATOM 5442 C CA . MET B 1 135 ? -11.367 37.844 24.984 1 98.25 135 MET B CA 1
ATOM 5443 C C . MET B 1 135 ? -12.852 37.594 25.266 1 98.25 135 MET B C 1
ATOM 5445 O O . MET B 1 135 ? -13.695 37.844 24.406 1 98.25 135 MET B O 1
ATOM 5449 N N . PRO B 1 136 ? -13.188 37.062 26.484 1 98.31 136 PRO B N 1
ATOM 5450 C CA . PRO B 1 136 ? -14.609 37 26.828 1 98.31 136 PRO B CA 1
ATOM 5451 C C . PRO B 1 136 ? -15.273 38.375 26.859 1 98.31 136 PRO B C 1
ATOM 5453 O O . PRO B 1 136 ? -14.656 39.375 27.281 1 98.31 136 PRO B O 1
ATOM 5456 N N . LYS B 1 137 ? -16.562 38.375 26.562 1 97.75 137 LYS B N 1
ATOM 5457 C CA . LYS B 1 137 ? -17.312 39.594 26.438 1 97.75 137 LYS B CA 1
ATOM 5458 C C . LYS B 1 137 ? -17.25 40.406 27.734 1 97.75 137 LYS B C 1
ATOM 5460 O O . LYS B 1 137 ? -16.938 41.625 27.719 1 97.75 137 LYS B O 1
ATOM 5465 N N . ASP B 1 138 ? -17.469 39.844 28.859 1 97.88 138 ASP B N 1
ATOM 5466 C CA . ASP B 1 138 ? -17.578 40.531 30.141 1 97.88 138 ASP B CA 1
ATOM 5467 C C . ASP B 1 138 ? -16.203 40.969 30.641 1 97.88 138 ASP B C 1
ATOM 5469 O O . ASP B 1 138 ? -16.109 41.781 31.578 1 97.88 138 ASP B O 1
ATOM 5473 N N . LEU B 1 139 ? -15.148 40.5 30.031 1 98.12 139 LEU B N 1
ATOM 5474 C CA . LEU B 1 139 ? -13.797 40.844 30.469 1 98.12 139 LEU B CA 1
ATOM 5475 C C . LEU B 1 139 ? -13.133 41.812 29.484 1 98.12 139 LEU B C 1
ATOM 5477 O O . LEU B 1 139 ? -12.062 42.375 29.766 1 98.12 139 LEU B O 1
ATOM 5481 N N . ALA B 1 140 ? -13.742 42.125 28.422 1 98.12 140 ALA B N 1
ATOM 5482 C CA . ALA B 1 140 ? -13.164 42.969 27.375 1 98.12 140 ALA B CA 1
ATOM 5483 C C . ALA B 1 140 ? -13.164 44.438 27.781 1 98.12 140 ALA B C 1
ATOM 5485 O O . ALA B 1 140 ? -14.188 44.938 28.25 1 98.12 140 ALA B O 1
ATOM 5486 N N . ALA B 1 141 ? -12.047 44.969 27.609 1 98 141 ALA B N 1
ATOM 5487 C CA . ALA B 1 141 ? -11.961 46.406 27.812 1 98 141 ALA B CA 1
ATOM 5488 C C . ALA B 1 141 ? -12.695 47.188 26.719 1 98 141 ALA B C 1
ATOM 5490 O O . ALA B 1 141 ? -12.883 46.656 25.609 1 98 141 ALA B O 1
ATOM 5491 N N . THR B 1 142 ? -13.102 48.344 27.078 1 95.94 142 THR B N 1
ATOM 5492 C CA . THR B 1 142 ? -13.656 49.25 26.062 1 95.94 142 THR B CA 1
ATOM 5493 C C . THR B 1 142 ? -12.547 49.906 25.266 1 95.94 142 THR B C 1
ATOM 5495 O O . THR B 1 142 ? -11.648 50.531 25.828 1 95.94 142 THR B O 1
ATOM 5498 N N . VAL B 1 143 ? -12.609 49.719 24 1 95.81 143 VAL B N 1
ATOM 5499 C CA . VAL B 1 143 ? -11.703 50.375 23.062 1 95.81 143 VAL B CA 1
ATOM 5500 C C . VAL B 1 143 ? -12.492 51.281 22.125 1 95.81 143 VAL B C 1
ATOM 5502 O O . VAL B 1 143 ? -13.5 50.875 21.547 1 95.81 143 VAL B O 1
ATOM 5505 N N . PRO B 1 144 ? -12.078 52.5 22 1 93.62 144 PRO B N 1
ATOM 5506 C CA . PRO B 1 144 ? -12.805 53.438 21.141 1 93.62 144 PRO B CA 1
ATOM 5507 C C . PRO B 1 144 ? -12.977 52.906 19.719 1 93.62 144 PRO B C 1
ATOM 5509 O O . PRO B 1 144 ? -12.023 52.406 19.125 1 93.62 144 PRO B O 1
ATOM 5512 N N . GLY B 1 145 ? -14.195 52.969 19.203 1 90.94 145 GLY B N 1
ATOM 5513 C CA . GLY B 1 145 ? -14.484 52.594 17.828 1 90.94 145 GLY B CA 1
ATOM 5514 C C . GLY B 1 145 ? -14.859 51.125 17.656 1 90.94 145 GLY B C 1
ATOM 5515 O O . GLY B 1 145 ? -15.133 50.688 16.547 1 90.94 145 GLY B O 1
ATOM 5516 N N . VAL B 1 146 ? -14.766 50.438 18.766 1 91.19 146 VAL B N 1
ATOM 5517 C CA . VAL B 1 146 ? -15.141 49.031 18.734 1 91.19 146 VAL B CA 1
ATOM 5518 C C . VAL B 1 146 ? -16.469 48.812 19.469 1 91.19 146 VAL B C 1
ATOM 5520 O O . VAL B 1 146 ? -16.5 48.781 20.703 1 91.19 146 VAL B O 1
ATOM 5523 N N . ASP B 1 147 ? -17.609 48.656 18.734 1 86.75 147 ASP B N 1
ATOM 5524 C CA . ASP B 1 147 ? -18.922 48.656 19.359 1 86.75 147 ASP B CA 1
ATOM 5525 C C . ASP B 1 147 ? -19.5 47.25 19.422 1 86.75 147 ASP B C 1
ATOM 5527 O O . ASP B 1 147 ? -20.172 46.906 20.406 1 86.75 147 ASP B O 1
ATOM 5531 N N . ALA B 1 148 ? -19.219 46.531 18.422 1 93.19 148 ALA B N 1
ATOM 5532 C CA . ALA B 1 148 ? -19.797 45.188 18.359 1 93.19 148 ALA B CA 1
ATOM 5533 C C . ALA B 1 148 ? -18.844 44.188 18.953 1 93.19 148 ALA B C 1
ATOM 5535 O O . ALA B 1 148 ? -17.625 44.25 18.766 1 93.19 148 ALA B O 1
ATOM 5536 N N . TYR B 1 149 ? -19.375 43.312 19.703 1 94.25 149 TYR B N 1
ATOM 5537 C CA . TYR B 1 149 ? -18.562 42.25 20.266 1 94.25 149 TYR B CA 1
ATOM 5538 C C . TYR B 1 149 ? -18.312 41.156 19.234 1 94.25 149 TYR B C 1
ATOM 5540 O O . TYR B 1 149 ? -17.172 40.781 18.969 1 94.25 149 TYR B O 1
ATOM 5548 N N . GLN B 1 150 ? -19.469 40.656 18.812 1 89.62 150 GLN B N 1
ATOM 5549 C CA . GLN B 1 150 ? -19.469 39.594 17.812 1 89.62 150 GLN B CA 1
ATOM 5550 C C . GLN B 1 150 ? -19.703 40.188 16.406 1 89.62 150 GLN B C 1
ATOM 5552 O O . GLN B 1 150 ? -20.594 41 16.219 1 89.62 150 GLN B O 1
ATOM 5557 N N . VAL B 1 151 ? -18.828 39.719 15.469 1 88.69 151 VAL B N 1
ATOM 5558 C CA . VAL B 1 151 ? -19 40.094 14.07 1 88.69 151 VAL B CA 1
ATOM 5559 C C . VAL B 1 151 ? -19.156 38.875 13.203 1 88.69 151 VAL B C 1
ATOM 5561 O O . VAL B 1 151 ? -18.547 37.812 13.492 1 88.69 151 VAL B O 1
ATOM 5564 N N . HIS B 1 152 ? -19.938 38.938 12.234 1 88.56 152 HIS B N 1
ATOM 5565 C CA . HIS B 1 152 ? -20.266 37.812 11.398 1 88.56 152 HIS B CA 1
ATOM 5566 C C . HIS B 1 152 ? -19.703 37.969 9.992 1 88.56 152 HIS B C 1
ATOM 5568 O O . HIS B 1 152 ? -19.766 39.062 9.422 1 88.56 152 HIS B O 1
ATOM 5574 N N . TYR B 1 153 ? -19.172 36.969 9.531 1 88.44 153 TYR B N 1
ATOM 5575 C CA . TYR B 1 153 ? -18.734 36.969 8.141 1 88.44 153 TYR B CA 1
ATOM 5576 C C . TYR B 1 153 ? -19.922 37.125 7.191 1 88.44 153 TYR B C 1
ATOM 5578 O O . TYR B 1 153 ? -20.984 36.531 7.418 1 88.44 153 TYR B O 1
ATOM 5586 N N . PRO B 1 154 ? -19.781 37.969 6.305 1 89.69 154 PRO B N 1
ATOM 5587 C CA . PRO B 1 154 ? -18.547 38.438 5.664 1 89.69 154 PRO B CA 1
ATOM 5588 C C . PRO B 1 154 ? -18.094 39.781 6.207 1 89.69 154 PRO B C 1
ATOM 5590 O O . PRO B 1 154 ? -17.188 40.406 5.637 1 89.69 154 PRO B O 1
ATOM 5593 N N . ASN B 1 155 ? -18.703 40.219 7.25 1 88.12 155 ASN B N 1
ATOM 5594 C CA . ASN B 1 155 ? -18.156 41.406 7.859 1 88.12 155 ASN B CA 1
ATOM 5595 C C . ASN B 1 155 ? -16.75 41.188 8.406 1 88.12 155 ASN B C 1
ATOM 5597 O O . ASN B 1 155 ? -16.281 40.031 8.445 1 88.12 155 ASN B O 1
ATOM 5601 N N . SER B 1 156 ? -16.156 42.312 8.742 1 86.31 156 SER B N 1
ATOM 5602 C CA . SER B 1 156 ? -14.797 42.25 9.289 1 86.31 156 SER B CA 1
ATOM 5603 C C . SER B 1 156 ? -14.766 41.406 10.562 1 86.31 156 SER B C 1
ATOM 5605 O O . SER B 1 156 ? -15.352 41.781 11.578 1 86.31 156 SER B O 1
ATOM 5607 N N . THR B 1 157 ? -14.008 40.406 10.555 1 81.88 157 THR B N 1
ATOM 5608 C CA . THR B 1 157 ? -13.977 39.469 11.672 1 81.88 157 THR B CA 1
ATOM 5609 C C . THR B 1 157 ? -12.953 39.906 12.719 1 81.88 157 THR B C 1
ATOM 5611 O O . THR B 1 157 ? -12.828 39.281 13.766 1 81.88 157 THR B O 1
ATOM 5614 N N . ILE B 1 158 ? -12.258 41 12.445 1 86.12 158 ILE B N 1
ATOM 5615 C CA . ILE B 1 158 ? -11.164 41.406 13.328 1 86.12 158 ILE B CA 1
ATOM 5616 C C . ILE B 1 158 ? -11.523 42.719 14.008 1 86.12 158 ILE B C 1
ATOM 5618 O O . ILE B 1 158 ? -10.68 43.344 14.648 1 86.12 158 ILE B O 1
ATOM 5622 N N . SER B 1 159 ? -12.781 43.125 13.852 1 90.44 159 SER B N 1
ATOM 5623 C CA . SER B 1 159 ? -13.172 44.438 14.367 1 90.44 159 SER B CA 1
ATOM 5624 C C . SER B 1 159 ? -13.984 44.312 15.648 1 90.44 159 SER B C 1
ATOM 5626 O O . SER B 1 159 ? -14.352 45.312 16.266 1 90.44 159 SER B O 1
ATOM 5628 N N . GLY B 1 160 ? -14.234 43.156 16.031 1 93.75 160 GLY B N 1
ATOM 5629 C CA . GLY B 1 160 ? -15.07 42.938 17.203 1 93.75 160 GLY B CA 1
ATOM 5630 C C . GLY B 1 160 ? -14.305 43.094 18.5 1 93.75 160 GLY B C 1
ATOM 5631 O O . GLY B 1 160 ? -13.078 43.031 18.516 1 93.75 160 GLY B O 1
ATOM 5632 N N . ALA B 1 161 ? -15.07 43.219 19.609 1 96.62 161 ALA B N 1
ATOM 5633 C CA . ALA B 1 161 ? -14.469 43.438 20.922 1 96.62 161 ALA B CA 1
ATOM 5634 C C . ALA B 1 161 ? -13.875 42.156 21.484 1 96.62 161 ALA B C 1
ATOM 5636 O O . ALA B 1 161 ? -13.141 42.188 22.469 1 96.62 161 ALA B O 1
ATOM 5637 N N . SER B 1 162 ? -14.125 41.062 20.844 1 96.31 162 SER B N 1
ATOM 5638 C CA . SER B 1 162 ? -13.445 39.812 21.219 1 96.31 162 SER B CA 1
ATOM 5639 C C . SER B 1 162 ? -11.93 39.938 21.047 1 96.31 162 SER B C 1
ATOM 5641 O O . SER B 1 162 ? -11.172 39.156 21.594 1 96.31 162 SER B O 1
ATOM 5643 N N . ASN B 1 163 ? -11.445 41 20.312 1 97.25 163 ASN B N 1
ATOM 5644 C CA . ASN B 1 163 ? -10.023 41.219 20.062 1 97.25 163 ASN B CA 1
ATOM 5645 C C . ASN B 1 163 ? -9.445 42.312 20.953 1 97.25 163 ASN B C 1
ATOM 5647 O O . ASN B 1 163 ? -8.297 42.719 20.781 1 97.25 163 ASN B O 1
ATOM 5651 N N . ASN B 1 164 ? -10.25 42.781 21.938 1 98.06 164 ASN B N 1
ATOM 5652 C CA . ASN B 1 164 ? -9.812 43.812 22.859 1 98.06 164 ASN B CA 1
ATOM 5653 C C . ASN B 1 164 ? -9 43.219 24.016 1 98.06 164 ASN B C 1
ATOM 5655 O O . ASN B 1 164 ? -9.086 42.031 24.297 1 98.06 164 ASN B O 1
ATOM 5659 N N . PRO B 1 165 ? -8.117 44 24.672 1 98.31 165 PRO B N 1
ATOM 5660 C CA . PRO B 1 165 ? -7.453 43.562 25.906 1 98.31 165 PRO B CA 1
ATOM 5661 C C . PRO B 1 165 ? -8.422 43.406 27.078 1 98.31 165 PRO B C 1
ATOM 5663 O O . PRO B 1 165 ? -9.562 43.844 27 1 98.31 165 PRO B O 1
ATOM 5666 N N . PRO B 1 166 ? -8.031 42.719 28.078 1 98.56 166 PRO B N 1
ATOM 5667 C CA . PRO B 1 166 ? -8.914 42.656 29.25 1 98.56 166 PRO B CA 1
ATOM 5668 C C . PRO B 1 166 ? -8.992 43.969 30.016 1 98.56 166 PRO B C 1
ATOM 5670 O O . PRO B 1 166 ? -8.008 44.688 30.109 1 98.56 166 PRO B O 1
ATOM 5673 N N . LYS B 1 167 ? -10.125 44.219 30.609 1 97.62 167 LYS B N 1
ATOM 5674 C CA . LYS B 1 167 ? -10.25 45.375 31.469 1 97.62 167 LYS B CA 1
ATOM 5675 C C . LYS B 1 167 ? -9.586 45.156 32.812 1 97.62 167 LYS B C 1
ATOM 5677 O O . LYS B 1 167 ? -9.297 46.094 33.562 1 97.62 167 LYS B O 1
ATOM 5682 N N . ASP B 1 168 ? -9.352 43.906 33.156 1 98.12 168 ASP B N 1
ATOM 5683 C CA . ASP B 1 168 ? -8.719 43.469 34.375 1 98.12 168 ASP B CA 1
ATOM 5684 C C . ASP B 1 168 ? -7.793 42.281 34.156 1 98.12 168 ASP B C 1
ATOM 5686 O O . ASP B 1 168 ? -8.258 41.156 34 1 98.12 168 ASP B O 1
ATOM 5690 N N . TYR B 1 169 ? -6.445 42.5 34.188 1 98.5 169 TYR B N 1
ATOM 5691 C CA . TYR B 1 169 ? -5.465 41.5 33.875 1 98.5 169 TYR B CA 1
ATOM 5692 C C . TYR B 1 169 ? -5.426 40.406 34.938 1 98.5 169 TYR B C 1
ATOM 5694 O O . TYR B 1 169 ? -5.168 39.25 34.625 1 98.5 169 TYR B O 1
ATOM 5702 N N . ALA B 1 170 ? -5.625 40.75 36.156 1 98 170 ALA B N 1
ATOM 5703 C CA . ALA B 1 170 ? -5.676 39.75 37.219 1 98 170 ALA B CA 1
ATOM 5704 C C . ALA B 1 170 ? -6.844 38.781 37 1 98 170 ALA B C 1
ATOM 5706 O O . ALA B 1 170 ? -6.707 37.562 37.219 1 98 170 ALA B O 1
ATOM 5707 N N . MET B 1 171 ? -7.961 39.344 36.656 1 98.25 171 MET B N 1
ATOM 5708 C CA . MET B 1 171 ? -9.133 38.5 36.375 1 98.25 171 MET B CA 1
ATOM 5709 C C . MET B 1 171 ? -8.891 37.625 35.156 1 98.25 171 MET B C 1
ATOM 5711 O O . MET B 1 171 ? -9.328 36.469 35.125 1 98.25 171 MET B O 1
ATOM 5715 N N . TRP B 1 172 ? -8.25 38.188 34.156 1 98.62 172 TRP B N 1
ATOM 5716 C CA . TRP B 1 172 ? -7.844 37.375 33 1 98.62 172 TRP B CA 1
ATOM 5717 C C . TRP B 1 172 ? -6.957 36.219 33.438 1 98.62 172 TRP B C 1
ATOM 5719 O O . TRP B 1 172 ? -7.188 35.062 33.031 1 98.62 172 TRP B O 1
ATOM 5729 N N . SER B 1 173 ? -5.961 36.5 34.188 1 98.75 173 SER B N 1
ATOM 5730 C CA . SER B 1 173 ? -5.051 35.469 34.656 1 98.75 173 SER B CA 1
ATOM 5731 C C . SER B 1 173 ? -5.805 34.375 35.438 1 98.75 173 SER B C 1
ATOM 5733 O O . SER B 1 173 ? -5.508 33.188 35.312 1 98.75 173 SER B O 1
ATOM 5735 N N . GLU B 1 174 ? -6.727 34.781 36.281 1 98.62 174 GLU B N 1
ATOM 5736 C CA . GLU B 1 174 ? -7.531 33.844 37.031 1 98.62 174 GLU B CA 1
ATOM 5737 C C . GLU B 1 174 ? -8.383 32.969 36.125 1 98.62 174 GLU B C 1
ATOM 5739 O O . GLU B 1 174 ? -8.523 31.766 36.344 1 98.62 174 GLU B O 1
ATOM 5744 N N . LEU B 1 175 ? -8.984 33.594 35.094 1 98.75 175 LEU B N 1
ATOM 5745 C CA . LEU B 1 175 ? -9.734 32.812 34.125 1 98.75 175 LEU B CA 1
ATOM 5746 C C . LEU B 1 175 ? -8.852 31.734 33.5 1 98.75 175 LEU B C 1
ATOM 5748 O O . LEU B 1 175 ? -9.266 30.578 33.406 1 98.75 175 LEU B O 1
ATOM 5752 N N . VAL B 1 176 ? -7.648 32.094 33.062 1 98.88 176 VAL B N 1
ATOM 5753 C CA . VAL B 1 176 ? -6.727 31.156 32.438 1 98.88 176 VAL B CA 1
ATOM 5754 C C . VAL B 1 176 ? -6.355 30.062 33.406 1 98.88 176 VAL B C 1
ATOM 5756 O O . VAL B 1 176 ? -6.273 28.891 33.031 1 98.88 176 VAL B O 1
ATOM 5759 N N . GLN B 1 177 ? -6.129 30.422 34.656 1 98.88 177 GLN B N 1
ATOM 5760 C CA . GLN B 1 177 ? -5.828 29.453 35.719 1 98.88 177 GLN B CA 1
ATOM 5761 C C . GLN B 1 177 ? -6.98 28.469 35.906 1 98.88 177 GLN B C 1
ATOM 5763 O O . GLN B 1 177 ? -6.773 27.266 35.906 1 98.88 177 GLN B O 1
ATOM 5768 N N . LYS B 1 178 ? -8.195 29 36.031 1 98.81 178 LYS B N 1
ATOM 5769 C CA . LYS B 1 178 ? -9.375 28.172 36.25 1 98.81 178 LYS B CA 1
ATOM 5770 C C . LYS B 1 178 ? -9.633 27.266 35.031 1 98.81 178 LYS B C 1
ATOM 5772 O O . LYS B 1 178 ? -10.031 26.109 35.219 1 98.81 178 LYS B O 1
ATOM 5777 N N . TYR B 1 179 ? -9.469 27.844 33.906 1 98.62 179 TYR B N 1
ATOM 5778 C CA . TYR B 1 179 ? -9.617 27.062 32.688 1 98.62 179 TYR B CA 1
ATOM 5779 C C . TYR B 1 179 ? -8.625 25.906 32.656 1 98.62 179 TYR B C 1
ATOM 5781 O O . TYR B 1 179 ? -9.008 24.766 32.406 1 98.62 179 TYR B O 1
ATOM 5789 N N . THR B 1 180 ? -7.383 26.141 32.938 1 98.81 180 THR B N 1
ATOM 5790 C CA . THR B 1 180 ? -6.332 25.125 32.938 1 98.81 180 THR B CA 1
ATOM 5791 C C . THR B 1 180 ? -6.59 24.094 34.031 1 98.81 180 THR B C 1
ATOM 5793 O O . THR B 1 180 ? -6.422 22.891 33.812 1 98.81 180 THR B O 1
ATOM 5796 N N . GLU B 1 181 ? -6.984 24.578 35.219 1 98.81 181 GLU B N 1
ATOM 5797 C CA . GLU B 1 181 ? -7.348 23.656 36.281 1 98.81 181 GLU B CA 1
ATOM 5798 C C . GLU B 1 181 ? -8.453 22.703 35.844 1 98.81 181 GLU B C 1
ATOM 5800 O O . GLU B 1 181 ? -8.398 21.516 36.156 1 98.81 181 GLU B O 1
ATOM 5805 N N . HIS B 1 182 ? -9.398 23.266 35.219 1 98.69 182 HIS B N 1
ATOM 5806 C CA . HIS B 1 182 ? -10.508 22.438 34.75 1 98.69 182 HIS B CA 1
ATOM 5807 C C . HIS B 1 182 ? -10.023 21.359 33.781 1 98.69 182 HIS B C 1
ATOM 5809 O O . HIS B 1 182 ? -10.43 20.203 33.875 1 98.69 182 HIS B O 1
ATOM 5815 N N . LEU B 1 183 ? -9.195 21.781 32.781 1 98.75 183 LEU B N 1
ATOM 5816 C CA . LEU B 1 183 ? -8.656 20.812 31.844 1 98.75 183 LEU B CA 1
ATOM 5817 C C . LEU B 1 183 ? -7.898 19.703 32.562 1 98.75 183 LEU B C 1
ATOM 5819 O O . LEU B 1 183 ? -8.039 18.531 32.219 1 98.75 183 LEU B O 1
ATOM 5823 N N . VAL B 1 184 ? -7.09 20.062 33.531 1 98.75 184 VAL B N 1
ATOM 5824 C CA . VAL B 1 184 ? -6.309 19.094 34.312 1 98.75 184 VAL B CA 1
ATOM 5825 C C . VAL B 1 184 ? -7.242 18.156 35.062 1 98.75 184 VAL B C 1
ATOM 5827 O O . VAL B 1 184 ? -7.023 16.938 35.094 1 98.75 184 VAL B O 1
ATOM 5830 N N . GLU B 1 185 ? -8.227 18.703 35.688 1 98.56 185 GLU B N 1
ATOM 5831 C CA . GLU B 1 185 ? -9.172 17.906 36.469 1 98.56 185 GLU B CA 1
ATOM 5832 C C . GLU B 1 185 ? -9.938 16.938 35.594 1 98.56 185 GLU B C 1
ATOM 5834 O O . GLU B 1 185 ? -10.156 15.781 35.969 1 98.56 185 GLU B O 1
ATOM 5839 N N . ARG B 1 186 ? -10.312 17.391 34.438 1 98.5 186 ARG B N 1
ATOM 5840 C CA . ARG B 1 186 ? -11.203 16.594 33.625 1 98.5 186 ARG B CA 1
ATOM 5841 C C . ARG B 1 186 ? -10.422 15.547 32.844 1 98.5 186 ARG B C 1
ATOM 5843 O O . ARG B 1 186 ? -10.883 14.414 32.656 1 98.5 186 ARG B O 1
ATOM 5850 N N . TYR B 1 187 ? -9.258 15.891 32.312 1 98.44 187 TYR B N 1
ATOM 5851 C CA . TYR B 1 187 ? -8.578 15.016 31.359 1 98.44 187 TYR B CA 1
ATOM 5852 C C . TYR B 1 187 ? -7.324 14.406 31.984 1 98.44 187 TYR B C 1
ATOM 5854 O O . TYR B 1 187 ? -6.703 13.523 31.391 1 98.44 187 TYR B O 1
ATOM 5862 N N . GLY B 1 188 ? -6.871 14.883 33.156 1 98.31 188 GLY B N 1
ATOM 5863 C CA . GLY B 1 188 ? -5.715 14.344 33.844 1 98.31 188 GLY B CA 1
ATOM 5864 C C . GLY B 1 188 ? -4.441 15.125 33.562 1 98.31 188 GLY B C 1
ATOM 5865 O O . GLY B 1 188 ? -4.176 15.516 32.438 1 98.31 188 GLY B O 1
ATOM 5866 N N . LYS B 1 189 ? -3.631 15.273 34.594 1 98.31 189 LYS B N 1
ATOM 5867 C CA . LYS B 1 189 ? -2.395 16.047 34.562 1 98.31 189 LYS B CA 1
ATOM 5868 C C . LYS B 1 189 ? -1.418 15.484 33.531 1 98.31 189 LYS B C 1
ATOM 5870 O O . LYS B 1 189 ? -0.783 16.234 32.781 1 98.31 189 LYS B O 1
ATOM 5875 N N . GLU B 1 190 ? -1.321 14.188 33.469 1 97.44 190 GLU B N 1
ATOM 5876 C CA . GLU B 1 190 ? -0.344 13.531 32.594 1 97.44 190 GLU B CA 1
ATOM 5877 C C . GLU B 1 190 ? -0.64 13.812 31.125 1 97.44 190 GLU B C 1
ATOM 5879 O O . GLU B 1 190 ? 0.281 13.961 30.312 1 97.44 190 GLU B O 1
ATOM 5884 N N . GLN B 1 191 ? -1.867 13.898 30.812 1 97.25 191 GLN B N 1
ATOM 5885 C CA . GLN B 1 191 ? -2.252 14.195 29.438 1 97.25 191 GLN B CA 1
ATOM 5886 C C . GLN B 1 191 ? -2.082 15.68 29.125 1 97.25 191 GLN B C 1
ATOM 5888 O O . GLN B 1 191 ? -1.529 16.047 28.094 1 97.25 191 GLN B O 1
ATOM 5893 N N . VAL B 1 192 ? -2.531 16.531 30 1 98.62 192 VAL B N 1
ATOM 5894 C CA . VAL B 1 192 ? -2.57 17.969 29.734 1 98.62 192 VAL B CA 1
ATOM 5895 C C . VAL B 1 192 ? -1.146 18.516 29.656 1 98.62 192 VAL B C 1
ATOM 5897 O O . VAL B 1 192 ? -0.872 19.438 28.891 1 98.62 192 VAL B O 1
ATOM 5900 N N . ARG B 1 193 ? -0.245 17.844 30.359 1 97.81 193 ARG B N 1
ATOM 5901 C CA . ARG B 1 193 ? 1.138 18.312 30.359 1 97.81 193 ARG B CA 1
ATOM 5902 C C . ARG B 1 193 ? 1.789 18.078 29 1 97.81 193 ARG B C 1
ATOM 5904 O O . ARG B 1 193 ? 2.846 18.656 28.719 1 97.81 193 ARG B O 1
ATOM 5911 N N . THR B 1 194 ? 1.125 17.234 28.109 1 97.81 194 THR B N 1
ATOM 5912 C CA . THR B 1 194 ? 1.661 16.984 26.781 1 97.81 194 THR B CA 1
ATOM 5913 C C . THR B 1 194 ? 1.113 18.016 25.781 1 97.81 194 THR B C 1
ATOM 5915 O O . THR B 1 194 ? 1.53 18.047 24.625 1 97.81 194 THR B O 1
ATOM 5918 N N . TRP B 1 195 ? 0.186 18.844 26.266 1 98.69 195 TRP B N 1
ATOM 5919 C CA . TRP B 1 195 ? -0.413 19.844 25.391 1 98.69 195 TRP B CA 1
ATOM 5920 C C . TRP B 1 195 ? 0.438 21.109 25.328 1 98.69 195 TRP B C 1
ATOM 5922 O O . TRP B 1 195 ? 1.321 21.312 26.172 1 98.69 195 TRP B O 1
ATOM 5932 N N . TYR B 1 196 ? 0.261 21.875 24.297 1 98.81 196 TYR B N 1
ATOM 5933 C CA . TYR B 1 196 ? 0.899 23.172 24.141 1 98.81 196 TYR B CA 1
ATOM 5934 C C . TYR B 1 196 ? -0.092 24.297 24.406 1 98.81 196 TYR B C 1
ATOM 5936 O O . TYR B 1 196 ? -1.217 24.281 23.891 1 98.81 196 TYR B O 1
ATOM 5944 N N . PHE B 1 197 ? 0.282 25.234 25.234 1 98.94 197 PHE B N 1
ATOM 5945 C CA . PHE B 1 197 ? -0.546 26.391 25.531 1 98.94 197 PHE B CA 1
ATOM 5946 C C . PHE B 1 197 ? -0.005 27.641 24.828 1 98.94 197 PHE B C 1
ATOM 5948 O O . PHE B 1 197 ? 1.075 28.125 25.172 1 98.94 197 PHE B O 1
ATOM 5955 N N . GLU B 1 198 ? -0.719 28.125 23.875 1 98.94 198 GLU B N 1
ATOM 5956 C CA . GLU B 1 198 ? -0.32 29.266 23.062 1 98.94 198 GLU B CA 1
ATOM 5957 C C . GLU B 1 198 ? -1.151 30.5 23.406 1 98.94 198 GLU B C 1
ATOM 5959 O O . GLU B 1 198 ? -2.379 30.422 23.484 1 98.94 198 GLU B O 1
ATOM 5964 N N . VAL B 1 199 ? -0.506 31.625 23.516 1 98.81 199 VAL B N 1
ATOM 5965 C CA . VAL B 1 199 ? -1.218 32.812 23.969 1 98.81 199 VAL B CA 1
ATOM 5966 C C . VAL B 1 199 ? -1.673 33.625 22.766 1 98.81 199 VAL B C 1
ATOM 5968 O O . VAL B 1 199 ? -0.847 34.156 22.016 1 98.81 199 VAL B O 1
ATOM 5971 N N . TRP B 1 200 ? -2.988 33.719 22.562 1 98.38 200 TRP B N 1
ATOM 5972 C CA . TRP B 1 200 ? -3.658 34.625 21.641 1 98.38 200 TRP B CA 1
ATOM 5973 C C . TRP B 1 200 ? -3.375 34.219 20.188 1 98.38 200 TRP B C 1
ATOM 5975 O O . TRP B 1 200 ? -3.17 33.062 19.891 1 98.38 200 TRP B O 1
ATOM 5985 N N . ASN B 1 201 ? -3.668 35.094 19.234 1 97.25 201 ASN B N 1
ATOM 5986 C CA . ASN B 1 201 ? -3.471 34.906 17.797 1 97.25 201 ASN B CA 1
ATOM 5987 C C . ASN B 1 201 ? -3.207 36.219 17.094 1 97.25 201 ASN B C 1
ATOM 5989 O O . ASN B 1 201 ? -4.035 37.125 17.141 1 97.25 201 ASN B O 1
ATOM 5993 N N . GLU B 1 202 ? -2.102 36.344 16.5 1 96.81 202 GLU B N 1
ATOM 5994 C CA . GLU B 1 202 ? -1.678 37.438 15.625 1 96.81 202 GLU B CA 1
ATOM 5995 C C . GLU B 1 202 ? -1.915 38.812 16.281 1 96.81 202 GLU B C 1
ATOM 5997 O O . GLU B 1 202 ? -2.592 39.656 15.719 1 96.81 202 GLU B O 1
ATOM 6002 N N . PRO B 1 203 ? -1.252 39 17.359 1 97.94 203 PRO B N 1
ATOM 6003 C CA . PRO B 1 203 ? -1.418 40.25 18.094 1 97.94 203 PRO B CA 1
ATOM 6004 C C . PRO B 1 203 ? -0.763 41.438 17.375 1 97.94 203 PRO B C 1
ATOM 6006 O O . PRO B 1 203 ? -0.887 42.562 17.828 1 97.94 203 PRO B O 1
ATOM 6009 N N . ASP B 1 204 ? -0.051 41.188 16.297 1 97.38 204 ASP B N 1
ATOM 6010 C CA . ASP B 1 204 ? 0.621 42.25 15.547 1 97.38 204 ASP B CA 1
ATOM 6011 C C . ASP B 1 204 ? -0.3 42.812 14.484 1 97.38 204 ASP B C 1
ATOM 6013 O O . ASP B 1 204 ? 0.074 43.781 13.781 1 97.38 204 ASP B O 1
ATOM 6017 N N . ILE B 1 205 ? -1.517 42.312 14.289 1 95.25 205 ILE B N 1
ATOM 6018 C CA . ILE B 1 205 ? -2.545 42.875 13.406 1 95.25 205 ILE B CA 1
ATOM 6019 C C . ILE B 1 205 ? -3.854 43.031 14.18 1 95.25 205 ILE B C 1
ATOM 6021 O O . ILE B 1 205 ? -3.9 42.781 15.391 1 95.25 205 ILE B O 1
ATOM 6025 N N . PRO B 1 206 ? -4.961 43.406 13.609 1 93.44 206 PRO B N 1
ATOM 6026 C CA . PRO B 1 206 ? -6.152 43.812 14.359 1 93.44 206 PRO B CA 1
ATOM 6027 C C . PRO B 1 206 ? -6.859 42.625 15.016 1 93.44 206 PRO B C 1
ATOM 6029 O O . PRO B 1 206 ? -8.008 42.75 15.445 1 93.44 206 PRO B O 1
ATOM 6032 N N . TYR B 1 207 ? -6.227 41.531 15.141 1 95.19 207 TYR B N 1
ATOM 6033 C CA . TYR B 1 207 ? -6.684 40.5 16.047 1 95.19 207 TYR B CA 1
ATOM 6034 C C . TYR B 1 207 ? -6.367 40.844 17.5 1 95.19 207 TYR B C 1
ATOM 6036 O O . TYR B 1 207 ? -6.801 40.156 18.422 1 95.19 207 TYR B O 1
ATOM 6044 N N . TRP B 1 208 ? -5.676 41.938 17.703 1 97.5 208 TRP B N 1
ATOM 6045 C CA . TRP B 1 208 ? -5.363 42.531 19 1 97.5 208 TRP B CA 1
ATOM 6046 C C . TRP B 1 208 ? -5.461 44.031 18.938 1 97.5 208 TRP B C 1
ATOM 6048 O O . TRP B 1 208 ? -4.691 44.688 18.219 1 97.5 208 TRP B O 1
ATOM 6058 N N . HIS B 1 209 ? -6.355 44.656 19.734 1 97.56 209 HIS B N 1
ATOM 6059 C CA . HIS B 1 209 ? -6.668 46.062 19.625 1 97.56 209 HIS B CA 1
ATOM 6060 C C . HIS B 1 209 ? -5.883 46.875 20.641 1 97.56 209 HIS B C 1
ATOM 6062 O O . HIS B 1 209 ? -6.41 47.844 21.203 1 97.56 209 HIS B O 1
ATOM 6068 N N . ALA B 1 210 ? -4.715 46.5 21.016 1 97.25 210 ALA B N 1
ATOM 6069 C CA . ALA B 1 210 ? -3.832 47.25 21.906 1 97.25 210 ALA B CA 1
ATOM 6070 C C . ALA B 1 210 ? -2.385 47.188 21.422 1 97.25 210 ALA B C 1
ATOM 6072 O O . ALA B 1 210 ? -2.105 46.656 20.344 1 97.25 210 ALA B O 1
ATOM 6073 N N . THR B 1 211 ? -1.449 47.75 22.141 1 97.12 211 THR B N 1
ATOM 6074 C CA . THR B 1 211 ? -0.055 47.875 21.734 1 97.12 211 THR B CA 1
ATOM 6075 C C . THR B 1 211 ? 0.676 46.531 21.922 1 97.12 211 THR B C 1
ATOM 6077 O O . THR B 1 211 ? 0.206 45.656 22.641 1 97.12 211 THR B O 1
ATOM 6080 N N . PRO B 1 212 ? 1.841 46.375 21.266 1 97.75 212 PRO B N 1
ATOM 6081 C CA . PRO B 1 212 ? 2.668 45.188 21.484 1 97.75 212 PRO B CA 1
ATOM 6082 C C . PRO B 1 212 ? 3.047 45 22.953 1 97.75 212 PRO B C 1
ATOM 6084 O O . PRO B 1 212 ? 3.127 43.875 23.422 1 97.75 212 PRO B O 1
ATOM 6087 N N . GLU B 1 213 ? 3.268 46.062 23.688 1 97.56 213 GLU B N 1
ATOM 6088 C CA . GLU B 1 213 ? 3.613 46 25.094 1 97.56 213 GLU B CA 1
ATOM 6089 C C . GLU B 1 213 ? 2.449 45.438 25.922 1 97.56 213 GLU B C 1
ATOM 6091 O O . GLU B 1 213 ? 2.654 44.688 26.875 1 97.56 213 GLU B O 1
ATOM 6096 N N . GLU B 1 214 ? 1.292 45.875 25.5 1 98 214 GLU B N 1
ATOM 6097 C CA . GLU B 1 214 ? 0.112 45.344 26.172 1 98 214 GLU B CA 1
ATOM 6098 C C . GLU B 1 214 ? -0.06 43.844 25.906 1 98 214 GLU B C 1
ATOM 6100 O O . GLU B 1 214 ? -0.529 43.094 26.766 1 98 214 GLU B O 1
ATOM 6105 N N . TYR B 1 215 ? 0.318 43.469 24.75 1 98.62 215 TYR B N 1
ATOM 6106 C CA . TYR B 1 215 ? 0.302 42.031 24.484 1 98.62 215 TYR B CA 1
ATOM 6107 C C . TYR B 1 215 ? 1.315 41.281 25.359 1 98.62 215 TYR B C 1
ATOM 6109 O O . TYR B 1 215 ? 1.032 40.219 25.875 1 98.62 215 TYR B O 1
ATOM 6117 N N . ASN B 1 216 ? 2.5 41.844 25.469 1 98.81 216 ASN B N 1
ATOM 6118 C CA . ASN B 1 216 ? 3.477 41.25 26.359 1 98.81 216 ASN B CA 1
ATOM 6119 C C . ASN B 1 216 ? 2.906 41.062 27.766 1 98.81 216 ASN B C 1
ATOM 6121 O O . ASN B 1 216 ? 3.133 40.031 28.391 1 98.81 216 ASN B O 1
ATOM 6125 N N . LYS B 1 217 ? 2.203 42.094 28.172 1 98.81 217 LYS B N 1
ATOM 6126 C CA . LYS B 1 217 ? 1.548 42 29.469 1 98.81 217 LYS B CA 1
ATOM 6127 C C . LYS B 1 217 ? 0.524 40.875 29.5 1 98.81 217 LYS B C 1
ATOM 6129 O O . LYS B 1 217 ? 0.444 40.125 30.484 1 98.81 217 LYS B O 1
ATOM 6134 N N . LEU B 1 218 ? -0.253 40.781 28.484 1 98.88 218 LEU B N 1
ATOM 6135 C CA . LEU B 1 218 ? -1.214 39.688 28.375 1 98.88 218 LEU B CA 1
ATOM 6136 C C . LEU B 1 218 ? -0.51 38.344 28.453 1 98.88 218 LEU B C 1
ATOM 6138 O O . LEU B 1 218 ? -0.994 37.406 29.125 1 98.88 218 LEU B O 1
ATOM 6142 N N . TYR B 1 219 ? 0.618 38.156 27.719 1 98.88 219 TYR B N 1
ATOM 6143 C CA . TYR B 1 219 ? 1.403 36.938 27.75 1 98.88 219 TYR B CA 1
ATOM 6144 C C . TYR B 1 219 ? 1.819 36.594 29.172 1 98.88 219 TYR B C 1
ATOM 6146 O O . TYR B 1 219 ? 1.644 35.438 29.625 1 98.88 219 TYR B O 1
ATOM 6154 N N . ASP B 1 220 ? 2.316 37.594 29.891 1 98.88 220 ASP B N 1
ATOM 6155 C CA . ASP B 1 220 ? 2.787 37.406 31.266 1 98.88 220 ASP B CA 1
ATOM 6156 C C . ASP B 1 220 ? 1.679 36.844 32.156 1 98.88 220 ASP B C 1
ATOM 6158 O O . ASP B 1 220 ? 1.888 35.875 32.875 1 98.88 220 ASP B O 1
ATOM 6162 N N . TYR B 1 221 ? 0.542 37.469 32.031 1 98.94 221 TYR B N 1
ATOM 6163 C CA . TYR B 1 221 ? -0.565 37.125 32.906 1 98.94 221 TYR B CA 1
ATOM 6164 C C . TYR B 1 221 ? -1.143 35.75 32.531 1 98.94 221 TYR B C 1
ATOM 6166 O O . TYR B 1 221 ? -1.588 35 33.375 1 98.94 221 TYR B O 1
ATOM 6174 N N . SER B 1 222 ? -1.191 35.5 31.219 1 98.94 222 SER B N 1
ATOM 6175 C CA . SER B 1 222 ? -1.669 34.188 30.75 1 98.94 222 SER B CA 1
ATOM 6176 C C . SER B 1 222 ? -0.782 33.062 31.266 1 98.94 222 SER B C 1
ATOM 6178 O O . SER B 1 222 ? -1.276 32.062 31.812 1 98.94 222 SER B O 1
ATOM 6180 N N . VAL B 1 223 ? 0.515 33.188 31.078 1 98.88 223 VAL B N 1
ATOM 6181 C CA . VAL B 1 223 ? 1.481 32.156 31.453 1 98.88 223 VAL B CA 1
ATOM 6182 C C . VAL B 1 223 ? 1.47 31.969 32.969 1 98.88 223 VAL B C 1
ATOM 6184 O O . VAL B 1 223 ? 1.545 30.828 33.438 1 98.88 223 VAL B O 1
ATOM 6187 N N . ALA B 1 224 ? 1.375 33.062 33.656 1 98.75 224 ALA B N 1
ATOM 6188 C CA . ALA B 1 224 ? 1.268 32.938 35.094 1 98.75 224 ALA B CA 1
ATOM 6189 C C . ALA B 1 224 ? 0.04 32.125 35.5 1 98.75 224 ALA B C 1
ATOM 6191 O O . ALA B 1 224 ? 0.105 31.312 36.406 1 98.75 224 ALA B O 1
ATOM 6192 N N . GLY B 1 225 ? -1.078 32.375 34.844 1 98.81 225 GLY B N 1
ATOM 6193 C CA . GLY B 1 225 ? -2.297 31.641 35.125 1 98.81 225 GLY B CA 1
ATOM 6194 C C . GLY B 1 225 ? -2.176 30.156 34.844 1 98.81 225 GLY B C 1
ATOM 6195 O O . GLY B 1 225 ? -2.562 29.328 35.656 1 98.81 225 GLY B O 1
ATOM 6196 N N . VAL B 1 226 ? -1.621 29.844 33.656 1 98.88 226 VAL B N 1
ATOM 6197 C CA . VAL B 1 226 ? -1.457 28.453 33.25 1 98.88 226 VAL B CA 1
ATOM 6198 C C . VAL B 1 226 ? -0.569 27.719 34.25 1 98.88 226 VAL B C 1
ATOM 6200 O O . VAL B 1 226 ? -0.915 26.641 34.719 1 98.88 226 VAL B O 1
ATOM 6203 N N . ARG B 1 227 ? 0.541 28.328 34.594 1 98.5 227 ARG B N 1
ATOM 6204 C CA . ARG B 1 227 ? 1.547 27.672 35.438 1 98.5 227 ARG B CA 1
ATOM 6205 C C . ARG B 1 227 ? 1.121 27.625 36.875 1 98.5 227 ARG B C 1
ATOM 6207 O O . ARG B 1 227 ? 1.625 26.797 37.656 1 98.5 227 ARG B O 1
ATOM 6214 N N . ALA B 1 228 ? 0.231 28.484 37.281 1 98.44 228 ALA B N 1
ATOM 6215 C CA . ALA B 1 228 ? -0.362 28.359 38.625 1 98.44 228 ALA B CA 1
ATOM 6216 C C . ALA B 1 228 ? -1.165 27.062 38.75 1 98.44 228 ALA B C 1
ATOM 6218 O O . ALA B 1 228 ? -1.199 26.453 39.812 1 98.44 228 ALA B O 1
ATOM 6219 N N . ALA B 1 229 ? -1.809 26.703 37.688 1 98.56 229 ALA B N 1
ATOM 6220 C CA . ALA B 1 229 ? -2.631 25.5 37.656 1 98.56 229 ALA B CA 1
ATOM 6221 C C . ALA B 1 229 ? -1.789 24.266 37.344 1 98.56 229 ALA B C 1
ATOM 6223 O O . ALA B 1 229 ? -2.049 23.188 37.844 1 98.56 229 ALA B O 1
ATOM 6224 N N . LEU B 1 230 ? -0.813 24.375 36.469 1 98.69 230 LEU B N 1
ATOM 6225 C CA . LEU B 1 230 ? 0.042 23.312 35.969 1 98.69 230 LEU B CA 1
ATOM 6226 C C . LEU B 1 230 ? 1.478 23.797 35.781 1 98.69 230 LEU B C 1
ATOM 6228 O O . LEU B 1 230 ? 1.879 24.219 34.688 1 98.69 230 LEU B O 1
ATOM 6232 N N . PRO B 1 231 ? 2.295 23.672 36.75 1 98.19 231 PRO B N 1
ATOM 6233 C CA . PRO B 1 231 ? 3.617 24.312 36.812 1 98.19 231 PRO B CA 1
ATOM 6234 C C . PRO B 1 231 ? 4.523 23.859 35.656 1 98.19 231 PRO B C 1
ATOM 6236 O O . PRO B 1 231 ? 5.387 24.625 35.219 1 98.19 231 PRO B O 1
ATOM 6239 N N . ASP B 1 232 ? 4.328 22.656 35.156 1 97.62 232 ASP B N 1
ATOM 6240 C CA . ASP B 1 232 ? 5.219 22.156 34.125 1 97.62 232 ASP B CA 1
ATOM 6241 C C . ASP B 1 232 ? 4.559 22.234 32.75 1 97.62 232 ASP B C 1
ATOM 6243 O O . ASP B 1 232 ? 4.996 21.578 31.812 1 97.62 232 ASP B O 1
ATOM 6247 N N . ALA B 1 233 ? 3.479 23.047 32.625 1 98.69 233 ALA B N 1
ATOM 6248 C CA . ALA B 1 233 ? 2.807 23.219 31.344 1 98.69 233 ALA B CA 1
ATOM 6249 C C . ALA B 1 233 ? 3.76 23.797 30.297 1 98.69 233 ALA B C 1
ATOM 6251 O O . ALA B 1 233 ? 4.617 24.625 30.625 1 98.69 233 ALA B O 1
ATOM 6252 N N . ILE B 1 234 ? 3.637 23.375 29.062 1 98.88 234 ILE B N 1
ATOM 6253 C CA . ILE B 1 234 ? 4.414 23.922 27.938 1 98.88 234 ILE B CA 1
ATOM 6254 C C . ILE B 1 234 ? 3.74 25.172 27.406 1 98.88 234 ILE B C 1
ATOM 6256 O O . ILE B 1 234 ? 2.65 25.094 26.828 1 98.88 234 ILE B O 1
ATOM 6260 N N . VAL B 1 235 ? 4.363 26.312 27.609 1 98.88 235 VAL B N 1
ATOM 6261 C CA . VAL B 1 235 ? 3.742 27.594 27.266 1 98.88 235 VAL B CA 1
ATOM 6262 C C . VAL B 1 235 ? 4.59 28.312 26.203 1 98.88 235 VAL B C 1
ATOM 6264 O O . VAL B 1 235 ? 5.812 28.172 26.188 1 98.88 235 VAL B O 1
ATOM 6267 N N . GLY B 1 236 ? 3.93 29 25.312 1 98.75 236 GLY B N 1
ATOM 6268 C CA . GLY B 1 236 ? 4.699 29.719 24.328 1 98.75 236 GLY B CA 1
ATOM 6269 C C . GLY B 1 236 ? 3.865 30.734 23.547 1 98.75 236 GLY B C 1
ATOM 6270 O O . GLY B 1 236 ? 2.719 31 23.906 1 98.75 236 GLY B O 1
ATOM 6271 N N . GLY B 1 237 ? 4.363 31.359 22.562 1 98.06 237 GLY B N 1
ATOM 6272 C CA . GLY B 1 237 ? 3.867 32.406 21.688 1 98.06 237 GLY B CA 1
ATOM 6273 C C . GLY B 1 237 ? 4.949 33.031 20.828 1 98.06 237 GLY B C 1
ATOM 6274 O O . GLY B 1 237 ? 6.02 32.469 20.656 1 98.06 237 GLY B O 1
ATOM 6275 N N . PRO B 1 238 ? 4.75 34.219 20.156 1 98.56 238 PRO B N 1
ATOM 6276 C CA . PRO B 1 238 ? 3.574 35.062 20.359 1 98.56 238 PRO B CA 1
ATOM 6277 C C . PRO B 1 238 ? 2.453 34.781 19.375 1 98.56 238 PRO B C 1
ATOM 6279 O O . PRO B 1 238 ? 1.484 35.531 19.297 1 98.56 238 PRO B O 1
ATOM 6282 N N . ALA B 1 239 ? 2.566 33.719 18.516 1 98.06 239 ALA B N 1
ATOM 6283 C CA . ALA B 1 239 ? 1.572 33.438 17.484 1 98.06 239 ALA B CA 1
ATOM 6284 C C . ALA B 1 239 ? 1.342 34.625 16.578 1 98.06 239 ALA B C 1
ATOM 6286 O O . ALA B 1 239 ? 0.199 34.969 16.25 1 98.06 239 ALA B O 1
ATOM 6287 N N . SER B 1 240 ? 2.391 35.344 16.25 1 98.25 240 SER B N 1
ATOM 6288 C CA . SER B 1 240 ? 2.309 36.5 15.367 1 98.25 240 SER B CA 1
ATOM 6289 C C . SER B 1 240 ? 2.166 36.062 13.914 1 98.25 240 SER B C 1
ATOM 6291 O O . SER B 1 240 ? 2.312 34.875 13.594 1 98.25 240 SER B O 1
ATOM 6293 N N . THR B 1 241 ? 1.844 37.031 13.078 1 96.56 241 THR B N 1
ATOM 6294 C CA . THR B 1 241 ? 1.905 36.75 11.648 1 96.56 241 THR B CA 1
ATOM 6295 C C . THR B 1 241 ? 3.322 36.375 11.234 1 96.56 241 THR B C 1
ATOM 6297 O O . THR B 1 241 ? 4.27 36.531 12.008 1 96.56 241 THR B O 1
ATOM 6300 N N . GLY B 1 242 ? 3.412 35.875 10.047 1 94.31 242 GLY B N 1
ATOM 6301 C CA . GLY B 1 242 ? 4.738 35.594 9.523 1 94.31 242 GLY B CA 1
ATOM 6302 C C . GLY B 1 242 ? 5.574 36.844 9.305 1 94.31 242 GLY B C 1
ATOM 6303 O O . GLY B 1 242 ? 5.059 37.875 8.875 1 94.31 242 GLY B O 1
ATOM 6304 N N . PRO B 1 243 ? 6.887 36.75 9.703 1 95.19 243 PRO B N 1
ATOM 6305 C CA . PRO B 1 243 ? 7.75 37.906 9.562 1 95.19 243 PRO B CA 1
ATOM 6306 C C . PRO B 1 243 ? 8.07 38.219 8.102 1 95.19 243 PRO B C 1
ATOM 6308 O O . PRO B 1 243 ? 9.227 38.188 7.691 1 95.19 243 PRO B O 1
ATOM 6311 N N . ALA B 1 244 ? 7.09 38.625 7.402 1 90.75 244 ALA B N 1
ATOM 6312 C CA . ALA B 1 244 ? 7.219 38.969 5.988 1 90.75 244 ALA B CA 1
ATOM 6313 C C . ALA B 1 244 ? 7.52 40.438 5.801 1 90.75 244 ALA B C 1
ATOM 6315 O O . ALA B 1 244 ? 7.918 40.875 4.715 1 90.75 244 ALA B O 1
ATOM 6316 N N . SER B 1 245 ? 7.332 41.219 6.773 1 93.06 245 SER B N 1
ATOM 6317 C CA . SER B 1 245 ? 7.609 42.656 6.781 1 93.06 245 SER B CA 1
ATOM 6318 C C . SER B 1 245 ? 8.5 43.031 7.965 1 93.06 245 SER B C 1
ATOM 6320 O O . SER B 1 245 ? 8.633 42.281 8.922 1 93.06 245 SER B O 1
ATOM 6322 N N . ASP B 1 246 ? 8.992 44.219 7.867 1 95.06 246 ASP B N 1
ATOM 6323 C CA . ASP B 1 246 ? 9.812 44.719 8.961 1 95.06 246 ASP B CA 1
ATOM 6324 C C . ASP B 1 246 ? 9.008 44.812 10.258 1 95.06 246 ASP B C 1
ATOM 6326 O O . ASP B 1 246 ? 9.523 44.531 11.336 1 95.06 246 ASP B O 1
ATOM 6330 N N . LYS B 1 247 ? 7.836 45.188 10.086 1 95.5 247 LYS B N 1
ATOM 6331 C CA . LYS B 1 247 ? 6.973 45.344 11.25 1 95.5 247 LYS B CA 1
ATOM 6332 C C . LYS B 1 247 ? 6.723 44 11.922 1 95.5 247 LYS B C 1
ATOM 6334 O O . LYS B 1 247 ? 6.805 43.875 13.148 1 95.5 247 LYS B O 1
ATOM 6339 N N . ALA B 1 248 ? 6.391 43.062 11.141 1 95.44 248 ALA B N 1
ATOM 6340 C CA . ALA B 1 248 ? 6.125 41.75 11.672 1 95.44 248 ALA B CA 1
ATOM 6341 C C . ALA B 1 248 ? 7.379 41.125 12.297 1 95.44 248 ALA B C 1
ATOM 6343 O O . ALA B 1 248 ? 7.309 40.5 13.344 1 95.44 248 ALA B O 1
ATOM 6344 N N . GLU B 1 249 ? 8.484 41.344 11.648 1 97.38 249 GLU B N 1
ATOM 6345 C CA . GLU B 1 249 ? 9.758 40.875 12.188 1 97.38 249 GLU B CA 1
ATOM 6346 C C . GLU B 1 249 ? 10.07 41.531 13.531 1 97.38 249 GLU B C 1
ATOM 6348 O O . GLU B 1 249 ? 10.508 40.875 14.469 1 97.38 249 GLU B O 1
ATOM 6353 N N . ALA B 1 250 ? 9.859 42.812 13.539 1 97.94 250 ALA B N 1
ATOM 6354 C CA . ALA B 1 250 ? 10.117 43.562 14.766 1 97.94 250 ALA B CA 1
ATOM 6355 C C . ALA B 1 250 ? 9.227 43.094 15.906 1 97.94 250 ALA B C 1
ATOM 6357 O O . ALA B 1 250 ? 9.648 43.062 17.062 1 97.94 250 ALA B O 1
ATOM 6358 N N . PHE B 1 251 ? 8.031 42.781 15.609 1 98.5 251 PHE B N 1
ATOM 6359 C CA . PHE B 1 251 ? 7.113 42.281 16.641 1 98.5 251 PHE B CA 1
ATOM 6360 C C . PHE B 1 251 ? 7.641 41 17.281 1 98.5 251 PHE B C 1
ATOM 6362 O O . PHE B 1 251 ? 7.684 40.906 18.5 1 98.5 251 PHE B O 1
ATOM 6369 N N . LEU B 1 252 ? 8.016 40.031 16.469 1 98.69 252 LEU B N 1
ATOM 6370 C CA . LEU B 1 252 ? 8.57 38.75 16.953 1 98.69 252 LEU B CA 1
ATOM 6371 C C . LEU B 1 252 ? 9.836 39.031 17.766 1 98.69 252 LEU B C 1
ATOM 6373 O O . LEU B 1 252 ? 10.008 38.469 18.859 1 98.69 252 LEU B O 1
ATOM 6377 N N . ASP B 1 253 ? 10.719 39.875 17.25 1 98.5 253 ASP B N 1
ATOM 6378 C CA . ASP B 1 253 ? 11.984 40.188 17.906 1 98.5 253 ASP B CA 1
ATOM 6379 C C . ASP B 1 253 ? 11.742 40.812 19.281 1 98.5 253 ASP B C 1
ATOM 6381 O O . ASP B 1 253 ? 12.398 40.469 20.25 1 98.5 253 ASP B O 1
ATOM 6385 N N . ASN B 1 254 ? 10.812 41.719 19.328 1 98.38 254 ASN B N 1
ATOM 6386 C CA . ASN B 1 254 ? 10.5 42.438 20.562 1 98.38 254 ASN B CA 1
ATOM 6387 C C . ASN B 1 254 ? 9.922 41.469 21.609 1 98.38 254 ASN B C 1
ATOM 6389 O O . ASN B 1 254 ? 10.203 41.625 22.797 1 98.38 254 ASN B O 1
ATOM 6393 N N . PHE B 1 255 ? 9.133 40.625 21.266 1 98.69 255 PHE B N 1
ATOM 6394 C CA . PHE B 1 255 ? 8.57 39.625 22.188 1 98.69 255 PHE B CA 1
ATOM 6395 C C . PHE B 1 255 ? 9.672 38.781 22.797 1 98.69 255 PHE B C 1
ATOM 6397 O O . PHE B 1 255 ? 9.672 38.531 24.016 1 98.69 255 PHE B O 1
ATOM 6404 N N . LEU B 1 256 ? 10.586 38.25 21.906 1 98.75 256 LEU B N 1
ATOM 6405 C CA . LEU B 1 256 ? 11.68 37.438 22.391 1 98.75 256 LEU B CA 1
ATOM 6406 C C . LEU B 1 256 ? 12.57 38.219 23.359 1 98.75 256 LEU B C 1
ATOM 6408 O O . LEU B 1 256 ? 13.016 37.688 24.375 1 98.75 256 LEU B O 1
ATOM 6412 N N . LYS B 1 257 ? 12.789 39.5 23.062 1 98.31 257 LYS B N 1
ATOM 6413 C CA . LYS B 1 257 ? 13.547 40.375 23.969 1 98.31 257 LYS B CA 1
ATOM 6414 C C . LYS B 1 257 ? 12.844 40.531 25.312 1 98.31 257 LYS B C 1
ATOM 6416 O O . LYS B 1 257 ? 13.484 40.531 26.359 1 98.31 257 LYS B O 1
ATOM 6421 N N . HIS B 1 258 ? 11.57 40.688 25.219 1 98.69 258 HIS B N 1
ATOM 6422 C CA . HIS B 1 258 ? 10.789 40.812 26.438 1 98.69 258 HIS B CA 1
ATOM 6423 C C . HIS B 1 258 ? 10.93 39.562 27.312 1 98.69 258 HIS B C 1
ATOM 6425 O O . HIS B 1 258 ? 11.242 39.656 28.5 1 98.69 258 HIS B O 1
ATOM 6431 N N . CYS B 1 259 ? 10.75 38.406 26.719 1 98.69 259 CYS B N 1
ATOM 6432 C CA . CYS B 1 259 ? 10.82 37.156 27.453 1 98.69 259 CYS B CA 1
ATOM 6433 C C . CYS B 1 259 ? 12.211 36.938 28.031 1 98.69 259 CYS B C 1
ATOM 6435 O O . CYS B 1 259 ? 12.367 36.375 29.109 1 98.69 259 CYS B O 1
ATOM 6437 N N . LEU B 1 260 ? 13.234 37.375 27.328 1 98.19 260 LEU B N 1
ATOM 6438 C CA . LEU B 1 260 ? 14.625 37.156 27.703 1 98.19 260 LEU B CA 1
ATOM 6439 C C . LEU B 1 260 ? 15.055 38.125 28.797 1 98.19 260 LEU B C 1
ATOM 6441 O O . LEU B 1 260 ? 15.773 37.719 29.734 1 98.19 260 LEU B O 1
ATOM 6445 N N . ASN B 1 261 ? 14.625 39.375 28.75 1 97.88 261 ASN B N 1
ATOM 6446 C CA . ASN B 1 261 ? 15.297 40.438 29.516 1 97.88 261 ASN B CA 1
ATOM 6447 C C . ASN B 1 261 ? 14.391 41 30.609 1 97.88 261 ASN B C 1
ATOM 6449 O O . ASN B 1 261 ? 14.883 41.562 31.594 1 97.88 261 ASN B O 1
ATOM 6453 N N . ASP B 1 262 ? 13.141 40.906 30.391 1 98.44 262 ASP B N 1
ATOM 6454 C CA . ASP B 1 262 ? 12.234 41.562 31.328 1 98.44 262 ASP B CA 1
ATOM 6455 C C . ASP B 1 262 ? 11.742 40.562 32.406 1 98.44 262 ASP B C 1
ATOM 6457 O O . ASP B 1 262 ? 12.141 39.406 32.406 1 98.44 262 ASP B O 1
ATOM 6461 N N . LYS B 1 263 ? 10.969 41.156 33.312 1 98.5 263 LYS B N 1
ATOM 6462 C CA . LYS B 1 263 ? 10.266 40.375 34.344 1 98.5 263 LYS B CA 1
ATOM 6463 C C . LYS B 1 263 ? 8.766 40.344 34.094 1 98.5 263 LYS B C 1
ATOM 6465 O O . LYS B 1 263 ? 8.211 41.312 33.562 1 98.5 263 LYS B O 1
ATOM 6470 N N . SER B 1 264 ? 8.18 39.375 34.5 1 98.69 264 SER B N 1
ATOM 6471 C CA . SER B 1 264 ? 6.746 39.219 34.281 1 98.69 264 SER B CA 1
ATOM 6472 C C . SER B 1 264 ? 5.957 40.281 35.031 1 98.69 264 SER B C 1
ATOM 6474 O O . SER B 1 264 ? 6.152 40.5 36.219 1 98.69 264 SER B O 1
ATOM 6476 N N . ALA B 1 265 ? 5.035 40.875 34.281 1 98.56 265 ALA B N 1
ATOM 6477 C CA . ALA B 1 265 ? 4.152 41.875 34.875 1 98.56 265 ALA B CA 1
ATOM 6478 C C . ALA B 1 265 ? 3.197 41.25 35.875 1 98.56 265 ALA B C 1
ATOM 6480 O O . ALA B 1 265 ? 2.605 41.938 36.719 1 98.56 265 ALA B O 1
ATOM 6481 N N . ALA B 1 266 ? 3.012 39.969 35.812 1 98.5 266 ALA B N 1
ATOM 6482 C CA . ALA B 1 266 ? 2.037 39.281 36.656 1 98.5 266 ALA B CA 1
ATOM 6483 C C . ALA B 1 266 ? 2.598 39 38.062 1 98.5 266 ALA B C 1
ATOM 6485 O O . ALA B 1 266 ? 1.865 39.062 39.031 1 98.5 266 ALA B O 1
ATOM 6486 N N . ASN B 1 267 ? 3.939 38.781 38.156 1 97.38 267 ASN B N 1
ATOM 6487 C CA . ASN B 1 267 ? 4.441 38.312 39.438 1 97.38 267 ASN B CA 1
ATOM 6488 C C . ASN B 1 267 ? 5.891 38.75 39.656 1 97.38 267 ASN B C 1
ATOM 6490 O O . ASN B 1 267 ? 6.492 38.406 40.688 1 97.38 267 ASN B O 1
ATOM 6494 N N . GLY B 1 268 ? 6.508 39.312 38.656 1 97.94 268 GLY B N 1
ATOM 6495 C CA . GLY B 1 268 ? 7.848 39.875 38.812 1 97.94 268 GLY B CA 1
ATOM 6496 C C . GLY B 1 268 ? 8.938 38.844 38.625 1 97.94 268 GLY B C 1
ATOM 6497 O O . GLY B 1 268 ? 10.109 39.094 38.906 1 97.94 268 GLY B O 1
ATOM 6498 N N . LYS B 1 269 ? 8.648 37.75 38.156 1 97.75 269 LYS B N 1
ATOM 6499 C CA . LYS B 1 269 ? 9.617 36.656 37.938 1 97.75 269 LYS B CA 1
ATOM 6500 C C . LYS B 1 269 ? 10.031 36.594 36.469 1 97.75 269 LYS B C 1
ATOM 6502 O O . LYS B 1 269 ? 9.562 37.375 35.625 1 97.75 269 LYS B O 1
ATOM 6507 N N . ALA B 1 270 ? 11 35.656 36.25 1 97.75 270 ALA B N 1
ATOM 6508 C CA . ALA B 1 270 ? 11.406 35.406 34.875 1 97.75 270 ALA B CA 1
ATOM 6509 C C . ALA B 1 270 ? 10.227 34.938 34.031 1 97.75 270 ALA B C 1
ATOM 6511 O O . ALA B 1 270 ? 9.367 34.188 34.5 1 97.75 270 ALA B O 1
ATOM 6512 N N . ILE B 1 271 ? 10.164 35.281 32.812 1 98.38 271 ILE B N 1
ATOM 6513 C CA . ILE B 1 271 ? 9.055 35 31.938 1 98.38 271 ILE B CA 1
ATOM 6514 C C . ILE B 1 271 ? 9.305 33.656 31.234 1 98.38 271 ILE B C 1
ATOM 6516 O O . ILE B 1 271 ? 10.25 33.531 30.453 1 98.38 271 ILE B O 1
ATOM 6520 N N . PRO B 1 272 ? 8.453 32.688 31.484 1 98.31 272 PRO B N 1
ATOM 6521 C CA . PRO B 1 272 ? 8.641 31.375 30.844 1 98.31 272 PRO B CA 1
ATOM 6522 C C . PRO B 1 272 ? 8.352 31.406 29.344 1 98.31 272 PRO B C 1
ATOM 6524 O O . PRO B 1 272 ? 7.422 32.094 28.906 1 98.31 272 PRO B O 1
ATOM 6527 N N . LEU B 1 273 ? 9.133 30.734 28.547 1 98.75 273 LEU B N 1
ATOM 6528 C CA . LEU B 1 273 ? 8.977 30.484 27.109 1 98.75 273 LEU B CA 1
ATOM 6529 C C . LEU B 1 273 ? 9.484 29.109 26.734 1 98.75 273 LEU B C 1
ATOM 6531 O O . LEU B 1 273 ? 10.688 28.844 26.797 1 98.75 273 LEU B O 1
ATOM 6535 N N . ASP B 1 274 ? 8.562 28.234 26.312 1 98.81 274 ASP B N 1
ATOM 6536 C CA . ASP B 1 274 ? 8.938 26.859 26.031 1 98.81 274 ASP B CA 1
ATOM 6537 C C . ASP B 1 274 ? 8.898 26.578 24.531 1 98.81 274 ASP B C 1
ATOM 6539 O O . ASP B 1 274 ? 9.453 25.578 24.078 1 98.81 274 ASP B O 1
ATOM 6543 N N . PHE B 1 275 ? 8.227 27.359 23.766 1 98.88 275 PHE B N 1
ATOM 6544 C CA . PHE B 1 275 ? 8.227 27.281 22.312 1 98.88 275 PHE B CA 1
ATOM 6545 C C . PHE B 1 275 ? 7.934 28.641 21.688 1 98.88 275 PHE B C 1
ATOM 6547 O O . PHE B 1 275 ? 7.398 29.531 22.359 1 98.88 275 PHE B O 1
ATOM 6554 N N . ILE B 1 276 ? 8.32 28.812 20.5 1 98.94 276 ILE B N 1
ATOM 6555 C CA . ILE B 1 276 ? 8.102 30.031 19.734 1 98.94 276 ILE B CA 1
ATOM 6556 C C . ILE B 1 276 ? 7.18 29.75 18.547 1 98.94 276 ILE B C 1
ATOM 6558 O O . ILE B 1 276 ? 7.348 28.75 17.844 1 98.94 276 ILE B O 1
ATOM 6562 N N . SER B 1 277 ? 6.156 30.578 18.359 1 98.81 277 SER B N 1
ATOM 6563 C CA . SER B 1 277 ? 5.211 30.312 17.281 1 98.81 277 SER B CA 1
ATOM 6564 C C . SER B 1 277 ? 4.961 31.547 16.438 1 98.81 277 SER B C 1
ATOM 6566 O O . SER B 1 277 ? 4.98 32.688 16.938 1 98.81 277 SER B O 1
ATOM 6568 N N . PHE B 1 278 ? 4.812 31.406 15.195 1 98.62 278 PHE B N 1
ATOM 6569 C CA . PHE B 1 278 ? 4.402 32.438 14.266 1 98.62 278 PHE B CA 1
ATOM 6570 C C . PHE B 1 278 ? 3.793 31.844 13.008 1 98.62 278 PHE B C 1
ATOM 6572 O O . PHE B 1 278 ? 3.797 30.609 12.836 1 98.62 278 PHE B O 1
ATOM 6579 N N . HIS B 1 279 ? 3.18 32.688 12.07 1 97.88 279 HIS B N 1
ATOM 6580 C CA . HIS B 1 279 ? 2.275 32.188 11.039 1 97.88 279 HIS B CA 1
ATOM 6581 C C . HIS B 1 279 ? 2.791 32.531 9.648 1 97.88 279 HIS B C 1
ATOM 6583 O O . HIS B 1 279 ? 2.324 33.5 9.031 1 97.88 279 HIS B O 1
ATOM 6589 N N . PRO B 1 280 ? 3.666 31.719 9.062 1 97.69 280 PRO B N 1
ATOM 6590 C CA . PRO B 1 280 ? 4.055 31.984 7.672 1 97.69 280 PRO B CA 1
ATOM 6591 C C . PRO B 1 280 ? 2.984 31.547 6.672 1 97.69 280 PRO B C 1
ATOM 6593 O O . PRO B 1 280 ? 2.512 30.406 6.727 1 97.69 280 PRO B O 1
ATOM 6596 N N . LYS B 1 281 ? 2.662 32.438 5.801 1 95.62 281 LYS B N 1
ATOM 6597 C CA . LYS B 1 281 ? 1.632 32.188 4.801 1 95.62 281 LYS B CA 1
ATOM 6598 C C . LYS B 1 281 ? 2.139 32.469 3.395 1 95.62 281 LYS B C 1
ATOM 6600 O O . LYS B 1 281 ? 3.064 33.281 3.219 1 95.62 281 LYS B O 1
ATOM 6605 N N . GLY B 1 282 ? 1.505 31.766 2.436 1 94.81 282 GLY B N 1
ATOM 6606 C CA . GLY B 1 282 ? 1.714 32.156 1.048 1 94.81 282 GLY B CA 1
ATOM 6607 C C . GLY B 1 282 ? 0.864 33.312 0.619 1 94.81 282 GLY B C 1
ATOM 6608 O O . GLY B 1 282 ? 0.511 34.188 1.44 1 94.81 282 GLY B O 1
ATOM 6609 N N . ARG B 1 283 ? 0.738 33.438 -0.696 1 93.62 283 ARG B N 1
ATOM 6610 C CA . ARG B 1 283 ? -0.047 34.531 -1.266 1 93.62 283 ARG B CA 1
ATOM 6611 C C . ARG B 1 283 ? -0.506 34.188 -2.682 1 93.62 283 ARG B C 1
ATOM 6613 O O . ARG B 1 283 ? 0.002 34.75 -3.654 1 93.62 283 ARG B O 1
ATOM 6620 N N . PRO B 1 284 ? -1.46 33.312 -2.793 1 95.69 284 PRO B N 1
ATOM 6621 C CA . PRO B 1 284 ? -2.004 33.031 -4.125 1 95.69 284 PRO B CA 1
ATOM 6622 C C . PRO B 1 284 ? -2.736 34.25 -4.719 1 95.69 284 PRO B C 1
ATOM 6624 O O . PRO B 1 284 ? -3.424 34.969 -3.998 1 95.69 284 PRO B O 1
ATOM 6627 N N . THR B 1 285 ? -2.549 34.469 -5.984 1 95.38 285 THR B N 1
ATOM 6628 C CA . THR B 1 285 ? -3.201 35.531 -6.738 1 95.38 285 THR B CA 1
ATOM 6629 C C . THR B 1 285 ? -3.719 35 -8.078 1 95.38 285 THR B C 1
ATOM 6631 O O . THR B 1 285 ? -3.443 33.875 -8.445 1 95.38 285 THR B O 1
ATOM 6634 N N . VAL B 1 286 ? -4.535 35.781 -8.703 1 96.25 286 VAL B N 1
ATOM 6635 C CA . VAL B 1 286 ? -4.934 35.5 -10.078 1 96.25 286 VAL B CA 1
ATOM 6636 C C . VAL B 1 286 ? -4.066 36.281 -11.055 1 96.25 286 VAL B C 1
ATOM 6638 O O . VAL B 1 286 ? -3.977 37.531 -10.953 1 96.25 286 VAL B O 1
ATOM 6641 N N . VAL B 1 287 ? -3.402 35.625 -11.867 1 96.31 287 VAL B N 1
ATOM 6642 C CA . VAL B 1 287 ? -2.59 36.219 -12.922 1 96.31 287 VAL B CA 1
ATOM 6643 C C . VAL B 1 287 ? -2.994 35.656 -14.281 1 96.31 287 VAL B C 1
ATOM 6645 O O . VAL B 1 287 ? -2.936 34.438 -14.492 1 96.31 287 VAL B O 1
ATOM 6648 N N . ASP B 1 288 ? -3.404 36.469 -15.18 1 95.56 288 ASP B N 1
ATOM 6649 C CA . ASP B 1 288 ? -3.807 36.094 -16.531 1 95.56 288 ASP B CA 1
ATOM 6650 C C . ASP B 1 288 ? -4.875 35 -16.484 1 95.56 288 ASP B C 1
ATOM 6652 O O . ASP B 1 288 ? -4.777 34 -17.203 1 95.56 288 ASP B O 1
ATOM 6656 N N . GLY B 1 289 ? -5.703 35.094 -15.555 1 94.81 289 GLY B N 1
ATOM 6657 C CA . GLY B 1 289 ? -6.883 34.25 -15.5 1 94.81 289 GLY B CA 1
ATOM 6658 C C . GLY B 1 289 ? -6.637 32.938 -14.805 1 94.81 289 GLY B C 1
ATOM 6659 O O . GLY B 1 289 ? -7.527 32.062 -14.734 1 94.81 289 GLY B O 1
ATOM 6660 N N . HIS B 1 290 ? -5.477 32.719 -14.266 1 96.31 290 HIS B N 1
ATOM 6661 C CA . HIS B 1 290 ? -5.203 31.484 -13.531 1 96.31 290 HIS B CA 1
ATOM 6662 C C . HIS B 1 290 ? -4.594 31.766 -12.164 1 96.31 290 HIS B C 1
ATOM 6664 O O . HIS B 1 290 ? -4.172 32.906 -11.898 1 96.31 290 HIS B O 1
ATOM 6670 N N . VAL B 1 291 ? -4.641 30.781 -11.336 1 96.88 291 VAL B N 1
ATOM 6671 C CA . VAL B 1 291 ? -4.055 30.922 -10.008 1 96.88 291 VAL B CA 1
ATOM 6672 C C . VAL B 1 291 ? -2.531 30.906 -10.109 1 96.88 291 VAL B C 1
ATOM 6674 O O . VAL B 1 291 ? -1.958 30.047 -10.789 1 96.88 291 VAL B O 1
ATOM 6677 N N . ARG B 1 292 ? -1.882 31.875 -9.578 1 97.25 292 ARG B N 1
ATOM 6678 C CA . ARG B 1 292 ? -0.449 31.859 -9.305 1 97.25 292 ARG B CA 1
ATOM 6679 C C . ARG B 1 292 ? -0.183 31.781 -7.805 1 97.25 292 ARG B C 1
ATOM 6681 O O . ARG B 1 292 ? -0.517 32.688 -7.055 1 97.25 292 ARG B O 1
ATOM 6688 N N . MET B 1 293 ? 0.431 30.625 -7.363 1 97.62 293 MET B N 1
ATOM 6689 C CA . MET B 1 293 ? 0.706 30.406 -5.949 1 97.62 293 MET B CA 1
ATOM 6690 C C . MET B 1 293 ? 1.787 31.344 -5.441 1 97.62 293 MET B C 1
ATOM 6692 O O . MET B 1 293 ? 2.199 32.25 -6.152 1 97.62 293 MET B O 1
ATOM 6696 N N . GLY B 1 294 ? 2.18 31.312 -4.164 1 95.75 294 GLY B N 1
ATOM 6697 C CA . GLY B 1 294 ? 3.184 32.125 -3.518 1 95.75 294 GLY B CA 1
ATOM 6698 C C . GLY B 1 294 ? 4.055 31.375 -2.539 1 95.75 294 GLY B C 1
ATOM 6699 O O . GLY B 1 294 ? 4.172 31.75 -1.373 1 95.75 294 GLY B O 1
ATOM 6700 N N . LEU B 1 295 ? 4.68 30.328 -3.098 1 97.75 295 LEU B N 1
ATOM 6701 C CA . LEU B 1 295 ? 5.531 29.516 -2.244 1 97.75 295 LEU B CA 1
ATOM 6702 C C . LEU B 1 295 ? 6.656 30.344 -1.638 1 97.75 295 LEU B C 1
ATOM 6704 O O . LEU B 1 295 ? 6.996 30.172 -0.464 1 97.75 295 LEU B O 1
ATOM 6708 N N . ALA B 1 296 ? 7.227 31.266 -2.4 1 97.88 296 ALA B N 1
ATOM 6709 C CA . ALA B 1 296 ? 8.305 32.125 -1.934 1 97.88 296 ALA B CA 1
ATOM 6710 C C . ALA B 1 296 ? 7.867 32.938 -0.719 1 97.88 296 ALA B C 1
ATOM 6712 O O . ALA B 1 296 ? 8.648 33.125 0.217 1 97.88 296 ALA B O 1
ATOM 6713 N N . ASN B 1 297 ? 6.664 33.438 -0.78 1 97.06 297 ASN B N 1
ATOM 6714 C CA . ASN B 1 297 ? 6.152 34.25 0.318 1 97.06 297 ASN B CA 1
ATOM 6715 C C . ASN B 1 297 ? 6.156 33.469 1.636 1 97.06 297 ASN B C 1
ATOM 6717 O O . ASN B 1 297 ? 6.617 34 2.656 1 97.06 297 ASN B O 1
ATOM 6721 N N . GLU B 1 298 ? 5.598 32.281 1.638 1 97.69 298 GLU B N 1
ATOM 6722 C CA . GLU B 1 298 ? 5.531 31.453 2.834 1 97.69 298 GLU B CA 1
ATOM 6723 C C . GLU B 1 298 ? 6.93 31.125 3.354 1 97.69 298 GLU B C 1
ATOM 6725 O O . GLU B 1 298 ? 7.195 31.25 4.551 1 97.69 298 GLU B O 1
ATOM 6730 N N . LEU B 1 299 ? 7.82 30.734 2.443 1 98.56 299 LEU B N 1
ATOM 6731 C CA . LEU B 1 299 ? 9.156 30.297 2.836 1 98.56 299 LEU B CA 1
ATOM 6732 C C . LEU B 1 299 ? 9.992 31.484 3.324 1 98.56 299 LEU B C 1
ATOM 6734 O O . LEU B 1 299 ? 10.805 31.328 4.238 1 98.56 299 LEU B O 1
ATOM 6738 N N . LYS B 1 300 ? 9.828 32.656 2.703 1 98 300 LYS B N 1
ATOM 6739 C CA . LYS B 1 300 ? 10.531 33.844 3.174 1 98 300 LYS B CA 1
ATOM 6740 C C . LYS B 1 300 ? 10.102 34.219 4.586 1 98 300 LYS B C 1
ATOM 6742 O O . LYS B 1 300 ? 10.93 34.562 5.43 1 98 300 LYS B O 1
ATOM 6747 N N . ALA B 1 301 ? 8.812 34.156 4.785 1 98.06 301 ALA B N 1
ATOM 6748 C CA . ALA B 1 301 ? 8.305 34.469 6.121 1 98.06 301 ALA B CA 1
ATOM 6749 C C . ALA B 1 301 ? 8.859 33.469 7.152 1 98.06 301 ALA B C 1
ATOM 6751 O O . ALA B 1 301 ? 9.273 33.875 8.242 1 98.06 301 ALA B O 1
ATOM 6752 N N . ALA B 1 302 ? 8.867 32.188 6.832 1 98.69 302 ALA B N 1
ATOM 6753 C CA . ALA B 1 302 ? 9.422 31.172 7.727 1 98.69 302 ALA B CA 1
ATOM 6754 C C . ALA B 1 302 ? 10.914 31.422 7.969 1 98.69 302 ALA B C 1
ATOM 6756 O O . ALA B 1 302 ? 11.367 31.438 9.117 1 98.69 302 ALA B O 1
ATOM 6757 N N . GLY B 1 303 ? 11.633 31.641 6.887 1 98.56 303 GLY B N 1
ATOM 6758 C CA . GLY B 1 303 ? 13.062 31.891 6.992 1 98.56 303 GLY B CA 1
ATOM 6759 C C . GLY B 1 303 ? 13.391 33.125 7.824 1 98.56 303 GLY B C 1
ATOM 6760 O O . GLY B 1 303 ? 14.312 33.094 8.641 1 98.56 303 GLY B O 1
ATOM 6761 N N . ASN B 1 304 ? 12.688 34.188 7.586 1 98.56 304 ASN B N 1
ATOM 6762 C CA . ASN B 1 304 ? 12.891 35.406 8.375 1 98.56 304 ASN B CA 1
ATOM 6763 C C . ASN B 1 304 ? 12.648 35.156 9.859 1 98.56 304 ASN B C 1
ATOM 6765 O O . ASN B 1 304 ? 13.398 35.625 10.711 1 98.56 304 ASN B O 1
ATOM 6769 N N . GLY B 1 305 ? 11.57 34.406 10.164 1 98.75 305 GLY B N 1
ATOM 6770 C CA . GLY B 1 305 ? 11.32 34.062 11.547 1 98.75 305 GLY B CA 1
ATOM 6771 C C . GLY B 1 305 ? 12.4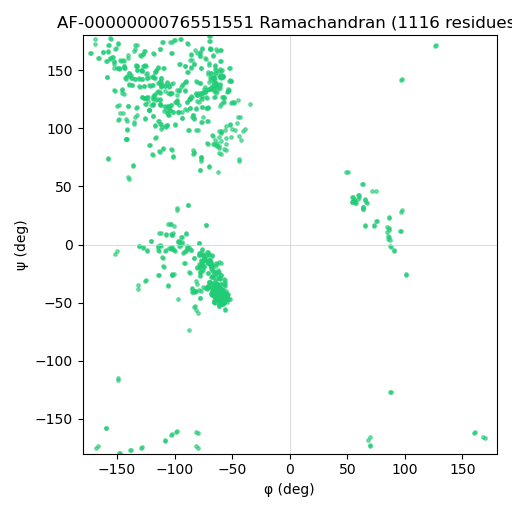38 33.219 12.156 1 98.75 305 GLY B C 1
ATOM 6772 O O . GLY B 1 305 ? 12.844 33.469 13.297 1 98.75 305 GLY B O 1
ATOM 6773 N N . PHE B 1 306 ? 12.93 32.25 11.43 1 98.81 306 PHE B N 1
ATOM 6774 C CA . PHE B 1 306 ? 14.039 31.422 11.883 1 98.81 306 PHE B CA 1
ATOM 6775 C C . PHE B 1 306 ? 15.281 32.25 12.141 1 98.81 306 PHE B C 1
ATOM 6777 O O . PHE B 1 306 ? 15.984 32.062 13.133 1 98.81 306 PHE B O 1
ATOM 6784 N N . ARG B 1 307 ? 15.531 33.188 11.227 1 98.38 307 ARG B N 1
ATOM 6785 C CA . ARG B 1 307 ? 16.672 34.094 11.383 1 98.38 307 ARG B CA 1
ATOM 6786 C C . ARG B 1 307 ? 16.547 34.906 12.656 1 98.38 307 ARG B C 1
ATOM 6788 O O . ARG B 1 307 ? 17.531 35.125 13.375 1 98.38 307 ARG B O 1
ATOM 6795 N N . VAL B 1 308 ? 15.367 35.406 12.938 1 98.62 308 VAL B N 1
ATOM 6796 C CA . VAL B 1 308 ? 15.133 36.188 14.148 1 98.62 308 VAL B CA 1
ATOM 6797 C C . VAL B 1 308 ? 15.43 35.312 15.375 1 98.62 308 VAL B C 1
ATOM 6799 O O . VAL B 1 308 ? 16.141 35.75 16.281 1 98.62 308 VAL B O 1
ATOM 6802 N N . VAL B 1 309 ? 14.898 34.125 15.43 1 98.75 309 VAL B N 1
ATOM 6803 C CA . VAL B 1 309 ? 15.078 33.219 16.562 1 98.75 309 VAL B CA 1
ATOM 6804 C C . VAL B 1 309 ? 16.562 32.906 16.75 1 98.75 309 VAL B C 1
ATOM 6806 O O . VAL B 1 309 ? 17.062 32.844 17.875 1 98.75 309 VAL B O 1
ATOM 6809 N N . ALA B 1 310 ? 17.281 32.75 15.641 1 98.38 310 ALA B N 1
ATOM 6810 C CA . ALA B 1 310 ? 18.688 32.344 15.648 1 98.38 310 ALA B CA 1
ATOM 6811 C C . ALA B 1 310 ? 19.547 33.438 16.281 1 98.38 310 ALA B C 1
ATOM 6813 O O . ALA B 1 310 ? 20.688 33.156 16.672 1 98.38 310 ALA B O 1
ATOM 6814 N N . LYS B 1 311 ? 19.094 34.625 16.391 1 97.5 311 LYS B N 1
ATOM 6815 C CA . LYS B 1 311 ? 19.828 35.719 17.031 1 97.5 311 LYS B CA 1
ATOM 6816 C C . LYS B 1 311 ? 19.953 35.469 18.531 1 97.5 311 LYS B C 1
ATOM 6818 O O . LYS B 1 311 ? 20.781 36.094 19.188 1 97.5 311 LYS B O 1
ATOM 6823 N N . TYR B 1 312 ? 19.125 34.594 19.094 1 98.19 312 TYR B N 1
ATOM 6824 C CA . TYR B 1 312 ? 19.062 34.406 20.531 1 98.19 312 TYR B CA 1
ATOM 6825 C C . TYR B 1 312 ? 19.609 33.031 20.922 1 98.19 312 TYR B C 1
ATOM 6827 O O . TYR B 1 312 ? 18.875 32.062 20.938 1 98.19 312 TYR B O 1
ATOM 6835 N N . PRO B 1 313 ? 20.781 32.938 21.375 1 97.44 313 PRO B N 1
ATOM 6836 C CA . PRO B 1 313 ? 21.391 31.672 21.734 1 97.44 313 PRO B CA 1
ATOM 6837 C C . PRO B 1 313 ? 20.578 30.891 22.75 1 97.44 313 PRO B C 1
ATOM 6839 O O . PRO B 1 313 ? 20.547 29.656 22.719 1 97.44 313 PRO B O 1
ATOM 6842 N N . LYS B 1 314 ? 19.891 31.578 23.578 1 97.31 314 LYS B N 1
ATOM 6843 C CA . LYS B 1 314 ? 19.078 30.938 24.609 1 97.31 314 LYS B CA 1
ATOM 6844 C C . LYS B 1 314 ? 17.859 30.25 24 1 97.31 314 LYS B C 1
ATOM 6846 O O . LYS B 1 314 ? 17.328 29.297 24.578 1 97.31 314 LYS B O 1
ATOM 6851 N N . TYR B 1 315 ? 17.438 30.703 22.859 1 97.94 315 TYR B N 1
ATOM 6852 C CA . TYR B 1 315 ? 16.141 30.266 22.344 1 97.94 315 TYR B CA 1
ATOM 6853 C C . TYR B 1 315 ? 16.328 29.453 21.062 1 97.94 315 TYR B C 1
ATOM 6855 O O . TYR B 1 315 ? 15.367 28.844 20.562 1 97.94 315 TYR B O 1
ATOM 6863 N N . ILE B 1 316 ? 17.516 29.344 20.578 1 97.19 316 ILE B N 1
ATOM 6864 C CA . ILE B 1 316 ? 17.766 28.75 19.266 1 97.19 316 ILE B CA 1
ATOM 6865 C C . ILE B 1 316 ? 17.344 27.297 19.266 1 97.19 316 ILE B C 1
ATOM 6867 O O . ILE B 1 316 ? 16.953 26.75 18.219 1 97.19 316 ILE B O 1
ATOM 6871 N N . HIS B 1 317 ? 17.281 26.609 20.438 1 97 317 HIS B N 1
ATOM 6872 C CA . HIS B 1 317 ? 16.953 25.203 20.516 1 97 317 HIS B CA 1
ATOM 6873 C C . HIS B 1 317 ? 15.5 24.984 20.938 1 97 317 HIS B C 1
ATOM 6875 O O . HIS B 1 317 ? 15.023 23.844 21 1 97 317 HIS B O 1
ATOM 6881 N N . LEU B 1 318 ? 14.758 26.062 21.25 1 98.62 318 LEU B N 1
ATOM 6882 C CA . LEU B 1 318 ? 13.336 25.906 21.578 1 98.62 318 LEU B CA 1
ATOM 6883 C C . LEU B 1 318 ? 12.555 25.438 20.359 1 98.62 318 LEU B C 1
ATOM 6885 O O . LEU B 1 318 ? 12.859 25.828 19.219 1 98.62 318 LEU B O 1
ATOM 6889 N N . PRO B 1 319 ? 11.586 24.594 20.609 1 98.81 319 PRO B N 1
ATOM 6890 C CA . PRO B 1 319 ? 10.695 24.25 19.516 1 98.81 319 PRO B CA 1
ATOM 6891 C C . PRO B 1 319 ? 10.086 25.469 18.828 1 98.81 319 PRO B C 1
ATOM 6893 O O . PRO B 1 319 ? 9.664 26.406 19.5 1 98.81 319 PRO B O 1
ATOM 6896 N N . ILE B 1 320 ? 10.125 25.469 17.531 1 98.94 320 ILE B N 1
ATOM 6897 C CA . ILE B 1 320 ? 9.383 26.438 16.734 1 98.94 320 ILE B CA 1
ATOM 6898 C C . ILE B 1 320 ? 8.141 25.781 16.141 1 98.94 320 ILE B C 1
ATOM 6900 O O . ILE B 1 320 ? 8.234 24.766 15.438 1 98.94 320 ILE B O 1
ATOM 6904 N N . ILE B 1 321 ? 7 26.297 16.469 1 98.88 321 ILE B N 1
ATOM 6905 C CA . ILE B 1 321 ? 5.715 25.844 15.945 1 98.88 321 ILE B CA 1
ATOM 6906 C C . ILE B 1 321 ? 5.176 26.859 14.945 1 98.88 321 ILE B C 1
ATOM 6908 O O . ILE B 1 321 ? 4.734 27.938 15.32 1 98.88 321 ILE B O 1
ATOM 6912 N N . LEU B 1 322 ? 5.301 26.531 13.68 1 98.81 322 LEU B N 1
ATOM 6913 C CA . LEU B 1 322 ? 4.543 27.328 12.719 1 98.81 322 LEU B CA 1
ATOM 6914 C C . LEU B 1 322 ? 3.051 27.031 12.82 1 98.81 322 LEU B C 1
ATOM 6916 O O . LEU B 1 322 ? 2.543 26.156 12.102 1 98.81 322 LEU B O 1
ATOM 6920 N N . SER B 1 323 ? 2.449 27.734 13.695 1 98.25 323 SER B N 1
ATOM 6921 C CA . SER B 1 323 ? 1.121 27.344 14.141 1 98.25 323 SER B CA 1
ATOM 6922 C C . SER B 1 323 ? 0.048 27.75 13.141 1 98.25 323 SER B C 1
ATOM 6924 O O . SER B 1 323 ? -1.146 27.609 13.414 1 98.25 323 SER B O 1
ATOM 6926 N N . GLU B 1 324 ? 0.322 28.328 12.047 1 97.44 324 GLU B N 1
ATOM 6927 C CA . GLU B 1 324 ? -0.386 28.469 10.781 1 97.44 324 GLU B CA 1
ATOM 6928 C C . GLU B 1 324 ? 0.591 28.562 9.609 1 97.44 324 GLU B C 1
ATOM 6930 O O . GLU B 1 324 ? 1.268 29.578 9.445 1 97.44 324 GLU B O 1
ATOM 6935 N N . ALA B 1 325 ? 0.68 27.594 8.867 1 97.38 325 ALA B N 1
ATOM 6936 C CA . ALA B 1 325 ? 1.633 27.531 7.762 1 97.38 325 ALA B CA 1
ATOM 6937 C C . ALA B 1 325 ? 1.014 26.859 6.543 1 97.38 325 ALA B C 1
ATOM 6939 O O . ALA B 1 325 ? 0.956 25.625 6.469 1 97.38 325 ALA B O 1
ATOM 6940 N N . ASP B 1 326 ? 0.546 27.594 5.559 1 94.62 326 ASP B N 1
ATOM 6941 C CA . ASP B 1 326 ? -0.14 27.125 4.359 1 94.62 326 ASP B CA 1
ATOM 6942 C C . ASP B 1 326 ? -0.291 28.25 3.338 1 94.62 326 ASP B C 1
ATOM 6944 O O . ASP B 1 326 ? 0.134 29.391 3.588 1 94.62 326 ASP B O 1
ATOM 6948 N N . PRO B 1 327 ? -0.757 28.062 2.088 1 92.25 327 PRO B N 1
ATOM 6949 C CA . PRO B 1 327 ? -0.724 29.062 1.018 1 92.25 327 PRO B CA 1
ATOM 6950 C C . PRO B 1 327 ? -1.559 30.297 1.339 1 92.25 327 PRO B C 1
ATOM 6952 O O . PRO B 1 327 ? -1.286 31.375 0.82 1 92.25 327 PRO B O 1
ATOM 6955 N N . GLU B 1 328 ? -2.727 30.203 1.918 1 79.44 328 GLU B N 1
ATOM 6956 C CA . GLU B 1 328 ? -3.52 31.422 1.929 1 79.44 328 GLU B CA 1
ATOM 6957 C C . GLU B 1 328 ? -4.09 31.703 3.316 1 79.44 328 GLU B C 1
ATOM 6959 O O . GLU B 1 328 ? -4.012 30.859 4.207 1 79.44 328 GLU B O 1
ATOM 6964 N N . GLY B 1 329 ? -4.656 32.969 3.221 1 72 329 GLY B N 1
ATOM 6965 C CA . GLY B 1 329 ? -5.137 33.594 4.453 1 72 329 GLY B CA 1
ATOM 6966 C C . GLY B 1 329 ? -6.566 33.219 4.789 1 72 329 GLY B C 1
ATOM 6967 O O . GLY B 1 329 ? -6.828 32.094 5.246 1 72 329 GLY B O 1
ATOM 6968 N N . CYS B 1 330 ? -7.664 33.75 4.051 1 81.69 330 CYS B N 1
ATOM 6969 C CA . CYS B 1 330 ? -9.047 33.625 4.5 1 81.69 330 CYS B CA 1
ATOM 6970 C C . CYS B 1 330 ? -9.57 32.219 4.285 1 81.69 330 CYS B C 1
ATOM 6972 O O . CYS B 1 330 ? -9.844 31.797 3.152 1 81.69 330 CYS B O 1
ATOM 6974 N N . ALA B 1 331 ? -9.773 31.469 5.34 1 83.56 331 ALA B N 1
ATOM 6975 C CA . ALA B 1 331 ? -10.227 30.078 5.285 1 83.56 331 ALA B CA 1
ATOM 6976 C C . ALA B 1 331 ? -11.648 30 4.73 1 83.56 331 ALA B C 1
ATOM 6978 O O . ALA B 1 331 ? -11.969 29.062 3.979 1 83.56 331 ALA B O 1
ATOM 6979 N N . ALA B 1 332 ? -12.438 31 5.039 1 88.31 332 ALA B N 1
ATOM 6980 C CA . ALA B 1 332 ? -13.859 30.953 4.723 1 88.31 332 ALA B CA 1
ATOM 6981 C C . ALA B 1 332 ? -14.141 31.594 3.363 1 88.31 332 ALA B C 1
ATOM 6983 O O . ALA B 1 332 ? -15.266 31.547 2.867 1 88.31 332 ALA B O 1
ATOM 6984 N N . CYS B 1 333 ? -13.172 32.188 2.785 1 92.06 333 CYS B N 1
ATOM 6985 C CA . CYS B 1 333 ? -13.344 32.719 1.447 1 92.06 333 CYS B CA 1
ATOM 6986 C C . CYS B 1 333 ? -13.219 31.641 0.387 1 92.06 333 CYS B C 1
ATOM 6988 O O . CYS B 1 333 ? -12.117 31.328 -0.06 1 92.06 333 CYS B O 1
ATOM 6990 N N . SER B 1 334 ? -14.352 31.172 -0.062 1 93.81 334 SER B N 1
ATOM 6991 C CA . SER B 1 334 ? -14.352 30.125 -1.077 1 93.81 334 SER B CA 1
ATOM 6992 C C . SER B 1 334 ? -13.844 30.656 -2.416 1 93.81 334 SER B C 1
ATOM 6994 O O . SER B 1 334 ? -13.57 31.844 -2.555 1 93.81 334 SER B O 1
ATOM 6996 N N . MET B 1 335 ? -13.734 29.719 -3.338 1 94 335 MET B N 1
ATOM 6997 C CA . MET B 1 335 ? -13.266 30.141 -4.656 1 94 335 MET B CA 1
ATOM 6998 C C . MET B 1 335 ? -14.305 31 -5.355 1 94 335 MET B C 1
ATOM 7000 O O . MET B 1 335 ? -13.992 31.703 -6.32 1 94 335 MET B O 1
ATOM 7004 N N . LYS B 1 336 ? -15.539 31.031 -4.863 1 92.25 336 LYS B N 1
ATOM 7005 C CA . LYS B 1 336 ? -16.578 31.922 -5.383 1 92.25 336 LYS B CA 1
ATOM 7006 C C . LYS B 1 336 ? -16.312 33.375 -4.984 1 92.25 336 LYS B C 1
ATOM 7008 O O . LYS B 1 336 ? -16.609 34.281 -5.754 1 92.25 336 LYS B O 1
ATOM 7013 N N . VAL B 1 337 ? -15.828 33.5 -3.789 1 90.94 337 VAL B N 1
ATOM 7014 C CA . VAL B 1 337 ? -15.516 34.812 -3.256 1 90.94 337 VAL B CA 1
ATOM 7015 C C . VAL B 1 337 ? -14.148 35.25 -3.762 1 90.94 337 VAL B C 1
ATOM 7017 O O . VAL B 1 337 ? -13.969 36.438 -4.105 1 90.94 337 VAL B O 1
ATOM 7020 N N . ASN B 1 338 ? -13.25 34.406 -3.803 1 93.19 338 ASN B N 1
ATOM 7021 C CA . ASN B 1 338 ? -11.883 34.688 -4.25 1 93.19 338 ASN B CA 1
ATOM 7022 C C . ASN B 1 338 ? -11.391 33.594 -5.195 1 93.19 338 ASN B C 1
ATOM 7024 O O . ASN B 1 338 ? -10.875 32.562 -4.746 1 93.19 338 ASN B O 1
ATOM 7028 N N . PRO B 1 339 ? -11.336 33.875 -6.422 1 94.06 339 PRO B N 1
ATOM 7029 C CA . PRO B 1 339 ? -11 32.875 -7.426 1 94.06 339 PRO B CA 1
ATOM 7030 C C . PRO B 1 339 ? -9.594 32.281 -7.238 1 94.06 339 PRO B C 1
ATOM 7032 O O . PRO B 1 339 ? -9.312 31.188 -7.691 1 94.06 339 PRO B O 1
ATOM 7035 N N . SER B 1 340 ? -8.711 33 -6.574 1 94.88 340 SER B N 1
ATOM 7036 C CA . SER B 1 340 ? -7.359 32.5 -6.348 1 94.88 340 SER B CA 1
ATOM 7037 C C . SER B 1 340 ? -7.363 31.312 -5.406 1 94.88 340 SER B C 1
ATOM 7039 O O . SER B 1 340 ? -6.363 30.594 -5.297 1 94.88 340 SER B O 1
ATOM 7041 N N . ASN B 1 341 ? -8.547 31.031 -4.777 1 96 341 ASN B N 1
ATOM 7042 C CA . ASN B 1 341 ? -8.641 29.938 -3.824 1 96 341 ASN B CA 1
ATOM 7043 C C . ASN B 1 341 ? -9.023 28.625 -4.508 1 96 341 ASN B C 1
ATOM 7045 O O . ASN B 1 341 ? -9.203 27.609 -3.846 1 96 341 ASN B O 1
ATOM 7049 N N . ALA B 1 342 ? -9.039 28.609 -5.832 1 95.06 342 ALA B N 1
ATOM 7050 C CA . ALA B 1 342 ? -9.438 27.422 -6.598 1 95.06 342 ALA B CA 1
ATOM 7051 C C . ALA B 1 342 ? -8.422 26.297 -6.43 1 95.06 342 ALA B C 1
ATOM 7053 O O . ALA B 1 342 ? -8.758 25.125 -6.613 1 95.06 342 ALA B O 1
ATOM 7054 N N . TYR B 1 343 ? -7.164 26.609 -6.023 1 96.44 343 TYR B N 1
ATOM 7055 C CA . TYR B 1 343 ? -6.121 25.609 -5.859 1 96.44 343 TYR B CA 1
ATOM 7056 C C . TYR B 1 343 ? -6.488 24.609 -4.762 1 96.44 343 TYR B C 1
ATOM 7058 O O . TYR B 1 343 ? -5.941 23.516 -4.711 1 96.44 343 TYR B O 1
ATOM 7066 N N . ARG B 1 344 ? -7.449 24.938 -3.924 1 97.69 344 ARG B N 1
ATOM 7067 C CA . ARG B 1 344 ? -7.746 24.219 -2.689 1 97.69 344 ARG B CA 1
ATOM 7068 C C . ARG B 1 344 ? -8.414 22.875 -2.982 1 97.69 344 ARG B C 1
ATOM 7070 O O . ARG B 1 344 ? -8.5 22.016 -2.107 1 97.69 344 ARG B O 1
ATOM 7077 N N . ASN B 1 345 ? -8.852 22.688 -4.207 1 97.31 345 ASN B N 1
ATOM 7078 C CA . ASN B 1 345 ? -9.602 21.469 -4.523 1 97.31 345 ASN B CA 1
ATOM 7079 C C . ASN B 1 345 ? -8.734 20.453 -5.254 1 97.31 345 ASN B C 1
ATOM 7081 O O . ASN B 1 345 ? -8.969 19.25 -5.156 1 97.31 345 ASN B O 1
ATOM 7085 N N . GLY B 1 346 ? -7.746 20.922 -5.93 1 96.56 346 GLY B N 1
ATOM 7086 C CA . GLY B 1 346 ? -7.059 20.047 -6.875 1 96.56 346 GLY B CA 1
ATOM 7087 C C . GLY B 1 346 ? -5.676 19.641 -6.41 1 96.56 346 GLY B C 1
ATOM 7088 O O . GLY B 1 346 ? -5.32 19.844 -5.246 1 96.56 346 GLY B O 1
ATOM 7089 N N . PRO B 1 347 ? -4.902 19.047 -7.301 1 97.62 347 PRO B N 1
ATOM 7090 C CA . PRO B 1 347 ? -3.611 18.453 -6.945 1 97.62 347 PRO B CA 1
ATOM 7091 C C . PRO B 1 347 ? -2.504 19.5 -6.793 1 97.62 347 PRO B C 1
ATOM 7093 O O . PRO B 1 347 ? -1.41 19.172 -6.324 1 97.62 347 PRO B O 1
ATOM 7096 N N . LEU B 1 348 ? -2.719 20.75 -7.152 1 97.75 348 LEU B N 1
ATOM 7097 C CA . LEU B 1 348 ? -1.716 21.781 -6.98 1 97.75 348 LEU B CA 1
ATOM 7098 C C . LEU B 1 348 ? -1.372 21.969 -5.504 1 97.75 348 LEU B C 1
ATOM 7100 O O . LEU B 1 348 ? -0.208 22.188 -5.156 1 97.75 348 LEU B O 1
ATOM 7104 N N . TYR B 1 349 ? -2.363 21.875 -4.668 1 97.69 349 TYR B N 1
ATOM 7105 C CA . TYR B 1 349 ? -2.168 22.109 -3.24 1 97.69 349 TYR B CA 1
ATOM 7106 C C . TYR B 1 349 ? -1.255 21.047 -2.635 1 97.69 349 TYR B C 1
ATOM 7108 O O . TYR B 1 349 ? -0.299 21.375 -1.928 1 97.69 349 TYR B O 1
ATOM 7116 N N . PRO B 1 350 ? -1.499 19.766 -2.902 1 98.31 350 PRO B N 1
ATOM 7117 C CA . PRO B 1 350 ? -0.573 18.766 -2.352 1 98.31 350 PRO B CA 1
ATOM 7118 C C . PRO B 1 350 ? 0.846 18.922 -2.895 1 98.31 350 PRO B C 1
ATOM 7120 O O . PRO B 1 350 ? 1.817 18.719 -2.162 1 98.31 350 PRO B O 1
ATOM 7123 N N . THR B 1 351 ? 1.01 19.266 -4.105 1 98.31 351 THR B N 1
ATOM 7124 C CA . THR B 1 351 ? 2.344 19.422 -4.676 1 98.31 351 THR B CA 1
ATOM 7125 C C . THR B 1 351 ? 3.064 20.609 -4.043 1 98.31 351 THR B C 1
ATOM 7127 O O . THR B 1 351 ? 4.258 20.531 -3.748 1 98.31 351 THR B O 1
ATOM 7130 N N . TYR B 1 352 ? 2.361 21.703 -3.879 1 98.5 352 TYR B N 1
ATOM 7131 C CA . TYR B 1 352 ? 2.865 22.859 -3.135 1 98.5 352 TYR B CA 1
ATOM 7132 C C . TYR B 1 352 ? 3.355 22.438 -1.753 1 98.5 352 TYR B C 1
ATOM 7134 O O . TYR B 1 352 ? 4.449 22.812 -1.333 1 98.5 352 TYR B O 1
ATOM 7142 N N . THR B 1 353 ? 2.564 21.656 -1.065 1 98.62 353 THR B N 1
ATOM 7143 C CA . THR B 1 353 ? 2.832 21.266 0.313 1 98.62 353 THR B CA 1
ATOM 7144 C C . THR B 1 353 ? 4.066 20.375 0.391 1 98.62 353 THR B C 1
ATOM 7146 O O . THR B 1 353 ? 4.883 20.5 1.305 1 98.62 353 THR B O 1
ATOM 7149 N N . ALA B 1 354 ? 4.211 19.453 -0.562 1 98.88 354 ALA B N 1
ATOM 7150 C CA . ALA B 1 354 ? 5.398 18.609 -0.61 1 98.88 354 ALA B CA 1
ATOM 7151 C C . ALA B 1 354 ? 6.668 19.438 -0.749 1 98.88 354 ALA B C 1
ATOM 7153 O O . ALA B 1 354 ? 7.637 19.234 -0.017 1 98.88 354 ALA B O 1
ATOM 7154 N N . ALA B 1 355 ? 6.645 20.391 -1.662 1 98.81 355 ALA B N 1
ATOM 7155 C CA . ALA B 1 355 ? 7.785 21.281 -1.861 1 98.81 355 ALA B CA 1
ATOM 7156 C C . ALA B 1 355 ? 8.07 22.094 -0.604 1 98.81 355 ALA B C 1
ATOM 7158 O O . ALA B 1 355 ? 9.227 22.281 -0.228 1 98.81 355 ALA B O 1
ATOM 7159 N N . ALA B 1 356 ? 7.031 22.531 0.017 1 98.75 356 ALA B N 1
ATOM 7160 C CA . ALA B 1 356 ? 7.172 23.344 1.223 1 98.75 356 ALA B CA 1
ATOM 7161 C C . ALA B 1 356 ? 7.816 22.547 2.35 1 98.75 356 ALA B C 1
ATOM 7163 O O . ALA B 1 356 ? 8.656 23.062 3.088 1 98.75 356 ALA B O 1
ATOM 7164 N N . ILE B 1 357 ? 7.438 21.297 2.523 1 98.81 357 ILE B N 1
ATOM 7165 C CA . ILE B 1 357 ? 7.977 20.453 3.578 1 98.81 357 ILE B CA 1
ATOM 7166 C C . ILE B 1 357 ? 9.492 20.359 3.443 1 98.81 357 ILE B C 1
ATOM 7168 O O . ILE B 1 357 ? 10.227 20.594 4.406 1 98.81 357 ILE B O 1
ATOM 7172 N N . LYS B 1 358 ? 9.938 20.047 2.254 1 98.81 358 LYS B N 1
ATOM 7173 C CA . LYS B 1 358 ? 11.383 19.953 2.061 1 98.81 358 LYS B CA 1
ATOM 7174 C C . LYS B 1 358 ? 12.07 21.281 2.35 1 98.81 358 LYS B C 1
ATOM 7176 O O . LYS B 1 358 ? 13.094 21.312 3.039 1 98.81 358 LYS B O 1
ATOM 7181 N N . ALA B 1 359 ? 11.555 22.344 1.782 1 98.81 359 ALA B N 1
ATOM 7182 C CA . ALA B 1 359 ? 12.164 23.672 1.914 1 98.81 359 ALA B CA 1
ATOM 7183 C C . ALA B 1 359 ? 12.234 24.094 3.377 1 98.81 359 ALA B C 1
ATOM 7185 O O . ALA B 1 359 ? 13.195 24.75 3.797 1 98.81 359 ALA B O 1
ATOM 7186 N N . LEU B 1 360 ? 11.25 23.781 4.141 1 98.88 360 LEU B N 1
ATOM 7187 C CA . LEU B 1 360 ? 11.234 24.141 5.555 1 98.88 360 LEU B CA 1
ATOM 7188 C C . LEU B 1 360 ? 12.328 23.406 6.32 1 98.88 360 LEU B C 1
ATOM 7190 O O . LEU B 1 360 ? 12.961 23.984 7.207 1 98.88 360 LEU B O 1
ATOM 7194 N N . PHE B 1 361 ? 12.508 22.141 6.02 1 98.81 361 PHE B N 1
ATOM 7195 C CA . PHE B 1 361 ? 13.617 21.422 6.629 1 98.81 361 PHE B CA 1
ATOM 7196 C C . PHE B 1 361 ? 14.953 22.031 6.242 1 98.81 361 PHE B C 1
ATOM 7198 O O . PHE B 1 361 ? 15.859 22.125 7.07 1 98.81 361 PHE B O 1
ATOM 7205 N N . GLU B 1 362 ? 15.086 22.438 4.965 1 98.69 362 GLU B N 1
ATOM 7206 C CA . GLU B 1 362 ? 16.312 23.062 4.516 1 98.69 362 GLU B CA 1
ATOM 7207 C C . GLU B 1 362 ? 16.547 24.391 5.242 1 98.69 362 GLU B C 1
ATOM 7209 O O . GLU B 1 362 ? 17.688 24.703 5.609 1 98.69 362 GLU B O 1
ATOM 7214 N N . LEU B 1 363 ? 15.523 25.141 5.426 1 98.81 363 LEU B N 1
ATOM 7215 C CA . LEU B 1 363 ? 15.617 26.391 6.148 1 98.81 363 LEU B CA 1
ATOM 7216 C C . LEU B 1 363 ? 16 26.156 7.605 1 98.81 363 LEU B C 1
ATOM 7218 O O . LEU B 1 363 ? 16.812 26.906 8.164 1 98.81 363 LEU B O 1
ATOM 7222 N N . GLN B 1 364 ? 15.375 25.172 8.273 1 98.38 364 GLN B N 1
ATOM 7223 C CA . GLN B 1 364 ? 15.75 24.828 9.641 1 98.38 364 GLN B CA 1
ATOM 7224 C C . GLN B 1 364 ? 17.25 24.531 9.742 1 98.38 364 GLN B C 1
ATOM 7226 O O . GLN B 1 364 ? 17.891 24.922 10.703 1 98.38 364 GLN B O 1
ATOM 7231 N N . ASP B 1 365 ? 17.719 23.766 8.758 1 98.38 365 ASP B N 1
ATOM 7232 C CA . ASP B 1 365 ? 19.141 23.406 8.75 1 98.38 365 ASP B CA 1
ATOM 7233 C C . ASP B 1 365 ? 20.016 24.625 8.547 1 98.38 365 ASP B C 1
ATOM 7235 O O . ASP B 1 365 ? 21.062 24.766 9.188 1 98.38 365 ASP B O 1
ATOM 7239 N N . ARG B 1 366 ? 19.625 25.484 7.645 1 98.19 366 ARG B N 1
ATOM 7240 C CA . ARG B 1 366 ? 20.359 26.703 7.34 1 98.19 366 ARG B CA 1
ATOM 7241 C C . ARG B 1 366 ? 20.516 27.578 8.578 1 98.19 366 ARG B C 1
ATOM 7243 O O . ARG B 1 366 ? 21.594 28.125 8.844 1 98.19 366 ARG B O 1
ATOM 7250 N N . TYR B 1 367 ? 19.469 27.703 9.336 1 98.38 367 TYR B N 1
ATOM 7251 C CA . TYR B 1 367 ? 19.469 28.625 10.469 1 98.38 367 TYR B CA 1
ATOM 7252 C C . TYR B 1 367 ? 19.719 27.875 11.773 1 98.38 367 TYR B C 1
ATOM 7254 O O . TYR B 1 367 ? 19.812 28.5 12.844 1 98.38 367 TYR B O 1
ATOM 7262 N N . LYS B 1 368 ? 19.781 26.531 11.703 1 98.12 368 LYS B N 1
ATOM 7263 C CA . LYS B 1 368 ? 20.109 25.656 12.828 1 98.12 368 LYS B CA 1
ATOM 7264 C C . LYS B 1 368 ? 19.094 25.844 13.961 1 98.12 368 LYS B C 1
ATOM 7266 O O . LYS B 1 368 ? 19.484 25.969 15.125 1 98.12 368 LYS B O 1
ATOM 7271 N N . VAL B 1 369 ? 17.812 25.969 13.586 1 98.56 369 VAL B N 1
ATOM 7272 C CA . VAL B 1 369 ? 16.734 26.125 14.57 1 98.56 369 VAL B CA 1
ATOM 7273 C C . VAL B 1 369 ? 15.984 24.812 14.711 1 98.56 369 VAL B C 1
ATOM 7275 O O . VAL B 1 369 ? 16.312 23.812 14.055 1 98.56 369 VAL B O 1
ATOM 7278 N N . ASN B 1 370 ? 15.016 24.719 15.672 1 98.75 370 ASN B N 1
ATOM 7279 C CA . ASN B 1 370 ? 14.281 23.5 16 1 98.75 370 ASN B CA 1
ATOM 7280 C C . ASN B 1 370 ? 12.82 23.594 15.562 1 98.75 370 ASN B C 1
ATOM 7282 O O . ASN B 1 370 ? 11.938 23.844 16.391 1 98.75 370 ASN B O 1
ATOM 7286 N N . LEU B 1 371 ? 12.586 23.328 14.305 1 98.88 371 LEU B N 1
ATOM 7287 C CA . LEU B 1 371 ? 11.227 23.297 13.766 1 98.88 371 LEU B CA 1
ATOM 7288 C C . LEU B 1 371 ? 10.531 21.984 14.125 1 98.88 371 LEU B C 1
ATOM 7290 O O . LEU B 1 371 ? 11.047 20.906 13.844 1 98.88 371 LEU B O 1
ATOM 7294 N N . ILE B 1 372 ? 9.242 22.078 14.695 1 98.69 372 ILE B N 1
ATOM 7295 C CA . ILE B 1 372 ? 8.586 20.812 15.047 1 98.69 372 ILE B CA 1
ATOM 7296 C C . ILE B 1 372 ? 7.199 20.766 14.422 1 98.69 372 ILE B C 1
ATOM 7298 O O . ILE B 1 372 ? 6.512 19.734 14.5 1 98.69 372 ILE B O 1
ATOM 7302 N N . SER B 1 373 ? 6.816 21.938 13.703 1 98.69 373 SER B N 1
ATOM 7303 C CA . SER B 1 373 ? 5.441 21.953 13.211 1 98.69 373 SER B CA 1
ATOM 7304 C C . SER B 1 373 ? 5.305 22.812 11.961 1 98.69 373 SER B C 1
ATOM 7306 O O . SER B 1 373 ? 5.836 23.922 11.914 1 98.69 373 SER B O 1
ATOM 7308 N N . MET B 1 374 ? 4.691 22.328 11 1 98.62 374 MET B N 1
ATOM 7309 C CA . MET B 1 374 ? 4.059 23.031 9.891 1 98.62 374 MET B CA 1
ATOM 7310 C C . MET B 1 374 ? 2.543 22.875 9.938 1 98.62 374 MET B C 1
ATOM 7312 O O . MET B 1 374 ? 1.985 22.031 9.227 1 98.62 374 MET B O 1
ATOM 7316 N N . LEU B 1 375 ? 1.931 23.641 10.758 1 98.25 375 LEU B N 1
ATOM 7317 C CA . LEU B 1 375 ? 0.513 23.438 11.039 1 98.25 375 LEU B CA 1
ATOM 7318 C C . LEU B 1 375 ? -0.341 23.875 9.852 1 98.25 375 LEU B C 1
ATOM 7320 O O . LEU B 1 375 ? -0.321 25.047 9.469 1 98.25 375 LEU B O 1
ATOM 7324 N N . SER B 1 376 ? -1.058 22.938 9.273 1 97.06 376 SER B N 1
ATOM 7325 C CA . SER B 1 376 ? -2.014 23.25 8.211 1 97.06 376 SER B CA 1
ATOM 7326 C C . SER B 1 376 ? -3.287 23.875 8.781 1 97.06 376 SER B C 1
ATOM 7328 O O . SER B 1 376 ? -3.998 23.234 9.562 1 97.06 376 SER B O 1
ATOM 7330 N N . TRP B 1 377 ? -3.562 25.047 8.406 1 96.12 377 TRP B N 1
ATOM 7331 C CA . TRP B 1 377 ? -4.773 25.719 8.852 1 96.12 377 TRP B CA 1
ATOM 7332 C C . TRP B 1 377 ? -5.969 25.328 7.996 1 96.12 377 TRP B C 1
ATOM 7334 O O . TRP B 1 377 ? -6.34 26.047 7.07 1 96.12 377 TRP B O 1
ATOM 7344 N N . SER B 1 378 ? -6.488 24.172 8.281 1 94.44 378 SER B N 1
ATOM 7345 C CA . SER B 1 378 ? -7.551 23.578 7.484 1 94.44 378 SER B CA 1
ATOM 7346 C C . SER B 1 378 ? -8.312 22.531 8.273 1 94.44 378 SER B C 1
ATOM 7348 O O . SER B 1 378 ? -7.723 21.797 9.078 1 94.44 378 SER B O 1
ATOM 7350 N N . PHE B 1 379 ? -9.633 22.453 8.047 1 95.25 379 PHE B N 1
ATOM 7351 C CA . PHE B 1 379 ? -10.469 21.422 8.672 1 95.25 379 PHE B CA 1
ATOM 7352 C C . PHE B 1 379 ? -11.633 21.047 7.766 1 95.25 379 PHE B C 1
ATOM 7354 O O . PHE B 1 379 ? -11.445 20.422 6.723 1 95.25 379 PHE B O 1
ATOM 7361 N N . GLU B 1 380 ? -12.859 21.312 8.164 1 94.69 380 GLU B N 1
ATOM 7362 C CA . GLU B 1 380 ? -14.055 21.078 7.355 1 94.69 380 GLU B CA 1
ATOM 7363 C C . GLU B 1 380 ? -15.18 22.031 7.734 1 94.69 380 GLU B C 1
ATOM 7365 O O . GLU B 1 380 ? -15.18 22.594 8.82 1 94.69 380 GLU B O 1
ATOM 7370 N N . PHE B 1 381 ? -16.125 22.281 6.77 1 94.5 381 PHE B N 1
ATOM 7371 C CA . PHE B 1 381 ? -17.328 23.062 6.988 1 94.5 381 PHE B CA 1
ATOM 7372 C C . PHE B 1 381 ? -18.578 22.266 6.613 1 94.5 381 PHE B C 1
ATOM 7374 O O . PHE B 1 381 ? -18.672 21.75 5.496 1 94.5 381 PHE B O 1
ATOM 7381 N N . GLU B 1 382 ? -19.469 22.203 7.559 1 94.75 382 GLU B N 1
ATOM 7382 C CA . GLU B 1 382 ? -20.703 21.5 7.266 1 94.75 382 GLU B CA 1
ATOM 7383 C C . GLU B 1 382 ? -21.719 22.406 6.602 1 94.75 382 GLU B C 1
ATOM 7385 O O . GLU B 1 382 ? -21.656 23.641 6.758 1 94.75 382 GLU B O 1
ATOM 7390 N N . ASP B 1 383 ? -22.547 21.812 5.836 1 93.44 383 ASP B N 1
ATOM 7391 C CA . ASP B 1 383 ? -23.672 22.469 5.18 1 93.44 383 ASP B CA 1
ATOM 7392 C C . ASP B 1 383 ? -23.188 23.469 4.141 1 93.44 383 ASP B C 1
ATOM 7394 O O . ASP B 1 383 ? -23.734 24.578 4.043 1 93.44 383 ASP B O 1
ATOM 7398 N N . LYS B 1 384 ? -22.125 23.156 3.482 1 95.88 384 LYS B N 1
ATOM 7399 C CA . LYS B 1 384 ? -21.609 23.922 2.354 1 95.88 384 LYS B CA 1
ATOM 7400 C C . LYS B 1 384 ? -21.609 23.094 1.074 1 95.88 384 LYS B C 1
ATOM 7402 O O . LYS B 1 384 ? -21.75 21.875 1.122 1 95.88 384 LYS B O 1
ATOM 7407 N N . GLU B 1 385 ? -21.484 23.703 0.002 1 97 385 GLU B N 1
ATOM 7408 C CA . GLU B 1 385 ? -21.484 23 -1.282 1 97 385 GLU B CA 1
ATOM 7409 C C . GLU B 1 385 ? -20.25 22.141 -1.449 1 97 385 GLU B C 1
ATOM 7411 O O . GLU B 1 385 ? -19.172 22.469 -0.927 1 97 385 GLU B O 1
ATOM 7416 N N . TYR B 1 386 ? -20.5 21.031 -2.162 1 97.88 386 TYR B N 1
ATOM 7417 C CA . TYR B 1 386 ? -19.359 20.203 -2.514 1 97.88 386 TYR B CA 1
ATOM 7418 C C . TYR B 1 386 ? -18.312 20.984 -3.301 1 97.88 386 TYR B C 1
ATOM 7420 O O . TYR B 1 386 ? -18.641 21.625 -4.305 1 97.88 386 TYR B O 1
ATOM 7428 N N . PHE B 1 387 ? -17.078 21.016 -2.773 1 97.94 387 PHE B N 1
ATOM 7429 C CA . PHE B 1 387 ? -15.914 21.578 -3.447 1 97.94 387 PHE B CA 1
ATOM 7430 C C . PHE B 1 387 ? -16.125 23.047 -3.77 1 97.94 387 PHE B C 1
ATOM 7432 O O . PHE B 1 387 ? -15.812 23.5 -4.875 1 97.94 387 PHE B O 1
ATOM 7439 N N . GLU B 1 388 ? -16.672 23.781 -2.861 1 96.69 388 GLU B N 1
ATOM 7440 C CA . GLU B 1 388 ? -16.844 25.203 -3.043 1 96.69 388 GLU B CA 1
ATOM 7441 C C . GLU B 1 388 ? -15.516 25.953 -2.992 1 96.69 388 GLU B C 1
ATOM 7443 O O . GLU B 1 388 ? -15.438 27.125 -3.354 1 96.69 388 GLU B O 1
ATOM 7448 N N . GLY B 1 389 ? -14.508 25.359 -2.508 1 95.12 389 GLY B N 1
ATOM 7449 C CA . GLY B 1 389 ? -13.18 25.938 -2.508 1 95.12 389 GLY B CA 1
ATOM 7450 C C . GLY B 1 389 ? -12.828 26.609 -1.192 1 95.12 389 GLY B C 1
ATOM 7451 O O . GLY B 1 389 ? -12.047 27.562 -1.166 1 95.12 389 GLY B O 1
ATOM 7452 N N . PHE B 1 390 ? -13.391 26.125 -0.098 1 95.31 390 PHE B N 1
ATOM 7453 C CA . PHE B 1 390 ? -12.961 26.516 1.236 1 95.31 390 PHE B CA 1
ATOM 7454 C C . PHE B 1 390 ? -11.617 25.891 1.588 1 95.31 390 PHE B C 1
ATOM 7456 O O . PHE B 1 390 ? -11.148 25 0.888 1 95.31 390 PHE B O 1
ATOM 7463 N N . ARG B 1 391 ? -10.961 26.5 2.57 1 94.12 391 ARG B N 1
ATOM 7464 C CA . ARG B 1 391 ? -9.719 25.891 3.035 1 94.12 391 ARG B CA 1
ATOM 7465 C C . ARG B 1 391 ? -9.992 24.688 3.926 1 94.12 391 ARG B C 1
ATOM 7467 O O . ARG B 1 391 ? -9.883 24.766 5.152 1 94.12 391 ARG B O 1
ATOM 7474 N N . THR B 1 392 ? -10.375 23.609 3.266 1 95.38 392 THR B N 1
ATOM 7475 C CA . THR B 1 392 ? -10.781 22.391 3.957 1 95.38 392 THR B CA 1
ATOM 7476 C C . THR B 1 392 ? -9.969 21.203 3.465 1 95.38 392 THR B C 1
ATOM 7478 O O . THR B 1 392 ? -9.43 21.219 2.354 1 95.38 392 THR B O 1
ATOM 7481 N N . LEU B 1 393 ? -9.859 20.234 4.336 1 97.94 393 LEU B N 1
ATOM 7482 C CA . LEU B 1 393 ? -9.211 18.984 3.992 1 97.94 393 LEU B CA 1
ATOM 7483 C C . LEU B 1 393 ? -10.203 18.016 3.357 1 97.94 393 LEU B C 1
ATOM 7485 O O . LEU B 1 393 ? -9.805 17.062 2.678 1 97.94 393 LEU B O 1
ATOM 7489 N N . ALA B 1 394 ? -11.445 18.203 3.654 1 97.94 394 ALA B N 1
ATOM 7490 C CA . ALA B 1 394 ? -12.562 17.406 3.146 1 97.94 394 ALA B CA 1
ATOM 7491 C C . ALA B 1 394 ? -13.812 18.266 2.975 1 97.94 394 ALA B C 1
ATOM 7493 O O . ALA B 1 394 ? -13.938 19.328 3.588 1 97.94 394 ALA B O 1
ATOM 7494 N N . THR B 1 395 ? -14.719 17.859 2.154 1 97.75 395 THR B N 1
ATOM 7495 C CA . THR B 1 395 ? -16 18.5 1.951 1 97.75 395 THR B CA 1
ATOM 7496 C C . THR B 1 395 ? -17.141 17.484 1.982 1 97.75 395 THR B C 1
ATOM 7498 O O . THR B 1 395 ? -17.141 16.531 1.196 1 97.75 395 THR B O 1
ATOM 7501 N N . ASN B 1 396 ? -18.016 17.641 2.918 1 97.44 396 ASN B N 1
ATOM 7502 C CA . ASN B 1 396 ? -19.141 16.734 3.072 1 97.44 396 ASN B CA 1
ATOM 7503 C C . ASN B 1 396 ? -18.688 15.289 3.242 1 97.44 396 ASN B C 1
ATOM 7505 O O . ASN B 1 396 ? -19.266 14.375 2.645 1 97.44 396 ASN B O 1
ATOM 7509 N N . GLY B 1 397 ? -17.625 15.125 3.9 1 97.44 397 GLY B N 1
ATOM 7510 C CA . GLY B 1 397 ? -17.125 13.805 4.223 1 97.44 397 GLY B CA 1
ATOM 7511 C C . GLY B 1 397 ? -16.234 13.219 3.145 1 97.44 397 GLY B C 1
ATOM 7512 O O . GLY B 1 397 ? -15.734 12.102 3.283 1 97.44 397 GLY B O 1
ATOM 7513 N N . VAL B 1 398 ? -16.031 13.898 2.062 1 98.5 398 VAL B N 1
ATOM 7514 C CA . VAL B 1 398 ? -15.188 13.453 0.955 1 98.5 398 VAL B CA 1
ATOM 7515 C C . VAL B 1 398 ? -13.812 14.109 1.059 1 98.5 398 VAL B C 1
ATOM 7517 O O . VAL B 1 398 ? -13.695 15.336 1.061 1 98.5 398 VAL B O 1
ATOM 7520 N N . ASP B 1 399 ? -12.758 13.312 1.118 1 98.75 399 ASP B N 1
ATOM 7521 C CA . ASP B 1 399 ? -11.398 13.82 1.273 1 98.75 399 ASP B CA 1
ATOM 7522 C C . ASP B 1 399 ? -10.93 14.523 0.005 1 98.75 399 ASP B C 1
ATOM 7524 O O . ASP B 1 399 ? -11.141 14.031 -1.104 1 98.75 399 ASP B O 1
ATOM 7528 N N . LYS B 1 400 ? -10.352 15.656 0.187 1 98.5 400 LYS B N 1
ATOM 7529 C CA . LYS B 1 400 ? -9.703 16.359 -0.92 1 98.5 400 LYS B CA 1
ATOM 7530 C C . LYS B 1 400 ? -8.266 15.883 -1.109 1 98.5 400 LYS B C 1
ATOM 7532 O O . LYS B 1 400 ? -7.68 15.297 -0.199 1 98.5 400 LYS B O 1
ATOM 7537 N N . PRO B 1 401 ? -7.676 16.172 -2.277 1 98.62 401 PRO B N 1
ATOM 7538 C CA . PRO B 1 401 ? -6.324 15.688 -2.572 1 98.62 401 PRO B CA 1
ATOM 7539 C C . PRO B 1 401 ? -5.301 16.109 -1.523 1 98.62 401 PRO B C 1
ATOM 7541 O O . PRO B 1 401 ? -4.371 15.359 -1.221 1 98.62 401 PRO B O 1
ATOM 7544 N N . VAL B 1 402 ? -5.457 17.266 -0.925 1 98.38 402 VAL B N 1
ATOM 7545 C CA . VAL B 1 402 ? -4.453 17.812 -0.023 1 98.38 402 VAL B CA 1
ATOM 7546 C C . VAL B 1 402 ? -4.312 16.922 1.206 1 98.38 402 VAL B C 1
ATOM 7548 O O . VAL B 1 402 ? -3.219 16.797 1.765 1 98.38 402 VAL B O 1
ATOM 7551 N N . LEU B 1 403 ? -5.375 16.25 1.642 1 98.69 403 LEU B N 1
ATOM 7552 C CA . LEU B 1 403 ? -5.293 15.359 2.799 1 98.69 403 LEU B CA 1
ATOM 7553 C C . LEU B 1 403 ? -4.305 14.227 2.545 1 98.69 403 LEU B C 1
ATOM 7555 O O . LEU B 1 403 ? -3.641 13.758 3.471 1 98.69 403 LEU B O 1
ATOM 7559 N N . ASN B 1 404 ? -4.141 13.844 1.314 1 98.88 404 ASN B N 1
ATOM 7560 C CA . ASN B 1 404 ? -3.34 12.68 0.953 1 98.88 404 ASN B CA 1
ATOM 7561 C C . ASN B 1 404 ? -1.847 12.992 0.991 1 98.88 404 ASN B C 1
ATOM 7563 O O . ASN B 1 404 ? -1.021 12.094 1.127 1 98.88 404 ASN B O 1
ATOM 7567 N N . VAL B 1 405 ? -1.416 14.242 0.851 1 98.81 405 VAL B N 1
ATOM 7568 C CA . VAL B 1 405 ? 0.005 14.539 1.002 1 98.81 405 VAL B CA 1
ATOM 7569 C C . VAL B 1 405 ? 0.417 14.367 2.461 1 98.81 405 VAL B C 1
ATOM 7571 O O . VAL B 1 405 ? 1.54 13.945 2.75 1 98.81 405 VAL B O 1
ATOM 7574 N N . PHE B 1 406 ? -0.498 14.641 3.354 1 98.81 406 PHE B N 1
ATOM 7575 C CA . PHE B 1 406 ? -0.205 14.422 4.766 1 98.81 406 PHE B CA 1
ATOM 7576 C C . PHE B 1 406 ? -0.168 12.93 5.078 1 98.81 406 PHE B C 1
ATOM 7578 O O . PHE B 1 406 ? 0.637 12.477 5.898 1 98.81 406 PHE B O 1
ATOM 7585 N N . ARG B 1 407 ? -1.054 12.148 4.418 1 98.88 407 ARG B N 1
ATOM 7586 C CA . ARG B 1 407 ? -0.954 10.703 4.543 1 98.88 407 ARG B CA 1
ATOM 7587 C C . ARG B 1 407 ? 0.407 10.203 4.066 1 98.88 407 ARG B C 1
ATOM 7589 O O . ARG B 1 407 ? 1.021 9.344 4.707 1 98.88 407 ARG B O 1
ATOM 7596 N N . MET B 1 408 ? 0.844 10.734 2.916 1 98.94 408 MET B N 1
ATOM 7597 C CA . MET B 1 408 ? 2.156 10.367 2.391 1 98.94 408 MET B CA 1
ATOM 7598 C C . MET B 1 408 ? 3.256 10.695 3.396 1 98.94 408 MET B C 1
ATOM 7600 O O . MET B 1 408 ? 4.145 9.883 3.639 1 98.94 408 MET B O 1
ATOM 7604 N N . ALA B 1 409 ? 3.18 11.891 3.965 1 98.88 409 ALA B N 1
ATOM 7605 C CA . ALA B 1 409 ? 4.18 12.297 4.949 1 98.88 409 ALA B CA 1
ATOM 7606 C C . ALA B 1 409 ? 4.164 11.375 6.164 1 98.88 409 ALA B C 1
ATOM 7608 O O . ALA B 1 409 ? 5.211 11.094 6.75 1 98.88 409 ALA B O 1
ATOM 7609 N N . GLY B 1 410 ? 2.986 10.922 6.535 1 98.69 410 GLY B N 1
ATOM 7610 C CA . GLY B 1 410 ? 2.838 10.016 7.664 1 98.69 410 GLY B CA 1
ATOM 7611 C C . GLY B 1 410 ? 3.396 8.625 7.391 1 98.69 410 GLY B C 1
ATOM 7612 O O . GLY B 1 410 ? 3.576 7.832 8.312 1 98.69 410 GLY B O 1
ATOM 7613 N N . LEU B 1 411 ? 3.686 8.32 6.164 1 98.81 411 LEU B N 1
ATOM 7614 C CA . LEU B 1 411 ? 4.223 7.023 5.773 1 98.81 411 LEU B CA 1
ATOM 7615 C C . LEU B 1 411 ? 5.746 7.074 5.68 1 98.81 411 LEU B C 1
ATOM 7617 O O . LEU B 1 411 ? 6.383 6.066 5.359 1 98.81 411 LEU B O 1
ATOM 7621 N N . MET B 1 412 ? 6.375 8.25 5.926 1 98.69 412 MET B N 1
ATOM 7622 C CA . MET B 1 412 ? 7.824 8.406 5.977 1 98.69 412 MET B CA 1
ATOM 7623 C C . MET B 1 412 ? 8.336 8.312 7.41 1 98.69 412 MET B C 1
ATOM 7625 O O . MET B 1 412 ? 7.586 8.562 8.359 1 98.69 412 MET B O 1
ATOM 7629 N N . SER B 1 413 ? 9.586 7.938 7.629 1 97.56 413 SER B N 1
ATOM 7630 C CA . SER B 1 413 ? 10.102 7.742 8.977 1 97.56 413 SER B CA 1
ATOM 7631 C C . SER B 1 413 ? 11.633 7.754 8.992 1 97.56 413 SER B C 1
ATOM 7633 O O . SER B 1 413 ? 12.266 7.684 7.938 1 97.56 413 SER B O 1
ATOM 7635 N N . GLY B 1 414 ? 12.148 7.883 10.164 1 98.25 414 GLY B N 1
ATOM 7636 C CA . GLY B 1 414 ? 13.586 7.738 10.367 1 98.25 414 GLY B CA 1
ATOM 7637 C C . GLY B 1 414 ? 14.352 9.031 10.172 1 98.25 414 GLY B C 1
ATOM 7638 O O . GLY B 1 414 ? 14.023 10.047 10.789 1 98.25 414 GLY B O 1
ATOM 7639 N N . GLU B 1 415 ? 15.383 9 9.32 1 98.69 415 GLU B N 1
ATOM 7640 C CA . GLU B 1 415 ? 16.234 10.156 9.055 1 98.69 415 GLU B CA 1
ATOM 7641 C C . GLU B 1 415 ? 16.047 10.672 7.633 1 98.69 415 GLU B C 1
ATOM 7643 O O . GLU B 1 415 ? 15.875 9.883 6.703 1 98.69 415 GLU B O 1
ATOM 7648 N N . ARG B 1 416 ? 16.109 11.969 7.535 1 98.88 416 ARG B N 1
ATOM 7649 C CA . ARG B 1 416 ? 16.203 12.531 6.191 1 98.88 416 ARG B CA 1
ATOM 7650 C C . ARG B 1 416 ? 17.531 12.148 5.535 1 98.88 416 ARG B C 1
ATOM 7652 O O . ARG B 1 416 ? 18.562 12.086 6.199 1 98.88 416 ARG B O 1
ATOM 7659 N N . VAL B 1 417 ? 17.484 11.875 4.219 1 98.94 417 VAL B N 1
ATOM 7660 C CA . VAL B 1 417 ? 18.719 11.5 3.525 1 98.94 417 VAL B CA 1
ATOM 7661 C C . VAL B 1 417 ? 18.906 12.383 2.293 1 98.94 417 VAL B C 1
ATOM 7663 O O . VAL B 1 417 ? 17.953 13.008 1.815 1 98.94 417 VAL B O 1
ATOM 7666 N N . ASN B 1 418 ? 20.078 12.383 1.773 1 98.62 418 ASN B N 1
ATOM 7667 C CA . ASN B 1 418 ? 20.469 13.266 0.684 1 98.62 418 ASN B CA 1
ATOM 7668 C C . ASN B 1 418 ? 19.75 12.922 -0.612 1 98.62 418 ASN B C 1
ATOM 7670 O O . ASN B 1 418 ? 19.609 11.742 -0.951 1 98.62 418 ASN B O 1
ATOM 7674 N N . THR B 1 419 ? 19.25 13.875 -1.256 1 98.69 419 THR B N 1
ATOM 7675 C CA . THR B 1 419 ? 18.672 13.773 -2.592 1 98.69 419 THR B CA 1
ATOM 7676 C C . THR B 1 419 ? 19.266 14.836 -3.516 1 98.69 419 THR B C 1
ATOM 7678 O O . THR B 1 419 ? 19.641 15.914 -3.062 1 98.69 419 THR B O 1
ATOM 7681 N N . SER B 1 420 ? 19.344 14.539 -4.789 1 98.56 420 SER B N 1
ATOM 7682 C CA . SER B 1 420 ? 19.656 15.5 -5.84 1 98.56 420 SER B CA 1
ATOM 7683 C C . SER B 1 420 ? 18.766 15.297 -7.062 1 98.56 420 SER B C 1
ATOM 7685 O O . SER B 1 420 ? 18.359 14.172 -7.355 1 98.56 420 SER B O 1
ATOM 7687 N N . SER B 1 421 ? 18.422 16.328 -7.719 1 98.75 421 SER B N 1
ATOM 7688 C CA . SER B 1 421 ? 17.578 16.297 -8.906 1 98.75 421 SER B CA 1
ATOM 7689 C C . SER B 1 421 ? 18.078 17.266 -9.969 1 98.75 421 SER B C 1
ATOM 7691 O O . SER B 1 421 ? 18.453 18.391 -9.648 1 98.75 421 SER B O 1
ATOM 7693 N N . THR B 1 422 ? 18.078 16.812 -11.266 1 98.62 422 THR B N 1
ATOM 7694 C CA . THR B 1 422 ? 18.453 17.703 -12.367 1 98.62 422 THR B CA 1
ATOM 7695 C C . THR B 1 422 ? 17.328 18.688 -12.672 1 98.62 422 THR B C 1
ATOM 7697 O O . THR B 1 422 ? 17.531 19.656 -13.422 1 98.62 422 THR B O 1
ATOM 7700 N N . GLY B 1 423 ? 16.188 18.5 -12.07 1 98.56 423 GLY B N 1
ATOM 7701 C CA . GLY B 1 423 ? 15.062 19.391 -12.281 1 98.56 423 GLY B CA 1
ATOM 7702 C C . GLY B 1 423 ? 14.781 20.281 -11.086 1 98.56 423 GLY B C 1
ATOM 7703 O O . GLY B 1 423 ? 13.789 21.031 -11.078 1 98.56 423 GLY B O 1
ATOM 7704 N N . GLN B 1 424 ? 15.633 20.281 -10.117 1 98.5 424 GLN B N 1
ATOM 7705 C CA . GLN B 1 424 ? 15.406 21 -8.867 1 98.5 424 GLN B CA 1
ATOM 7706 C C . GLN B 1 424 ? 15.539 22.516 -9.07 1 98.5 424 GLN B C 1
ATOM 7708 O O . GLN B 1 424 ? 16.438 22.969 -9.773 1 98.5 424 GLN B O 1
ATOM 7713 N N . VAL B 1 425 ? 14.633 23.281 -8.586 1 98.62 425 VAL B N 1
ATOM 7714 C CA . VAL B 1 425 ? 14.844 24.703 -8.328 1 98.62 425 VAL B CA 1
ATOM 7715 C C . VAL B 1 425 ? 15.453 24.891 -6.945 1 98.62 425 VAL B C 1
ATOM 7717 O O . VAL B 1 425 ? 14.93 24.391 -5.949 1 98.62 425 VAL B O 1
ATOM 7720 N N . SER B 1 426 ? 16.547 25.562 -6.852 1 98.12 426 SER B N 1
ATOM 7721 C CA . SER B 1 426 ? 17.266 25.703 -5.586 1 98.12 426 SER B CA 1
ATOM 7722 C C . SER B 1 426 ? 16.438 26.484 -4.57 1 98.12 426 SER B C 1
ATOM 7724 O O . SER B 1 426 ? 15.609 27.312 -4.945 1 98.12 426 SER B O 1
ATOM 7726 N N . LEU B 1 427 ? 16.703 26.234 -3.299 1 98.44 427 LEU B N 1
ATOM 7727 C CA . LEU B 1 427 ? 16.016 26.969 -2.244 1 98.44 427 LEU B CA 1
ATOM 7728 C C . LEU B 1 427 ? 16.172 28.469 -2.43 1 98.44 427 LEU B C 1
ATOM 7730 O O . LEU B 1 427 ? 15.211 29.219 -2.301 1 98.44 427 LEU B O 1
ATOM 7734 N N . ASP B 1 428 ? 17.359 28.938 -2.74 1 98.5 428 ASP B N 1
ATOM 7735 C CA . ASP B 1 428 ? 17.609 30.359 -2.924 1 98.5 428 ASP B CA 1
ATOM 7736 C C . ASP B 1 428 ? 16.797 30.922 -4.082 1 98.5 428 ASP B C 1
ATOM 7738 O O . ASP B 1 428 ? 16.266 32.031 -4 1 98.5 428 ASP B O 1
ATOM 7742 N N . ASP B 1 429 ? 16.719 30.172 -5.137 1 98.38 429 ASP B N 1
ATOM 7743 C CA . ASP B 1 429 ? 15.922 30.609 -6.277 1 98.38 429 ASP B CA 1
ATOM 7744 C C . ASP B 1 429 ? 14.438 30.641 -5.93 1 98.38 429 ASP B C 1
ATOM 7746 O O . ASP B 1 429 ? 13.727 31.562 -6.344 1 98.38 429 ASP B O 1
ATOM 7750 N N . ILE B 1 430 ? 13.984 29.656 -5.238 1 98.56 430 ILE B N 1
ATOM 7751 C CA . ILE B 1 430 ? 12.594 29.641 -4.805 1 98.56 430 ILE B CA 1
ATOM 7752 C C . ILE B 1 430 ? 12.312 30.891 -3.961 1 98.56 430 ILE B C 1
ATOM 7754 O O . ILE B 1 430 ? 11.305 31.562 -4.164 1 98.56 430 ILE B O 1
ATOM 7758 N N . LEU B 1 431 ? 13.211 31.188 -2.994 1 97.88 431 LEU B N 1
ATOM 7759 C CA . LEU B 1 431 ? 13.031 32.312 -2.096 1 97.88 431 LEU B CA 1
ATOM 7760 C C . LEU B 1 431 ? 13.031 33.625 -2.873 1 97.88 431 LEU B C 1
ATOM 7762 O O . LEU B 1 431 ? 12.289 34.562 -2.539 1 97.88 431 LEU B O 1
ATOM 7766 N N . ASN B 1 432 ? 13.781 33.719 -3.898 1 97.06 432 ASN B N 1
ATOM 7767 C CA . ASN B 1 432 ? 13.977 34.969 -4.613 1 97.06 432 ASN B CA 1
ATOM 7768 C C . ASN B 1 432 ? 12.883 35.219 -5.645 1 97.06 432 ASN B C 1
ATOM 7770 O O . ASN B 1 432 ? 12.375 36.344 -5.781 1 97.06 432 ASN B O 1
ATOM 7774 N N . THR B 1 433 ? 12.469 34.125 -6.371 1 96.31 433 THR B N 1
ATOM 7775 C CA . THR B 1 433 ? 11.625 34.375 -7.531 1 96.31 433 THR B CA 1
ATOM 7776 C C . THR B 1 433 ? 10.398 33.469 -7.508 1 96.31 433 THR B C 1
ATOM 7778 O O . THR B 1 433 ? 9.508 33.594 -8.344 1 96.31 433 THR B O 1
ATOM 7781 N N . GLY B 1 434 ? 10.344 32.625 -6.492 1 97.62 434 GLY B N 1
ATOM 7782 C CA . GLY B 1 434 ? 9.336 31.578 -6.59 1 97.62 434 GLY B CA 1
ATOM 7783 C C . GLY B 1 434 ? 9.641 30.547 -7.656 1 97.62 434 GLY B C 1
ATOM 7784 O O . GLY B 1 434 ? 10.742 30.531 -8.219 1 97.62 434 GLY B O 1
ATOM 7785 N N . VAL B 1 435 ? 8.727 29.641 -7.914 1 98.44 435 VAL B N 1
ATOM 7786 C CA . VAL B 1 435 ? 8.875 28.625 -8.938 1 98.44 435 VAL B CA 1
ATOM 7787 C C . VAL B 1 435 ? 8.07 29 -10.18 1 98.44 435 VAL B C 1
ATOM 7789 O O . VAL B 1 435 ? 6.988 28.453 -10.422 1 98.44 435 VAL B O 1
ATOM 7792 N N . LYS B 1 436 ? 8.586 29.844 -11.008 1 96.25 436 LYS B N 1
ATOM 7793 C CA . LYS B 1 436 ? 7.805 30.469 -12.07 1 96.25 436 LYS B CA 1
ATOM 7794 C C . LYS B 1 436 ? 8.445 30.234 -13.438 1 96.25 436 LYS B C 1
ATOM 7796 O O . LYS B 1 436 ? 7.754 30.219 -14.453 1 96.25 436 LYS B O 1
ATOM 7801 N N . GLN B 1 437 ? 9.719 30.125 -13.453 1 94.75 437 GLN B N 1
ATOM 7802 C CA . GLN B 1 437 ? 10.414 30 -14.727 1 94.75 437 GLN B CA 1
ATOM 7803 C C . GLN B 1 437 ? 10.383 28.547 -15.227 1 94.75 437 GLN B C 1
ATOM 7805 O O . GLN B 1 437 ? 10.039 28.297 -16.375 1 94.75 437 GLN B O 1
ATOM 7810 N N . THR B 1 438 ? 10.805 27.672 -14.398 1 96.06 438 THR B N 1
ATOM 7811 C CA . THR B 1 438 ? 10.766 26.219 -14.625 1 96.06 438 THR B CA 1
ATOM 7812 C C . THR B 1 438 ? 10.117 25.516 -13.445 1 96.06 438 THR B C 1
ATOM 7814 O O . THR B 1 438 ? 10.109 26.031 -12.32 1 96.06 438 THR B O 1
ATOM 7817 N N . PRO B 1 439 ? 9.484 24.422 -13.766 1 98.12 439 PRO B N 1
ATOM 7818 C CA . PRO B 1 439 ? 8.93 23.672 -12.625 1 98.12 439 PRO B CA 1
ATOM 7819 C C . PRO B 1 439 ? 10.008 23.141 -11.695 1 98.12 439 PRO B C 1
ATOM 7821 O O . PRO B 1 439 ? 11.156 22.938 -12.117 1 98.12 439 PRO B O 1
ATOM 7824 N N . ASP B 1 440 ? 9.672 23.016 -10.461 1 98.69 440 ASP B N 1
ATOM 7825 C CA . ASP B 1 440 ? 10.508 22.312 -9.492 1 98.69 440 ASP B CA 1
ATOM 7826 C C . ASP B 1 440 ? 10.18 20.828 -9.461 1 98.69 440 ASP B C 1
ATOM 7828 O O . ASP B 1 440 ? 9.164 20.406 -8.891 1 98.69 440 ASP B O 1
ATOM 7832 N N . ILE B 1 441 ? 10.93 20.016 -10.125 1 98.81 441 ILE B N 1
ATOM 7833 C CA . ILE B 1 441 ? 10.852 18.562 -10.086 1 98.81 441 ILE B CA 1
ATOM 7834 C C . ILE B 1 441 ? 11.93 18.016 -9.164 1 98.81 441 ILE B C 1
ATOM 7836 O O . ILE B 1 441 ? 13.102 17.938 -9.539 1 98.81 441 ILE B O 1
ATOM 7840 N N . ASP B 1 442 ? 11.508 17.625 -7.977 1 98.75 442 ASP B N 1
ATOM 7841 C CA . ASP B 1 442 ? 12.461 17.359 -6.91 1 98.75 442 ASP B CA 1
ATOM 7842 C C . ASP B 1 442 ? 11.953 16.25 -5.992 1 98.75 442 ASP B C 1
ATOM 7844 O O . ASP B 1 442 ? 10.977 15.562 -6.316 1 98.75 442 ASP B O 1
ATOM 7848 N N . ALA B 1 443 ? 12.766 15.938 -4.973 1 98.88 443 ALA B N 1
ATOM 7849 C CA . ALA B 1 443 ? 12.445 14.828 -4.078 1 98.88 443 ALA B CA 1
ATOM 7850 C C . ALA B 1 443 ? 12.852 15.148 -2.643 1 98.88 443 ALA B C 1
ATOM 7852 O O . ALA B 1 443 ? 13.75 15.961 -2.41 1 98.88 443 ALA B O 1
ATOM 7853 N N . PHE B 1 444 ? 12.211 14.609 -1.714 1 98.88 444 PHE B N 1
ATOM 7854 C CA . PHE B 1 444 ? 12.5 14.516 -0.288 1 98.88 444 PHE B CA 1
ATOM 7855 C C . PHE B 1 444 ? 12.484 13.062 0.172 1 98.88 444 PHE B C 1
ATOM 7857 O O . PHE B 1 444 ? 11.539 12.328 -0.109 1 98.88 444 PHE B O 1
ATOM 7864 N N . ALA B 1 445 ? 13.57 12.57 0.83 1 98.94 445 ALA B N 1
ATOM 7865 C CA . ALA B 1 445 ? 13.672 11.141 1.093 1 98.94 445 ALA B CA 1
ATOM 7866 C C . ALA B 1 445 ? 14.062 10.867 2.543 1 98.94 445 ALA B C 1
ATOM 7868 O O . ALA B 1 445 ? 14.711 11.703 3.178 1 98.94 445 ALA B O 1
ATOM 7869 N N . THR B 1 446 ? 13.609 9.742 3.062 1 98.94 446 THR B N 1
ATOM 7870 C CA . THR B 1 446 ? 13.93 9.297 4.414 1 98.94 446 THR B CA 1
ATOM 7871 C C . THR B 1 446 ? 14.352 7.832 4.41 1 98.94 446 THR B C 1
ATOM 7873 O O . THR B 1 446 ? 14.016 7.086 3.49 1 98.94 446 THR B O 1
ATOM 7876 N N . LYS B 1 447 ? 15.148 7.441 5.363 1 98.81 447 LYS B N 1
ATOM 7877 C CA . LYS B 1 447 ? 15.531 6.059 5.637 1 98.81 447 LYS B CA 1
ATOM 7878 C C . LYS B 1 447 ? 15.156 5.656 7.059 1 98.81 447 LYS B C 1
ATOM 7880 O O . LYS B 1 447 ? 15.539 6.324 8.023 1 98.81 447 LYS B O 1
ATOM 7885 N N . GLY B 1 448 ? 14.234 4.688 7.145 1 97.12 448 GLY B N 1
ATOM 7886 C CA . GLY B 1 448 ? 13.898 4.082 8.422 1 97.12 448 GLY B CA 1
ATOM 7887 C C . GLY B 1 448 ? 14.523 2.713 8.617 1 97.12 448 GLY B C 1
ATOM 7888 O O . GLY B 1 448 ? 15.531 2.389 7.988 1 97.12 448 GLY B O 1
ATOM 7889 N N . ASP B 1 449 ? 13.938 1.952 9.641 1 93.5 449 ASP B N 1
ATOM 7890 C CA . ASP B 1 449 ? 14.367 0.576 9.875 1 93.5 449 ASP B CA 1
ATOM 7891 C C . ASP B 1 449 ? 13.883 -0.346 8.758 1 93.5 449 ASP B C 1
ATOM 7893 O O . ASP B 1 449 ? 12.695 -0.642 8.656 1 93.5 449 ASP B O 1
ATOM 7897 N N . HIS B 1 450 ? 14.742 -0.783 7.875 1 95.69 450 HIS B N 1
ATOM 7898 C CA . HIS B 1 450 ? 14.461 -1.703 6.777 1 95.69 450 HIS B CA 1
ATOM 7899 C C . HIS B 1 450 ? 13.477 -1.101 5.789 1 95.69 450 HIS B C 1
ATOM 7901 O O . HIS B 1 450 ? 12.602 -1.803 5.266 1 95.69 450 HIS B O 1
ATOM 7907 N N . GLU B 1 451 ? 13.531 0.235 5.676 1 97.88 451 GLU B N 1
ATOM 7908 C CA . GLU B 1 451 ? 12.648 0.91 4.734 1 97.88 451 GLU B CA 1
ATOM 7909 C C . GLU B 1 451 ? 13.219 2.258 4.305 1 97.88 451 GLU B C 1
ATOM 7911 O O . GLU B 1 451 ? 14.109 2.801 4.969 1 97.88 451 GLU B O 1
ATOM 7916 N N . ALA B 1 452 ? 12.789 2.773 3.236 1 98.81 452 ALA B N 1
ATOM 7917 C CA . ALA B 1 452 ? 13.055 4.117 2.727 1 98.81 452 ALA B CA 1
ATOM 7918 C C . ALA B 1 452 ? 11.82 4.691 2.031 1 98.81 452 ALA B C 1
ATOM 7920 O O . ALA B 1 452 ? 10.922 3.945 1.631 1 98.81 452 ALA B O 1
ATOM 7921 N N . ALA B 1 453 ? 11.703 5.953 2.004 1 98.94 453 ALA B N 1
ATOM 7922 C CA . ALA B 1 453 ? 10.617 6.633 1.304 1 98.94 453 ALA B CA 1
ATOM 7923 C C . ALA B 1 453 ? 11.133 7.84 0.524 1 98.94 453 ALA B C 1
ATOM 7925 O O . ALA B 1 453 ? 12.008 8.57 1.004 1 98.94 453 ALA B O 1
ATOM 7926 N N . VAL B 1 454 ? 10.672 8.031 -0.677 1 98.94 454 VAL B N 1
ATOM 7927 C CA . VAL B 1 454 ? 11.023 9.148 -1.54 1 98.94 454 VAL B CA 1
ATOM 7928 C C . VAL B 1 454 ? 9.758 9.867 -1.999 1 98.94 454 VAL B C 1
ATOM 7930 O O . VAL B 1 454 ? 8.977 9.32 -2.787 1 98.94 454 VAL B O 1
ATOM 7933 N N . MET B 1 455 ? 9.516 11.016 -1.505 1 98.94 455 MET B N 1
ATOM 7934 C CA . MET B 1 455 ? 8.43 11.875 -1.982 1 98.94 455 MET B CA 1
ATOM 7935 C C . MET B 1 455 ? 8.891 12.719 -3.166 1 98.94 455 MET B C 1
ATOM 7937 O O . MET B 1 455 ? 9.906 13.406 -3.088 1 98.94 455 MET B O 1
ATOM 7941 N N . LEU B 1 456 ? 8.18 12.656 -4.285 1 98.94 456 LEU B N 1
ATOM 7942 C CA . LEU B 1 456 ? 8.484 13.367 -5.527 1 98.94 456 LEU B CA 1
ATOM 7943 C C . LEU B 1 456 ? 7.379 14.367 -5.863 1 98.94 456 LEU B C 1
ATOM 7945 O O . LEU B 1 456 ? 6.207 14.125 -5.574 1 98.94 456 LEU B O 1
ATOM 7949 N N . TRP B 1 457 ? 7.789 15.461 -6.535 1 98.88 457 TRP B N 1
ATOM 7950 C CA . TRP B 1 457 ? 6.75 16.391 -6.977 1 98.88 457 TRP B CA 1
ATOM 7951 C C . TRP B 1 457 ? 7.168 17.094 -8.258 1 98.88 457 TRP B C 1
ATOM 7953 O O . TRP B 1 457 ? 8.352 17.156 -8.586 1 98.88 457 TRP B O 1
ATOM 7963 N N . ASN B 1 458 ? 6.219 17.469 -9.023 1 98.81 458 ASN B N 1
ATOM 7964 C CA . ASN B 1 458 ? 6.309 18.375 -10.164 1 98.81 458 ASN B CA 1
ATOM 7965 C C . ASN B 1 458 ? 5.488 19.641 -9.93 1 98.81 458 ASN B C 1
ATOM 7967 O O . ASN B 1 458 ? 4.32 19.719 -10.312 1 98.81 458 ASN B O 1
ATOM 7971 N N . TYR B 1 459 ? 6.223 20.641 -9.367 1 98.69 459 TYR B N 1
ATOM 7972 C CA . TYR B 1 459 ? 5.52 21.828 -8.867 1 98.69 459 TYR B CA 1
ATOM 7973 C C . TYR B 1 459 ? 5.855 23.047 -9.711 1 98.69 459 TYR B C 1
ATOM 7975 O O . TYR B 1 459 ? 7 23.219 -10.133 1 98.69 459 TYR B O 1
ATOM 7983 N N . HIS B 1 460 ? 4.895 23.828 -9.938 1 98.62 460 HIS B N 1
ATOM 7984 C CA . HIS B 1 460 ? 4.988 25.172 -10.5 1 98.62 460 HIS B CA 1
ATOM 7985 C C . HIS B 1 460 ? 3.992 26.109 -9.836 1 98.62 460 HIS B C 1
ATOM 7987 O O . HIS B 1 460 ? 2.863 25.719 -9.531 1 98.62 460 HIS B O 1
ATOM 7993 N N . ASP B 1 461 ? 4.367 27.359 -9.648 1 98.38 461 ASP B N 1
ATOM 7994 C CA . ASP B 1 461 ? 3.482 28.312 -8.969 1 98.38 461 ASP B CA 1
ATOM 7995 C C . ASP B 1 461 ? 2.211 28.547 -9.781 1 98.38 461 ASP B C 1
ATOM 7997 O O . ASP B 1 461 ? 1.146 28.797 -9.211 1 98.38 461 ASP B O 1
ATOM 8001 N N . ASP B 1 462 ? 2.361 28.531 -11.07 1 97.88 462 ASP B N 1
ATOM 8002 C CA . ASP B 1 462 ? 1.229 28.828 -11.945 1 97.88 462 ASP B CA 1
ATOM 8003 C C . ASP B 1 462 ? 0.382 27.578 -12.188 1 97.88 462 ASP B C 1
ATOM 8005 O O . ASP B 1 462 ? 0.905 26.531 -12.578 1 97.88 462 ASP B O 1
ATOM 8009 N N . ASP B 1 463 ? -0.832 27.703 -11.953 1 96.94 463 ASP B N 1
ATOM 8010 C CA . ASP B 1 463 ? -1.788 26.641 -12.234 1 96.94 463 ASP B CA 1
ATOM 8011 C C . ASP B 1 463 ? -2.111 26.562 -13.727 1 96.94 463 ASP B C 1
ATOM 8013 O O . ASP B 1 463 ? -3.227 26.891 -14.141 1 96.94 463 ASP B O 1
ATOM 8017 N N . VAL B 1 464 ? -1.207 26.109 -14.469 1 95.25 464 VAL B N 1
ATOM 8018 C CA . VAL B 1 464 ? -1.363 25.984 -15.922 1 95.25 464 VAL B CA 1
ATOM 8019 C C . VAL B 1 464 ? -0.969 24.578 -16.375 1 95.25 464 VAL B C 1
ATOM 8021 O O . VAL B 1 464 ? -0.012 24 -15.852 1 95.25 464 VAL B O 1
ATOM 8024 N N . PRO B 1 465 ? -1.767 24.047 -17.219 1 91.44 465 PRO B N 1
ATOM 8025 C CA . PRO B 1 465 ? -1.396 22.719 -17.719 1 91.44 465 PRO B CA 1
ATOM 8026 C C . PRO B 1 465 ? -0.021 22.703 -18.391 1 91.44 465 PRO B C 1
ATOM 8028 O O . PRO B 1 465 ? 0.383 23.688 -19 1 91.44 465 PRO B O 1
ATOM 8031 N N . ALA B 1 466 ? 0.705 21.688 -18.266 1 94.19 466 ALA B N 1
ATOM 8032 C CA . ALA B 1 466 ? 1.98 21.438 -18.922 1 94.19 466 ALA B CA 1
ATOM 8033 C C . ALA B 1 466 ? 2.252 19.953 -19.047 1 94.19 466 ALA B C 1
ATOM 8035 O O . ALA B 1 466 ? 1.618 19.141 -18.375 1 94.19 466 ALA B O 1
ATOM 8036 N N . GLU B 1 467 ? 3.162 19.625 -19.938 1 91.81 467 GLU B N 1
ATOM 8037 C CA . GLU B 1 467 ? 3.529 18.219 -20.125 1 91.81 467 GLU B CA 1
ATOM 8038 C C . GLU B 1 467 ? 4.191 17.641 -18.875 1 91.81 467 GLU B C 1
ATOM 8040 O O . GLU B 1 467 ? 4.863 18.375 -18.141 1 91.81 467 GLU B O 1
ATOM 8045 N N . GLY B 1 468 ? 3.953 16.391 -18.688 1 94.94 468 GLY B N 1
ATOM 8046 C CA . GLY B 1 468 ? 4.645 15.695 -17.609 1 94.94 468 GLY B CA 1
ATOM 8047 C C . GLY B 1 468 ? 6.129 15.516 -17.875 1 94.94 468 GLY B C 1
ATOM 8048 O O . GLY B 1 468 ? 6.609 15.805 -18.969 1 94.94 468 GLY B O 1
ATOM 8049 N N . ALA B 1 469 ? 6.801 15.109 -16.812 1 96.12 469 ALA B N 1
ATOM 8050 C CA . ALA B 1 469 ? 8.242 14.906 -16.922 1 96.12 469 ALA B CA 1
ATOM 8051 C C . ALA B 1 469 ? 8.602 13.43 -16.781 1 96.12 469 ALA B C 1
ATOM 8053 O O . ALA B 1 469 ? 8.219 12.781 -15.805 1 96.12 469 ALA B O 1
ATOM 8054 N N . PRO B 1 470 ? 9.312 12.906 -17.797 1 97.38 470 PRO B N 1
ATOM 8055 C CA . PRO B 1 470 ? 9.914 11.594 -17.531 1 97.38 470 PRO B CA 1
ATOM 8056 C C . PRO B 1 470 ? 10.961 11.633 -16.422 1 97.38 470 PRO B C 1
ATOM 8058 O O . PRO B 1 470 ? 11.734 12.586 -16.328 1 97.38 470 PRO B O 1
ATOM 8061 N N . LEU B 1 471 ? 10.922 10.664 -15.531 1 97.81 471 LEU B N 1
ATOM 8062 C CA . LEU B 1 471 ? 11.82 10.617 -14.383 1 97.81 471 LEU B CA 1
ATOM 8063 C C . LEU B 1 471 ? 12.602 9.305 -14.352 1 97.81 471 LEU B C 1
ATOM 8065 O O . LEU B 1 471 ? 12.078 8.258 -14.734 1 97.81 471 LEU B O 1
ATOM 8069 N N . GLN B 1 472 ? 13.828 9.414 -13.945 1 98.44 472 GLN B N 1
ATOM 8070 C CA . GLN B 1 472 ? 14.625 8.281 -13.484 1 98.44 472 GLN B CA 1
ATOM 8071 C C . GLN B 1 472 ? 15.055 8.469 -12.031 1 98.44 472 GLN B C 1
ATOM 8073 O O . GLN B 1 472 ? 15.867 9.352 -11.727 1 98.44 472 GLN B O 1
ATOM 8078 N N . VAL B 1 473 ? 14.539 7.699 -11.125 1 98.81 473 VAL B N 1
ATOM 8079 C CA . VAL B 1 473 ? 14.844 7.781 -9.695 1 98.81 473 VAL B CA 1
ATOM 8080 C C . VAL B 1 473 ? 15.789 6.648 -9.305 1 98.81 473 VAL B C 1
ATOM 8082 O O . VAL B 1 473 ? 15.438 5.473 -9.422 1 98.81 473 VAL B O 1
ATOM 8085 N N . THR B 1 474 ? 16.984 6.949 -8.891 1 98.88 474 THR B N 1
ATOM 8086 C CA . THR B 1 474 ? 17.938 5.957 -8.422 1 98.88 474 THR B CA 1
ATOM 8087 C C . THR B 1 474 ? 18.125 6.039 -6.91 1 98.88 474 THR B C 1
ATOM 8089 O O . THR B 1 474 ? 18.484 7.09 -6.379 1 98.88 474 THR B O 1
ATOM 8092 N N . ILE B 1 475 ? 17.828 5.043 -6.207 1 98.94 475 ILE B N 1
ATOM 8093 C CA . ILE B 1 475 ? 18.016 4.941 -4.762 1 98.94 475 ILE B CA 1
ATOM 8094 C C . ILE B 1 475 ? 19.203 4.031 -4.457 1 98.94 475 ILE B C 1
ATOM 8096 O O . ILE B 1 475 ? 19.172 2.836 -4.758 1 98.94 475 ILE B O 1
ATOM 8100 N N . GLY B 1 476 ? 20.266 4.586 -3.916 1 98.75 476 GLY B N 1
ATOM 8101 C CA . GLY B 1 476 ? 21.5 3.852 -3.682 1 98.75 476 GLY B CA 1
ATOM 8102 C C . GLY B 1 476 ? 21.781 3.613 -2.209 1 98.75 476 GLY B C 1
ATOM 8103 O O . GLY B 1 476 ? 21.016 4.055 -1.347 1 98.75 476 GLY B O 1
ATOM 8104 N N . SER B 1 477 ? 22.797 2.873 -1.944 1 98.56 477 SER B N 1
ATOM 8105 C CA . SER B 1 477 ? 23.297 2.525 -0.614 1 98.56 477 SER B CA 1
ATOM 8106 C C . SER B 1 477 ? 22.266 1.698 0.153 1 98.56 477 SER B C 1
ATOM 8108 O O . SER B 1 477 ? 22.078 1.896 1.354 1 98.56 477 SER B O 1
ATOM 8110 N N . ILE B 1 478 ? 21.531 0.917 -0.569 1 98.62 478 ILE B N 1
ATOM 8111 C CA . ILE B 1 478 ? 20.719 -0.106 0.076 1 98.62 478 ILE B CA 1
ATOM 8112 C C . ILE B 1 478 ? 21.609 -1.079 0.836 1 98.62 478 ILE B C 1
ATOM 8114 O O . ILE B 1 478 ? 22.672 -1.469 0.343 1 98.62 478 ILE B O 1
ATOM 8118 N N . PRO B 1 479 ? 21.266 -1.41 2.004 1 97.25 479 PRO B N 1
ATOM 8119 C CA . PRO B 1 479 ? 22.156 -2.205 2.846 1 97.25 479 PRO B CA 1
ATOM 8120 C C . PRO B 1 479 ? 22.656 -3.475 2.15 1 97.25 479 PRO B C 1
ATOM 8122 O O . PRO B 1 479 ? 21.906 -4.094 1.389 1 97.25 479 PRO B O 1
ATOM 8125 N N . THR B 1 480 ? 23.844 -3.873 2.584 1 95.81 480 THR B N 1
ATOM 8126 C CA . THR B 1 480 ? 24.453 -5.082 2.039 1 95.81 480 THR B CA 1
ATOM 8127 C C . THR B 1 480 ? 23.625 -6.312 2.387 1 95.81 480 THR B C 1
ATOM 8129 O O . THR B 1 480 ? 23.125 -6.43 3.508 1 95.81 480 THR B O 1
ATOM 8132 N N . GLY B 1 481 ? 23.453 -7.145 1.479 1 95.38 481 GLY B N 1
ATOM 8133 C CA . GLY B 1 481 ? 22.719 -8.375 1.731 1 95.38 481 GLY B CA 1
ATOM 8134 C C . GLY B 1 481 ? 21.297 -8.336 1.234 1 95.38 481 GLY B C 1
ATOM 8135 O O . GLY B 1 481 ? 20.672 -9.375 1.04 1 95.38 481 GLY B O 1
ATOM 8136 N N . VAL B 1 482 ? 20.719 -7.078 1.143 1 96.88 482 VAL B N 1
ATOM 8137 C CA . VAL B 1 482 ? 19.375 -6.938 0.599 1 96.88 482 VAL B CA 1
ATOM 8138 C C . VAL B 1 482 ? 19.391 -7.199 -0.905 1 96.88 482 VAL B C 1
ATOM 8140 O O . VAL B 1 482 ? 20.031 -6.461 -1.663 1 96.88 482 VAL B O 1
ATOM 8143 N N . LYS B 1 483 ? 18.688 -8.234 -1.345 1 96.69 483 LYS B N 1
ATOM 8144 C CA . LYS B 1 483 ? 18.719 -8.617 -2.752 1 96.69 483 LYS B CA 1
ATOM 8145 C C . LYS B 1 483 ? 17.484 -8.125 -3.49 1 96.69 483 LYS B C 1
ATOM 8147 O O . LYS B 1 483 ? 17.5 -7.992 -4.715 1 96.69 483 LYS B O 1
ATOM 8152 N N . LYS B 1 484 ? 16.406 -7.934 -2.766 1 97.88 484 LYS B N 1
ATOM 8153 C CA . LYS B 1 484 ? 15.156 -7.418 -3.311 1 97.88 484 LYS B CA 1
ATOM 8154 C C . LYS B 1 484 ? 14.508 -6.422 -2.355 1 97.88 484 LYS B C 1
ATOM 8156 O O . LYS B 1 484 ? 14.68 -6.52 -1.139 1 97.88 484 LYS B O 1
ATOM 8161 N N . VAL B 1 485 ? 13.852 -5.48 -2.92 1 98.56 485 VAL B N 1
ATOM 8162 C CA . VAL B 1 485 ? 13.062 -4.547 -2.131 1 98.56 485 VAL B CA 1
ATOM 8163 C C . VAL B 1 485 ? 11.641 -4.469 -2.689 1 98.56 485 VAL B C 1
ATOM 8165 O O . VAL B 1 485 ? 11.438 -4.598 -3.898 1 98.56 485 VAL B O 1
ATOM 8168 N N . LEU B 1 486 ? 10.656 -4.352 -1.819 1 98.75 486 LEU B N 1
ATOM 8169 C CA . LEU B 1 486 ? 9.273 -4.082 -2.217 1 98.75 486 LEU B CA 1
ATOM 8170 C C . LEU B 1 486 ? 9.07 -2.602 -2.508 1 98.75 486 LEU B C 1
ATOM 8172 O O . LEU B 1 486 ? 9.438 -1.747 -1.697 1 98.75 486 LEU B O 1
ATOM 8176 N N . LEU B 1 487 ? 8.539 -2.254 -3.611 1 98.88 487 LEU B N 1
ATOM 8177 C CA . LEU B 1 487 ? 8.18 -0.885 -3.965 1 98.88 487 LEU B CA 1
ATOM 8178 C C . LEU B 1 487 ? 6.668 -0.686 -3.898 1 98.88 487 LEU B C 1
ATOM 8180 O O . LEU B 1 487 ? 5.914 -1.393 -4.574 1 98.88 487 LEU B O 1
ATOM 8184 N N . GLU B 1 488 ? 6.203 0.172 -3.08 1 98.88 488 GLU B N 1
ATOM 8185 C CA . GLU B 1 488 ? 4.855 0.737 -3.1 1 98.88 488 GLU B CA 1
ATOM 8186 C C . GLU B 1 488 ? 4.867 2.172 -3.621 1 98.88 488 GLU B C 1
ATOM 8188 O O . GLU B 1 488 ? 5.496 3.049 -3.025 1 98.88 488 GLU B O 1
ATOM 8193 N N . HIS B 1 489 ? 4.203 2.391 -4.719 1 98.88 489 HIS B N 1
ATOM 8194 C CA . HIS B 1 489 ? 4.223 3.682 -5.398 1 98.88 489 HIS B CA 1
ATOM 8195 C C . HIS B 1 489 ? 2.859 4.363 -5.324 1 98.88 489 HIS B C 1
ATOM 8197 O O . HIS B 1 489 ? 1.945 4.016 -6.074 1 98.88 489 HIS B O 1
ATOM 8203 N N . TYR B 1 490 ? 2.754 5.379 -4.43 1 98.94 490 TYR B N 1
ATOM 8204 C CA . TYR B 1 490 ? 1.535 6.164 -4.277 1 98.94 490 TYR B CA 1
ATOM 8205 C C . TYR B 1 490 ? 1.56 7.391 -5.188 1 98.94 490 TYR B C 1
ATOM 8207 O O . TYR B 1 490 ? 2.631 7.91 -5.508 1 98.94 490 TYR B O 1
ATOM 8215 N N . ARG B 1 491 ? 0.309 7.871 -5.555 1 98.81 491 ARG B N 1
ATOM 8216 C CA . ARG B 1 491 ? 0.245 8.992 -6.484 1 98.81 491 ARG B CA 1
ATOM 8217 C C . ARG B 1 491 ? -0.938 9.898 -6.168 1 98.81 491 ARG B C 1
ATOM 8219 O O . ARG B 1 491 ? -2.023 9.422 -5.832 1 98.81 491 ARG B O 1
ATOM 8226 N N . ILE B 1 492 ? -0.684 11.156 -6.141 1 98.88 492 ILE B N 1
ATOM 8227 C CA . ILE B 1 492 ? -1.695 12.203 -6.258 1 98.88 492 ILE B CA 1
ATOM 8228 C C . ILE B 1 492 ? -1.52 12.945 -7.582 1 98.88 492 ILE B C 1
ATOM 8230 O O . ILE B 1 492 ? -0.452 13.5 -7.852 1 98.88 492 ILE B O 1
ATOM 8234 N N . ASP B 1 493 ? -2.455 12.969 -8.422 1 98.19 493 ASP B N 1
ATOM 8235 C CA . ASP B 1 493 ? -2.449 13.75 -9.656 1 98.19 493 ASP B CA 1
ATOM 8236 C C . ASP B 1 493 ? -3.869 13.961 -10.18 1 98.19 493 ASP B C 1
ATOM 8238 O O . ASP B 1 493 ? -4.828 13.938 -9.406 1 98.19 493 ASP B O 1
ATOM 8242 N N . ASN B 1 494 ? -4.02 14.227 -11.43 1 96.31 494 ASN B N 1
ATOM 8243 C CA . ASN B 1 494 ? -5.328 14.547 -11.992 1 96.31 494 ASN B CA 1
ATOM 8244 C C . ASN B 1 494 ? -6.266 13.344 -11.945 1 96.31 494 ASN B C 1
ATOM 8246 O O . ASN B 1 494 ? -7.488 13.508 -11.891 1 96.31 494 ASN B O 1
ATOM 8250 N N . THR B 1 495 ? -5.688 12.109 -11.883 1 94.75 495 THR B N 1
ATOM 8251 C CA . THR B 1 495 ? -6.555 10.938 -11.992 1 94.75 495 THR B CA 1
ATOM 8252 C C . THR B 1 495 ? -6.383 10.023 -10.789 1 94.75 495 THR B C 1
ATOM 8254 O O . THR B 1 495 ? -7.082 9.016 -10.664 1 94.75 495 THR B O 1
ATOM 8257 N N . HIS B 1 496 ? -5.508 10.266 -9.906 1 97.88 496 HIS B N 1
ATOM 8258 C CA . HIS B 1 496 ? -5.27 9.445 -8.727 1 97.88 496 HIS B CA 1
ATOM 8259 C C . HIS B 1 496 ? -5.434 10.266 -7.449 1 97.88 496 HIS B C 1
ATOM 8261 O O . HIS B 1 496 ? -4.887 11.359 -7.332 1 97.88 496 HIS B O 1
ATOM 8267 N N . SER B 1 497 ? -6.117 9.617 -6.457 1 98.69 497 SER B N 1
ATOM 8268 C CA . SER B 1 497 ? -6.254 10.242 -5.145 1 98.69 497 SER B CA 1
ATOM 8269 C C . SER B 1 497 ? -6.848 11.641 -5.258 1 98.69 497 SER B C 1
ATOM 8271 O O . SER B 1 497 ? -6.363 12.586 -4.625 1 98.69 497 SER B O 1
ATOM 8273 N N . ASN B 1 498 ? -7.812 11.781 -6.098 1 98.62 498 ASN B N 1
ATOM 8274 C CA . ASN B 1 498 ? -8.344 13.086 -6.453 1 98.62 498 ASN B CA 1
ATOM 8275 C C . ASN B 1 498 ? -9.859 13.047 -6.645 1 98.62 498 ASN B C 1
ATOM 8277 O O . ASN B 1 498 ? -10.344 12.898 -7.766 1 98.62 498 ASN B O 1
ATOM 8281 N N . SER B 1 499 ? -10.562 13.289 -5.613 1 98.75 499 SER B N 1
ATOM 8282 C CA . SER B 1 499 ? -12.023 13.273 -5.621 1 98.75 499 SER B CA 1
ATOM 8283 C C . SER B 1 499 ? -12.586 14.422 -6.449 1 98.75 499 SER B C 1
ATOM 8285 O O . SER B 1 499 ? -13.68 14.305 -7.016 1 98.75 499 SER B O 1
ATOM 8287 N N . TYR B 1 500 ? -11.883 15.523 -6.57 1 98.62 500 TYR B N 1
ATOM 8288 C CA . TYR B 1 500 ? -12.352 16.719 -7.254 1 98.62 500 TYR B CA 1
ATOM 8289 C C . TYR B 1 500 ? -12.555 16.453 -8.742 1 98.62 500 TYR B C 1
ATOM 8291 O O . TYR B 1 500 ? -13.594 16.797 -9.305 1 98.62 500 TYR B O 1
ATOM 8299 N N . THR B 1 501 ? -11.523 15.875 -9.391 1 97.94 501 THR B N 1
ATOM 8300 C CA . THR B 1 501 ? -11.633 15.586 -10.82 1 97.94 501 THR B CA 1
ATOM 8301 C C . THR B 1 501 ? -12.766 14.602 -11.086 1 97.94 501 THR B C 1
ATOM 8303 O O . THR B 1 501 ? -13.477 14.719 -12.086 1 97.94 501 THR B O 1
ATOM 8306 N N . VAL B 1 502 ? -12.906 13.602 -10.203 1 97.94 502 VAL B N 1
ATOM 8307 C CA . VAL B 1 502 ? -14 12.648 -10.336 1 97.94 502 VAL B CA 1
ATOM 8308 C C . VAL B 1 502 ? -15.344 13.367 -10.219 1 97.94 502 VAL B C 1
ATOM 8310 O O . VAL B 1 502 ? -16.266 13.117 -10.992 1 97.94 502 VAL B O 1
ATOM 8313 N N . TRP B 1 503 ? -15.469 14.273 -9.25 1 98.69 503 TRP B N 1
ATOM 8314 C CA . TRP B 1 503 ? -16.672 15.062 -9.055 1 98.69 503 TRP B CA 1
ATOM 8315 C C . TRP B 1 503 ? -17 15.875 -10.305 1 98.69 503 TRP B C 1
ATOM 8317 O O . TRP B 1 503 ? -18.156 15.922 -10.734 1 98.69 503 TRP B O 1
ATOM 8327 N N . LYS B 1 504 ? -16.031 16.516 -10.898 1 98.12 504 LYS B N 1
ATOM 8328 C CA . LYS B 1 504 ? -16.219 17.297 -12.117 1 98.12 504 LYS B CA 1
ATOM 8329 C C . LYS B 1 504 ? -16.719 16.422 -13.266 1 98.12 504 LYS B C 1
ATOM 8331 O O . LYS B 1 504 ? -17.625 16.797 -14 1 98.12 504 LYS B O 1
ATOM 8336 N N . ALA B 1 505 ? -16.125 15.273 -13.328 1 96.62 505 ALA B N 1
ATOM 8337 C CA . ALA B 1 505 ? -16.484 14.352 -14.406 1 96.62 505 ALA B CA 1
ATOM 8338 C C . ALA B 1 505 ? -17.938 13.883 -14.266 1 96.62 505 ALA B C 1
ATOM 8340 O O . ALA B 1 505 ? -18.578 13.539 -15.266 1 96.62 505 ALA B O 1
ATOM 8341 N N . MET B 1 506 ? -18.406 13.914 -13.055 1 97 506 MET B N 1
ATOM 8342 C CA . MET B 1 506 ? -19.781 13.516 -12.781 1 97 506 MET B CA 1
ATOM 8343 C C . MET B 1 506 ? -20.75 14.641 -13.148 1 97 506 MET B C 1
ATOM 8345 O O . MET B 1 506 ? -21.969 14.453 -13.078 1 97 506 MET B O 1
ATOM 8349 N N . GLY B 1 507 ? -20.25 15.734 -13.469 1 98.06 507 GLY B N 1
ATOM 8350 C CA . GLY B 1 507 ? -21.078 16.891 -13.727 1 98.06 507 GLY B CA 1
ATOM 8351 C C . GLY B 1 507 ? -21.203 17.812 -12.523 1 98.06 507 GLY B C 1
ATOM 8352 O O . GLY B 1 507 ? -22.172 18.562 -12.406 1 98.06 507 GLY B O 1
ATOM 8353 N N . SER B 1 508 ? -20.406 17.625 -11.492 1 98.38 508 SER B N 1
ATOM 8354 C CA . SER B 1 508 ? -20.281 18.484 -10.312 1 98.38 508 SER B CA 1
ATOM 8355 C C . SER B 1 508 ? -21.594 18.516 -9.523 1 98.38 508 SER B C 1
ATOM 8357 O O . SER B 1 508 ? -22.094 19.594 -9.203 1 98.38 508 SER B O 1
ATOM 8359 N N . PRO B 1 509 ? -22.078 17.375 -9.219 1 98.25 509 PRO B N 1
ATOM 8360 C CA . PRO B 1 509 ? -23.359 17.359 -8.5 1 98.25 509 PRO B CA 1
ATOM 8361 C C . PRO B 1 509 ? -23.25 17.953 -7.098 1 98.25 509 PRO B C 1
ATOM 8363 O O . PRO B 1 509 ? -22.25 17.75 -6.406 1 98.25 509 PRO B O 1
ATOM 8366 N N . GLN B 1 510 ? -24.281 18.656 -6.645 1 98.12 510 GLN B N 1
ATOM 8367 C CA . GLN B 1 510 ? -24.391 19.156 -5.277 1 98.12 510 GLN B CA 1
ATOM 8368 C C . GLN B 1 510 ? -25.359 18.297 -4.453 1 98.12 510 GLN B C 1
ATOM 8370 O O . GLN B 1 510 ? -25.484 18.5 -3.244 1 98.12 510 GLN B O 1
ATOM 8375 N N . ALA B 1 511 ? -25.891 17.422 -5.098 1 97.81 511 ALA B N 1
ATOM 8376 C CA . ALA B 1 511 ? -26.703 16.375 -4.488 1 97.81 511 ALA B CA 1
ATOM 8377 C C . ALA B 1 511 ? -26.375 15.008 -5.09 1 97.81 511 ALA B C 1
ATOM 8379 O O . ALA B 1 511 ? -27.219 14.406 -5.762 1 97.81 511 ALA B O 1
ATOM 8380 N N . PRO B 1 512 ? -25.203 14.516 -4.824 1 98.12 512 PRO B N 1
ATOM 8381 C CA . PRO B 1 512 ? -24.812 13.234 -5.406 1 98.12 512 PRO B CA 1
ATOM 8382 C C . PRO B 1 512 ? -25.734 12.086 -4.965 1 98.12 512 PRO B C 1
ATOM 8384 O O . PRO B 1 512 ? -26.234 12.094 -3.842 1 98.12 512 PRO B O 1
ATOM 8387 N N . THR B 1 513 ? -25.891 11.078 -5.879 1 98.06 513 THR B N 1
ATOM 8388 C CA . THR B 1 513 ? -26.547 9.828 -5.5 1 98.06 513 THR B CA 1
ATOM 8389 C C . THR B 1 513 ? -25.688 9.039 -4.52 1 98.06 513 THR B C 1
ATOM 8391 O O . THR B 1 513 ? -24.516 9.367 -4.309 1 98.06 513 THR B O 1
ATOM 8394 N N . ALA B 1 514 ? -26.344 8.055 -3.973 1 97.06 514 ALA B N 1
ATOM 8395 C CA . ALA B 1 514 ? -25.594 7.191 -3.061 1 97.06 514 ALA B CA 1
ATOM 8396 C C . ALA B 1 514 ? -24.391 6.566 -3.76 1 97.06 514 ALA B C 1
ATOM 8398 O O . ALA B 1 514 ? -23.312 6.457 -3.17 1 97.06 514 ALA B O 1
ATOM 8399 N N . GLU B 1 515 ? -24.562 6.199 -4.926 1 95.62 515 GLU B N 1
ATOM 8400 C CA . GLU B 1 515 ? -23.484 5.594 -5.707 1 95.62 515 GLU B CA 1
ATOM 8401 C C . GLU B 1 515 ? -22.391 6.609 -6.02 1 95.62 515 GLU B C 1
ATOM 8403 O O . GLU B 1 515 ? -21.203 6.297 -5.934 1 95.62 515 GLU B O 1
ATOM 8408 N N . GLN B 1 516 ? -22.844 7.781 -6.367 1 97.56 516 GLN B N 1
ATOM 8409 C CA . GLN B 1 516 ? -21.891 8.844 -6.645 1 97.56 516 GLN B CA 1
ATOM 8410 C C . GLN B 1 516 ? -21.078 9.195 -5.402 1 97.56 516 GLN B C 1
ATOM 8412 O O . GLN B 1 516 ? -19.859 9.375 -5.477 1 97.56 516 GLN B O 1
ATOM 8417 N N . TYR B 1 517 ? -21.75 9.289 -4.305 1 98.31 517 TYR B N 1
ATOM 8418 C CA . TYR B 1 517 ? -21.094 9.633 -3.049 1 98.31 517 TYR B CA 1
ATOM 8419 C C . TYR B 1 517 ? -20.062 8.57 -2.672 1 98.31 517 TYR B C 1
ATOM 8421 O O . TYR B 1 517 ? -18.953 8.898 -2.254 1 98.31 517 TYR B O 1
ATOM 8429 N N . ALA B 1 518 ? -20.469 7.348 -2.879 1 96.5 518 ALA B N 1
ATOM 8430 C CA . ALA B 1 518 ? -19.547 6.254 -2.588 1 96.5 518 ALA B CA 1
ATOM 8431 C C . ALA B 1 518 ? -18.297 6.336 -3.471 1 96.5 518 ALA B C 1
ATOM 8433 O O . ALA B 1 518 ? -17.172 6.113 -3.002 1 96.5 518 ALA B O 1
ATOM 8434 N N . ARG B 1 519 ? -18.531 6.652 -4.668 1 96.25 519 ARG B N 1
ATOM 8435 C CA . ARG B 1 519 ? -17.422 6.789 -5.605 1 96.25 519 ARG B CA 1
ATOM 8436 C C . ARG B 1 519 ? -16.531 7.969 -5.23 1 96.25 519 ARG B C 1
ATOM 8438 O O . ARG B 1 519 ? -15.305 7.891 -5.355 1 96.25 519 ARG B O 1
ATOM 8445 N N . LEU B 1 520 ? -17.109 9.039 -4.84 1 98.5 520 LEU B N 1
ATOM 8446 C CA . LEU B 1 520 ? -16.344 10.203 -4.414 1 98.5 520 LEU B CA 1
ATOM 8447 C C . LEU B 1 520 ? -15.508 9.891 -3.182 1 98.5 520 LEU B C 1
ATOM 8449 O O . LEU B 1 520 ? -14.352 10.297 -3.09 1 98.5 520 LEU B O 1
ATOM 8453 N N . LYS B 1 521 ? -16.078 9.148 -2.26 1 98.06 521 LYS B N 1
ATOM 8454 C CA . LYS B 1 521 ? -15.336 8.734 -1.074 1 98.06 521 LYS B CA 1
ATOM 8455 C C . LYS B 1 521 ? -14.125 7.898 -1.454 1 98.06 521 LYS B C 1
ATOM 8457 O O . LYS B 1 521 ? -13.023 8.117 -0.931 1 98.06 521 LYS B O 1
ATOM 8462 N N . GLU B 1 522 ? -14.336 7.008 -2.361 1 97 522 GLU B N 1
ATOM 8463 C CA . GLU B 1 522 ? -13.25 6.148 -2.826 1 97 522 GLU B CA 1
ATOM 8464 C C . GLU B 1 522 ? -12.156 6.965 -3.504 1 97 522 GLU B C 1
ATOM 8466 O O . GLU B 1 522 ? -10.969 6.73 -3.27 1 97 522 GLU B O 1
ATOM 8471 N N . ALA B 1 523 ? -12.562 7.918 -4.305 1 97.88 523 ALA B N 1
ATOM 8472 C CA . ALA B 1 523 ? -11.625 8.742 -5.062 1 97.88 523 ALA B CA 1
ATOM 8473 C C . ALA B 1 523 ? -10.82 9.641 -4.137 1 97.88 523 ALA B C 1
ATOM 8475 O O . ALA B 1 523 ? -9.789 10.188 -4.535 1 97.88 523 ALA B O 1
ATOM 8476 N N . GLY B 1 524 ? -11.281 9.805 -2.932 1 98.5 524 GLY B N 1
ATOM 8477 C CA . GLY B 1 524 ? -10.586 10.633 -1.957 1 98.5 524 GLY B CA 1
ATOM 8478 C C . GLY B 1 524 ? -9.469 9.906 -1.239 1 98.5 524 GLY B C 1
ATOM 8479 O O . GLY B 1 524 ? -8.633 10.531 -0.584 1 98.5 524 GLY B O 1
ATOM 8480 N N . HIS B 1 525 ? -9.406 8.57 -1.389 1 98.38 525 HIS B N 1
ATOM 8481 C CA . HIS B 1 525 ? -8.391 7.781 -0.706 1 98.38 525 HIS B CA 1
ATOM 8482 C C . HIS B 1 525 ? -7.035 7.906 -1.394 1 98.38 525 HIS B C 1
ATOM 8484 O O . HIS B 1 525 ? -6.965 8.203 -2.59 1 98.38 525 HIS B O 1
ATOM 8490 N N . LEU B 1 526 ? -5.957 7.75 -0.609 1 98.88 526 LEU B N 1
ATOM 8491 C CA . LEU B 1 526 ? -4.625 7.625 -1.189 1 98.88 526 LEU B CA 1
ATOM 8492 C C . LEU B 1 526 ? -4.504 6.348 -2.01 1 98.88 526 LEU B C 1
ATOM 8494 O O . LEU B 1 526 ? -4.754 5.25 -1.5 1 98.88 526 LEU B O 1
ATOM 8498 N N . GLU B 1 527 ? -4.07 6.48 -3.287 1 98.56 527 GLU B N 1
ATOM 8499 C CA . GLU B 1 527 ? -4.078 5.355 -4.223 1 98.56 527 GLU B CA 1
ATOM 8500 C C . GLU B 1 527 ? -2.662 4.953 -4.613 1 98.56 527 GLU B C 1
ATOM 8502 O O . GLU B 1 527 ? -1.758 5.789 -4.648 1 98.56 527 GLU B O 1
ATOM 8507 N N . LEU B 1 528 ? -2.525 3.697 -4.934 1 98.62 528 LEU B N 1
ATOM 8508 C CA . LEU B 1 528 ? -1.315 3.205 -5.586 1 98.62 528 LEU B CA 1
ATOM 8509 C C . LEU B 1 528 ? -1.352 3.49 -7.082 1 98.62 528 LEU B C 1
ATOM 8511 O O . LEU B 1 528 ? -2.402 3.371 -7.719 1 98.62 528 LEU B O 1
ATOM 8515 N N . LEU B 1 529 ? -0.224 3.879 -7.605 1 98.06 529 LEU B N 1
ATOM 8516 C CA . LEU B 1 529 ? -0.112 4.086 -9.047 1 98.06 529 LEU B CA 1
ATOM 8517 C C . LEU B 1 529 ? -0.138 2.758 -9.789 1 98.06 529 LEU B C 1
ATOM 8519 O O . LEU B 1 529 ? -0.685 2.67 -10.891 1 98.06 529 LEU B O 1
ATOM 8523 N N . ARG B 1 530 ? 0.47 1.723 -9.227 1 97.06 530 ARG B N 1
ATOM 8524 C CA . ARG B 1 530 ? 0.549 0.367 -9.766 1 97.06 530 ARG B CA 1
ATOM 8525 C C . ARG B 1 530 ? 0.604 -0.662 -8.641 1 97.06 530 ARG B C 1
ATOM 8527 O O . ARG B 1 530 ? 0.699 -0.301 -7.465 1 97.06 530 ARG B O 1
ATOM 8534 N N . SER B 1 531 ? 0.523 -1.93 -9.031 1 98.44 531 SER B N 1
ATOM 8535 C CA . SER B 1 531 ? 0.667 -2.986 -8.039 1 98.44 531 SER B CA 1
ATOM 8536 C C . SER B 1 531 ? 2.002 -2.881 -7.309 1 98.44 531 SER B C 1
ATOM 8538 O O . SER B 1 531 ? 3.004 -2.463 -7.895 1 98.44 531 SER B O 1
ATOM 8540 N N . PRO B 1 532 ? 2.016 -3.221 -5.98 1 98.62 532 PRO B N 1
ATOM 8541 C CA . PRO B 1 532 ? 3.328 -3.395 -5.352 1 98.62 532 PRO B CA 1
ATOM 8542 C C . PRO B 1 532 ? 4.227 -4.359 -6.121 1 98.62 532 PRO B C 1
ATOM 8544 O O . PRO B 1 532 ? 3.75 -5.367 -6.648 1 98.62 532 PRO B O 1
ATOM 8547 N N . GLU B 1 533 ? 5.5 -4.059 -6.215 1 98.06 533 GLU B N 1
ATOM 8548 C CA . GLU B 1 533 ? 6.41 -4.906 -6.984 1 98.06 533 GLU B CA 1
ATOM 8549 C C . GLU B 1 533 ? 7.73 -5.113 -6.25 1 98.06 533 GLU B C 1
ATOM 8551 O O . GLU B 1 533 ? 8.227 -4.199 -5.594 1 98.06 533 GLU B O 1
ATOM 8556 N N . TRP B 1 534 ? 8.289 -6.23 -6.34 1 98.56 534 TRP B N 1
ATOM 8557 C CA . TRP B 1 534 ? 9.617 -6.539 -5.816 1 98.56 534 TRP B CA 1
ATOM 8558 C C . TRP B 1 534 ? 10.695 -6.238 -6.848 1 98.56 534 TRP B C 1
ATOM 8560 O O . TRP B 1 534 ? 10.664 -6.766 -7.965 1 98.56 534 TRP B O 1
ATOM 8570 N N . LEU B 1 535 ? 11.602 -5.422 -6.5 1 98.5 535 LEU B N 1
ATOM 8571 C CA . LEU B 1 535 ? 12.688 -5.016 -7.391 1 98.5 535 LEU B CA 1
ATOM 8572 C C . LEU B 1 535 ? 14.008 -5.66 -6.98 1 98.5 535 LEU B C 1
ATOM 8574 O O . LEU B 1 535 ? 14.305 -5.758 -5.789 1 98.5 535 LEU B O 1
ATOM 8578 N N . ASP B 1 536 ? 14.812 -6.109 -7.922 1 98.25 536 ASP B N 1
ATOM 8579 C CA . ASP B 1 536 ? 16.156 -6.602 -7.641 1 98.25 536 ASP B CA 1
ATOM 8580 C C . ASP B 1 536 ? 17.109 -5.453 -7.309 1 98.25 536 ASP B C 1
ATOM 8582 O O . ASP B 1 536 ? 17.125 -4.438 -8 1 98.25 536 ASP B O 1
ATOM 8586 N N . VAL B 1 537 ? 17.812 -5.605 -6.266 1 98.44 537 VAL B N 1
ATOM 8587 C CA . VAL B 1 537 ? 18.859 -4.656 -5.91 1 98.44 537 VAL B CA 1
ATOM 8588 C C . VAL B 1 537 ? 20.172 -5.039 -6.605 1 98.44 537 VAL B C 1
ATOM 8590 O O . VAL B 1 537 ? 20.656 -6.16 -6.449 1 98.44 537 VAL B O 1
ATOM 8593 N N . LYS B 1 538 ? 20.656 -4.223 -7.418 1 97.19 538 LYS B N 1
ATOM 8594 C CA . LYS B 1 538 ? 21.922 -4.434 -8.094 1 97.19 538 LYS B CA 1
ATOM 8595 C C . LYS B 1 538 ? 22.969 -3.422 -7.625 1 97.19 538 LYS B C 1
ATOM 8597 O O . LYS B 1 538 ? 22.766 -2.211 -7.738 1 97.19 538 LYS B O 1
ATOM 8602 N N . ASP B 1 539 ? 24.094 -3.875 -7.07 1 96.88 539 ASP B N 1
ATOM 8603 C CA . ASP B 1 539 ? 25.172 -3.027 -6.582 1 96.88 539 ASP B CA 1
ATOM 8604 C C . ASP B 1 539 ? 24.672 -2.023 -5.547 1 96.88 539 ASP B C 1
ATOM 8606 O O . ASP B 1 539 ? 25 -0.838 -5.613 1 96.88 539 ASP B O 1
ATOM 8610 N N . GLY B 1 540 ? 23.766 -2.475 -4.758 1 97.88 540 GLY B N 1
ATOM 8611 C CA . GLY B 1 540 ? 23.25 -1.676 -3.656 1 97.88 540 GLY B CA 1
ATOM 8612 C C . GLY B 1 540 ? 22.297 -0.585 -4.105 1 97.88 540 GLY B C 1
ATOM 8613 O O . GLY B 1 540 ? 22.125 0.417 -3.408 1 97.88 540 GLY B O 1
ATOM 8614 N N . LYS B 1 541 ? 21.719 -0.705 -5.281 1 98.44 541 LYS B N 1
ATOM 8615 C CA . LYS B 1 541 ? 20.844 0.362 -5.762 1 98.44 541 LYS B CA 1
ATOM 8616 C C . LYS B 1 541 ? 19.672 -0.205 -6.555 1 98.44 541 LYS B C 1
ATOM 8618 O O . LYS B 1 541 ? 19.703 -1.354 -6.996 1 98.44 541 LYS B O 1
ATOM 8623 N N . VAL B 1 542 ? 18.609 0.484 -6.691 1 98.69 542 VAL B N 1
ATOM 8624 C CA . VAL B 1 542 ? 17.516 0.285 -7.637 1 98.69 542 VAL B CA 1
ATOM 8625 C C . VAL B 1 542 ? 17.281 1.561 -8.445 1 98.69 542 VAL B C 1
ATOM 8627 O O . VAL B 1 542 ? 17.516 2.666 -7.949 1 98.69 542 VAL B O 1
ATOM 8630 N N . THR B 1 543 ? 16.891 1.44 -9.648 1 98.56 543 THR B N 1
ATOM 8631 C CA . THR B 1 543 ? 16.531 2.553 -10.523 1 98.56 543 THR B CA 1
ATOM 8632 C C . THR B 1 543 ? 15.109 2.383 -11.055 1 98.56 543 THR B C 1
ATOM 8634 O O . THR B 1 543 ? 14.781 1.349 -11.641 1 98.56 543 THR B O 1
ATOM 8637 N N . ILE B 1 544 ? 14.312 3.322 -10.906 1 98.38 544 ILE B N 1
ATOM 8638 C CA . ILE B 1 544 ? 12.906 3.287 -11.281 1 98.38 544 ILE B CA 1
ATOM 8639 C C . ILE B 1 544 ? 12.625 4.359 -12.336 1 98.38 544 ILE B C 1
ATOM 8641 O O . ILE B 1 544 ? 12.852 5.547 -12.094 1 98.38 544 ILE B O 1
ATOM 8645 N N . ALA B 1 545 ? 12.164 3.984 -13.469 1 97.44 545 ALA B N 1
ATOM 8646 C CA . ALA B 1 545 ? 11.695 4.91 -14.492 1 97.44 545 ALA B CA 1
ATOM 8647 C C . ALA B 1 545 ? 10.195 5.176 -14.344 1 97.44 545 ALA B C 1
ATOM 8649 O O . ALA B 1 545 ? 9.414 4.25 -14.125 1 97.44 545 ALA B O 1
ATOM 8650 N N . THR B 1 546 ? 9.797 6.395 -14.391 1 96.94 546 THR B N 1
ATOM 8651 C CA . THR B 1 546 ? 8.391 6.777 -14.297 1 96.94 546 THR B CA 1
ATOM 8652 C C . THR B 1 546 ? 8.156 8.141 -14.953 1 96.94 546 THR B C 1
ATOM 8654 O O . THR B 1 546 ? 9.047 8.68 -15.609 1 96.94 546 THR B O 1
ATOM 8657 N N . GLU B 1 547 ? 6.945 8.523 -14.961 1 97 547 GLU B N 1
ATOM 8658 C CA . GLU B 1 547 ? 6.539 9.859 -15.406 1 97 547 GLU B CA 1
ATOM 8659 C C . GLU B 1 547 ? 5.844 10.625 -14.281 1 97 547 GLU B C 1
ATOM 8661 O O . GLU B 1 547 ? 5.055 10.047 -13.531 1 97 547 GLU B O 1
ATOM 8666 N N . LEU B 1 548 ? 6.188 11.828 -14.18 1 97.81 548 LEU B N 1
ATOM 8667 C CA . LEU B 1 548 ? 5.566 12.695 -13.188 1 97.81 548 LEU B CA 1
ATOM 8668 C C . LEU B 1 548 ? 4.82 13.844 -13.852 1 97.81 548 LEU B C 1
ATOM 8670 O O . LEU B 1 548 ? 5.434 14.844 -14.25 1 97.81 548 LEU B O 1
ATOM 8674 N N . PRO B 1 549 ? 3.508 13.797 -13.961 1 97.94 549 PRO B N 1
ATOM 8675 C CA . PRO B 1 549 ? 2.725 14.891 -14.547 1 97.94 549 PRO B CA 1
ATOM 8676 C C . PRO B 1 549 ? 2.891 16.203 -13.789 1 97.94 549 PRO B C 1
ATOM 8678 O O . PRO B 1 549 ? 3.301 16.203 -12.625 1 97.94 549 PRO B O 1
ATOM 8681 N N . ARG B 1 550 ? 2.6 17.312 -14.516 1 97.88 550 ARG B N 1
ATOM 8682 C CA . ARG B 1 550 ? 2.488 18.594 -13.828 1 97.88 550 ARG B CA 1
ATOM 8683 C C . ARG B 1 550 ? 1.502 18.516 -12.672 1 97.88 550 ARG B C 1
ATOM 8685 O O . ARG B 1 550 ? 0.435 17.906 -12.797 1 97.88 550 ARG B O 1
ATOM 8692 N N . GLN B 1 551 ? 1.886 19.016 -11.469 1 97.94 551 GLN B N 1
ATOM 8693 C CA . GLN B 1 551 ? 1.093 19.109 -10.25 1 97.94 551 GLN B CA 1
ATOM 8694 C C . GLN B 1 551 ? 0.913 17.719 -9.609 1 97.94 551 GLN B C 1
ATOM 8696 O O . GLN B 1 551 ? 0.031 17.531 -8.773 1 97.94 551 GLN B O 1
ATOM 8701 N N . ALA B 1 552 ? 1.717 16.734 -10 1 98.69 552 ALA B N 1
ATOM 8702 C CA . ALA B 1 552 ? 1.659 15.414 -9.375 1 98.69 552 ALA B CA 1
ATOM 8703 C C . ALA B 1 552 ? 2.58 15.344 -8.164 1 98.69 552 ALA B C 1
ATOM 8705 O O . ALA B 1 552 ? 3.602 16.031 -8.109 1 98.69 552 ALA B O 1
ATOM 8706 N N . THR B 1 553 ? 2.189 14.562 -7.219 1 98.88 553 THR B N 1
ATOM 8707 C CA . THR B 1 553 ? 2.99 14.156 -6.07 1 98.88 553 THR B CA 1
ATOM 8708 C C . THR B 1 553 ? 3.012 12.633 -5.945 1 98.88 553 THR B C 1
ATOM 8710 O O . THR B 1 553 ? 1.963 11.984 -5.965 1 98.88 553 THR B O 1
ATOM 8713 N N . SER B 1 554 ? 4.215 12.031 -5.879 1 98.88 554 SER B N 1
ATOM 8714 C CA . SER B 1 554 ? 4.359 10.594 -5.684 1 98.88 554 SER B CA 1
ATOM 8715 C C . SER B 1 554 ? 5.082 10.289 -4.375 1 98.88 554 SER B C 1
ATOM 8717 O O . SER B 1 554 ? 5.871 11.102 -3.889 1 98.88 554 SER B O 1
ATOM 8719 N N . LEU B 1 555 ? 4.758 9.227 -3.797 1 98.94 555 LEU B N 1
ATOM 8720 C CA . LEU B 1 555 ? 5.551 8.625 -2.73 1 98.94 555 LEU B CA 1
ATOM 8721 C C . LEU B 1 555 ? 5.957 7.203 -3.096 1 98.94 555 LEU B C 1
ATOM 8723 O O . LEU B 1 555 ? 5.098 6.348 -3.334 1 98.94 555 LEU B O 1
ATOM 8727 N N . MET B 1 556 ? 7.234 6.969 -3.246 1 98.94 556 MET B N 1
ATOM 8728 C CA . MET B 1 556 ? 7.797 5.629 -3.406 1 98.94 556 MET B CA 1
ATOM 8729 C C . MET B 1 556 ? 8.305 5.09 -2.072 1 98.94 556 MET B C 1
ATOM 8731 O O . MET B 1 556 ? 9.234 5.645 -1.487 1 98.94 556 MET B O 1
ATOM 8735 N N . ARG B 1 557 ? 7.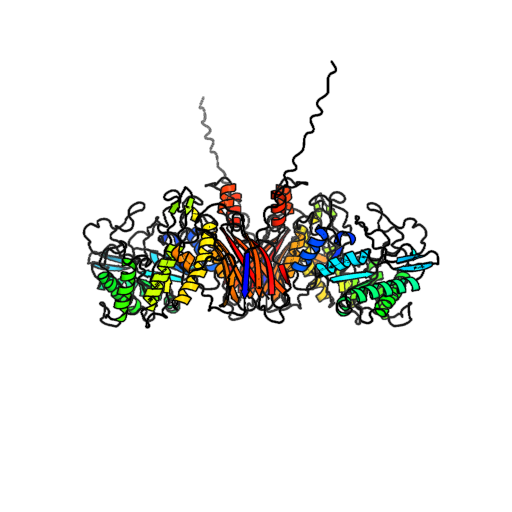703 4.098 -1.595 1 98.81 557 ARG B N 1
ATOM 8736 C CA . ARG B 1 557 ? 8.164 3.432 -0.381 1 98.81 557 ARG B CA 1
ATOM 8737 C C . ARG B 1 557 ? 8.891 2.131 -0.711 1 98.81 557 ARG B C 1
ATOM 8739 O O . ARG B 1 557 ? 8.391 1.322 -1.5 1 98.81 557 ARG B O 1
ATOM 8746 N N . LEU B 1 558 ? 10.031 1.948 -0.161 1 98.69 558 LEU B N 1
ATOM 8747 C CA . LEU B 1 558 ? 10.82 0.726 -0.287 1 98.69 558 LEU B CA 1
ATOM 8748 C C . LEU B 1 558 ? 10.891 -0.015 1.044 1 98.69 558 LEU B C 1
ATOM 8750 O O . LEU B 1 558 ? 11.07 0.605 2.096 1 98.69 558 LEU B O 1
ATOM 8754 N N . LYS B 1 559 ? 10.75 -1.284 0.967 1 97.69 559 LYS B N 1
ATOM 8755 C CA . LYS B 1 559 ? 10.859 -2.115 2.162 1 97.69 559 LYS B CA 1
ATOM 8756 C C . LYS B 1 559 ? 11.727 -3.342 1.898 1 97.69 559 LYS B C 1
ATOM 8758 O O . LYS B 1 559 ? 11.68 -3.924 0.812 1 97.69 559 LYS B O 1
ATOM 8763 N N . TRP B 1 560 ? 12.531 -3.699 2.973 1 95.81 560 TRP B N 1
ATOM 8764 C CA . TRP B 1 560 ? 13.352 -4.902 2.879 1 95.81 560 TRP B CA 1
ATOM 8765 C C . TRP B 1 560 ? 13.43 -5.613 4.227 1 95.81 560 TRP B C 1
ATOM 8767 O O . TRP B 1 560 ? 13.242 -4.992 5.273 1 95.81 560 TRP B O 1
#

Foldseek 3Di:
DPPPPPPPPPPPPPPDPPDDPPPDFWEKEFEQVFFPFFDFLQLLFAEAAWLLCCLDDLNLVQLLVSCVLFPDAHEYEYAAQDEQDDSDTAANDGYQRQWDADPVRDIDGDRPSVCSSVVSNVVSRHHYQAELFFAYPRFFDDDPPADAAQDHPPPDRLRHSSQGAGPDLLVSLQSLLVVLLVCCVVVNLVRQQPHEYEYFAACLDSSHPDDLVSLLLSLLSNQNSNCVNPVNHAYADDNHEQPLDPSSLVSLLVSVCCQPPAAHPNPRHRHDHQEYEYAQEAEWDADPRFIFFGLLRSLLSLLSSLLSQLVDPVRQAHEYAHNHGATDDRQSCFCVNPVNLLCQFALQRLQSVQVSSVLSVVSCSVSVGHYNHRYHHEDEDPPDFASRRGRHQAYPNFGGLNVVSSSLSSVAGTGKTDMDIPQADDSVNCNPPNFAPGWGWTWTKHDDDQKIKIKTHTHHSTPDFDFWGKYKYKYFQADPPDFKKKKWKWKGHLQALHLSNLCVVVVNDRDDDPVNVVVSNVRNDTDTPDDIDIDTQDNGMDMDIDIHGHSMMMMIMIGD/DDDPDPPPPPPPPPPDPPPDPPPDFWEKEFEQVFFPFFDFLQLLFAEAAWLLCCLDDLNLVQLLVSCVLFPDAHEYEYAAQDEQDDSDTAANDGYQRQWDADPVRDIDGDRPSVCSSVVSNVVSRHHYQAELFFAYPRFFDDDPPADAAQDHPPPDRLRHSSQGAGPDLLVSLQSLLVVLLVCCVPVNLVRQQPHEYEYFAACLDSSHPDDLVSLLLSLLSNVNSNCVNPVNHAYADDNHEQPLDPSSLVSLLVSVCCQVPAAHPNPRHRHDHQEYEYAQEAEWDDDPRFIFFGLLRRLLSLLSSLLSQLVDPVRQAHEYAHNHGATDDRQSQFCVNPVNLLCQFALQRLQSVQVSSVLSVVSCSVSVGHYNHRYHHEDEDPPDFASRRGRHQAYPNFGGLNVVSSSLSSVAGTGKTDMDIPQADDSVNCNPPNFAPGWGWTWTKHDDDQKIKIKTHTHHSTPDFDFWGKYKYKYFQADPPDFKKKKFKWKGHLQALHLSNLCVVVVNDRDDDPVNVVVSNVRNDTDTPDDIDIDTQDNRMDMDIDIHGHSMMMMIMIGD

Radius of gyration: 35.83 Å; Cα contacts (8 Å, |Δi|>4): 2696; chains: 2; bounding box: 111×105×125 Å

=== Feature glossary ===
Key to the feature types in this record:

Secondary structure (8-state, DSSP). Secondary structure is the local, repeating backbone conformation. DSSP classifies it into eight states by reading the hydrogen-bond network: three helix types (H, G, I), two β types (E, B), two non-regular types (T, S), and unstructured coil (-).

Backbone torsions (φ/ψ). Backbone dihedral angles. Every residue except chain termini has a φ (preceding-C → N → Cα → C) and a ψ (N → Cα → C → next-N). They are reported in degrees following the IUPAC sign convention. Secondary structure is essentially a statement about which (φ, ψ) basin each residue occupies.

Predicted aligned error. Predicted Aligned Error (PAE) is an AlphaFold confidence matrix: entry (i, j) is the expected error in the position of residue j, in ångströms, when the prediction is superimposed on the true structure at residue i. Low PAE within a block of residues means that block is internally rigid and well-predicted; high PAE between two blocks means their relative placement is uncertain even if each block individually is confident.

B-factor. B-factor (Debye–Waller factor) reflects atomic displacement in the crystal lattice. It is an experimental observable (units Å²), not a prediction; low values mean the atom is pinned down, high values mean it moves or is heterogeneous across the crystal.

Secondary structure (3-state, P-SEA). Three-state secondary structure (P-SEA) collapses the eight DSSP classes into helix (a), strand (b), and coil (c). P-SEA assigns these from Cα geometry alone — distances and angles — without requiring backbone oxygens, so it works on any Cα trace.

Sequence. Primary structure: the covalent order of the twenty standard amino acids along the backbone. Two proteins with the same sequence will (almost always) fold to the same structure; two with 30% identity often share a fold but not the details.

pLDDT. pLDDT is the predicted lDDT-Cα score: AlphaFold's confidence that the local environment of each residue (all inter-atomic distances within 15 Å) is correctly placed. It is a per-residue number between 0 and 100, with higher meaning more reliable.

InterPro / GO / CATH / organism. Functional annotations link the protein to curated databases. InterPro entries identify conserved domains and families by matching the sequence against member-database signatures (Pfam, PROSITE, CDD, …). Gene Ontology (GO) terms describe molecular function, biological process, and cellular component in a controlled vocabulary. CATH places the structure in a hierarchical fold classification (Class/Architecture/Topology/Homologous-superfamily). The organism is the source species.

Contact-map, Ramachandran, and PAE plots. Three diagnostic plots accompany the record. The Cα contact map visualizes the tertiary structure as a 2D adjacency matrix (8 Å cutoff, sequence-local contacts suppressed). The Ramachandran plot shows the distribution of backbone (φ, ψ) torsions, with points in the α and β basins reflecting secondary structure content. The PAE plot shows AlphaFold's inter-residue confidence as a color matrix.

mmCIF coordinates. The mmCIF table is the protein's shape written out atom by atom. For each backbone N, Cα, C, and carbonyl O, it records an (x, y, z) coordinate triple in Å plus the residue type, chain letter, and residue number.

Radius of gyration, Cα contacts, bounding box. Three whole-structure scalars: the radius of gyration (RMS distance of Cα from centroid, in Å), the count of Cα–Cα contacts (pairs closer than 8 Å and separated by more than four residues in sequence — i.e. tertiary, not local, contacts), and the bounding-box dimensions. Together they distinguish compact globular folds from extended fibres or disordered chains.

Foldseek 3Di. The Foldseek 3Di string encodes local tertiary geometry as a 20-letter alphabet — one character per residue — derived from the relative positions of nearby Cα atoms. Unlike the amino-acid sequence, 3Di is a direct function of the 3D structure, so two proteins with the same fold have similar 3Di strings even at low sequence identity.

Rendered structure images. Six rendered views show the 3D structure from the faces of a cube — i.e. along ±x, ±y, ±z. Rendering representation is drawn randomly per protein from cartoon (secondary-structure ribbons), sticks (backbone bonds), or molecular surface; coloring is either N→C rainbow (blue at the N-terminus through red at the C-terminus) or one color per chain.

Nearest PDB structures. The Foldseek neighbor list gives the closest experimentally determined structures in the PDB, ranked by structural alignment. TM-score near 1 means near-identical fold; near 0.3 means only rough topology match. This is how one finds what a novel AlphaFold prediction most resembles in the solved-structure universe.

Solvent-accessible surface area. SASA measures how much of the protein is reachable by solvent. It is computed by rolling a water-sized probe over the atomic surface and summing the exposed area (Å²). Per-residue SASA distinguishes core (buried, low SASA) from surface (exposed, high SASA) residues; total SASA is a whole-molecule size measure.